Protein AF-A0A417QRE6-F1 (afdb_monomer)

pLDDT: mean 80.57, std 12.16, range [31.92, 96.25]

Sequence (1031 aa):
MLSIKPQMLMFPFQAESVAYVVCNHFGLDTSEYSFSYIASWSSGKNMKELRASMDTIRKTSADMIGQIEEKLKELQIERAEQEADVVEQTEEMSAMQYAEQTINRLEQERTIFSNDQRNLIVNFAYKLDDREAMEKLAENLAESILDGNREAVQKLIGEAEEQIESLPDSMIGLSELHEVGFYSESMLPLTRERAVELHHEGVTVYGLTGAVGGQEQSQRIMNLELDILQHDGLFGVTKFEWENYRRSQETIMTPEEKAKIKETLLLESDGKRYGIYQINSGQEERGYQFLSLETAKEMGFTVDGKDYQMVYSERLRDATTLDNLFERFNIERPNDFTGHSMSVSDVIIMNRGGRLAAYYVDSFGFTELPDFVAQRVEMLNDNPVKAYPEVYMGTLEKAMQERNVDAYLDSRKLNIDCKNAIEQAIAEGFNGMRLNPDVAVGVIEKYGEERVAFVLANTLKQLSYDGRFSDGNKRWADGIDIPENISRGMDLNRDYIVGSHPAVLNGFIDMARKEIRTRKLEEVLGVKNQHITETTRGYEAEGHTGTWYAMDMKTYHGERFFQMRNEEYGQDVADIIVSENGTLVAEDIWHGFDEGAREAISEYLEENGATVYDLIDLPDQATVILADGTVMKIMEQQPISTDTWEPTLTGQNLRGEEQKFSFFEIHKVRENNGIDLKMPENHYIDQYYVIEDLAAKGGMKIERYKDLGAALGAYYSLPNHKMKALGIENTAPLRGSLDFIQCKNGIDTLIYDCQEVEGWLNPQIYNTFKEIGNSLAVHDTEIAYQIGDQYFTIQTVEDGYDYTFYDKDYLELDGGVYDDPTISITEAMENILEDEGLSIEDASVMDYEEMYAEIEYAEEERLEKIQFERTCPKAFFDGYDREAALKSYEGITVQFKMSGMYLTVQPTEEGYKYLVYDQELHEISGDACGNPEDSIQKAMYASLKNEGLEDVECVKVDDREFRDKVISHSKEVLASGDVRFTSELGRCETALNGMDRAEIEYEVLFHARAVLEEMGLENEVTLIGARVHGS

Mean predicted aligned error: 22.88 Å

Radius of gyration: 53.35 Å; Cα contacts (8 Å, |Δi|>4): 1513; chains: 1; bounding box: 130×123×132 Å

Foldseek 3Di:
DDDPDPVVLLVVLLVLLLVCLLCVVVPHDPCVPNVVSNVVNPPPDDPVSVVVSVVSSVVSSVVVNVVVVVVVVVVVVVVVVVVVVVVVVQVPDQLLRLLVVLCCVLQVPHNQDDPVLSVLLSLLCFAEVDSVVSSVLSVQLSVCSVVVPPVSNVVSSVVSVVVCVLALDNVHHVSVVVVLPHDDPFKGWDDLVSQLVCVVVVAWKWFWHGDDPHDDTDIDTDNDNVSSVPHPGIMIGTPVSSVLVVVVVPDPDDPVVVQLSLLCCQQPPLFWKKWKKDFDPVPPVPPCPQHFPVRCVVVVHDLELVRIGTQDMDGDDPPDDPVNVLCCQAPVNDPSRPDDRDGQQMKMWTNDRNDIWIWGDGPPHTDTDPCNSVRSVVVCVVPDPDPAQDADQDACVVCVVVVNNVSNVVNLVLLQVLLVLLLVLLVVQDPPPAGDQCSLVVSCVHHNLLSNLLLQLLLCVVVVVDPLADPVLPVSSVVDDRDQHADPNDGSSVSSHRPDDSNSSNNSSVNSVVVVLVVVVCVVVVDDADQADQADWQQDAPPDDAIWHFDDWDDDPNWIKTFIAHPPCGLVAATWIATRRGHTQGGRHNPPCDLVVQVSVLVVCVVSPFAPVSDQKQAAQKWFQFPVRWIWGHHHIGGADLLDQDQRDWTATPVRDIDTGHPLRTQWIQDPVRHIHGHDPDDFFQWKWKWLAPPDPDDIDIDIGRDLVVQVVVQLPRFLLGQMFMWGAGDPDDGDIDTQWTRDLSDTDGDPVLSVDPPSRHNVVVVSSVVVVVCSLPDWGWWKKDQPQKIKIWIADPQAIWIFIAGNQLHTDDIDGDRDSPDDPVVSVQVVQVVVVHHCVRIGIDGRVVSVVSNVVSVVVVVLVVLLCQQQPPVQCPPPDQVVQQLFQQWWKKAFPPQRKMKTWTAYPAGIKIWIAGNLLATDDIDDFDGNPDDSSVRVCRVCVVVVNSNTRIDTDDRVVSVVVSLVSLVVCVVVPPQDAWSNFQRAGNVNVGGTRRVVFVVVVVVVCVVCVVVVCNVPDDRSHGYDNDD

Nearest PDB structures (foldseek):
  2f5k-assembly1_A  TM=5.126E-01  e=1.656E+00  Homo sapiens
  4pll-assembly1_A  TM=6.451E-01  e=7.081E+00  Arabidopsis thaliana
  5in1-assembly1_B  TM=5.388E-01  e=4.431E+00  Oryza sativa
  1h30-assembly1_A  TM=5.398E-01  e=5.870E+00  Homo sapiens
  2it9-assembly1_A  TM=3.596E-01  e=8.541E+00  Prochlorococcus marinus str. NATL2A

Structure (mmCIF, N/CA/C/O backbone):
data_AF-A0A417QRE6-F1
#
_entry.id   AF-A0A417QRE6-F1
#
loop_
_atom_site.group_PDB
_atom_site.id
_atom_site.type_symbol
_atom_site.label_atom_id
_atom_site.label_alt_id
_atom_site.label_comp_id
_atom_site.label_asym_id
_atom_site.label_entity_id
_atom_site.label_seq_id
_atom_site.pdbx_PDB_ins_code
_atom_site.Cartn_x
_atom_site.Cartn_y
_atom_site.Cartn_z
_atom_site.occupancy
_atom_site.B_iso_or_equiv
_atom_site.auth_seq_id
_atom_site.auth_comp_id
_atom_site.auth_asym_id
_atom_site.auth_atom_id
_atom_site.pdbx_PDB_model_num
ATOM 1 N N . MET A 1 1 ? -11.800 72.293 -56.021 1.00 41.66 1 MET A N 1
ATOM 2 C CA . MET A 1 1 ? -11.567 71.427 -57.203 1.00 41.66 1 MET A CA 1
ATOM 3 C C . MET A 1 1 ? -10.148 70.891 -57.058 1.00 41.66 1 MET A C 1
ATOM 5 O O . MET A 1 1 ? -9.270 71.723 -56.939 1.00 41.66 1 MET A O 1
ATOM 9 N N . LEU A 1 2 ? -9.832 69.602 -56.941 1.00 31.92 2 LEU A N 1
ATOM 10 C CA . LEU A 1 2 ? -10.530 68.373 -57.318 1.00 31.92 2 LEU A CA 1
ATOM 11 C C . LEU A 1 2 ? -10.837 67.462 -56.117 1.00 31.92 2 LEU A C 1
ATOM 13 O O . LEU A 1 2 ? -10.067 67.361 -55.171 1.00 31.92 2 LEU A O 1
ATOM 17 N N . SER A 1 3 ? -11.973 66.776 -56.223 1.00 42.84 3 SER A N 1
ATOM 18 C CA . SER A 1 3 ? -12.368 65.619 -55.424 1.00 42.84 3 SER A CA 1
ATOM 19 C C . SER A 1 3 ? -11.472 64.429 -55.792 1.00 42.84 3 SER A C 1
ATOM 21 O O . SER A 1 3 ? -11.514 63.965 -56.932 1.00 42.84 3 SER A O 1
ATOM 23 N N . ILE A 1 4 ? -10.646 63.957 -54.855 1.00 37.59 4 ILE A N 1
ATOM 24 C CA . ILE A 1 4 ? -9.964 62.662 -54.974 1.00 37.59 4 ILE A CA 1
ATOM 25 C C . ILE A 1 4 ? -10.933 61.615 -54.417 1.00 37.59 4 ILE A C 1
ATOM 27 O O . ILE A 1 4 ? -11.371 61.690 -53.272 1.00 37.59 4 ILE A O 1
ATOM 31 N N . LYS A 1 5 ? -11.360 60.711 -55.298 1.00 44.84 5 LYS A N 1
ATOM 32 C CA . LYS A 1 5 ? -12.480 59.783 -55.109 1.00 44.84 5 LYS A CA 1
ATOM 33 C C . LYS A 1 5 ? -12.243 58.777 -53.962 1.00 44.84 5 LYS A C 1
ATOM 35 O O . LYS A 1 5 ? -11.127 58.278 -53.833 1.00 44.84 5 LYS A O 1
ATOM 40 N N . PRO A 1 6 ? -13.303 58.332 -53.255 1.00 51.72 6 PRO A N 1
ATOM 41 C CA . PRO A 1 6 ? -13.242 57.271 -52.234 1.00 51.72 6 PRO A CA 1
ATOM 42 C C . PRO A 1 6 ? -12.795 55.885 -52.749 1.00 51.72 6 PRO A C 1
ATOM 44 O O . PRO A 1 6 ? -12.578 54.986 -51.946 1.00 51.72 6 PRO A O 1
ATOM 47 N N . GLN A 1 7 ? -12.614 55.710 -54.063 1.00 48.81 7 GLN A N 1
ATOM 48 C CA . GLN A 1 7 ? -12.084 54.484 -54.679 1.00 48.81 7 GLN A CA 1
ATOM 49 C C . GLN A 1 7 ? -10.554 54.341 -54.576 1.00 48.81 7 GLN A C 1
ATOM 51 O O . GLN A 1 7 ? -10.054 53.227 -54.672 1.00 48.81 7 GLN A O 1
ATOM 56 N N . MET A 1 8 ? -9.797 55.426 -54.361 1.00 50.81 8 MET A N 1
ATOM 57 C CA . MET A 1 8 ? -8.324 55.377 -54.420 1.00 50.81 8 MET A CA 1
ATOM 58 C C . MET A 1 8 ? -7.666 54.804 -53.149 1.00 50.81 8 MET A C 1
ATOM 60 O O . MET A 1 8 ? -6.533 54.346 -53.209 1.00 50.81 8 MET A O 1
ATOM 64 N N . LEU A 1 9 ? -8.388 54.777 -52.021 1.00 56.31 9 LEU A N 1
ATOM 65 C CA . LEU A 1 9 ? -7.929 54.209 -50.742 1.00 56.31 9 LEU A CA 1
ATOM 66 C C . LEU A 1 9 ? -8.350 52.741 -50.537 1.00 56.31 9 LEU A C 1
ATOM 68 O O . LEU A 1 9 ? -7.964 52.137 -49.548 1.00 56.31 9 LEU A O 1
ATOM 72 N N . MET A 1 10 ? -9.160 52.161 -51.430 1.00 62.12 10 MET A N 1
ATOM 73 C CA . MET A 1 10 ? -9.645 50.776 -51.306 1.00 62.12 10 MET A CA 1
ATOM 74 C C . MET A 1 10 ? -8.603 49.744 -51.762 1.00 62.12 10 MET A C 1
ATOM 76 O O . MET A 1 10 ? -8.458 48.705 -51.131 1.00 62.12 10 MET A O 1
ATOM 80 N N . PHE A 1 11 ? -7.855 50.047 -52.828 1.00 66.44 11 PHE A N 1
ATOM 81 C CA . PHE A 1 11 ? -6.837 49.142 -53.372 1.00 66.44 11 PHE A CA 1
ATOM 82 C C . PHE A 1 11 ? -5.645 48.903 -52.429 1.00 66.44 11 PHE A C 1
ATOM 84 O O . PHE A 1 11 ? -5.272 47.743 -52.277 1.00 66.44 11 PHE A O 1
ATOM 91 N N . PRO A 1 12 ? -5.079 49.926 -51.750 1.00 69.12 12 PRO A N 1
ATOM 92 C CA . PRO A 1 12 ? -4.001 49.708 -50.784 1.00 69.12 12 PRO A CA 1
ATOM 93 C C . PRO A 1 12 ? -4.454 48.849 -49.601 1.00 69.12 12 PRO A C 1
ATOM 95 O O . PRO A 1 12 ? -3.762 47.918 -49.229 1.00 69.12 12 PRO A O 1
ATOM 98 N N . PHE A 1 13 ? -5.657 49.095 -49.071 1.00 76.25 13 PHE A N 1
ATOM 99 C CA . PHE A 1 13 ? -6.234 48.295 -47.986 1.00 76.25 13 PHE A CA 1
ATOM 100 C C . PHE A 1 13 ? -6.388 46.815 -48.366 1.00 76.25 13 PHE A C 1
ATOM 102 O O . PHE A 1 13 ? -6.039 45.934 -47.583 1.00 76.25 13 PHE A O 1
ATOM 109 N N . GLN A 1 14 ? -6.909 46.538 -49.566 1.00 78.38 14 GLN A N 1
ATOM 110 C CA . GLN A 1 14 ? -7.061 45.167 -50.052 1.00 78.38 14 GLN A CA 1
ATOM 111 C C . GLN A 1 14 ? -5.706 44.488 -50.244 1.00 78.38 14 GLN A C 1
ATOM 113 O O . GLN A 1 14 ? -5.560 43.345 -49.836 1.00 78.38 14 GLN A O 1
ATOM 118 N N . ALA A 1 15 ? -4.724 45.189 -50.815 1.00 79.62 15 ALA A N 1
ATOM 119 C CA . ALA A 1 15 ? -3.379 44.654 -51.006 1.00 79.62 15 ALA A CA 1
ATOM 120 C C . ALA A 1 15 ? -2.692 44.339 -49.667 1.00 79.62 15 ALA A C 1
ATOM 122 O O . ALA A 1 15 ? -2.170 43.243 -49.501 1.00 79.62 15 ALA A O 1
ATOM 123 N N . GLU A 1 16 ? -2.773 45.253 -48.699 1.00 81.12 16 GLU A N 1
ATOM 124 C CA . GLU A 1 16 ? -2.181 45.085 -47.367 1.00 81.12 16 GLU A CA 1
ATOM 125 C C . GLU A 1 16 ? -2.832 43.931 -46.594 1.00 81.12 16 GLU A C 1
ATOM 127 O O . GLU A 1 16 ? -2.155 43.113 -45.980 1.00 81.12 16 GLU A O 1
ATOM 132 N N . SER A 1 17 ? -4.162 43.818 -46.679 1.00 80.94 17 SER A N 1
ATOM 133 C CA . SER A 1 17 ? -4.903 42.723 -46.043 1.00 80.94 17 SER A CA 1
ATOM 134 C C . SER A 1 17 ? -4.615 41.377 -46.711 1.00 80.94 17 SER A C 1
ATOM 136 O O . SER A 1 17 ? -4.548 40.363 -46.026 1.00 80.94 17 SER A O 1
ATOM 138 N N . VAL A 1 18 ? -4.439 41.354 -48.039 1.00 85.00 18 VAL A N 1
ATOM 139 C CA . VAL A 1 18 ? -4.038 40.142 -48.768 1.00 85.00 18 VAL A CA 1
ATOM 140 C C . VAL A 1 18 ? -2.632 39.718 -48.358 1.00 85.00 18 VAL A C 1
ATOM 142 O O . VAL A 1 18 ? -2.440 38.543 -48.060 1.00 85.00 18 VAL A O 1
ATOM 145 N N . ALA A 1 19 ? -1.685 40.658 -48.292 1.00 83.88 19 ALA A N 1
ATOM 146 C CA . ALA A 1 19 ? -0.311 40.395 -47.875 1.00 83.88 19 ALA A CA 1
ATOM 147 C C . ALA A 1 19 ? -0.249 39.834 -46.450 1.00 83.88 19 ALA A C 1
ATOM 149 O O . ALA A 1 19 ? 0.390 38.810 -46.242 1.00 83.88 19 ALA A O 1
ATOM 150 N N . TYR A 1 20 ? -0.985 40.429 -45.504 1.00 83.38 20 TYR A N 1
ATOM 151 C CA . TYR A 1 20 ? -1.084 39.909 -44.139 1.00 83.38 20 TYR A CA 1
ATOM 152 C C . TYR A 1 20 ? -1.593 38.460 -44.110 1.00 83.38 20 TYR A C 1
ATOM 154 O O . TYR A 1 20 ? -0.978 37.608 -43.480 1.00 83.38 20 TYR A O 1
ATOM 162 N N . VAL A 1 21 ? -2.683 38.156 -44.826 1.00 83.75 21 VAL A N 1
ATOM 163 C CA . VAL A 1 21 ? -3.265 36.801 -44.847 1.00 83.75 21 VAL A CA 1
ATOM 164 C C . VAL A 1 21 ? -2.309 35.781 -45.472 1.00 83.75 21 VAL A C 1
ATOM 166 O O . VAL A 1 21 ? -2.165 34.690 -44.932 1.00 83.75 21 VAL A O 1
ATOM 169 N N . VAL A 1 22 ? -1.645 36.128 -46.580 1.00 86.19 22 VAL A N 1
ATOM 170 C CA . VAL A 1 22 ? -0.684 35.236 -47.252 1.00 86.19 22 VAL A CA 1
ATOM 171 C C . VAL A 1 22 ? 0.550 35.014 -46.369 1.00 86.19 22 VAL A C 1
ATOM 173 O O . VAL A 1 22 ? 0.945 33.875 -46.160 1.00 86.19 22 VAL A O 1
ATOM 176 N N . CYS A 1 23 ? 1.130 36.072 -45.795 1.00 83.62 23 CYS A N 1
ATOM 177 C CA . CYS A 1 23 ? 2.293 35.966 -44.909 1.00 83.62 23 CYS A CA 1
ATOM 178 C C . CYS A 1 23 ? 1.979 35.170 -43.637 1.00 83.62 23 CYS A C 1
ATOM 180 O O . CYS A 1 23 ? 2.743 34.279 -43.277 1.00 83.62 23 CYS A O 1
ATOM 182 N N . ASN A 1 24 ? 0.836 35.433 -43.000 1.00 82.62 24 ASN A N 1
ATOM 183 C CA . ASN A 1 24 ? 0.413 34.719 -41.799 1.00 82.62 24 ASN A CA 1
ATOM 184 C C . ASN A 1 24 ? 0.154 33.227 -42.071 1.00 82.62 24 ASN A C 1
ATOM 186 O O . ASN A 1 24 ? 0.454 32.400 -41.218 1.00 82.62 24 ASN A O 1
ATOM 190 N N . HIS A 1 25 ? -0.356 32.870 -43.259 1.00 84.75 25 HIS A N 1
ATOM 191 C CA . HIS A 1 25 ? -0.522 31.468 -43.676 1.00 84.75 25 HIS A CA 1
ATOM 192 C C . HIS A 1 25 ? 0.811 30.709 -43.724 1.00 84.75 25 HIS A C 1
ATOM 194 O O . HIS A 1 25 ? 0.869 29.549 -43.336 1.00 84.75 25 HIS A O 1
ATOM 200 N N . PHE A 1 26 ? 1.893 31.382 -44.122 1.00 84.31 26 PHE A N 1
ATOM 201 C CA . PHE A 1 26 ? 3.250 30.822 -44.137 1.00 84.31 26 PHE A CA 1
ATOM 202 C C . PHE A 1 26 ? 4.069 31.151 -42.870 1.00 84.31 26 PHE A C 1
ATOM 204 O O . PHE A 1 26 ? 5.291 31.024 -42.883 1.00 84.31 26 PHE A O 1
ATOM 211 N N . GLY A 1 27 ? 3.423 31.583 -41.778 1.00 81.75 27 GLY A N 1
ATOM 212 C CA . GLY A 1 27 ? 4.071 31.807 -40.477 1.00 81.75 27 GLY A CA 1
ATOM 213 C C . GLY A 1 27 ? 4.920 33.082 -40.356 1.00 81.75 27 GLY A C 1
ATOM 214 O O . GLY A 1 27 ? 5.718 33.198 -39.430 1.00 81.75 27 GLY A O 1
ATOM 215 N N . LEU A 1 28 ? 4.770 34.048 -41.267 1.00 81.88 28 LEU A N 1
ATOM 216 C CA . LEU A 1 28 ? 5.478 35.332 -41.233 1.00 81.88 28 LEU A CA 1
ATOM 217 C C . LEU A 1 28 ? 4.608 36.413 -40.569 1.00 81.88 28 LEU A C 1
ATOM 219 O O . LEU A 1 28 ? 3.623 36.877 -41.155 1.00 81.88 28 LEU A O 1
ATOM 223 N N . ASP A 1 29 ? 4.982 36.851 -39.363 1.00 75.81 29 ASP A N 1
ATOM 224 C CA . ASP A 1 29 ? 4.240 37.886 -38.633 1.00 75.81 29 ASP A CA 1
ATOM 225 C C . ASP A 1 29 ? 4.468 39.287 -39.234 1.00 75.81 29 ASP A C 1
ATOM 227 O O . ASP A 1 29 ? 5.582 39.807 -39.286 1.00 75.81 29 ASP A O 1
ATOM 231 N N . THR A 1 30 ? 3.380 39.908 -39.692 1.00 79.00 30 THR A N 1
ATOM 232 C CA . THR A 1 30 ? 3.346 41.276 -40.245 1.00 79.00 30 THR A CA 1
ATOM 233 C C . THR A 1 30 ? 2.330 42.174 -39.521 1.00 79.00 30 THR A C 1
ATOM 235 O O . THR A 1 30 ? 2.003 43.274 -39.981 1.00 79.00 30 THR A O 1
ATOM 238 N N . SER A 1 31 ? 1.830 41.721 -38.365 1.00 73.44 31 SER A N 1
ATOM 239 C CA . SER A 1 31 ? 0.720 42.326 -37.619 1.00 73.44 31 SER A CA 1
ATOM 240 C C . SER A 1 31 ? 0.964 43.783 -37.203 1.00 73.44 31 SER A C 1
ATOM 242 O O . SER A 1 31 ? 0.063 44.614 -37.362 1.00 73.44 31 SER A O 1
ATOM 244 N N . GLU A 1 32 ? 2.181 44.128 -36.758 1.00 69.31 32 GLU A N 1
ATOM 245 C CA . GLU A 1 32 ? 2.555 45.499 -36.361 1.00 69.31 32 GLU A CA 1
ATOM 246 C C . GLU A 1 32 ? 2.324 46.529 -37.478 1.00 69.31 32 GLU A C 1
ATOM 248 O O . GLU A 1 32 ? 1.917 47.666 -37.218 1.00 69.31 32 GLU A O 1
ATOM 253 N N . TYR A 1 33 ? 2.549 46.138 -38.734 1.00 65.75 33 TYR A N 1
ATOM 254 C CA . TYR A 1 33 ? 2.437 47.037 -39.878 1.00 65.75 33 TYR A CA 1
ATOM 255 C C . TYR A 1 33 ? 1.006 47.083 -40.434 1.00 65.75 33 TYR A C 1
ATOM 257 O O . TYR A 1 33 ? 0.455 48.165 -40.659 1.00 65.75 33 TYR A O 1
ATOM 265 N N . SER A 1 34 ? 0.358 45.926 -40.600 1.00 70.38 34 SER A N 1
ATOM 266 C CA . SER A 1 34 ? -0.922 45.835 -41.313 1.00 70.38 34 SER A CA 1
ATOM 267 C C . SER A 1 34 ? -2.137 46.263 -40.472 1.00 70.38 34 SER A C 1
ATOM 269 O O . SER A 1 34 ? -3.080 46.855 -41.008 1.00 70.38 34 SER A O 1
ATOM 271 N N . PHE A 1 35 ? -2.144 46.038 -39.151 1.00 74.06 35 PHE A N 1
ATOM 272 C CA . PHE A 1 35 ? -3.333 46.280 -38.315 1.00 74.06 35 PHE A CA 1
ATOM 273 C C . PHE A 1 35 ? -3.681 47.758 -38.128 1.00 74.06 35 PHE A C 1
ATOM 275 O O . PHE A 1 35 ? -4.860 48.123 -38.174 1.00 74.06 35 PHE A O 1
ATOM 282 N N . SER A 1 36 ? -2.679 48.627 -37.981 1.00 67.19 36 SER A N 1
ATOM 283 C CA . SER A 1 36 ? -2.900 50.074 -37.845 1.00 67.19 36 SER A CA 1
ATOM 284 C C . SER A 1 36 ? -3.585 50.670 -39.087 1.00 67.19 36 SER A C 1
ATOM 286 O O . SER A 1 36 ? -4.486 51.511 -38.980 1.00 67.19 36 SER A O 1
ATOM 288 N N . TYR A 1 37 ? -3.228 50.168 -40.272 1.00 65.06 37 TYR A N 1
ATOM 289 C CA . TYR A 1 37 ? -3.791 50.589 -41.552 1.00 65.06 37 TYR A CA 1
ATOM 290 C C . TYR A 1 37 ? -5.211 50.040 -41.773 1.00 65.06 37 TYR A C 1
ATOM 292 O O . TYR A 1 37 ? -6.115 50.778 -42.185 1.00 65.06 37 TYR A O 1
ATOM 300 N N . ILE A 1 38 ? -5.438 48.767 -41.428 1.00 67.25 38 ILE A N 1
ATOM 301 C CA . ILE A 1 38 ? -6.749 48.097 -41.496 1.00 67.25 38 ILE A CA 1
ATOM 302 C C . ILE A 1 38 ? -7.768 48.782 -40.567 1.00 67.25 38 ILE A C 1
ATOM 304 O O . ILE A 1 38 ? -8.896 49.083 -40.982 1.00 67.25 38 ILE A O 1
ATOM 308 N N . ALA A 1 39 ? -7.365 49.101 -39.334 1.00 65.38 39 ALA A N 1
ATOM 309 C CA . ALA A 1 39 ? -8.208 49.784 -38.354 1.00 65.38 39 ALA A CA 1
ATOM 310 C C . ALA A 1 39 ? -8.598 51.199 -38.817 1.00 65.38 39 ALA A C 1
ATOM 312 O O . ALA A 1 39 ? -9.765 51.583 -38.726 1.00 65.38 39 ALA A O 1
ATOM 313 N N . SER A 1 40 ? -7.651 51.950 -39.392 1.00 64.31 40 SER A N 1
ATOM 314 C CA . SER A 1 40 ? -7.896 53.307 -39.896 1.00 64.31 40 SER A CA 1
ATOM 315 C C . SER A 1 40 ? -8.924 53.337 -41.039 1.00 64.31 40 SER A C 1
ATOM 317 O O . SER A 1 40 ? -9.840 54.166 -41.033 1.00 64.31 40 SER A O 1
ATOM 319 N N . TRP A 1 41 ? -8.829 52.401 -41.992 1.00 71.00 41 TRP A N 1
ATOM 320 C CA . TRP A 1 41 ? -9.702 52.362 -43.172 1.00 71.00 41 TRP A CA 1
ATOM 321 C C . TRP A 1 41 ? -11.138 51.904 -42.876 1.00 71.00 41 TRP A C 1
ATOM 323 O O . TRP A 1 41 ? -12.084 52.372 -43.515 1.00 71.00 41 TRP A O 1
ATOM 333 N N . SER A 1 42 ? -11.314 50.997 -41.910 1.00 63.75 42 SER A N 1
ATOM 334 C CA . SER A 1 42 ? -12.624 50.425 -41.561 1.00 63.75 42 SER A CA 1
ATOM 335 C C . SER A 1 42 ? -13.563 51.411 -40.846 1.00 63.75 42 SER A C 1
ATOM 337 O O . SER A 1 42 ? -14.785 51.228 -40.865 1.00 63.75 42 SER A O 1
ATOM 339 N N . SER A 1 43 ? -13.026 52.494 -40.270 1.00 59.03 43 SER A N 1
ATOM 340 C CA . SER A 1 43 ? -13.818 53.483 -39.535 1.00 59.03 43 SER A CA 1
ATOM 341 C C . SER A 1 43 ? -14.744 54.294 -40.464 1.00 59.03 43 SER A C 1
ATOM 343 O O . SER A 1 43 ? -14.319 54.987 -41.388 1.00 59.03 43 SER A O 1
ATOM 345 N N . GLY A 1 44 ? -16.060 54.191 -40.238 1.00 62.84 44 GLY A N 1
ATOM 346 C CA . GLY A 1 44 ? -17.078 54.982 -40.948 1.00 62.84 44 GLY A CA 1
ATOM 347 C C . GLY A 1 44 ? -17.560 54.437 -42.305 1.00 62.84 44 GLY A C 1
ATOM 348 O O . GLY A 1 44 ? -18.234 55.166 -43.037 1.00 62.84 44 GLY A O 1
ATOM 349 N N . LYS A 1 45 ? -17.253 53.180 -42.664 1.00 68.19 45 LYS A N 1
ATOM 350 C CA . LYS A 1 45 ? -17.709 52.531 -43.915 1.00 68.19 45 LYS A CA 1
ATOM 351 C C . LYS A 1 45 ? -19.009 51.739 -43.739 1.00 68.19 45 LYS A C 1
ATOM 353 O O . LYS A 1 45 ? -19.302 51.229 -42.664 1.00 68.19 45 LYS A O 1
ATOM 358 N N . ASN A 1 46 ? -19.805 51.619 -44.810 1.00 68.44 46 ASN A N 1
ATOM 359 C CA . ASN A 1 46 ? -21.035 50.818 -44.780 1.00 68.44 46 ASN A CA 1
ATOM 360 C C . ASN A 1 46 ? -20.742 49.315 -44.975 1.00 68.44 46 ASN A C 1
ATOM 362 O O . ASN A 1 46 ? -19.778 48.926 -45.636 1.00 68.44 46 ASN A O 1
ATOM 366 N N . MET A 1 47 ? -21.625 48.460 -44.451 1.00 61.53 47 MET A N 1
ATOM 367 C CA . MET A 1 47 ? -21.461 46.997 -44.458 1.00 61.53 47 MET A CA 1
ATOM 368 C C . MET A 1 47 ? -21.381 46.355 -45.850 1.00 61.53 47 MET A C 1
ATOM 370 O O . MET A 1 47 ? -20.860 45.250 -45.992 1.00 61.53 47 MET A O 1
ATOM 374 N N . LYS A 1 48 ? -21.908 47.008 -46.890 1.00 70.38 48 LYS A N 1
ATOM 375 C CA . LYS A 1 48 ? -21.929 46.448 -48.247 1.00 70.38 48 LYS A CA 1
ATOM 376 C C . LYS A 1 48 ? -20.569 46.605 -48.935 1.00 70.38 48 LYS A C 1
ATOM 378 O O . LYS A 1 48 ? -20.136 45.691 -49.629 1.00 70.38 48 LYS A O 1
ATOM 383 N N . GLU A 1 49 ? -19.889 47.727 -48.697 1.00 66.00 49 GLU A N 1
ATOM 384 C CA . GLU A 1 49 ? -18.528 47.988 -49.189 1.00 66.00 49 GLU A CA 1
ATOM 385 C C . GLU A 1 49 ? -17.486 47.112 -48.482 1.00 66.00 49 GLU A C 1
ATOM 387 O O . GLU A 1 49 ? -16.607 46.557 -49.140 1.00 66.00 49 GLU A O 1
ATOM 392 N N . LEU A 1 50 ? -17.630 46.910 -47.167 1.00 69.69 50 LEU A N 1
ATOM 393 C CA . LEU A 1 50 ? -16.767 46.014 -46.388 1.00 69.69 50 LEU A CA 1
ATOM 394 C C . LEU A 1 50 ? -16.854 44.565 -46.883 1.00 69.69 50 LEU A C 1
ATOM 396 O O . LEU A 1 50 ? -15.823 43.954 -47.149 1.00 69.69 50 LEU A O 1
ATOM 400 N N . ARG A 1 51 ? -18.068 44.040 -47.104 1.00 69.69 51 ARG A N 1
ATOM 401 C CA . ARG A 1 51 ? -18.258 42.668 -47.609 1.00 69.69 51 ARG A CA 1
ATOM 402 C C . ARG A 1 51 ? -17.642 42.443 -48.988 1.00 69.69 51 ARG A C 1
ATOM 404 O O . ARG A 1 51 ? -16.970 41.440 -49.186 1.00 69.69 51 ARG A O 1
ATOM 411 N N . ALA A 1 52 ? -17.820 43.383 -49.918 1.00 75.81 52 ALA A N 1
ATOM 412 C CA . ALA A 1 52 ? -17.221 43.276 -51.251 1.00 75.81 52 ALA A CA 1
ATOM 413 C C . ALA A 1 52 ? -15.682 43.299 -51.199 1.00 75.81 52 ALA A C 1
ATOM 415 O O . ALA A 1 52 ? -15.016 42.597 -51.963 1.00 75.81 52 ALA A O 1
ATOM 416 N N . SER A 1 53 ? -15.118 44.084 -50.278 1.00 77.38 53 SER A N 1
ATOM 417 C CA . SER A 1 53 ? -13.675 44.139 -50.057 1.00 77.38 53 SER A CA 1
ATOM 418 C C . SER A 1 53 ? -13.138 42.848 -49.431 1.00 77.38 53 SER A C 1
ATOM 420 O O . SER A 1 53 ? -12.163 42.298 -49.932 1.00 77.38 53 SER A O 1
ATOM 422 N N . MET A 1 54 ? -13.822 42.308 -48.418 1.00 77.31 54 MET A N 1
ATOM 423 C CA . MET A 1 54 ? -13.473 41.028 -47.787 1.00 77.31 54 MET A CA 1
ATOM 424 C C . MET A 1 54 ? -13.553 39.851 -48.764 1.00 77.31 54 MET A C 1
ATOM 426 O O . MET A 1 54 ? -12.671 38.999 -48.760 1.00 77.31 54 MET A O 1
ATOM 430 N N . ASP A 1 55 ? -14.566 39.816 -49.635 1.00 78.25 55 ASP A N 1
ATOM 431 C CA . ASP A 1 55 ? -14.670 38.783 -50.672 1.00 78.25 55 ASP A CA 1
ATOM 432 C C . ASP A 1 55 ? -13.516 38.851 -51.678 1.00 78.25 55 ASP A C 1
ATOM 434 O O . ASP A 1 55 ? -13.053 37.814 -52.154 1.00 78.25 55 ASP A O 1
ATOM 438 N N . THR A 1 56 ? -13.049 40.063 -51.993 1.00 83.81 56 THR A N 1
ATOM 439 C CA . THR A 1 56 ? -11.894 40.273 -52.874 1.00 83.81 56 THR A CA 1
ATOM 440 C C . THR A 1 56 ? -10.606 39.828 -52.186 1.00 83.81 56 THR A C 1
ATOM 442 O O . THR A 1 56 ? -9.848 39.071 -52.780 1.00 83.81 56 THR A O 1
ATOM 445 N N . ILE A 1 57 ? -10.393 40.219 -50.924 1.00 85.31 57 ILE A N 1
ATOM 446 C CA . ILE A 1 57 ? -9.226 39.811 -50.126 1.00 85.31 57 ILE A CA 1
ATOM 447 C C . ILE A 1 57 ? -9.165 38.287 -50.020 1.00 85.31 57 ILE A C 1
ATOM 449 O O . ILE A 1 57 ? -8.165 37.692 -50.397 1.00 85.31 57 ILE A O 1
ATOM 453 N N . ARG A 1 58 ? -10.266 37.639 -49.622 1.00 84.00 58 ARG A N 1
ATOM 454 C CA . ARG A 1 58 ? -10.330 36.179 -49.486 1.00 84.00 58 ARG A CA 1
ATOM 455 C C . ARG A 1 58 ? -9.975 35.455 -50.785 1.00 84.00 58 ARG A C 1
ATOM 457 O O . ARG A 1 58 ? -9.209 34.501 -50.751 1.00 84.00 58 ARG A O 1
ATOM 464 N N . LYS A 1 59 ? -10.538 35.884 -51.923 1.00 85.75 59 LYS A N 1
ATOM 465 C CA . LYS A 1 59 ? -10.282 35.234 -53.220 1.00 85.75 59 LYS A CA 1
ATOM 466 C C . LYS A 1 59 ? -8.838 35.412 -53.676 1.00 85.75 59 LYS A C 1
ATOM 468 O O . LYS A 1 59 ? -8.235 34.444 -54.114 1.00 85.75 59 LYS A O 1
ATOM 473 N N . THR A 1 60 ? -8.300 36.623 -53.563 1.00 87.75 60 THR A N 1
ATOM 474 C CA . THR A 1 60 ? -6.934 36.915 -54.008 1.00 87.75 60 THR A CA 1
ATOM 475 C C . THR A 1 60 ? -5.892 36.258 -53.102 1.00 87.75 60 THR A C 1
ATOM 477 O O . THR A 1 60 ? -4.921 35.713 -53.612 1.00 87.75 60 THR A O 1
ATOM 480 N N . SER A 1 61 ? -6.102 36.245 -51.779 1.00 87.94 61 SER A N 1
ATOM 481 C CA . SER A 1 61 ? -5.221 35.530 -50.846 1.00 87.94 61 SER A CA 1
ATOM 482 C C . SER A 1 61 ? -5.222 34.027 -51.099 1.00 87.94 61 SER A C 1
ATOM 484 O O . SER A 1 61 ? -4.153 33.436 -51.142 1.00 87.94 61 SER A O 1
ATOM 486 N N . ALA A 1 62 ? -6.393 33.417 -51.318 1.00 83.31 62 ALA A N 1
ATOM 487 C CA . ALA A 1 62 ? -6.488 31.985 -51.604 1.00 83.31 62 ALA A CA 1
ATOM 488 C C . ALA A 1 62 ? -5.780 31.598 -52.915 1.00 83.31 62 ALA A C 1
ATOM 490 O O . ALA A 1 62 ? -5.112 30.572 -52.966 1.00 83.31 62 ALA A O 1
ATOM 491 N N . ASP A 1 63 ? -5.892 32.431 -53.954 1.00 90.12 63 ASP A N 1
ATOM 492 C CA . ASP A 1 63 ? -5.209 32.211 -55.235 1.00 90.12 63 ASP A CA 1
ATOM 493 C C . ASP A 1 63 ? -3.679 32.336 -55.099 1.00 90.12 63 ASP A C 1
ATOM 495 O O . ASP A 1 63 ? -2.938 31.491 -55.593 1.00 90.12 63 ASP A O 1
ATOM 499 N N . MET A 1 64 ? -3.191 33.342 -54.360 1.00 88.75 64 MET A N 1
ATOM 500 C CA . MET A 1 64 ? -1.755 33.506 -54.095 1.00 88.75 64 MET A CA 1
ATOM 501 C C . MET A 1 64 ? -1.181 32.385 -53.227 1.00 88.75 64 MET A C 1
ATOM 503 O O . MET A 1 64 ? -0.101 31.889 -53.533 1.00 88.75 64 MET A O 1
ATOM 507 N N . ILE A 1 65 ? -1.893 31.979 -52.171 1.00 90.12 65 ILE A N 1
ATOM 508 C CA . ILE A 1 65 ? -1.494 30.850 -51.322 1.00 90.12 65 ILE A CA 1
ATOM 509 C C . ILE A 1 65 ? -1.383 29.586 -52.173 1.00 90.12 65 ILE A C 1
ATOM 511 O O . ILE A 1 65 ? -0.325 28.968 -52.173 1.00 90.12 65 ILE A O 1
ATOM 515 N N . GLY A 1 66 ? -2.406 29.272 -52.976 1.00 82.94 66 GLY A N 1
ATOM 516 C CA . GLY A 1 66 ? -2.392 28.087 -53.834 1.00 82.94 66 GLY A CA 1
ATOM 517 C C . GLY A 1 66 ? -1.226 28.071 -54.829 1.00 82.94 66 GLY A C 1
ATOM 518 O O . GLY A 1 66 ? -0.553 27.054 -54.963 1.00 82.94 66 GLY A O 1
ATOM 519 N N . GLN A 1 67 ? -0.925 29.204 -55.474 1.00 89.00 67 GLN A N 1
ATOM 520 C CA . GLN A 1 67 ? 0.210 29.309 -56.405 1.00 89.00 67 GLN A CA 1
ATOM 521 C C . GLN A 1 67 ? 1.572 29.157 -55.707 1.00 89.00 67 GLN A C 1
ATOM 523 O O . GLN A 1 67 ? 2.501 28.587 -56.279 1.00 89.00 67 GLN A O 1
ATOM 528 N N . ILE A 1 68 ? 1.712 29.675 -54.482 1.00 87.94 68 ILE A N 1
ATOM 529 C CA . ILE A 1 68 ? 2.950 29.555 -53.699 1.00 87.94 68 ILE A CA 1
ATOM 530 C C . ILE A 1 68 ? 3.124 28.119 -53.189 1.00 87.94 68 ILE A C 1
ATOM 532 O O . ILE A 1 68 ? 4.223 27.578 -53.290 1.00 87.94 68 ILE A O 1
ATOM 536 N N . GLU A 1 69 ? 2.057 27.488 -52.696 1.00 82.62 69 GLU A N 1
ATOM 537 C CA . GLU A 1 69 ? 2.059 26.090 -52.249 1.00 82.62 69 GLU A CA 1
ATOM 538 C C . GLU A 1 69 ? 2.419 25.129 -53.385 1.00 82.62 69 GLU A C 1
ATOM 540 O O . GLU A 1 69 ? 3.260 24.252 -53.199 1.00 82.62 69 GLU A O 1
ATOM 545 N N . GLU A 1 70 ? 1.848 25.322 -54.578 1.00 84.94 70 GLU A N 1
ATOM 546 C CA . GLU A 1 70 ? 2.174 24.523 -55.765 1.00 84.94 70 GLU A CA 1
ATOM 547 C C . GLU A 1 70 ? 3.664 24.637 -56.112 1.00 84.94 70 GLU A C 1
ATOM 549 O O . GLU A 1 70 ? 4.332 23.629 -56.351 1.00 84.94 70 GLU A O 1
ATOM 554 N N . LYS A 1 71 ? 4.225 25.851 -56.038 1.00 83.88 71 LYS A N 1
ATOM 555 C CA . LYS A 1 71 ? 5.632 26.078 -56.372 1.00 83.88 71 LYS A CA 1
ATOM 556 C C . LYS A 1 71 ? 6.610 25.574 -55.309 1.00 83.88 71 LYS A C 1
ATOM 558 O O . LYS A 1 71 ? 7.698 25.119 -55.655 1.00 83.88 71 LYS A O 1
ATOM 563 N N . LEU A 1 72 ? 6.221 25.612 -54.035 1.00 75.19 72 LEU A N 1
ATOM 564 C CA . LEU A 1 72 ? 6.945 24.966 -52.934 1.00 75.19 72 LEU A CA 1
ATOM 565 C C . LEU A 1 72 ? 7.004 23.449 -53.124 1.00 75.19 72 LEU A C 1
ATOM 567 O O . LEU A 1 72 ? 8.062 22.855 -52.928 1.00 75.19 72 LEU A O 1
ATOM 571 N N . LYS A 1 73 ? 5.898 22.843 -53.562 1.00 74.50 73 LYS A N 1
ATOM 572 C CA . LYS A 1 73 ? 5.810 21.404 -53.825 1.00 74.50 73 LYS A CA 1
ATOM 573 C C . LYS A 1 73 ? 6.744 20.968 -54.953 1.00 74.50 73 LYS A C 1
ATOM 575 O O . LYS A 1 73 ? 7.442 19.972 -54.812 1.00 74.50 73 LYS A O 1
ATOM 580 N N . GLU A 1 74 ? 6.808 21.739 -56.038 1.00 76.94 74 GLU A N 1
ATOM 581 C CA . GLU A 1 74 ? 7.748 21.479 -57.138 1.00 76.94 74 GLU A CA 1
ATOM 582 C C . GLU A 1 74 ? 9.217 21.560 -56.683 1.00 76.94 74 GLU A C 1
ATOM 584 O O . GLU A 1 74 ? 10.005 20.678 -57.009 1.00 76.94 74 GLU A O 1
ATOM 589 N N . LEU A 1 75 ? 9.580 22.562 -55.872 1.00 73.25 75 LEU A N 1
ATOM 590 C CA . LEU A 1 75 ? 10.947 22.707 -55.347 1.00 73.25 75 LEU A CA 1
ATOM 591 C C . LEU A 1 75 ? 11.334 21.600 -54.354 1.00 73.25 75 LEU A C 1
ATOM 593 O O . LEU A 1 75 ? 12.503 21.227 -54.272 1.00 73.25 75 LEU A O 1
ATOM 597 N N . GLN A 1 76 ? 10.371 21.077 -53.592 1.00 67.62 76 GLN A N 1
ATOM 598 C CA . GLN A 1 76 ? 10.590 19.935 -52.702 1.00 67.62 76 GLN A CA 1
ATOM 599 C C . GLN A 1 76 ? 10.851 18.644 -53.489 1.00 67.62 76 GLN A C 1
ATOM 6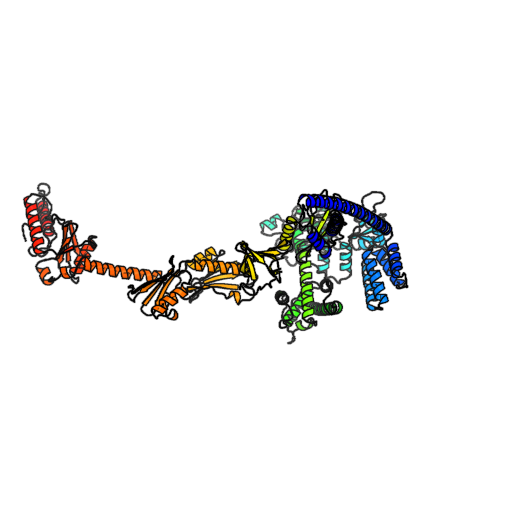01 O O . GLN A 1 76 ? 11.719 17.871 -53.095 1.00 67.62 76 GLN A O 1
ATOM 606 N N . ILE A 1 77 ? 10.157 18.443 -54.615 1.00 72.00 77 ILE A N 1
ATOM 607 C CA . ILE A 1 77 ? 10.376 17.293 -55.505 1.00 72.00 77 ILE A CA 1
ATOM 608 C C . ILE A 1 77 ? 11.758 17.379 -56.169 1.00 72.00 77 ILE A C 1
ATOM 610 O O . ILE A 1 77 ? 12.513 16.417 -56.099 1.00 72.00 77 ILE A O 1
ATOM 614 N N . GLU A 1 78 ? 12.142 18.538 -56.720 1.00 66.44 78 GLU A N 1
ATOM 615 C CA . GLU A 1 78 ? 13.470 18.717 -57.341 1.00 66.44 78 GLU A CA 1
ATOM 616 C C . GLU A 1 78 ? 14.627 18.484 -56.352 1.00 66.44 78 GLU A C 1
ATOM 618 O O . GLU A 1 78 ? 15.680 17.972 -56.733 1.00 66.44 78 GLU A O 1
ATOM 623 N N . ARG A 1 79 ? 14.447 18.845 -55.074 1.00 56.75 79 ARG A N 1
ATOM 624 C CA . ARG A 1 79 ? 15.445 18.597 -54.024 1.00 56.75 79 ARG A CA 1
ATOM 625 C C . ARG A 1 79 ? 15.531 17.116 -53.648 1.00 56.75 79 ARG A C 1
ATOM 627 O O . ARG A 1 79 ? 16.636 16.603 -53.505 1.00 56.75 79 ARG A O 1
ATOM 634 N N . ALA A 1 80 ? 14.389 16.442 -53.533 1.00 48.38 80 ALA A N 1
ATOM 635 C CA . ALA A 1 80 ? 14.333 15.012 -53.242 1.00 48.38 80 ALA A CA 1
ATOM 636 C C . ALA A 1 80 ? 14.938 14.166 -54.378 1.00 48.38 80 ALA A C 1
ATOM 638 O O . ALA A 1 80 ? 15.634 13.194 -54.106 1.00 48.38 80 ALA A O 1
ATOM 639 N N . GLU A 1 81 ? 14.743 14.561 -55.642 1.00 47.59 81 GLU A N 1
ATOM 640 C CA . GLU A 1 81 ? 15.367 13.903 -56.801 1.00 47.59 81 GLU A CA 1
ATOM 641 C C . GLU A 1 81 ? 16.898 14.079 -56.814 1.00 47.59 81 GLU A C 1
ATOM 643 O O . GLU A 1 81 ? 17.623 13.137 -57.123 1.00 47.59 81 GLU A O 1
ATOM 648 N N . GLN A 1 82 ? 17.411 15.252 -56.420 1.00 47.09 82 GLN A N 1
ATOM 649 C CA . GLN A 1 82 ? 18.859 15.491 -56.308 1.00 47.09 82 GLN A CA 1
ATOM 650 C C . GLN A 1 82 ? 19.507 14.752 -55.132 1.00 47.09 82 GLN A C 1
ATOM 652 O O . GLN A 1 82 ? 20.660 14.340 -55.238 1.00 47.09 82 GLN A O 1
ATOM 657 N N . GLU A 1 83 ? 18.796 14.597 -54.015 1.00 47.75 83 GLU A N 1
ATOM 658 C CA . GLU A 1 83 ? 19.268 13.826 -52.860 1.00 47.75 83 GLU A CA 1
ATOM 659 C C . GLU A 1 83 ? 19.228 12.310 -53.154 1.00 47.75 83 GLU A C 1
ATOM 661 O O . GLU A 1 83 ? 20.156 11.603 -52.768 1.00 47.75 83 GLU A O 1
ATOM 666 N N . ALA A 1 84 ? 18.252 11.819 -53.930 1.00 44.03 84 ALA A N 1
ATOM 667 C CA . ALA A 1 84 ? 18.168 10.414 -54.350 1.00 44.03 84 ALA A CA 1
ATOM 668 C C . ALA A 1 84 ? 19.310 9.980 -55.298 1.00 44.03 84 ALA A C 1
ATOM 670 O O . ALA A 1 84 ? 19.898 8.920 -55.089 1.00 44.03 84 ALA A O 1
ATOM 671 N N . ASP A 1 85 ? 19.694 10.815 -56.273 1.00 40.97 85 ASP A N 1
ATOM 672 C CA . ASP A 1 85 ? 20.798 10.532 -57.219 1.00 40.97 85 ASP A CA 1
ATOM 673 C C . ASP A 1 85 ? 22.179 10.406 -56.526 1.00 40.97 85 ASP A C 1
ATOM 675 O O . ASP A 1 85 ? 23.090 9.747 -57.035 1.00 40.97 85 ASP A O 1
ATOM 679 N N . VAL A 1 86 ? 22.367 11.047 -55.363 1.00 47.47 86 VAL A N 1
ATOM 680 C CA . VAL A 1 86 ? 23.611 10.971 -54.567 1.00 47.47 86 VAL A CA 1
ATOM 681 C C . VAL A 1 86 ? 23.650 9.699 -53.711 1.00 47.47 86 VAL A C 1
ATOM 683 O O . VAL A 1 86 ? 24.723 9.115 -53.533 1.00 47.47 86 VAL A O 1
ATOM 686 N N . VAL A 1 87 ? 22.490 9.249 -53.226 1.00 46.94 87 VAL A N 1
ATOM 687 C CA . VAL A 1 87 ? 22.335 8.019 -52.432 1.00 46.94 87 VAL A CA 1
ATOM 688 C C . VAL A 1 87 ? 22.530 6.773 -53.309 1.00 46.94 87 VAL A C 1
ATOM 690 O O . VAL A 1 87 ? 23.298 5.884 -52.948 1.00 46.94 87 VAL A O 1
ATOM 693 N N . GLU A 1 88 ? 21.977 6.755 -54.526 1.00 43.16 88 GLU A N 1
ATOM 694 C CA . GLU A 1 88 ? 22.148 5.634 -55.471 1.00 43.16 88 GLU A CA 1
ATOM 695 C C . GLU A 1 88 ? 23.627 5.417 -55.874 1.00 43.16 88 GLU A C 1
ATOM 697 O O . GLU A 1 88 ? 24.088 4.285 -56.007 1.00 43.16 88 GLU A O 1
ATOM 702 N N . GLN A 1 89 ? 24.424 6.490 -55.991 1.00 42.41 89 GLN A N 1
ATOM 703 C CA . GLN A 1 89 ? 25.865 6.394 -56.286 1.00 42.41 89 GLN A CA 1
ATOM 704 C C . GLN A 1 89 ? 26.720 5.933 -55.094 1.00 42.41 89 GLN A C 1
ATOM 706 O O . GLN A 1 89 ? 27.851 5.485 -55.295 1.00 42.41 89 GLN A O 1
ATOM 711 N N . THR A 1 90 ? 26.222 6.058 -53.861 1.00 45.41 90 THR A N 1
ATOM 712 C CA . THR A 1 90 ? 26.948 5.650 -52.646 1.00 45.41 90 THR A CA 1
ATOM 713 C C . THR A 1 90 ? 26.662 4.203 -52.235 1.00 45.41 90 THR A C 1
ATOM 715 O O . THR A 1 90 ? 27.493 3.584 -51.565 1.00 45.41 90 THR A O 1
ATOM 718 N N . GLU A 1 91 ? 25.552 3.613 -52.680 1.00 48.19 91 GLU A N 1
ATOM 719 C CA . GLU A 1 91 ? 25.200 2.218 -52.385 1.00 48.19 91 GLU A CA 1
ATOM 720 C C . GLU A 1 91 ? 25.987 1.192 -53.231 1.00 48.19 91 GLU A C 1
ATOM 722 O O . GLU A 1 91 ? 26.364 0.150 -52.699 1.00 48.19 91 GLU A O 1
ATOM 727 N N . GLU A 1 92 ? 26.362 1.501 -54.482 1.00 51.41 92 GLU A N 1
ATOM 728 C CA . GLU A 1 92 ? 27.080 0.566 -55.382 1.00 51.41 92 GLU A CA 1
ATOM 729 C C . GLU A 1 92 ? 28.598 0.401 -55.114 1.00 51.41 92 GLU A C 1
ATOM 731 O O . GLU A 1 92 ? 29.249 -0.446 -55.734 1.00 51.41 92 GLU A O 1
ATOM 736 N N . MET A 1 93 ? 29.203 1.192 -54.221 1.00 62.62 93 MET A N 1
ATOM 737 C CA . MET A 1 93 ? 30.652 1.137 -53.958 1.00 62.62 93 MET A CA 1
ATOM 738 C C . MET A 1 93 ? 31.027 0.035 -52.959 1.00 62.62 93 MET A C 1
ATOM 740 O O . MET A 1 93 ? 30.364 -0.145 -51.938 1.00 62.62 93 MET A O 1
ATOM 744 N N . SER A 1 94 ? 32.135 -0.678 -53.200 1.00 72.94 94 SER A N 1
ATOM 745 C CA . SER A 1 94 ? 32.638 -1.657 -52.221 1.00 72.94 94 SER A CA 1
ATOM 746 C C . SER A 1 94 ? 33.131 -0.964 -50.944 1.00 72.94 94 SER A C 1
ATOM 748 O O . SER A 1 94 ? 33.560 0.192 -50.989 1.00 72.94 94 SER A O 1
ATOM 750 N N . ALA A 1 95 ? 33.136 -1.662 -49.803 1.00 75.88 95 ALA A N 1
ATOM 751 C CA . ALA A 1 95 ? 33.582 -1.094 -48.523 1.00 75.88 95 ALA A CA 1
ATOM 752 C C . ALA A 1 95 ? 35.001 -0.501 -48.585 1.00 75.88 95 ALA A C 1
ATOM 754 O O . ALA A 1 95 ? 35.278 0.551 -48.010 1.00 75.88 95 ALA A O 1
ATOM 755 N N . MET A 1 96 ? 35.889 -1.121 -49.370 1.00 74.44 96 MET A N 1
ATOM 756 C CA . MET A 1 96 ? 37.235 -0.604 -49.628 1.00 74.44 96 MET A CA 1
ATOM 757 C C . MET A 1 96 ? 37.228 0.684 -50.464 1.00 74.44 96 MET A C 1
ATOM 759 O O . MET A 1 96 ? 37.972 1.613 -50.156 1.00 74.44 96 MET A O 1
ATOM 763 N N . GLN A 1 97 ? 36.394 0.762 -51.507 1.00 77.81 97 GLN A N 1
ATOM 764 C CA . GLN A 1 97 ? 36.267 1.965 -52.340 1.00 77.81 97 GLN A CA 1
ATOM 765 C C . GLN A 1 97 ? 35.682 3.133 -51.544 1.00 77.81 97 GLN A C 1
ATOM 767 O O . GLN A 1 97 ? 36.147 4.267 -51.672 1.00 77.81 97 GLN A O 1
ATOM 772 N N . TYR A 1 98 ? 34.713 2.837 -50.679 1.00 81.44 98 TYR A N 1
ATOM 773 C CA . TYR A 1 98 ? 34.123 3.799 -49.760 1.00 81.44 98 TYR A CA 1
ATOM 774 C C . TYR A 1 98 ? 35.171 4.345 -48.775 1.00 81.44 98 TYR A C 1
ATOM 776 O O . TYR A 1 98 ? 35.343 5.558 -48.660 1.00 81.44 98 TYR A O 1
ATOM 784 N N . ALA A 1 99 ? 35.967 3.466 -48.154 1.00 83.06 99 ALA A N 1
ATOM 785 C CA . ALA A 1 99 ? 37.063 3.864 -47.269 1.00 83.06 99 ALA A CA 1
ATOM 786 C C . ALA A 1 99 ? 38.126 4.722 -47.978 1.00 83.06 99 ALA A C 1
ATOM 788 O O . ALA A 1 99 ? 38.560 5.743 -47.440 1.00 83.06 99 ALA A O 1
ATOM 789 N N . GLU A 1 100 ? 38.520 4.368 -49.206 1.00 82.81 100 GLU A N 1
ATOM 790 C CA . GLU A 1 100 ? 39.447 5.182 -50.002 1.00 82.81 100 GLU A CA 1
ATOM 791 C C . GLU A 1 100 ? 38.876 6.571 -50.317 1.00 82.81 100 GLU A C 1
ATOM 793 O O . GLU A 1 100 ? 39.599 7.570 -50.247 1.00 82.81 100 GLU A O 1
ATOM 798 N N . GLN A 1 101 ? 37.586 6.673 -50.638 1.00 83.88 101 GLN A N 1
ATOM 799 C CA . GLN A 1 101 ? 36.934 7.957 -50.886 1.00 83.88 101 GLN A CA 1
ATOM 800 C C . GLN A 1 101 ? 36.873 8.819 -49.621 1.00 83.88 101 GLN A C 1
ATOM 802 O O . GLN A 1 101 ? 37.158 10.018 -49.696 1.00 83.88 101 GLN A O 1
ATOM 807 N N . THR A 1 102 ? 36.578 8.224 -48.466 1.00 85.44 102 THR A N 1
ATOM 808 C CA . THR A 1 102 ? 36.578 8.910 -47.167 1.00 85.44 102 THR A CA 1
ATOM 809 C C . THR A 1 102 ? 37.973 9.410 -46.799 1.00 85.44 102 THR A C 1
ATOM 811 O O . THR A 1 102 ? 38.133 10.585 -46.464 1.00 85.44 102 THR A O 1
ATOM 814 N N . ILE A 1 103 ? 39.012 8.587 -46.967 1.00 86.19 103 ILE A N 1
ATOM 815 C CA . ILE A 1 103 ? 40.410 9.008 -46.781 1.00 86.19 103 ILE A CA 1
ATOM 816 C C . ILE A 1 103 ? 40.738 10.191 -47.703 1.00 86.19 103 ILE A C 1
ATOM 818 O O . ILE A 1 103 ? 41.264 11.208 -47.249 1.00 86.19 103 ILE A O 1
ATOM 822 N N . ASN A 1 104 ? 40.376 10.102 -48.986 1.00 85.56 104 ASN A N 1
ATOM 823 C CA . ASN A 1 104 ? 40.618 11.170 -49.956 1.00 85.56 104 ASN A CA 1
ATOM 824 C C . ASN A 1 104 ? 39.856 12.461 -49.615 1.00 85.56 104 ASN A C 1
ATOM 826 O O . ASN A 1 104 ? 40.402 13.546 -49.815 1.00 85.56 104 ASN A O 1
ATOM 830 N N . ARG A 1 105 ? 38.624 12.364 -49.092 1.00 86.38 105 ARG A N 1
ATOM 831 C CA . ARG A 1 105 ? 37.817 13.499 -48.606 1.00 86.38 105 ARG A CA 1
ATOM 832 C C . ARG A 1 105 ? 38.505 14.207 -47.441 1.00 86.38 105 ARG A C 1
ATOM 834 O O . ARG A 1 105 ? 38.579 15.433 -47.436 1.00 86.38 105 ARG A O 1
ATOM 841 N N . LEU A 1 106 ? 39.028 13.447 -46.485 1.00 83.31 106 LEU A N 1
ATOM 842 C CA . LEU A 1 106 ? 39.702 13.994 -45.308 1.00 83.31 106 LEU A CA 1
ATOM 843 C C . LEU A 1 106 ? 41.085 14.581 -45.648 1.00 83.31 106 LEU A C 1
ATOM 845 O O . LEU A 1 106 ? 41.517 15.546 -45.019 1.00 83.31 106 LEU A O 1
ATOM 849 N N . GLU A 1 107 ? 41.758 14.074 -46.685 1.00 85.19 107 GLU A N 1
ATOM 850 C CA . GLU A 1 107 ? 43.091 14.530 -47.112 1.00 85.19 107 GLU A CA 1
ATOM 851 C C . GLU A 1 107 ? 43.101 15.596 -48.232 1.00 85.19 107 GLU A C 1
ATOM 853 O O . GLU A 1 107 ? 44.174 15.935 -48.741 1.00 85.19 107 GLU A O 1
ATOM 858 N N . GLN A 1 108 ? 41.947 16.164 -48.618 1.00 70.31 108 GLN A N 1
ATOM 859 C CA . GLN A 1 108 ? 41.803 17.026 -49.812 1.00 70.31 108 GLN A CA 1
ATOM 860 C C . GLN A 1 108 ? 42.820 18.182 -49.922 1.00 70.31 108 GLN A C 1
ATOM 862 O O . GLN A 1 108 ? 43.252 18.510 -51.028 1.00 70.31 108 GLN A O 1
ATOM 867 N N . GLU A 1 109 ? 43.227 18.797 -48.806 1.00 64.81 109 GLU A N 1
ATOM 868 C CA . GLU A 1 109 ? 44.172 19.930 -48.797 1.00 64.81 109 GLU A CA 1
ATOM 869 C C . GLU A 1 109 ? 45.552 19.593 -48.196 1.00 64.81 109 GLU A C 1
ATOM 871 O O . GLU A 1 109 ? 46.510 20.357 -48.358 1.00 64.81 109 GLU A O 1
ATOM 876 N N . ARG A 1 110 ? 45.681 18.453 -47.505 1.00 75.50 110 ARG A N 1
ATOM 877 C CA . ARG A 1 110 ? 46.911 18.006 -46.830 1.00 75.50 110 ARG A CA 1
ATOM 878 C C . ARG A 1 110 ? 46.882 16.498 -46.588 1.00 75.50 110 ARG A C 1
ATOM 880 O O . ARG A 1 110 ? 45.859 15.959 -46.197 1.00 75.50 110 ARG A O 1
ATOM 887 N N . THR A 1 111 ? 48.028 15.834 -46.728 1.00 82.44 111 THR A N 1
ATOM 888 C CA . THR A 1 111 ? 48.190 14.436 -46.296 1.00 82.44 111 THR A CA 1
ATOM 889 C C . THR A 1 111 ? 48.165 14.365 -44.770 1.00 82.44 111 THR A C 1
ATOM 891 O O . THR A 1 111 ? 48.997 15.016 -44.130 1.00 82.44 111 THR A O 1
ATOM 894 N N . ILE A 1 112 ? 47.236 13.592 -44.207 1.00 85.31 112 ILE A N 1
ATOM 895 C CA . ILE A 1 112 ? 47.014 13.464 -42.758 1.00 85.31 112 ILE A CA 1
ATOM 896 C C . ILE A 1 112 ? 47.479 12.086 -42.282 1.00 85.31 112 ILE A C 1
ATOM 898 O O . ILE A 1 112 ? 48.235 11.998 -41.317 1.00 85.31 112 ILE A O 1
ATOM 902 N N . PHE A 1 113 ? 47.092 11.021 -42.982 1.00 89.56 113 PHE A N 1
ATOM 903 C CA . PHE A 1 113 ? 47.323 9.647 -42.546 1.00 89.56 113 PHE A CA 1
ATOM 904 C C . PHE A 1 113 ? 48.664 9.095 -43.038 1.00 89.56 113 PHE A C 1
ATOM 906 O O . PHE A 1 113 ? 49.094 9.338 -44.172 1.00 89.56 113 PHE A O 1
ATOM 913 N N . SER A 1 114 ? 49.311 8.285 -42.202 1.00 87.19 114 SER A N 1
ATOM 914 C CA . SER A 1 114 ? 50.412 7.417 -42.621 1.00 87.19 114 SER A CA 1
ATOM 915 C C . SER A 1 114 ? 49.898 6.259 -43.485 1.00 87.19 114 SER A C 1
ATOM 917 O O . SER A 1 114 ? 48.710 5.939 -43.485 1.00 87.19 114 SER A O 1
ATOM 919 N N . ASN A 1 115 ? 50.798 5.583 -44.205 1.00 81.75 115 ASN A N 1
ATOM 920 C CA . ASN A 1 115 ? 50.420 4.390 -44.972 1.00 81.75 115 ASN A CA 1
ATOM 921 C C . ASN A 1 115 ? 49.829 3.291 -44.075 1.00 81.75 115 ASN A C 1
ATOM 923 O O . ASN A 1 115 ? 48.890 2.624 -44.490 1.00 81.75 115 ASN A O 1
ATOM 927 N N . ASP A 1 116 ? 50.338 3.140 -42.852 1.00 83.19 116 ASP A N 1
ATOM 928 C CA . ASP A 1 116 ? 49.841 2.138 -41.905 1.00 83.19 116 ASP A CA 1
ATOM 929 C C . ASP A 1 116 ? 48.427 2.491 -41.418 1.00 83.19 116 ASP A C 1
ATOM 931 O O . ASP A 1 116 ? 47.573 1.618 -41.340 1.00 83.19 116 ASP A O 1
ATOM 935 N N . GLN A 1 117 ? 48.133 3.778 -41.202 1.00 88.19 117 GLN A N 1
ATOM 936 C CA . GLN A 1 117 ? 46.797 4.254 -40.821 1.00 88.19 117 GLN A CA 1
ATOM 937 C C . GLN A 1 117 ? 45.786 4.138 -41.966 1.00 88.19 117 GLN A C 1
ATOM 939 O O . GLN A 1 117 ? 44.647 3.748 -41.738 1.00 88.19 117 GLN A O 1
ATOM 944 N N . ARG A 1 118 ? 46.198 4.418 -43.210 1.00 86.75 118 ARG A N 1
ATOM 945 C CA . ARG A 1 118 ? 45.347 4.182 -44.390 1.00 86.75 118 ARG A CA 1
ATOM 946 C C . ARG A 1 118 ? 45.028 2.702 -44.546 1.00 86.75 118 ARG A C 1
ATOM 948 O O . ARG A 1 118 ? 43.874 2.350 -44.758 1.00 86.75 118 ARG A O 1
ATOM 955 N N . ASN A 1 119 ? 46.041 1.848 -44.401 1.00 83.88 119 ASN A N 1
ATOM 956 C CA . ASN A 1 119 ? 45.858 0.402 -44.448 1.00 83.88 119 ASN A CA 1
ATOM 957 C C . ASN A 1 119 ? 44.941 -0.079 -43.322 1.00 83.88 119 ASN A C 1
ATOM 959 O O . ASN A 1 119 ? 44.101 -0.929 -43.579 1.00 83.88 119 ASN A O 1
ATOM 963 N N . LEU A 1 120 ? 45.063 0.475 -42.112 1.00 88.12 120 LEU A N 1
ATOM 964 C CA . LEU A 1 120 ? 44.174 0.161 -40.998 1.00 88.12 120 LEU A CA 1
ATOM 965 C C . LEU A 1 120 ? 42.724 0.533 -41.318 1.00 88.12 120 LEU A C 1
ATOM 967 O O . LEU A 1 120 ? 41.864 -0.323 -41.189 1.00 88.12 120 LEU A O 1
ATOM 971 N N . ILE A 1 121 ? 42.458 1.754 -41.794 1.00 85.94 121 ILE A N 1
ATOM 972 C CA . ILE A 1 121 ? 41.101 2.219 -42.136 1.00 85.94 121 ILE A CA 1
ATOM 973 C C . ILE A 1 121 ? 40.480 1.342 -43.236 1.00 85.94 121 ILE A C 1
ATOM 975 O O . ILE A 1 121 ? 39.339 0.904 -43.115 1.00 85.94 121 ILE A O 1
ATOM 979 N N . VAL A 1 122 ? 41.242 1.029 -44.288 1.00 84.75 122 VAL A N 1
ATOM 980 C CA . VAL A 1 122 ? 40.770 0.175 -45.392 1.00 84.75 122 VAL A CA 1
ATOM 981 C C . VAL A 1 122 ? 40.571 -1.274 -44.937 1.00 84.75 122 VAL A C 1
ATOM 983 O O . VAL A 1 122 ? 39.593 -1.912 -45.322 1.00 84.75 122 VAL A O 1
ATOM 986 N N . ASN A 1 123 ? 41.472 -1.808 -44.110 1.00 84.25 123 ASN A N 1
ATOM 987 C CA . ASN A 1 123 ? 41.352 -3.163 -43.574 1.00 84.25 123 ASN A CA 1
ATOM 988 C C . ASN A 1 123 ? 40.188 -3.268 -42.580 1.00 84.25 123 ASN A C 1
ATOM 990 O O . ASN A 1 123 ? 39.474 -4.259 -42.596 1.00 84.25 123 ASN A O 1
ATOM 994 N N . PHE A 1 124 ? 39.952 -2.240 -41.767 1.00 86.75 124 PHE A N 1
ATOM 995 C CA . PHE A 1 124 ? 38.804 -2.143 -40.868 1.00 86.75 124 PHE A CA 1
ATOM 996 C C . PHE A 1 124 ? 37.492 -2.168 -41.662 1.00 86.75 124 PHE A C 1
ATOM 998 O O . PHE A 1 124 ? 36.617 -2.977 -41.364 1.00 86.75 124 PHE A O 1
ATOM 1005 N N . ALA A 1 125 ? 37.416 -1.388 -42.749 1.00 84.69 125 ALA A N 1
ATOM 1006 C CA . ALA A 1 125 ? 36.284 -1.404 -43.677 1.00 84.69 125 ALA A CA 1
ATOM 1007 C C . ALA A 1 125 ? 36.034 -2.801 -44.262 1.00 84.69 125 ALA A C 1
ATOM 1009 O O . ALA A 1 125 ? 34.912 -3.281 -44.272 1.00 84.69 125 ALA A O 1
ATOM 1010 N N . TYR A 1 126 ? 37.094 -3.471 -44.718 1.00 84.00 126 TYR A N 1
ATOM 1011 C CA . TYR A 1 126 ? 37.014 -4.800 -45.327 1.00 84.00 126 TYR A CA 1
ATOM 1012 C C . TYR A 1 126 ? 36.664 -5.917 -44.332 1.00 84.00 126 TYR A C 1
ATOM 1014 O O . TYR A 1 126 ? 36.003 -6.902 -44.664 1.00 84.00 126 TYR A O 1
ATOM 1022 N N . LYS A 1 127 ? 37.165 -5.813 -43.100 1.00 85.00 127 LYS A N 1
ATOM 1023 C CA . LYS A 1 127 ? 36.993 -6.852 -42.084 1.00 85.00 127 LYS A CA 1
ATOM 1024 C C . LYS A 1 127 ? 35.641 -6.772 -41.405 1.00 85.00 127 LYS A C 1
ATOM 1026 O O . LYS A 1 127 ? 35.063 -7.825 -41.143 1.00 85.00 127 LYS A O 1
ATOM 1031 N N . LEU A 1 128 ? 35.150 -5.564 -41.153 1.00 85.12 128 LEU A N 1
ATOM 1032 C CA . LEU A 1 128 ? 33.925 -5.349 -40.389 1.00 85.12 128 LEU A CA 1
ATOM 1033 C C . LEU A 1 128 ? 32.714 -4.994 -41.259 1.00 85.12 128 LEU A C 1
ATOM 1035 O O . LEU A 1 128 ? 31.595 -5.150 -40.794 1.00 85.12 128 LEU A O 1
ATOM 1039 N N . ASP A 1 129 ? 32.931 -4.563 -42.506 1.00 83.19 129 ASP A N 1
ATOM 1040 C CA . ASP A 1 129 ? 31.894 -4.105 -43.448 1.00 83.19 129 ASP A CA 1
ATOM 1041 C C . ASP A 1 129 ? 30.932 -3.043 -42.884 1.00 83.19 129 ASP A C 1
ATOM 1043 O O . ASP A 1 129 ? 29.822 -2.861 -43.375 1.00 83.19 129 ASP A O 1
ATOM 1047 N N . ASP A 1 130 ? 31.379 -2.307 -41.863 1.00 83.75 130 ASP A N 1
ATOM 1048 C CA . ASP A 1 130 ? 30.624 -1.250 -41.198 1.00 83.75 130 ASP A CA 1
ATOM 1049 C C . ASP A 1 130 ? 31.122 0.119 -41.677 1.00 83.75 130 ASP A C 1
ATOM 1051 O O . ASP A 1 130 ? 32.219 0.581 -41.334 1.00 83.75 130 ASP A O 1
ATOM 1055 N N . ARG A 1 131 ? 30.307 0.766 -42.517 1.00 82.44 131 ARG A N 1
ATOM 1056 C CA . ARG A 1 131 ? 30.638 2.061 -43.121 1.00 82.44 131 ARG A CA 1
ATOM 1057 C C . ARG A 1 131 ? 30.650 3.187 -42.087 1.00 82.44 131 ARG A C 1
ATOM 1059 O O . ARG A 1 131 ? 31.524 4.047 -42.169 1.00 82.44 131 ARG A O 1
ATOM 1066 N N . GLU A 1 132 ? 29.739 3.173 -41.115 1.00 82.81 132 GLU A N 1
ATOM 1067 C CA . GLU A 1 132 ? 29.621 4.237 -40.113 1.00 82.81 132 GLU A CA 1
ATOM 1068 C C . GLU A 1 132 ? 30.771 4.167 -39.101 1.00 82.81 132 GLU A C 1
ATOM 1070 O O . GLU A 1 132 ? 31.421 5.180 -38.817 1.00 82.81 132 GLU A O 1
ATOM 1075 N N . ALA A 1 133 ? 31.082 2.970 -38.597 1.00 84.31 133 ALA A N 1
ATOM 1076 C CA . ALA A 1 133 ? 32.204 2.771 -37.684 1.00 84.31 133 ALA A CA 1
ATOM 1077 C C . ALA A 1 133 ? 33.546 3.114 -38.351 1.00 84.31 133 ALA A C 1
ATOM 1079 O O . ALA A 1 133 ? 34.409 3.740 -37.727 1.00 84.31 133 ALA A O 1
ATOM 1080 N N . MET A 1 134 ? 33.715 2.768 -39.632 1.00 91.00 134 MET A N 1
ATOM 1081 C CA . MET A 1 134 ? 34.907 3.123 -40.405 1.00 91.00 134 MET A CA 1
ATOM 1082 C C . MET A 1 134 ? 35.055 4.639 -40.578 1.00 91.00 134 MET A C 1
ATOM 1084 O O . MET A 1 134 ? 36.157 5.164 -40.396 1.00 91.00 134 MET A O 1
ATOM 1088 N N . GLU A 1 135 ? 33.974 5.360 -40.890 1.00 86.81 135 GLU A N 1
ATOM 1089 C CA . GLU A 1 135 ? 34.018 6.821 -41.012 1.00 86.81 135 GLU A CA 1
ATOM 1090 C C . GLU A 1 135 ? 34.370 7.494 -39.693 1.00 86.81 135 GLU A C 1
ATOM 1092 O O . GLU A 1 135 ? 35.271 8.333 -39.670 1.00 86.81 135 GLU A O 1
ATOM 1097 N N . LYS A 1 136 ? 33.742 7.073 -38.589 1.00 88.75 136 LYS A N 1
ATOM 1098 C CA . LYS A 1 136 ? 34.079 7.567 -37.248 1.00 88.75 136 LYS A CA 1
ATOM 1099 C C . LYS A 1 136 ? 35.546 7.307 -36.913 1.00 88.75 136 LYS A C 1
ATOM 1101 O O . LYS A 1 136 ? 36.227 8.207 -36.424 1.00 88.75 136 LYS A O 1
ATOM 1106 N N . LEU A 1 137 ? 36.064 6.112 -37.212 1.00 89.94 137 LEU A N 1
ATOM 1107 C CA . LEU A 1 137 ? 37.480 5.787 -37.028 1.00 89.94 137 LEU A CA 1
ATOM 1108 C C . LEU A 1 137 ? 38.377 6.730 -37.845 1.00 89.94 137 LEU A C 1
ATOM 1110 O O . LEU A 1 137 ? 39.338 7.281 -37.305 1.00 89.94 137 LEU A O 1
ATOM 1114 N N . ALA A 1 138 ? 38.065 6.941 -39.125 1.00 89.50 138 ALA A N 1
ATOM 1115 C CA . ALA A 1 138 ? 38.839 7.803 -40.014 1.00 89.50 138 ALA A CA 1
ATOM 1116 C C . ALA A 1 138 ? 38.805 9.279 -39.576 1.00 89.50 138 ALA A C 1
ATOM 1118 O O . ALA A 1 138 ? 39.848 9.937 -39.570 1.00 89.50 138 ALA A O 1
ATOM 1119 N N . GLU A 1 139 ? 37.645 9.797 -39.172 1.00 90.81 139 GLU A N 1
ATOM 1120 C CA . GLU A 1 139 ? 37.469 11.180 -38.717 1.00 90.81 139 GLU A CA 1
ATOM 1121 C C . GLU A 1 139 ? 38.166 11.431 -37.376 1.00 90.81 139 GLU A C 1
ATOM 1123 O O . GLU A 1 139 ? 38.973 12.359 -37.276 1.00 90.81 139 GLU A O 1
ATOM 1128 N N . ASN A 1 140 ? 37.976 10.547 -36.392 1.00 89.88 140 ASN A N 1
ATOM 1129 C CA . ASN A 1 140 ? 38.623 10.652 -35.082 1.00 89.88 140 ASN A CA 1
ATOM 1130 C C . ASN A 1 140 ? 40.149 10.510 -35.183 1.00 89.88 140 ASN A C 1
ATOM 1132 O O . ASN A 1 140 ? 40.894 11.219 -34.495 1.00 89.88 140 ASN A O 1
ATOM 1136 N N . LEU A 1 141 ? 40.643 9.622 -36.060 1.00 88.44 141 LEU A N 1
ATOM 1137 C CA . LEU A 1 141 ? 42.074 9.520 -36.359 1.00 88.44 141 LEU A CA 1
ATOM 1138 C C . LEU A 1 141 ? 42.586 10.801 -37.017 1.00 88.44 141 LEU A C 1
ATOM 1140 O O . LEU A 1 141 ? 43.646 11.290 -36.624 1.00 88.44 141 LEU A O 1
ATOM 1144 N N . ALA A 1 142 ? 41.860 11.358 -37.991 1.00 88.69 142 ALA A N 1
ATOM 1145 C CA . ALA A 1 142 ? 42.261 12.593 -38.654 1.00 88.69 142 ALA A CA 1
ATOM 1146 C C . ALA A 1 142 ? 42.361 13.748 -37.654 1.00 88.69 142 ALA A C 1
ATOM 1148 O O . ALA A 1 142 ? 43.397 14.409 -37.595 1.00 88.69 142 ALA A O 1
ATOM 1149 N N . GLU A 1 143 ? 41.331 13.961 -36.838 1.00 88.94 143 GLU A N 1
ATOM 1150 C CA . GLU A 1 143 ? 41.300 15.004 -35.811 1.00 88.94 143 GLU A CA 1
ATOM 1151 C C . GLU A 1 143 ? 42.450 14.834 -34.807 1.00 88.94 143 GLU A C 1
ATOM 1153 O O . GLU A 1 143 ? 43.264 15.743 -34.627 1.00 88.94 143 GLU A O 1
ATOM 1158 N N . SER A 1 144 ? 42.622 13.628 -34.260 1.00 88.00 144 SER A N 1
ATOM 1159 C CA . SER A 1 144 ? 43.669 13.337 -33.270 1.00 88.00 144 SER A CA 1
ATOM 1160 C C . SER A 1 144 ? 45.089 13.542 -33.817 1.00 88.00 144 SER A C 1
ATOM 1162 O O . SER A 1 144 ? 45.985 13.999 -33.097 1.00 88.00 144 SER A O 1
ATOM 1164 N N . ILE A 1 145 ? 45.317 13.227 -35.099 1.00 87.69 145 ILE A N 1
ATOM 1165 C CA . ILE A 1 145 ? 46.598 13.474 -35.778 1.00 87.69 145 ILE A CA 1
ATOM 1166 C C . ILE A 1 145 ? 46.840 14.978 -35.944 1.00 87.69 145 ILE A C 1
ATOM 1168 O O . ILE A 1 145 ? 47.965 15.446 -35.739 1.00 87.69 145 ILE A O 1
ATOM 1172 N N . LEU A 1 146 ? 45.805 15.736 -36.311 1.00 86.00 146 LEU A N 1
ATOM 1173 C CA . LEU A 1 146 ? 45.889 17.179 -36.534 1.00 86.00 146 LEU A CA 1
ATOM 1174 C C . LEU A 1 146 ? 46.133 17.963 -35.245 1.00 86.00 146 LEU A C 1
ATOM 1176 O O . LEU A 1 146 ? 46.916 18.917 -35.258 1.00 86.00 146 LEU A O 1
ATOM 1180 N N . ASP A 1 147 ? 45.552 17.504 -34.143 1.00 85.38 147 ASP A N 1
ATOM 1181 C CA . ASP A 1 147 ? 45.748 18.068 -32.808 1.00 85.38 147 ASP A CA 1
ATOM 1182 C C . ASP A 1 147 ? 47.084 17.652 -32.170 1.00 85.38 147 ASP A C 1
ATOM 1184 O O . ASP A 1 147 ? 47.484 18.166 -31.122 1.00 85.38 147 ASP A O 1
ATOM 1188 N N . GLY A 1 148 ? 47.828 16.744 -32.812 1.00 81.56 148 GLY A N 1
ATOM 1189 C CA . GLY A 1 148 ? 49.123 16.259 -32.337 1.00 81.56 148 GLY A CA 1
ATOM 1190 C C . GLY A 1 148 ? 49.028 15.333 -31.120 1.00 81.56 148 GLY A C 1
ATOM 1191 O O . GLY A 1 148 ? 50.039 15.110 -30.442 1.00 81.56 148 GLY A O 1
ATOM 1192 N N . ASN A 1 149 ? 47.845 14.777 -30.845 1.00 85.06 149 ASN A N 1
ATOM 1193 C CA . ASN A 1 149 ? 47.588 13.911 -29.702 1.00 85.06 149 ASN A CA 1
ATOM 1194 C C . ASN A 1 149 ? 48.015 12.464 -29.996 1.00 85.06 149 ASN A C 1
ATOM 1196 O O . ASN A 1 149 ? 47.224 11.609 -30.389 1.00 85.06 149 ASN A O 1
ATOM 1200 N N . ARG A 1 150 ? 49.305 12.181 -29.791 1.00 83.19 150 ARG A N 1
ATOM 1201 C CA . ARG A 1 150 ? 49.888 10.850 -30.039 1.00 83.19 150 ARG A CA 1
ATOM 1202 C C . ARG A 1 150 ? 49.258 9.726 -29.218 1.00 83.19 150 ARG A C 1
ATOM 1204 O O . ARG A 1 150 ? 49.259 8.593 -29.683 1.00 83.19 150 ARG A O 1
ATOM 1211 N N . GLU A 1 151 ? 48.767 10.022 -28.020 1.00 82.12 151 GLU A N 1
ATOM 1212 C CA . GLU A 1 151 ? 48.165 9.022 -27.136 1.00 82.12 151 GLU A CA 1
ATOM 1213 C C . GLU A 1 151 ? 46.769 8.628 -27.628 1.00 82.12 151 GLU A C 1
ATOM 1215 O O . GLU A 1 151 ? 46.489 7.439 -27.754 1.00 82.12 151 GLU A O 1
ATOM 1220 N N . ALA A 1 152 ? 45.953 9.606 -28.042 1.00 82.25 152 ALA A N 1
ATOM 1221 C CA . ALA A 1 152 ? 44.661 9.348 -28.681 1.00 82.25 152 ALA A CA 1
ATOM 1222 C C . ALA A 1 152 ? 44.810 8.577 -30.000 1.00 82.25 152 ALA A C 1
ATOM 1224 O O . ALA A 1 152 ? 44.090 7.612 -30.229 1.00 82.25 152 ALA A O 1
ATOM 1225 N N . VAL A 1 153 ? 45.800 8.928 -30.832 1.00 87.19 153 VAL A N 1
ATOM 1226 C CA . VAL A 1 153 ? 46.085 8.177 -32.067 1.00 87.19 153 VAL A CA 1
ATOM 1227 C C . VAL A 1 153 ? 46.454 6.722 -31.764 1.00 87.19 153 VAL A C 1
ATOM 1229 O O . VAL A 1 153 ? 45.971 5.824 -32.443 1.00 87.19 153 VAL A O 1
ATOM 1232 N N . GLN A 1 154 ? 47.286 6.469 -30.749 1.00 85.31 154 GLN A N 1
ATOM 1233 C CA . GLN A 1 154 ? 47.674 5.103 -30.386 1.00 85.31 154 GLN A CA 1
ATOM 1234 C C . GLN A 1 154 ? 46.495 4.300 -29.819 1.00 85.31 154 GLN A C 1
ATOM 1236 O O . GLN A 1 154 ? 46.393 3.109 -30.099 1.00 85.31 154 GLN A O 1
ATOM 1241 N N . LYS A 1 155 ? 45.611 4.953 -29.056 1.00 87.56 155 LYS A N 1
ATOM 1242 C CA . LYS A 1 155 ? 44.386 4.357 -28.515 1.00 87.56 155 LYS A CA 1
ATOM 1243 C C . LYS A 1 155 ? 43.426 3.945 -29.635 1.00 87.56 155 LYS A C 1
ATOM 1245 O O . LYS A 1 155 ? 43.066 2.780 -29.698 1.00 87.56 155 LYS A O 1
ATOM 1250 N N . LEU A 1 156 ? 43.121 4.856 -30.564 1.00 87.56 156 LEU A N 1
ATOM 1251 C CA . LEU A 1 156 ? 42.234 4.588 -31.706 1.00 87.56 156 LEU A CA 1
ATOM 1252 C C . LEU A 1 156 ? 42.776 3.481 -32.620 1.00 87.56 156 LEU A C 1
ATOM 1254 O O . LEU A 1 156 ? 42.012 2.662 -33.119 1.00 87.56 156 LEU A O 1
ATOM 1258 N N . ILE A 1 157 ? 44.099 3.438 -32.830 1.00 89.31 157 ILE A N 1
ATOM 1259 C CA . ILE A 1 157 ? 44.739 2.342 -33.570 1.00 89.31 157 ILE A CA 1
ATOM 1260 C C . ILE A 1 157 ? 44.562 1.018 -32.821 1.00 89.31 157 ILE A C 1
ATOM 1262 O O . ILE A 1 157 ? 44.142 0.044 -33.432 1.00 89.31 157 ILE A O 1
ATOM 1266 N N . GLY A 1 158 ? 44.835 0.994 -31.512 1.00 82.25 158 GLY A N 1
ATOM 1267 C CA . GLY A 1 158 ? 44.697 -0.213 -30.696 1.00 82.25 158 GLY A CA 1
ATOM 1268 C C . GLY A 1 158 ? 43.263 -0.744 -30.642 1.00 82.25 158 GLY A C 1
ATOM 1269 O O . GLY A 1 158 ? 43.061 -1.939 -30.803 1.00 82.25 158 GLY A O 1
ATOM 1270 N N . GLU A 1 159 ? 42.271 0.134 -30.492 1.00 85.50 159 GLU A N 1
ATOM 1271 C CA . GLU A 1 159 ? 40.846 -0.234 -30.483 1.00 85.50 159 GLU A CA 1
ATOM 1272 C C . GLU A 1 159 ? 40.392 -0.802 -31.834 1.00 85.50 159 GLU A C 1
ATOM 1274 O O . GLU A 1 159 ? 39.650 -1.783 -31.887 1.00 85.50 159 GLU A O 1
ATOM 1279 N N . ALA A 1 160 ? 40.854 -0.213 -32.940 1.00 83.50 160 ALA A N 1
ATOM 1280 C CA . ALA A 1 160 ? 40.555 -0.718 -34.275 1.00 83.50 160 ALA A CA 1
ATOM 1281 C C . ALA A 1 160 ? 41.242 -2.066 -34.554 1.00 83.50 160 ALA A C 1
ATOM 1283 O O . ALA A 1 160 ? 40.635 -2.957 -35.148 1.00 83.50 160 ALA A O 1
ATOM 1284 N N . GLU A 1 161 ? 42.495 -2.232 -34.119 1.00 84.62 161 GLU A N 1
ATOM 1285 C CA . GLU A 1 161 ? 43.230 -3.498 -34.217 1.00 84.62 161 GLU A CA 1
ATOM 1286 C C . GLU A 1 161 ? 42.570 -4.594 -33.370 1.00 84.62 161 GLU A C 1
ATOM 1288 O O . GLU A 1 161 ? 42.372 -5.695 -33.876 1.00 84.62 161 GLU A O 1
ATOM 1293 N N . GLU A 1 162 ? 42.134 -4.291 -32.145 1.00 84.50 162 GLU A N 1
ATOM 1294 C CA . GLU A 1 162 ? 41.429 -5.230 -31.262 1.00 84.50 162 GLU A CA 1
ATOM 1295 C C . GLU A 1 162 ? 40.114 -5.719 -31.882 1.00 84.50 162 GLU A C 1
ATOM 1297 O O . GLU A 1 162 ? 39.836 -6.919 -31.882 1.00 84.50 162 GLU A O 1
ATOM 1302 N N . GLN A 1 163 ? 39.333 -4.824 -32.492 1.00 80.88 163 GLN A N 1
ATOM 1303 C CA . GLN A 1 163 ? 38.104 -5.202 -33.195 1.00 80.88 163 GLN A CA 1
ATOM 1304 C C . GLN A 1 163 ? 38.378 -6.102 -34.407 1.00 80.88 163 GLN A C 1
ATOM 1306 O O . GLN A 1 163 ? 37.648 -7.069 -34.629 1.00 80.88 163 GLN A O 1
ATOM 1311 N N . ILE A 1 164 ? 39.450 -5.849 -35.162 1.00 81.88 164 ILE A N 1
ATOM 1312 C CA . ILE A 1 164 ? 39.856 -6.709 -36.285 1.00 81.88 164 ILE A CA 1
ATOM 1313 C C . ILE A 1 164 ? 40.345 -8.075 -35.776 1.00 81.88 164 ILE A C 1
ATOM 1315 O O . ILE A 1 164 ? 39.966 -9.113 -36.322 1.00 81.88 164 ILE A O 1
ATOM 1319 N N . GLU A 1 165 ? 41.160 -8.093 -34.720 1.00 81.44 165 GLU A N 1
ATOM 1320 C CA . GLU A 1 165 ? 41.656 -9.312 -34.067 1.00 81.44 165 GLU A CA 1
ATOM 1321 C C . GLU A 1 165 ? 40.535 -10.095 -33.361 1.00 81.44 165 GLU A C 1
ATOM 1323 O O . GLU A 1 165 ? 40.664 -11.297 -33.107 1.00 81.44 165 GLU A O 1
ATOM 1328 N N . SER A 1 166 ? 39.392 -9.448 -33.109 1.00 81.31 166 SER A N 1
ATOM 1329 C CA . SER A 1 166 ? 38.209 -10.071 -32.527 1.00 81.31 166 SER A CA 1
ATOM 1330 C C . SER A 1 166 ? 37.474 -11.032 -33.485 1.00 81.31 166 SER A C 1
ATOM 1332 O O . SER A 1 166 ? 36.624 -11.811 -33.034 1.00 81.31 166 SER A O 1
ATOM 1334 N N . LEU A 1 167 ? 37.824 -11.079 -34.770 1.00 83.69 167 LEU A N 1
ATOM 1335 C CA . LEU A 1 167 ? 37.238 -12.021 -35.727 1.00 83.69 167 LEU A CA 1
ATOM 1336 C C . LEU A 1 167 ? 37.815 -13.447 -35.585 1.00 83.69 167 LEU A C 1
ATOM 1338 O O . LEU A 1 167 ? 38.963 -13.625 -35.176 1.00 83.69 167 LEU A O 1
ATOM 1342 N N . PRO A 1 168 ? 37.039 -14.494 -35.927 1.00 83.88 168 PRO A N 1
ATOM 1343 C CA . PRO A 1 168 ? 37.464 -15.888 -35.787 1.00 83.88 168 PRO A CA 1
ATOM 1344 C C . PRO A 1 168 ? 38.563 -16.320 -36.749 1.00 83.88 168 PRO A C 1
ATOM 1346 O O . PRO A 1 168 ? 39.243 -17.324 -36.499 1.00 83.88 168 PRO A O 1
ATOM 1349 N N . ASP A 1 169 ? 38.732 -15.572 -37.834 1.00 85.81 169 ASP A N 1
ATOM 1350 C CA . ASP A 1 169 ? 39.678 -15.852 -38.893 1.00 85.81 169 ASP A CA 1
ATOM 1351 C C . ASP A 1 169 ? 40.255 -14.546 -39.451 1.00 85.81 169 ASP A C 1
ATOM 1353 O O . ASP A 1 169 ? 39.548 -13.709 -40.009 1.00 85.81 169 ASP A O 1
ATOM 1357 N N . SER A 1 170 ? 41.568 -14.375 -39.319 1.00 81.12 170 SER A N 1
ATOM 1358 C CA . SER A 1 170 ? 42.273 -13.177 -39.776 1.00 81.12 170 SER A CA 1
ATOM 1359 C C . SER A 1 170 ? 42.403 -13.089 -41.299 1.00 81.12 170 SER A C 1
ATOM 1361 O O . SER A 1 170 ? 42.719 -12.019 -41.826 1.00 81.12 170 SER A O 1
ATOM 1363 N N . MET A 1 171 ? 42.138 -14.171 -42.036 1.00 80.50 171 MET A N 1
ATOM 1364 C CA . MET A 1 171 ? 42.294 -14.230 -43.491 1.00 80.50 171 MET A CA 1
ATOM 1365 C C . MET A 1 171 ? 41.044 -13.789 -44.256 1.00 80.50 171 MET A C 1
ATOM 1367 O O . MET A 1 171 ? 41.162 -13.475 -45.435 1.00 80.50 171 MET A O 1
ATOM 1371 N N . ILE A 1 172 ? 39.890 -13.686 -43.591 1.00 82.69 172 ILE A N 1
ATOM 1372 C CA . ILE A 1 172 ? 38.596 -13.364 -44.212 1.00 82.69 172 ILE A CA 1
ATOM 1373 C C . ILE A 1 172 ? 37.842 -12.267 -43.435 1.00 82.69 172 ILE A C 1
ATOM 1375 O O . ILE A 1 172 ? 38.156 -12.033 -42.269 1.00 82.69 172 ILE A O 1
ATOM 1379 N N . GLY A 1 173 ? 36.963 -11.506 -44.086 1.00 83.50 173 GLY A N 1
ATOM 1380 C CA . GLY A 1 173 ? 36.211 -10.382 -43.506 1.00 83.50 173 GLY A CA 1
ATOM 1381 C C . GLY A 1 173 ? 34.711 -10.431 -43.802 1.00 83.50 173 GLY A C 1
ATOM 1382 O O . GLY A 1 173 ? 34.267 -11.197 -44.658 1.00 83.50 173 GLY A O 1
ATOM 1383 N N . LEU A 1 174 ? 33.921 -9.614 -43.098 1.00 85.75 174 LEU A N 1
ATOM 1384 C CA . LEU A 1 174 ? 32.466 -9.533 -43.286 1.00 85.75 174 LEU A CA 1
ATOM 1385 C C . LEU A 1 174 ? 32.076 -9.051 -44.692 1.00 85.75 174 LEU A C 1
ATOM 1387 O O . LEU A 1 174 ? 31.073 -9.527 -45.219 1.00 85.75 174 LEU A O 1
ATOM 1391 N N . SER A 1 175 ? 32.907 -8.240 -45.360 1.00 82.06 175 SER A N 1
ATOM 1392 C CA . SER A 1 175 ? 32.636 -7.823 -46.743 1.00 82.06 175 SER A CA 1
ATOM 1393 C C . SER A 1 175 ? 32.532 -9.020 -47.693 1.00 82.06 175 SER A C 1
ATOM 1395 O O . SER A 1 175 ? 31.666 -9.050 -48.559 1.00 82.06 175 SER A O 1
ATOM 1397 N N . GLU A 1 176 ? 33.347 -10.062 -47.503 1.00 82.31 176 GLU A N 1
ATOM 1398 C CA . GLU A 1 176 ? 33.308 -11.277 -48.335 1.00 82.31 176 GLU A CA 1
ATOM 1399 C C . GLU A 1 176 ? 32.050 -12.116 -48.082 1.00 82.31 176 GLU A C 1
ATOM 1401 O O . GLU A 1 176 ? 31.538 -12.777 -48.988 1.00 82.31 176 GLU A O 1
ATOM 1406 N N . LEU A 1 177 ? 31.534 -12.078 -46.851 1.00 82.12 177 LEU A N 1
ATOM 1407 C CA . LEU A 1 177 ? 30.261 -12.696 -46.492 1.00 82.12 177 LEU A CA 1
ATOM 1408 C C . LEU A 1 177 ? 29.091 -11.971 -47.177 1.00 82.12 177 LEU A C 1
ATOM 1410 O O . LEU A 1 177 ? 28.201 -12.610 -47.742 1.00 82.12 177 LEU A O 1
ATOM 1414 N N . HIS A 1 178 ? 29.133 -10.641 -47.186 1.00 80.94 178 HIS A N 1
ATOM 1415 C CA . HIS A 1 178 ? 28.114 -9.793 -47.796 1.00 80.94 178 HIS A CA 1
ATOM 1416 C C . HIS A 1 178 ? 28.166 -9.847 -49.334 1.00 80.94 178 HIS A C 1
ATOM 1418 O O . HIS A 1 178 ? 27.122 -9.880 -49.983 1.00 80.94 178 HIS A O 1
ATOM 1424 N N . GLU A 1 179 ? 29.352 -9.979 -49.938 1.00 74.00 179 GLU A N 1
ATOM 1425 C CA . GLU A 1 179 ? 29.533 -10.139 -51.391 1.00 74.00 179 GLU A CA 1
ATOM 1426 C C . GLU A 1 179 ? 28.902 -11.425 -51.947 1.00 74.00 179 GLU A C 1
ATOM 1428 O O . GLU A 1 179 ? 28.406 -11.440 -53.076 1.00 74.00 179 GLU A O 1
ATOM 1433 N N . VAL A 1 180 ? 28.869 -12.511 -51.165 1.00 72.31 180 VAL A N 1
ATOM 1434 C CA . VAL A 1 180 ? 28.129 -13.732 -51.543 1.00 72.31 180 VAL A CA 1
ATOM 1435 C C . VAL A 1 180 ? 26.638 -13.662 -51.194 1.00 72.31 180 VAL A C 1
ATOM 1437 O O . VAL A 1 180 ? 25.905 -14.638 -51.385 1.00 72.31 180 VAL A O 1
ATOM 1440 N N . GLY A 1 181 ? 26.182 -12.510 -50.700 1.00 67.00 181 GLY A N 1
ATOM 1441 C CA . GLY A 1 181 ? 24.794 -12.219 -50.387 1.00 67.00 181 GLY A CA 1
ATOM 1442 C C . GLY A 1 181 ? 24.314 -12.850 -49.087 1.00 67.00 181 GLY A C 1
ATOM 1443 O O . GLY A 1 181 ? 23.164 -13.272 -49.052 1.00 67.00 181 GLY A O 1
ATOM 1444 N N . PHE A 1 182 ? 25.159 -12.960 -48.055 1.00 69.94 182 PHE A N 1
ATOM 1445 C CA . PHE A 1 182 ? 24.752 -13.290 -46.681 1.00 69.94 182 PHE A CA 1
ATOM 1446 C C . PHE A 1 182 ? 24.922 -12.069 -45.781 1.00 69.94 182 PHE A C 1
ATOM 1448 O O . PHE A 1 182 ? 26.039 -11.606 -45.647 1.00 69.94 182 PHE A O 1
ATOM 1455 N N . TYR A 1 183 ? 23.861 -11.612 -45.110 1.00 68.50 183 TYR A N 1
ATOM 1456 C CA . TYR A 1 183 ? 23.866 -10.391 -44.277 1.00 68.50 183 TYR A CA 1
ATOM 1457 C C . TYR A 1 183 ? 23.502 -10.664 -42.806 1.00 68.50 183 TYR A C 1
ATOM 1459 O O . TYR A 1 183 ? 22.926 -9.830 -42.118 1.00 68.50 183 TYR A O 1
ATOM 1467 N N . SER A 1 184 ? 23.767 -11.879 -42.321 1.00 69.00 184 SER A N 1
ATOM 1468 C CA . SER A 1 184 ? 23.409 -12.271 -40.954 1.00 69.00 184 SER A CA 1
ATOM 1469 C C . SER A 1 184 ? 24.386 -11.674 -39.945 1.00 69.00 184 SER A C 1
ATOM 1471 O O . SER A 1 184 ? 25.516 -12.148 -39.842 1.00 69.00 184 SER A O 1
ATOM 1473 N N . GLU A 1 185 ? 23.929 -10.724 -39.125 1.00 65.06 185 GLU A N 1
ATOM 1474 C CA . GLU A 1 185 ? 24.751 -10.077 -38.088 1.00 65.06 185 GLU A CA 1
ATOM 1475 C C . GLU A 1 185 ? 25.308 -11.050 -37.039 1.00 65.06 185 GLU A C 1
ATOM 1477 O O . GLU A 1 185 ? 26.300 -10.756 -36.374 1.00 65.06 185 GLU A O 1
ATOM 1482 N N . SER A 1 186 ? 24.686 -12.217 -36.875 1.00 72.38 186 SER A N 1
ATOM 1483 C CA . SER A 1 186 ? 25.104 -13.266 -35.941 1.00 72.38 186 SER A CA 1
ATOM 1484 C C . SER A 1 186 ? 26.130 -14.247 -36.520 1.00 72.38 186 SER A C 1
ATOM 1486 O O . SER A 1 186 ? 26.574 -15.134 -35.791 1.00 72.38 186 SER A O 1
ATOM 1488 N N . MET A 1 187 ? 26.512 -14.120 -37.797 1.00 81.62 187 MET A N 1
ATOM 1489 C CA . MET A 1 187 ? 27.399 -15.056 -38.496 1.00 81.62 187 MET A CA 1
ATOM 1490 C C . MET A 1 187 ? 28.750 -14.406 -38.801 1.00 81.62 187 MET A C 1
ATOM 1492 O O . MET A 1 187 ? 28.813 -13.336 -39.396 1.00 81.62 187 MET A O 1
ATOM 1496 N N . LEU A 1 188 ? 29.841 -15.074 -38.432 1.00 86.44 188 LEU A N 1
ATOM 1497 C CA . LEU A 1 188 ? 31.206 -14.621 -38.694 1.00 86.44 188 LEU A CA 1
ATOM 1498 C C . LEU A 1 188 ? 31.873 -15.528 -39.737 1.00 86.44 188 LEU A C 1
ATOM 1500 O O . LEU A 1 188 ? 31.781 -16.753 -39.607 1.00 86.44 188 LEU A O 1
ATOM 1504 N N . PRO A 1 189 ? 32.544 -14.969 -40.759 1.00 89.00 189 PRO A N 1
ATOM 1505 C CA . PRO A 1 189 ? 33.091 -15.739 -41.869 1.00 89.00 189 PRO A CA 1
ATOM 1506 C C . PRO A 1 189 ? 34.358 -16.508 -41.480 1.00 89.00 189 PRO A C 1
ATOM 1508 O O . PRO A 1 189 ? 35.154 -16.064 -40.654 1.00 89.00 189 PRO A O 1
ATOM 1511 N N . LEU A 1 190 ? 34.553 -17.665 -42.111 1.00 90.44 190 LEU A N 1
ATOM 1512 C CA . LEU A 1 190 ? 35.693 -18.557 -41.926 1.00 90.44 190 LEU A CA 1
ATOM 1513 C C . LEU A 1 190 ? 36.243 -19.028 -43.274 1.00 90.44 190 LEU A C 1
ATOM 1515 O O . LEU A 1 190 ? 35.494 -19.409 -44.182 1.00 90.44 190 LEU A O 1
ATOM 1519 N N . THR A 1 191 ? 37.567 -19.106 -43.368 1.00 87.94 191 THR A N 1
ATOM 1520 C CA . THR A 1 191 ? 38.239 -19.913 -44.385 1.00 87.94 191 THR A CA 1
ATOM 1521 C C . THR A 1 191 ? 38.031 -21.397 -44.105 1.00 87.94 191 THR A C 1
ATOM 1523 O O . THR A 1 191 ? 37.713 -21.825 -42.990 1.00 87.94 191 THR A O 1
ATOM 1526 N N . ARG A 1 192 ? 38.229 -22.223 -45.132 1.00 88.81 192 ARG A N 1
ATOM 1527 C CA . ARG A 1 192 ? 38.107 -23.679 -45.012 1.00 88.81 192 ARG A CA 1
ATOM 1528 C C . ARG A 1 192 ? 39.079 -24.243 -43.977 1.00 88.81 192 ARG A C 1
ATOM 1530 O O . ARG A 1 192 ? 38.712 -25.130 -43.212 1.00 88.81 192 ARG A O 1
ATOM 1537 N N . GLU A 1 193 ? 40.311 -23.751 -43.965 1.00 85.62 193 GLU A N 1
ATOM 1538 C CA . GLU A 1 193 ? 41.354 -24.186 -43.042 1.00 85.62 193 GLU A CA 1
ATOM 1539 C C . GLU A 1 193 ? 40.932 -23.918 -41.594 1.00 85.62 193 GLU A C 1
ATOM 1541 O O . GLU A 1 193 ? 40.949 -24.833 -40.769 1.00 85.62 193 GLU A O 1
ATOM 1546 N N . ARG A 1 194 ? 40.441 -22.707 -41.310 1.00 88.44 194 ARG A N 1
ATOM 1547 C CA . ARG A 1 194 ? 39.974 -22.336 -39.972 1.00 88.44 194 ARG A CA 1
ATOM 1548 C C . ARG A 1 194 ? 38.708 -23.082 -39.550 1.00 88.44 194 ARG A C 1
ATOM 1550 O O . ARG A 1 194 ? 38.570 -23.459 -38.388 1.00 88.44 194 ARG A O 1
ATOM 1557 N N . ALA A 1 195 ? 37.808 -23.348 -40.492 1.00 85.88 195 ALA A N 1
ATOM 1558 C CA . ALA A 1 195 ? 36.629 -24.181 -40.286 1.00 85.88 195 ALA A CA 1
ATOM 1559 C C . ALA A 1 195 ? 36.986 -25.611 -39.838 1.00 85.88 195 ALA A C 1
ATOM 1561 O O . ALA A 1 195 ? 36.338 -26.149 -38.940 1.00 85.88 195 ALA A O 1
ATOM 1562 N N . VAL A 1 196 ? 38.024 -26.228 -40.414 1.00 81.75 196 VAL A N 1
ATOM 1563 C CA . VAL A 1 196 ? 38.486 -27.561 -39.984 1.00 81.75 196 VAL A CA 1
ATOM 1564 C C . VAL A 1 196 ? 39.052 -27.522 -38.563 1.00 81.75 196 VAL A C 1
ATOM 1566 O O . VAL A 1 196 ? 38.715 -28.382 -37.752 1.00 81.75 196 VAL A O 1
ATOM 1569 N N . GLU A 1 197 ? 39.859 -26.510 -38.237 1.00 79.94 197 GLU A N 1
ATOM 1570 C CA . GLU A 1 197 ? 40.428 -26.344 -36.893 1.00 79.94 197 GLU A CA 1
ATOM 1571 C C . GLU A 1 197 ? 39.340 -26.210 -35.821 1.00 79.94 197 GLU A C 1
ATOM 1573 O O . GLU A 1 197 ? 39.331 -26.950 -34.838 1.00 79.94 197 GLU A O 1
ATOM 1578 N N . LEU A 1 198 ? 38.382 -25.303 -36.031 1.00 80.00 198 LEU A N 1
ATOM 1579 C CA . LEU A 1 198 ? 37.283 -25.075 -35.090 1.00 80.00 198 LEU A CA 1
ATOM 1580 C C . LEU A 1 198 ? 36.374 -26.306 -34.959 1.00 80.00 198 LEU A C 1
ATOM 1582 O O . LEU A 1 198 ? 35.892 -26.607 -33.864 1.00 80.00 198 LEU A O 1
ATOM 1586 N N . HIS A 1 199 ? 36.187 -27.066 -36.042 1.00 78.94 199 HIS A N 1
ATOM 1587 C CA . HIS A 1 199 ? 35.448 -28.329 -36.007 1.00 78.94 199 HIS A CA 1
ATOM 1588 C C . HIS A 1 199 ? 36.131 -29.384 -35.125 1.00 78.94 199 HIS A C 1
ATOM 1590 O O . HIS A 1 199 ? 35.446 -30.036 -34.331 1.00 78.94 199 HIS A O 1
ATOM 1596 N N . HIS A 1 200 ? 37.461 -29.522 -35.200 1.00 74.06 200 HIS A N 1
ATOM 1597 C CA . HIS A 1 200 ? 38.232 -30.436 -34.340 1.00 74.06 200 HIS A CA 1
ATOM 1598 C C . HIS A 1 200 ? 38.173 -30.052 -32.861 1.00 74.06 200 HIS A C 1
ATOM 1600 O O . HIS A 1 200 ? 38.135 -30.934 -32.005 1.00 74.06 200 HIS A O 1
ATOM 1606 N N . GLU A 1 201 ? 38.085 -28.757 -32.571 1.00 71.31 201 GLU A N 1
ATOM 1607 C CA . GLU A 1 201 ? 37.919 -28.214 -31.218 1.00 71.31 201 GLU A CA 1
ATOM 1608 C C . GLU A 1 201 ? 36.458 -28.271 -30.716 1.00 71.31 201 GLU A C 1
ATOM 1610 O O . GLU A 1 201 ? 36.136 -27.829 -29.613 1.00 71.31 201 GLU A O 1
ATOM 1615 N N . GLY A 1 202 ? 35.543 -28.851 -31.503 1.00 62.16 202 GLY A N 1
ATOM 1616 C CA . GLY A 1 202 ? 34.150 -29.084 -31.113 1.00 62.16 202 GLY A CA 1
ATOM 1617 C C . GLY A 1 202 ? 33.210 -27.890 -31.308 1.00 62.16 202 GLY A C 1
ATOM 1618 O O . GLY A 1 202 ? 32.023 -27.992 -30.964 1.00 62.16 202 GLY A O 1
ATOM 1619 N N . VAL A 1 203 ? 33.684 -26.800 -31.917 1.00 76.75 203 VAL A N 1
ATOM 1620 C CA . VAL A 1 203 ? 32.889 -25.618 -32.289 1.00 76.75 203 VAL A CA 1
ATOM 1621 C C . VAL A 1 203 ? 32.029 -25.941 -33.511 1.00 76.75 203 VAL A C 1
ATOM 1623 O O . VAL A 1 203 ? 32.450 -26.674 -34.416 1.00 76.75 203 VAL A O 1
ATOM 1626 N N . THR A 1 204 ? 30.769 -25.506 -33.520 1.00 76.75 204 THR A N 1
ATOM 1627 C CA . THR A 1 204 ? 29.882 -25.763 -34.663 1.00 76.75 204 THR A CA 1
ATOM 1628 C C . THR A 1 204 ? 30.279 -24.858 -35.814 1.00 76.75 204 THR A C 1
ATOM 1630 O O . THR A 1 204 ? 30.495 -23.665 -35.644 1.00 76.75 204 THR A O 1
ATOM 1633 N N . VAL A 1 205 ? 30.392 -25.453 -36.996 1.00 83.88 205 VAL A N 1
ATOM 1634 C CA . VAL A 1 205 ? 30.766 -24.748 -38.217 1.00 83.88 205 VAL A CA 1
ATOM 1635 C C . VAL A 1 205 ? 29.646 -24.922 -39.225 1.00 83.88 205 VAL A C 1
ATOM 1637 O O . VAL A 1 205 ? 29.119 -26.026 -39.396 1.00 83.88 205 VAL A O 1
ATOM 1640 N N . TYR A 1 206 ? 29.295 -23.837 -39.898 1.00 83.62 206 TYR A N 1
ATOM 1641 C CA . TYR A 1 206 ? 28.258 -23.783 -40.915 1.00 83.62 206 TYR A CA 1
ATOM 1642 C C . TYR A 1 206 ? 28.915 -23.632 -42.281 1.00 83.62 206 TYR A C 1
ATOM 1644 O O . TYR A 1 206 ? 29.823 -22.827 -42.451 1.00 83.62 206 TYR A O 1
ATOM 1652 N N . GLY A 1 207 ? 28.461 -24.395 -43.270 1.00 85.06 207 GLY A N 1
ATOM 1653 C CA . GLY A 1 207 ? 28.682 -24.040 -44.665 1.00 85.06 207 GLY A CA 1
ATOM 1654 C C . GLY A 1 207 ? 27.603 -23.089 -45.127 1.00 85.06 207 GLY A C 1
ATOM 1655 O O . GLY A 1 207 ? 26.414 -23.330 -44.906 1.00 85.06 207 GLY A O 1
ATOM 1656 N N . LEU A 1 208 ? 28.045 -22.035 -45.787 1.00 84.25 208 LEU A N 1
ATOM 1657 C CA . LEU A 1 208 ? 27.242 -20.944 -46.294 1.00 84.25 208 LEU A CA 1
ATOM 1658 C C . LEU A 1 208 ? 27.193 -21.059 -47.818 1.00 84.25 208 LEU A C 1
ATOM 1660 O O . LEU A 1 208 ? 28.228 -21.184 -48.482 1.00 84.25 208 LEU A O 1
ATOM 1664 N N . THR A 1 209 ? 25.980 -21.068 -48.368 1.00 75.88 209 THR A N 1
ATOM 1665 C CA . THR A 1 209 ? 25.739 -21.109 -49.819 1.00 75.88 209 THR A CA 1
ATOM 1666 C C . THR A 1 209 ? 24.970 -19.861 -50.232 1.00 75.88 209 THR A C 1
ATOM 1668 O O . THR A 1 209 ? 23.822 -19.687 -49.823 1.00 75.88 209 THR A O 1
ATOM 1671 N N . GLY A 1 210 ? 25.646 -18.960 -50.951 1.00 60.75 210 GLY A N 1
ATOM 1672 C CA . GLY A 1 210 ? 25.137 -17.628 -51.284 1.00 60.75 210 GLY A CA 1
ATOM 1673 C C . GLY A 1 210 ? 23.985 -17.639 -52.289 1.00 60.75 210 GLY A C 1
ATOM 1674 O O . GLY A 1 210 ? 23.787 -18.615 -53.021 1.00 60.75 210 GLY A O 1
ATOM 1675 N N . ALA A 1 211 ? 23.242 -16.535 -52.360 1.00 56.22 211 ALA A N 1
ATOM 1676 C CA . ALA A 1 211 ? 22.093 -16.376 -53.249 1.00 56.22 211 ALA A CA 1
ATOM 1677 C C . ALA A 1 211 ? 22.530 -16.081 -54.698 1.00 56.22 211 ALA A C 1
ATOM 1679 O O . ALA A 1 211 ? 22.451 -14.955 -55.183 1.00 56.22 211 ALA A O 1
ATOM 1680 N N . VAL A 1 212 ? 22.985 -17.096 -55.437 1.00 47.34 212 VAL A N 1
ATOM 1681 C CA . VAL A 1 212 ? 23.272 -16.941 -56.874 1.00 47.34 212 VAL A CA 1
ATOM 1682 C C . VAL A 1 212 ? 22.003 -17.217 -57.685 1.00 47.34 212 VAL A C 1
ATOM 1684 O O . VAL A 1 212 ? 21.594 -18.362 -57.857 1.00 47.34 212 VAL A O 1
ATOM 1687 N N . GLY A 1 213 ? 21.389 -16.163 -58.232 1.00 47.81 213 GLY A N 1
ATOM 1688 C CA . GLY A 1 213 ? 20.328 -16.287 -59.242 1.00 47.81 213 GLY A CA 1
ATOM 1689 C C . GLY A 1 213 ? 18.922 -16.597 -58.711 1.00 47.81 213 GLY A C 1
ATOM 1690 O O . GLY A 1 213 ? 18.172 -17.305 -59.383 1.00 47.81 213 GLY A O 1
ATOM 1691 N N . GLY A 1 214 ? 18.552 -16.064 -57.541 1.00 46.03 214 GLY A N 1
ATOM 1692 C CA . GLY A 1 214 ? 17.182 -16.149 -57.012 1.00 46.03 214 GLY A CA 1
ATOM 1693 C C . GLY A 1 214 ? 16.860 -17.420 -56.215 1.00 46.03 214 GLY A C 1
ATOM 1694 O O . GLY A 1 214 ? 15.692 -17.790 -56.121 1.00 46.03 214 GLY A O 1
ATOM 1695 N N . GLN A 1 215 ? 17.869 -18.100 -55.661 1.00 46.22 215 GLN A N 1
ATOM 1696 C CA . GLN A 1 215 ? 17.677 -19.120 -54.621 1.00 46.22 215 GLN A CA 1
ATOM 1697 C C . GLN A 1 215 ? 17.858 -18.512 -53.224 1.00 46.22 215 GLN A C 1
ATOM 1699 O O . GLN A 1 215 ? 18.678 -17.613 -53.049 1.00 46.22 215 GLN A O 1
ATOM 1704 N N . GLU A 1 216 ? 17.094 -19.017 -52.252 1.00 48.94 216 GLU A N 1
ATOM 1705 C CA . GLU A 1 216 ? 17.186 -18.629 -50.840 1.00 48.94 216 GLU A CA 1
ATOM 1706 C C . GLU A 1 216 ? 18.582 -18.921 -50.266 1.00 48.94 216 GLU A C 1
ATOM 1708 O O . GLU A 1 216 ? 19.199 -19.949 -50.571 1.00 48.94 216 GLU A O 1
ATOM 1713 N N . GLN A 1 217 ? 19.062 -18.015 -49.412 1.00 63.84 217 GLN A N 1
ATOM 1714 C CA . GLN A 1 217 ? 20.256 -18.218 -48.594 1.00 63.84 217 GLN A CA 1
ATOM 1715 C C . GLN A 1 217 ? 20.105 -19.515 -47.789 1.00 63.84 217 GLN A C 1
ATOM 1717 O O . GLN A 1 217 ? 19.080 -19.739 -47.145 1.00 63.84 217 GLN A O 1
ATOM 1722 N N . SER A 1 218 ? 21.119 -20.382 -47.807 1.00 60.03 218 SER A N 1
ATOM 1723 C CA . SER A 1 218 ? 21.080 -21.619 -47.021 1.00 60.03 218 SER A CA 1
ATOM 1724 C C . SER A 1 218 ? 22.359 -21.839 -46.228 1.00 60.03 218 SER A C 1
ATOM 1726 O O . SER A 1 218 ? 23.472 -21.827 -46.761 1.00 60.03 218 SER A O 1
ATOM 1728 N N . GLN A 1 219 ? 22.168 -22.073 -44.933 1.00 73.62 219 GLN A N 1
ATOM 1729 C CA . GLN A 1 219 ? 23.206 -22.480 -43.999 1.00 73.62 219 GLN A CA 1
ATOM 1730 C C . GLN A 1 219 ? 23.046 -23.962 -43.659 1.00 73.62 219 GLN A C 1
ATOM 1732 O O . GLN A 1 219 ? 21.936 -24.454 -43.438 1.00 73.62 219 GLN A O 1
ATOM 1737 N N . ARG A 1 220 ? 24.159 -24.693 -43.617 1.00 75.69 220 ARG A N 1
ATOM 1738 C CA . ARG A 1 220 ? 24.173 -26.117 -43.270 1.00 75.69 220 ARG A CA 1
ATOM 1739 C C . ARG A 1 220 ? 25.254 -26.405 -42.244 1.00 75.69 220 ARG A C 1
ATOM 1741 O O . ARG A 1 220 ? 26.423 -26.145 -42.497 1.00 75.69 220 ARG A O 1
ATOM 1748 N N . ILE A 1 221 ? 24.874 -27.032 -41.134 1.00 72.81 221 ILE A N 1
ATOM 1749 C CA . ILE A 1 221 ? 25.830 -27.508 -40.130 1.00 72.81 221 ILE A CA 1
ATOM 1750 C C . ILE A 1 221 ? 26.751 -28.568 -40.749 1.00 72.81 221 ILE A C 1
ATOM 1752 O O . ILE A 1 221 ? 26.286 -29.564 -41.316 1.00 72.81 221 ILE A O 1
ATOM 1756 N N . MET A 1 222 ? 28.056 -28.361 -40.598 1.00 75.88 222 MET A N 1
ATOM 1757 C CA . MET A 1 222 ? 29.105 -29.277 -41.027 1.00 75.88 222 MET A CA 1
ATOM 1758 C C . MET A 1 222 ? 29.396 -30.282 -39.914 1.00 75.88 222 MET A C 1
ATOM 1760 O O . MET A 1 222 ? 30.045 -29.981 -38.909 1.00 75.88 222 MET A O 1
ATOM 1764 N N . ASN A 1 223 ? 28.858 -31.493 -40.068 1.00 60.88 223 ASN A N 1
ATOM 1765 C CA . ASN A 1 223 ? 28.908 -32.515 -39.024 1.00 60.88 223 ASN A CA 1
ATOM 1766 C C . ASN A 1 223 ? 30.228 -33.289 -39.042 1.00 60.88 223 ASN A C 1
ATOM 1768 O O . ASN A 1 223 ? 30.737 -33.656 -37.982 1.00 60.88 223 ASN A O 1
ATOM 1772 N N . LEU A 1 224 ? 30.795 -33.518 -40.224 1.00 68.50 224 LEU A N 1
ATOM 1773 C CA . LEU A 1 224 ? 32.062 -34.214 -40.425 1.00 68.50 224 LEU A CA 1
ATOM 1774 C C . LEU A 1 224 ? 33.096 -33.274 -41.047 1.00 68.50 224 LEU A C 1
ATOM 1776 O O . LEU A 1 224 ? 32.757 -32.446 -41.886 1.00 68.50 224 LEU A O 1
ATOM 1780 N N . GLU A 1 225 ? 34.375 -33.489 -40.741 1.00 76.38 225 GLU A N 1
ATOM 1781 C CA . GLU A 1 225 ? 35.479 -32.834 -41.463 1.00 76.38 225 GLU A CA 1
ATOM 1782 C C . GLU A 1 225 ? 35.363 -33.070 -42.980 1.00 76.38 225 GLU A C 1
ATOM 1784 O O . GLU A 1 225 ? 35.606 -32.179 -43.787 1.00 76.38 225 GLU A O 1
ATOM 1789 N N . LEU A 1 226 ? 34.890 -34.257 -43.379 1.00 74.75 226 LEU A N 1
ATOM 1790 C CA . LEU A 1 226 ? 34.633 -34.586 -44.779 1.00 74.75 226 LEU A CA 1
ATOM 1791 C C . LEU A 1 226 ? 33.557 -33.688 -45.420 1.00 74.75 226 LEU A C 1
ATOM 1793 O O . LEU A 1 226 ? 33.646 -33.429 -46.617 1.00 74.75 226 LEU A O 1
ATOM 1797 N N . ASP A 1 227 ? 32.575 -33.212 -44.645 1.00 76.75 227 ASP A N 1
ATOM 1798 C CA . ASP A 1 227 ? 31.539 -32.287 -45.121 1.00 76.75 227 ASP A CA 1
ATOM 1799 C C . ASP A 1 227 ? 32.149 -30.903 -45.404 1.00 76.75 227 ASP A C 1
ATOM 1801 O O . ASP A 1 227 ? 31.838 -30.290 -46.423 1.00 76.75 227 ASP A O 1
ATOM 1805 N N . ILE A 1 228 ? 33.088 -30.457 -44.557 1.00 81.44 228 ILE A N 1
ATOM 1806 C CA . ILE A 1 228 ? 33.838 -29.199 -44.730 1.00 81.44 228 ILE A CA 1
ATOM 1807 C C . ILE A 1 228 ? 34.723 -29.272 -45.980 1.00 81.44 228 ILE A C 1
ATOM 1809 O O . ILE A 1 228 ? 34.764 -28.345 -46.785 1.00 81.44 228 ILE A O 1
ATOM 1813 N N . LEU A 1 229 ? 35.402 -30.400 -46.194 1.00 81.62 229 LEU A N 1
ATOM 1814 C CA . LEU A 1 229 ? 36.279 -30.590 -47.354 1.00 81.62 229 LEU A CA 1
ATOM 1815 C C . LEU A 1 229 ? 35.519 -30.695 -48.689 1.00 81.62 229 LEU A C 1
ATOM 1817 O O . LEU A 1 229 ? 36.121 -30.472 -49.739 1.00 81.62 229 LEU A O 1
ATOM 1821 N N . GLN A 1 230 ? 34.233 -31.058 -48.661 1.00 81.19 230 GLN A N 1
ATOM 1822 C CA . GLN A 1 230 ? 33.388 -31.239 -49.851 1.00 81.19 230 GLN A CA 1
ATOM 1823 C C . GLN A 1 230 ? 32.487 -30.038 -50.168 1.00 81.19 230 GLN A C 1
ATOM 1825 O O . GLN A 1 230 ? 31.845 -30.038 -51.218 1.00 81.19 230 GLN A O 1
ATOM 1830 N N . HIS A 1 231 ? 32.412 -29.038 -49.286 1.00 82.06 231 HIS A N 1
ATOM 1831 C CA . HIS A 1 231 ? 31.595 -27.842 -49.495 1.00 82.06 231 HIS A CA 1
ATOM 1832 C C . HIS A 1 231 ? 32.325 -26.801 -50.360 1.00 82.06 231 HIS A C 1
ATOM 1834 O O . HIS A 1 231 ? 33.463 -26.411 -50.073 1.00 82.06 231 HIS A O 1
ATOM 1840 N N . ASP A 1 232 ? 31.643 -26.344 -51.414 1.00 71.12 232 ASP A N 1
ATOM 1841 C CA . ASP A 1 232 ? 32.135 -25.386 -52.420 1.00 71.12 232 ASP A CA 1
ATOM 1842 C C . ASP A 1 232 ? 31.610 -23.953 -52.166 1.00 71.12 232 ASP A C 1
ATOM 1844 O O . ASP A 1 232 ? 31.252 -23.224 -53.089 1.00 71.12 232 ASP A O 1
ATOM 1848 N N . GLY A 1 233 ? 31.563 -23.539 -50.897 1.00 76.69 233 GLY A N 1
ATOM 1849 C CA . GLY A 1 233 ? 31.129 -22.204 -50.472 1.00 76.69 233 GLY A CA 1
ATOM 1850 C C . GLY A 1 233 ? 31.917 -21.679 -49.273 1.00 76.69 233 GLY A C 1
ATOM 1851 O O . GLY A 1 233 ? 32.885 -22.301 -48.832 1.00 76.69 233 GLY A O 1
ATOM 1852 N N . LEU A 1 234 ? 31.496 -20.525 -48.756 1.00 86.38 234 LEU A N 1
ATOM 1853 C CA . LEU A 1 234 ? 32.063 -19.936 -47.544 1.00 86.38 234 LEU A CA 1
ATOM 1854 C C . LEU A 1 234 ? 31.681 -20.751 -46.310 1.00 86.38 234 LEU A C 1
ATOM 1856 O O . LEU A 1 234 ? 30.699 -21.496 -46.325 1.00 86.38 234 LEU A O 1
ATOM 1860 N N . PHE A 1 235 ? 32.453 -20.608 -45.240 1.00 89.75 235 PHE A N 1
ATOM 1861 C CA . PHE A 1 235 ? 32.112 -21.170 -43.940 1.00 89.75 235 PHE A CA 1
ATOM 1862 C C . PHE A 1 235 ? 31.824 -20.044 -42.961 1.00 89.75 235 PHE A C 1
ATOM 1864 O O . PHE A 1 235 ? 32.277 -18.917 -43.151 1.00 89.75 235 PHE A O 1
ATOM 1871 N N . GLY A 1 236 ? 31.075 -20.354 -41.914 1.00 87.62 236 GLY A N 1
ATOM 1872 C CA . GLY A 1 236 ? 30.831 -19.425 -40.831 1.00 87.62 236 GLY A CA 1
ATOM 1873 C C . GLY A 1 236 ? 30.721 -20.116 -39.486 1.00 87.62 236 GLY A C 1
ATOM 1874 O O . GLY A 1 236 ? 30.492 -21.325 -39.393 1.00 87.62 236 GLY A O 1
ATOM 1875 N N . VAL A 1 237 ? 30.898 -19.322 -38.445 1.00 83.75 237 VAL A N 1
ATOM 1876 C CA . VAL A 1 237 ? 30.616 -19.667 -37.053 1.00 83.75 237 VAL A CA 1
ATOM 1877 C C . VAL A 1 237 ? 29.717 -18.581 -36.488 1.00 83.75 237 VAL A C 1
ATOM 1879 O O . VAL A 1 237 ? 29.846 -17.412 -36.853 1.00 83.75 237 VAL A O 1
ATOM 1882 N N . THR A 1 238 ? 28.788 -18.946 -35.613 1.00 79.00 238 THR A N 1
ATOM 1883 C CA . THR A 1 238 ? 27.946 -17.933 -34.973 1.00 79.00 238 THR A CA 1
ATOM 1884 C C . THR A 1 238 ? 28.766 -17.099 -33.982 1.00 79.00 238 THR A C 1
ATOM 1886 O O . THR A 1 238 ? 29.691 -17.622 -33.354 1.00 79.00 238 THR A O 1
ATOM 1889 N N . LYS A 1 239 ? 28.424 -15.816 -33.799 1.00 75.56 239 LYS A N 1
ATOM 1890 C CA . LYS A 1 239 ? 29.034 -14.940 -32.778 1.00 75.56 239 LYS A CA 1
ATOM 1891 C C . LYS A 1 239 ? 29.010 -15.606 -31.398 1.00 75.56 239 LYS A C 1
ATOM 1893 O O . LYS A 1 239 ? 30.044 -15.695 -30.748 1.00 75.56 239 LYS A O 1
ATOM 1898 N N . PHE A 1 240 ? 27.873 -16.198 -31.027 1.00 65.62 240 PHE A N 1
ATOM 1899 C CA . PHE A 1 240 ? 27.699 -16.941 -29.776 1.00 65.62 240 PHE A CA 1
ATOM 1900 C C . PHE A 1 240 ? 28.698 -18.098 -29.609 1.00 65.62 240 PHE A C 1
ATOM 1902 O O . PHE A 1 240 ? 29.329 -18.251 -28.563 1.00 65.62 240 PHE A O 1
ATOM 1909 N N . GLU A 1 241 ? 28.872 -18.936 -30.633 1.00 71.56 241 GLU A N 1
ATOM 1910 C CA . GLU A 1 241 ? 29.805 -20.066 -30.559 1.00 71.56 241 GLU A CA 1
ATOM 1911 C C . GLU A 1 241 ? 31.263 -19.615 -30.566 1.00 71.56 241 GLU A C 1
ATOM 1913 O O . GLU A 1 241 ? 32.095 -20.221 -29.886 1.00 71.56 241 GLU A O 1
ATOM 1918 N N . TRP A 1 242 ? 31.566 -18.541 -31.295 1.00 83.00 242 TRP A N 1
ATOM 1919 C CA . TRP A 1 242 ? 32.894 -17.948 -31.330 1.00 83.00 242 TRP A CA 1
ATOM 1920 C C . TRP A 1 242 ? 33.285 -17.322 -29.989 1.00 83.00 242 TRP A C 1
ATOM 1922 O O . TRP A 1 242 ? 34.368 -17.604 -29.478 1.00 83.00 242 TRP A O 1
ATOM 1932 N N . GLU A 1 243 ? 32.397 -16.541 -29.378 1.00 72.06 243 GLU A N 1
ATOM 1933 C CA . GLU A 1 243 ? 32.619 -15.924 -28.069 1.00 72.06 243 GLU A CA 1
ATOM 1934 C C . GLU A 1 243 ? 32.794 -16.975 -26.973 1.00 72.06 243 GLU A C 1
ATOM 1936 O O . GLU A 1 243 ? 33.726 -16.886 -26.174 1.00 72.06 243 GLU A O 1
ATOM 1941 N N . ASN A 1 244 ? 31.965 -18.022 -26.967 1.00 60.75 244 ASN A N 1
ATOM 1942 C CA . ASN A 1 244 ? 32.095 -19.121 -26.011 1.00 60.75 244 ASN A CA 1
ATOM 1943 C C . ASN A 1 244 ? 33.412 -19.892 -26.184 1.00 60.75 244 ASN A C 1
ATOM 1945 O O . ASN A 1 244 ? 34.060 -20.256 -25.197 1.00 60.75 244 ASN A O 1
ATOM 1949 N N . TYR A 1 245 ? 33.847 -20.113 -27.427 1.00 72.31 245 TYR A N 1
ATOM 1950 C CA . TYR A 1 245 ? 35.142 -20.727 -27.702 1.00 72.31 245 TYR A CA 1
ATOM 1951 C C . TYR A 1 245 ? 36.308 -19.826 -27.268 1.00 72.31 245 TYR A C 1
ATOM 1953 O O . TYR A 1 245 ? 37.220 -20.306 -26.589 1.00 72.31 245 TYR A O 1
ATOM 1961 N N . ARG A 1 246 ? 36.259 -18.521 -27.569 1.00 69.44 246 ARG A N 1
ATOM 1962 C CA . ARG A 1 246 ? 37.250 -17.528 -27.122 1.00 69.44 246 ARG A CA 1
ATOM 1963 C C . ARG A 1 246 ? 37.363 -17.494 -25.594 1.00 69.44 246 ARG A C 1
ATOM 1965 O O . ARG A 1 246 ? 38.464 -17.656 -25.069 1.00 69.44 246 ARG A O 1
ATOM 1972 N N . ARG A 1 247 ? 36.234 -17.430 -24.876 1.00 61.00 247 ARG A N 1
ATOM 1973 C CA . ARG A 1 247 ? 36.190 -17.487 -23.399 1.00 61.00 247 ARG A CA 1
ATOM 1974 C C . ARG A 1 247 ? 36.863 -18.745 -22.841 1.00 61.00 247 ARG A C 1
ATOM 1976 O O . ARG A 1 247 ? 37.551 -18.680 -21.822 1.00 61.00 247 ARG A O 1
ATOM 1983 N N . SER A 1 248 ? 36.709 -19.883 -23.525 1.00 57.25 248 SER A N 1
ATOM 1984 C CA . SER A 1 248 ? 37.320 -21.156 -23.119 1.00 57.25 248 SER A CA 1
ATOM 1985 C C . SER A 1 248 ? 38.846 -21.213 -23.305 1.00 57.25 248 SER A C 1
ATOM 1987 O O . SER A 1 248 ? 39.510 -22.004 -22.631 1.00 57.25 248 SER A O 1
ATOM 1989 N N . GLN A 1 249 ? 39.399 -20.380 -24.195 1.00 54.41 249 GLN A N 1
ATOM 1990 C CA . GLN A 1 249 ? 40.835 -20.274 -24.485 1.00 54.41 249 GLN A CA 1
ATOM 1991 C C . GLN A 1 249 ? 41.544 -19.261 -23.568 1.00 54.41 249 GLN A C 1
ATOM 1993 O O . GLN A 1 249 ? 42.709 -19.457 -23.226 1.00 54.41 249 GLN A O 1
ATOM 1998 N N . GLU A 1 250 ? 40.851 -18.201 -23.142 1.00 46.16 250 GLU A N 1
ATOM 1999 C CA . GLU A 1 250 ? 41.440 -17.076 -22.395 1.00 46.16 250 GLU A CA 1
ATOM 2000 C C . GLU A 1 250 ? 41.552 -17.309 -20.873 1.00 46.16 250 GLU A C 1
ATOM 2002 O O . GLU A 1 250 ? 42.313 -16.615 -20.197 1.00 46.16 250 GLU A O 1
ATOM 2007 N N . THR A 1 251 ? 40.875 -18.325 -20.319 1.00 37.00 251 THR A N 1
ATOM 2008 C CA . THR A 1 251 ? 40.764 -18.528 -18.860 1.00 37.00 251 THR A CA 1
ATOM 2009 C C . THR A 1 251 ? 41.390 -19.853 -18.390 1.00 37.00 251 THR A C 1
ATOM 2011 O O . THR A 1 251 ? 41.121 -20.920 -18.947 1.00 37.00 251 THR A O 1
ATOM 2014 N N . ILE A 1 252 ? 42.177 -19.842 -17.301 1.00 43.69 252 ILE A N 1
ATOM 2015 C CA . ILE A 1 252 ? 42.522 -21.067 -16.546 1.00 43.69 252 ILE A CA 1
ATOM 2016 C C . ILE A 1 252 ? 41.262 -21.498 -15.784 1.00 43.69 252 ILE A C 1
ATOM 2018 O O . ILE A 1 252 ? 41.092 -21.179 -14.614 1.00 43.69 252 ILE A O 1
ATOM 2022 N N . MET A 1 253 ? 40.349 -22.175 -16.477 1.00 45.91 253 MET A N 1
ATOM 2023 C CA . MET A 1 253 ? 39.063 -22.576 -15.904 1.00 45.91 253 MET A CA 1
ATOM 2024 C C . MET A 1 253 ? 39.191 -23.823 -15.031 1.00 45.91 253 MET A C 1
ATOM 2026 O O . MET A 1 253 ? 39.884 -24.790 -15.386 1.00 45.91 253 MET A O 1
ATOM 2030 N N . THR A 1 254 ? 38.444 -23.839 -13.935 1.00 52.84 254 THR A N 1
ATOM 2031 C CA . THR A 1 254 ? 38.204 -25.035 -13.131 1.00 52.84 254 THR A CA 1
ATOM 2032 C C . THR A 1 254 ? 37.393 -26.074 -13.931 1.00 52.84 254 THR A C 1
ATOM 2034 O O . THR A 1 254 ? 36.668 -25.734 -14.873 1.00 52.84 254 THR A O 1
ATOM 2037 N N . PRO A 1 255 ? 37.496 -27.375 -13.601 1.00 54.53 255 PRO A N 1
ATOM 2038 C CA . PRO A 1 255 ? 36.680 -28.416 -14.235 1.00 54.53 255 PRO A CA 1
ATOM 2039 C C . PRO A 1 255 ? 35.165 -28.172 -14.128 1.00 54.53 255 PRO A C 1
ATOM 2041 O O . PRO A 1 255 ? 34.424 -28.574 -15.022 1.00 54.53 255 PRO A O 1
ATOM 2044 N N . GLU A 1 256 ? 34.723 -27.497 -13.066 1.00 55.69 256 GLU A N 1
ATOM 2045 C CA . GLU A 1 256 ? 33.322 -27.161 -12.789 1.00 55.69 256 GLU A CA 1
ATOM 2046 C C . GLU A 1 256 ? 32.793 -26.091 -13.754 1.00 55.69 256 GLU A C 1
ATOM 2048 O O . GLU A 1 256 ? 31.723 -26.259 -14.336 1.00 55.69 256 GLU A O 1
ATOM 2053 N N . GLU A 1 257 ? 33.572 -25.044 -14.034 1.00 54.53 257 GLU A N 1
ATOM 2054 C CA . GLU A 1 257 ? 33.189 -24.009 -15.006 1.00 54.53 257 GLU A CA 1
ATOM 2055 C C . GLU A 1 257 ? 33.167 -24.556 -16.441 1.00 54.53 257 GLU A C 1
ATOM 2057 O O . GLU A 1 257 ? 32.273 -24.237 -17.226 1.00 54.53 257 GLU A O 1
ATOM 2062 N N . LYS A 1 258 ? 34.097 -25.461 -16.781 1.00 56.00 258 LYS A N 1
ATOM 2063 C CA . LYS A 1 258 ? 34.070 -26.179 -18.069 1.00 56.00 258 LYS A CA 1
ATOM 2064 C C . LYS A 1 258 ? 32.837 -27.073 -18.211 1.00 56.00 258 LYS A C 1
ATOM 2066 O O . LYS A 1 258 ? 32.349 -27.254 -19.327 1.00 56.00 258 LYS A O 1
ATOM 2071 N N . ALA A 1 259 ? 32.350 -27.653 -17.114 1.00 61.44 259 ALA A N 1
ATOM 2072 C CA . ALA A 1 259 ? 31.126 -28.448 -17.110 1.00 61.44 259 ALA A CA 1
ATOM 2073 C C . ALA A 1 259 ? 29.885 -27.563 -17.296 1.00 61.44 259 ALA A C 1
ATOM 2075 O O . ALA A 1 259 ? 29.047 -27.898 -18.131 1.00 61.44 259 ALA A O 1
ATOM 2076 N N . LYS A 1 260 ? 29.823 -26.404 -16.625 1.00 68.06 260 LYS A N 1
ATOM 2077 C CA . LYS A 1 260 ? 28.742 -25.418 -16.795 1.00 68.06 260 LYS A CA 1
ATOM 2078 C C . LYS A 1 260 ? 28.624 -24.931 -18.240 1.00 68.06 260 LYS A C 1
ATOM 2080 O O . LYS A 1 260 ? 27.551 -25.036 -18.813 1.00 68.06 260 LYS A O 1
ATOM 2085 N N . ILE A 1 261 ? 29.730 -24.531 -18.881 1.00 60.69 261 ILE A N 1
ATOM 2086 C CA . ILE A 1 261 ? 29.713 -24.102 -20.297 1.00 60.69 261 ILE A CA 1
ATOM 2087 C C . ILE A 1 261 ? 29.184 -25.209 -21.217 1.00 60.69 261 ILE A C 1
ATOM 2089 O O . ILE A 1 261 ? 28.407 -24.955 -22.136 1.00 60.69 261 ILE A O 1
ATOM 2093 N N . LYS A 1 262 ? 29.591 -26.462 -20.983 1.00 66.56 262 LYS A N 1
ATOM 2094 C CA . LYS A 1 262 ? 29.101 -27.603 -21.770 1.00 66.56 262 LYS A CA 1
ATOM 2095 C C . LYS A 1 262 ? 27.607 -27.862 -21.565 1.00 66.56 262 LYS A C 1
ATOM 2097 O O . LYS A 1 262 ? 26.973 -28.388 -22.481 1.00 66.56 262 LYS A O 1
ATOM 2102 N N . GLU A 1 263 ? 27.079 -27.531 -20.392 1.00 78.12 263 GLU A N 1
ATOM 2103 C CA . GLU A 1 263 ? 25.664 -27.661 -20.061 1.00 78.12 263 GLU A CA 1
ATOM 2104 C C . GLU A 1 263 ? 24.845 -26.538 -20.705 1.00 78.12 263 GLU A C 1
ATOM 2106 O O . GLU A 1 263 ? 23.872 -26.823 -21.397 1.00 78.12 263 GLU A O 1
ATOM 2111 N N . THR A 1 264 ? 25.313 -25.291 -20.618 1.00 72.44 264 THR A N 1
ATOM 2112 C CA . THR A 1 264 ? 24.744 -24.139 -21.336 1.00 72.44 264 THR A CA 1
ATOM 2113 C C . THR A 1 264 ? 24.690 -24.403 -22.844 1.00 72.44 264 THR A C 1
ATOM 2115 O O . THR A 1 264 ? 23.644 -24.272 -23.470 1.00 72.44 264 THR A O 1
ATOM 2118 N N . LEU A 1 265 ? 25.772 -24.923 -23.438 1.00 67.31 265 LEU A N 1
ATOM 2119 C CA . LEU A 1 265 ? 25.796 -25.311 -24.855 1.00 67.31 265 LEU A CA 1
ATOM 2120 C C . LEU A 1 265 ? 24.815 -26.439 -25.210 1.00 67.31 265 LEU A C 1
ATOM 2122 O O . LEU A 1 265 ? 24.469 -26.586 -26.377 1.00 67.31 265 LEU A O 1
ATOM 2126 N N . LEU A 1 266 ? 24.421 -27.292 -24.266 1.00 77.94 266 LEU A N 1
ATOM 2127 C CA . LEU A 1 266 ? 23.414 -28.326 -24.508 1.00 77.94 266 LEU A CA 1
ATOM 2128 C C . LEU A 1 266 ? 21.999 -27.741 -24.467 1.00 77.94 266 LEU A C 1
ATOM 2130 O O . LEU A 1 266 ? 21.161 -28.163 -25.265 1.00 77.94 266 LEU A O 1
ATOM 2134 N N . LEU A 1 267 ? 21.746 -26.820 -23.538 1.00 77.62 267 LEU A N 1
ATOM 2135 C CA . LEU A 1 267 ? 20.413 -26.305 -23.231 1.00 77.62 267 LEU A CA 1
ATOM 2136 C C . LEU A 1 267 ? 20.030 -25.076 -24.067 1.00 77.62 267 LEU A C 1
ATOM 2138 O O . LEU A 1 267 ? 18.861 -24.924 -24.380 1.00 77.62 267 LEU A O 1
ATOM 2142 N N . GLU A 1 268 ? 20.984 -24.249 -24.493 1.00 65.56 268 GLU A N 1
ATOM 2143 C CA . GLU A 1 268 ? 20.690 -22.973 -25.174 1.00 65.56 268 GLU A CA 1
ATOM 2144 C C . GLU A 1 268 ? 21.100 -22.946 -26.653 1.00 65.56 268 GLU A C 1
ATOM 2146 O O . GLU A 1 268 ? 20.641 -22.102 -27.413 1.00 65.56 268 GLU A O 1
ATOM 2151 N N . SER A 1 269 ? 21.961 -23.867 -27.097 1.00 57.09 269 SER A N 1
ATOM 2152 C CA . SER A 1 269 ? 22.407 -23.910 -28.497 1.00 57.09 269 SER A CA 1
ATOM 2153 C C . SER A 1 269 ? 21.339 -24.490 -29.430 1.00 57.09 269 SER A C 1
ATOM 2155 O O . SER A 1 269 ? 20.698 -25.491 -29.114 1.00 57.09 269 SER A O 1
ATOM 2157 N N . ASP A 1 270 ? 21.278 -23.988 -30.665 1.00 51.59 270 ASP A N 1
ATOM 2158 C CA . ASP A 1 270 ? 20.534 -24.615 -31.772 1.00 51.59 270 ASP A CA 1
ATOM 2159 C C . ASP A 1 270 ? 21.203 -25.899 -32.315 1.00 51.59 270 ASP A C 1
ATOM 2161 O O . ASP A 1 270 ? 20.705 -26.562 -33.233 1.00 51.59 270 ASP A O 1
ATOM 2165 N N . GLY A 1 271 ? 22.353 -26.292 -31.761 1.00 56.16 271 GLY A N 1
ATOM 2166 C CA . GLY A 1 271 ? 23.085 -27.492 -32.145 1.00 56.16 271 GLY A CA 1
ATOM 2167 C C . GLY A 1 271 ? 22.417 -28.788 -31.668 1.00 56.16 271 GLY A C 1
ATOM 2168 O O . GLY A 1 271 ? 22.030 -28.934 -30.511 1.00 56.16 271 GLY A O 1
ATOM 2169 N N . LYS A 1 272 ? 22.361 -29.809 -32.538 1.00 74.31 272 LYS A N 1
ATOM 2170 C CA . LYS A 1 272 ? 21.902 -31.157 -32.152 1.00 74.31 272 LYS A CA 1
ATOM 2171 C C . LYS A 1 272 ? 22.890 -31.785 -31.162 1.00 74.31 272 LYS A C 1
ATOM 2173 O O . LYS A 1 272 ? 23.989 -32.184 -31.556 1.00 74.31 272 LYS A O 1
ATOM 2178 N N . ARG A 1 273 ? 22.515 -31.905 -29.890 1.00 82.25 273 ARG A N 1
ATOM 2179 C CA . ARG A 1 273 ? 23.372 -32.382 -28.786 1.00 82.25 273 ARG A CA 1
ATOM 2180 C C . ARG A 1 273 ? 22.605 -33.297 -27.831 1.00 82.25 273 ARG A C 1
ATOM 2182 O O . ARG A 1 273 ? 21.378 -33.336 -27.844 1.00 82.25 273 ARG A O 1
ATOM 2189 N N . TYR A 1 274 ? 23.324 -34.067 -27.023 1.00 88.44 274 TYR A N 1
ATOM 2190 C CA . TYR A 1 274 ? 22.750 -34.800 -25.896 1.00 88.44 274 TYR A CA 1
ATOM 2191 C C . TYR A 1 274 ? 23.649 -34.690 -24.669 1.00 88.44 274 TYR A C 1
ATOM 2193 O O . TYR A 1 274 ? 24.869 -34.600 -24.808 1.00 88.44 274 TYR A O 1
ATOM 2201 N N . GLY A 1 275 ? 23.039 -34.729 -23.487 1.00 89.31 275 GLY A N 1
ATOM 2202 C CA . GLY A 1 275 ? 23.722 -34.764 -22.199 1.00 89.31 275 GLY A CA 1
ATOM 2203 C C . GLY A 1 275 ? 23.272 -35.946 -21.354 1.00 89.31 275 GLY A C 1
ATOM 2204 O O . GLY A 1 275 ? 22.115 -36.361 -21.424 1.00 89.31 275 GLY A O 1
ATOM 2205 N N . ILE A 1 276 ? 24.195 -36.486 -20.560 1.00 91.25 276 ILE A N 1
ATOM 2206 C CA . ILE A 1 276 ? 23.937 -37.561 -19.596 1.00 91.25 276 ILE A CA 1
ATOM 2207 C C . ILE A 1 276 ? 24.110 -37.002 -18.193 1.00 91.25 276 ILE A C 1
ATOM 2209 O O . ILE A 1 276 ? 25.139 -36.400 -17.879 1.00 91.25 276 ILE A O 1
ATOM 2213 N N . TYR A 1 277 ? 23.110 -37.256 -17.360 1.00 91.88 277 TYR A N 1
ATOM 2214 C CA . TYR A 1 277 ? 22.985 -36.764 -16.003 1.00 91.88 277 TYR A CA 1
ATOM 2215 C C . TYR A 1 277 ? 22.925 -37.933 -15.027 1.00 91.88 277 TYR A C 1
ATOM 2217 O O . TYR A 1 277 ? 22.139 -38.865 -15.208 1.00 91.88 277 TYR A O 1
ATOM 2225 N N . GLN A 1 278 ? 23.748 -37.869 -13.984 1.00 90.56 278 GLN A N 1
ATOM 2226 C CA . GLN A 1 278 ? 23.812 -38.876 -12.922 1.00 90.56 278 GLN A CA 1
ATOM 2227 C C . GLN A 1 278 ? 23.710 -38.199 -11.557 1.00 90.56 278 GLN A C 1
ATOM 2229 O O . GLN A 1 278 ? 24.106 -37.042 -11.409 1.00 90.56 278 GLN A O 1
ATOM 2234 N N . ILE A 1 279 ? 23.164 -38.908 -10.570 1.00 86.62 279 ILE A N 1
ATOM 2235 C CA . ILE A 1 279 ? 22.963 -38.378 -9.215 1.00 86.62 279 ILE A CA 1
ATOM 2236 C C . ILE A 1 279 ? 24.323 -38.063 -8.568 1.00 86.62 279 ILE A C 1
ATOM 2238 O O . ILE A 1 279 ? 25.282 -38.829 -8.694 1.00 86.62 279 ILE A O 1
ATOM 2242 N N . ASN A 1 280 ? 24.410 -36.932 -7.868 1.00 76.44 280 ASN A N 1
ATOM 2243 C CA . ASN A 1 280 ? 25.629 -36.469 -7.201 1.00 76.44 280 ASN A CA 1
ATOM 2244 C C . ASN A 1 280 ? 26.159 -37.487 -6.170 1.00 76.44 280 ASN A C 1
ATOM 2246 O O . ASN A 1 280 ? 25.495 -37.786 -5.178 1.00 76.44 280 ASN A O 1
ATOM 2250 N N . SER A 1 281 ? 27.407 -37.948 -6.329 1.00 58.19 281 SER A N 1
ATOM 2251 C CA . SER A 1 281 ? 28.035 -38.960 -5.453 1.00 58.19 281 SER A CA 1
ATOM 2252 C C . SER A 1 281 ? 28.277 -38.493 -4.008 1.00 58.19 281 SER A C 1
ATOM 2254 O O . SER A 1 281 ? 28.502 -39.303 -3.119 1.00 58.19 281 SER A O 1
ATOM 2256 N N . GLY A 1 282 ? 28.234 -37.182 -3.744 1.00 55.88 282 GLY A N 1
ATOM 2257 C CA . GLY A 1 282 ? 28.290 -36.621 -2.385 1.00 55.88 282 GLY A CA 1
ATOM 2258 C C . GLY A 1 282 ? 26.956 -36.671 -1.628 1.00 55.88 282 GLY A C 1
ATOM 2259 O O . GLY A 1 282 ? 26.919 -36.339 -0.446 1.00 55.88 282 GLY A O 1
ATOM 2260 N N . GLN A 1 283 ? 25.868 -37.069 -2.299 1.00 50.19 283 GLN A N 1
ATOM 2261 C CA . GLN A 1 283 ? 24.502 -37.138 -1.768 1.00 50.19 283 GLN A CA 1
ATOM 2262 C C . GLN A 1 283 ? 23.916 -38.560 -1.835 1.00 50.19 283 GLN A C 1
ATOM 2264 O O . GLN A 1 283 ? 22.699 -38.736 -1.909 1.00 50.19 283 GLN A O 1
ATOM 2269 N N . GLU A 1 284 ? 24.774 -39.584 -1.747 1.00 48.44 284 GLU A N 1
ATOM 2270 C CA . GLU A 1 284 ? 24.398 -41.010 -1.693 1.00 48.44 284 GLU A CA 1
ATOM 2271 C C . GLU A 1 284 ? 23.405 -41.357 -0.551 1.00 48.44 284 GLU A C 1
ATOM 2273 O O . GLU A 1 284 ? 22.818 -42.436 -0.544 1.00 48.44 284 GLU A O 1
ATOM 2278 N N . GLU A 1 285 ? 23.135 -40.437 0.384 1.00 50.56 285 GLU A N 1
ATOM 2279 C CA . GLU A 1 285 ? 22.138 -40.586 1.457 1.00 50.56 285 GLU A CA 1
ATOM 2280 C C . GLU A 1 285 ? 20.669 -40.346 1.030 1.00 50.56 285 GLU A C 1
ATOM 2282 O O . GLU A 1 285 ? 19.768 -40.568 1.839 1.00 50.56 285 GLU A O 1
ATOM 2287 N N . ARG A 1 286 ? 20.376 -39.924 -0.215 1.00 58.34 286 ARG A N 1
ATOM 2288 C CA . ARG A 1 2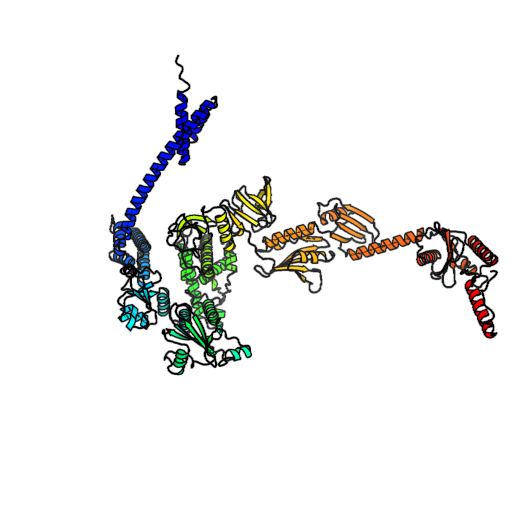86 ? 18.999 -39.561 -0.642 1.00 58.34 286 ARG A CA 1
ATOM 2289 C C . ARG A 1 286 ? 18.062 -40.729 -0.974 1.00 58.34 286 ARG A C 1
ATOM 2291 O O . ARG A 1 286 ? 16.854 -40.532 -1.008 1.00 58.34 286 ARG A O 1
ATOM 2298 N N . GLY A 1 287 ? 18.576 -41.944 -1.166 1.00 61.53 287 GLY A N 1
ATOM 2299 C CA . GLY A 1 287 ? 17.768 -43.172 -1.089 1.00 61.53 287 GLY A CA 1
ATOM 2300 C C . GLY A 1 287 ? 16.933 -43.590 -2.313 1.00 61.53 287 GLY A C 1
ATOM 2301 O O . GLY A 1 287 ? 16.306 -44.644 -2.224 1.00 61.53 287 GLY A O 1
ATOM 2302 N N . TYR A 1 288 ? 16.941 -42.860 -3.443 1.00 75.25 288 TYR A N 1
ATOM 2303 C CA . TYR A 1 288 ? 16.208 -43.259 -4.668 1.00 75.25 288 TYR A CA 1
ATOM 2304 C C . TYR A 1 288 ? 17.076 -43.610 -5.891 1.00 75.25 288 TYR A C 1
ATOM 2306 O O . TYR A 1 288 ? 16.561 -43.839 -6.987 1.00 75.25 288 TYR A O 1
ATOM 2314 N N . GLN A 1 289 ? 18.391 -43.724 -5.704 1.00 80.75 289 GLN A N 1
ATOM 2315 C CA . GLN A 1 289 ? 19.290 -44.243 -6.734 1.00 80.75 289 GLN A CA 1
ATOM 2316 C C . GLN A 1 289 ? 18.880 -45.673 -7.124 1.00 80.75 289 GLN A C 1
ATOM 2318 O O . GLN A 1 289 ? 18.599 -46.507 -6.261 1.00 80.75 289 GLN A O 1
ATOM 2323 N N . PHE A 1 290 ? 18.858 -45.961 -8.425 1.00 83.31 290 PHE A N 1
ATOM 2324 C CA . PHE A 1 290 ? 18.431 -47.242 -9.004 1.00 83.31 290 PHE A CA 1
ATOM 2325 C C . PHE A 1 290 ? 16.951 -47.616 -8.801 1.00 83.31 290 PHE A C 1
ATOM 2327 O O . PHE A 1 290 ? 16.572 -48.752 -9.098 1.00 83.31 290 PHE A O 1
ATOM 2334 N N . LEU A 1 291 ? 16.101 -46.698 -8.328 1.00 84.94 291 LEU A N 1
ATOM 2335 C CA . LEU A 1 291 ? 14.651 -46.915 -8.276 1.00 84.94 291 LEU A CA 1
ATOM 2336 C C . LEU A 1 291 ? 13.995 -46.549 -9.609 1.00 84.94 291 LEU A C 1
ATOM 2338 O O . LEU A 1 291 ? 14.423 -45.615 -10.273 1.00 84.94 291 LEU A O 1
ATOM 2342 N N . SER A 1 292 ? 12.934 -47.262 -10.000 1.00 87.81 292 SER A N 1
ATOM 2343 C CA . SER A 1 292 ? 12.068 -46.785 -11.087 1.00 87.81 292 SER A CA 1
ATOM 2344 C C . SER A 1 292 ? 11.380 -45.481 -10.691 1.00 87.81 292 SER A C 1
ATOM 2346 O O . SER A 1 292 ? 11.200 -45.210 -9.498 1.00 87.81 292 SER A O 1
ATOM 2348 N N . LEU A 1 293 ? 10.917 -44.706 -11.676 1.00 86.75 293 LEU A N 1
ATOM 2349 C CA . LEU A 1 293 ? 10.223 -43.447 -11.403 1.00 86.75 293 LEU A CA 1
ATOM 2350 C C . LEU A 1 293 ? 8.955 -43.671 -10.558 1.00 86.75 293 LEU A C 1
ATOM 2352 O O . LEU A 1 293 ? 8.642 -42.874 -9.675 1.00 86.75 293 LEU A O 1
ATOM 2356 N N . GLU A 1 294 ? 8.241 -44.772 -10.805 1.00 85.69 294 GLU A N 1
ATOM 2357 C CA . GLU A 1 294 ? 7.057 -45.179 -10.036 1.00 85.69 294 GLU A CA 1
ATOM 2358 C C . GLU A 1 294 ? 7.414 -45.511 -8.580 1.00 85.69 294 GLU A C 1
ATOM 2360 O O . GLU A 1 294 ? 6.813 -44.961 -7.660 1.00 85.69 294 GLU A O 1
ATOM 2365 N N . THR A 1 295 ? 8.457 -46.319 -8.361 1.00 85.56 295 THR A N 1
ATOM 2366 C CA . THR A 1 295 ? 8.892 -46.705 -7.008 1.00 85.56 295 THR A CA 1
ATOM 2367 C C . THR A 1 295 ? 9.402 -45.499 -6.217 1.00 85.56 295 THR A C 1
ATOM 2369 O O . THR A 1 295 ? 9.119 -45.374 -5.027 1.00 85.56 295 THR A O 1
ATOM 2372 N N . ALA A 1 296 ? 10.128 -44.583 -6.869 1.00 85.00 296 ALA A N 1
ATOM 2373 C CA . ALA A 1 296 ? 10.591 -43.347 -6.243 1.00 85.00 296 ALA A CA 1
ATOM 2374 C C . ALA A 1 296 ? 9.405 -42.505 -5.740 1.00 85.00 296 ALA A C 1
ATOM 2376 O O . ALA A 1 296 ? 9.403 -42.088 -4.581 1.00 85.00 296 ALA A O 1
ATOM 2377 N N . LYS A 1 297 ? 8.352 -42.348 -6.557 1.00 85.38 297 LYS A N 1
ATOM 2378 C CA . LYS A 1 297 ? 7.121 -41.637 -6.169 1.00 85.38 297 LYS A CA 1
ATOM 2379 C C . LYS A 1 297 ? 6.373 -42.326 -5.028 1.00 85.38 297 LYS A C 1
ATOM 2381 O O . LYS A 1 297 ? 5.932 -41.648 -4.103 1.00 85.38 297 LYS A O 1
ATOM 2386 N N . GLU A 1 298 ? 6.250 -43.653 -5.054 1.00 85.75 298 GLU A N 1
ATOM 2387 C CA . GLU A 1 298 ? 5.596 -44.424 -3.981 1.00 85.75 298 GLU A CA 1
ATOM 2388 C C . GLU A 1 298 ? 6.308 -44.284 -2.631 1.00 85.75 298 GLU A C 1
ATOM 2390 O O . GLU A 1 298 ? 5.666 -44.279 -1.580 1.00 85.75 298 GLU A O 1
ATOM 2395 N N . MET A 1 299 ? 7.632 -44.135 -2.655 1.00 81.69 299 MET A N 1
ATOM 2396 C CA . MET A 1 299 ? 8.449 -43.897 -1.465 1.00 81.69 299 MET A CA 1
ATOM 2397 C C . MET A 1 299 ? 8.504 -42.417 -1.047 1.00 81.69 299 MET A C 1
ATOM 2399 O O . MET A 1 299 ? 9.163 -42.092 -0.061 1.00 81.69 299 MET A O 1
ATOM 2403 N N . GLY A 1 300 ? 7.788 -41.530 -1.748 1.00 80.88 300 GLY A N 1
ATOM 2404 C CA . GLY A 1 300 ? 7.700 -40.102 -1.437 1.00 80.88 300 GLY A CA 1
ATOM 2405 C C . GLY A 1 300 ? 8.854 -39.255 -1.978 1.00 80.88 300 GLY A C 1
ATOM 2406 O O . GLY A 1 300 ? 9.025 -38.124 -1.528 1.00 80.88 300 GLY A O 1
ATOM 2407 N N . PHE A 1 301 ? 9.643 -39.771 -2.923 1.00 82.75 301 PHE A N 1
ATOM 2408 C CA . PHE A 1 301 ? 10.719 -39.028 -3.576 1.00 82.75 301 PHE A CA 1
ATOM 2409 C C . PHE A 1 301 ? 10.241 -38.351 -4.865 1.00 82.75 301 PHE A C 1
ATOM 2411 O O . PHE A 1 301 ? 9.445 -38.896 -5.632 1.00 82.75 301 PHE A O 1
ATOM 2418 N N . THR A 1 302 ? 10.784 -37.165 -5.127 1.00 83.12 302 THR A N 1
ATOM 2419 C CA . THR A 1 302 ? 10.598 -36.403 -6.366 1.00 83.12 302 THR A CA 1
ATOM 2420 C C . THR A 1 302 ? 11.933 -36.294 -7.092 1.00 83.12 302 THR A C 1
ATOM 2422 O O . THR A 1 302 ? 12.919 -35.877 -6.490 1.00 83.12 302 THR A O 1
ATOM 2425 N N . VAL A 1 303 ? 11.963 -36.669 -8.373 1.00 85.44 303 VAL A N 1
ATOM 2426 C CA . VAL A 1 303 ? 13.157 -36.544 -9.223 1.00 85.44 303 VAL A CA 1
ATOM 2427 C C . VAL A 1 303 ? 13.311 -35.078 -9.620 1.00 85.44 303 VAL A C 1
ATOM 2429 O O . VAL A 1 303 ? 12.472 -34.555 -10.348 1.00 85.44 303 VAL A O 1
ATOM 2432 N N . ASP A 1 304 ? 14.358 -34.432 -9.116 1.00 84.69 304 ASP A N 1
ATOM 2433 C CA . ASP A 1 304 ? 14.611 -32.995 -9.261 1.00 84.69 304 ASP A CA 1
ATOM 2434 C C . ASP A 1 304 ? 15.980 -32.770 -9.917 1.00 84.69 304 ASP A C 1
ATOM 2436 O O . ASP A 1 304 ? 16.955 -33.445 -9.575 1.00 84.69 304 ASP A O 1
ATOM 2440 N N . GLY A 1 305 ? 16.064 -31.827 -10.855 1.00 83.00 305 GLY A N 1
ATOM 2441 C CA . GLY A 1 305 ? 17.281 -31.463 -11.576 1.00 83.00 305 GLY A CA 1
ATOM 2442 C C . GLY A 1 305 ? 18.467 -31.132 -10.669 1.00 83.00 305 GLY A C 1
ATOM 2443 O O . GLY A 1 305 ? 19.605 -31.414 -11.055 1.00 83.00 305 GLY A O 1
ATOM 2444 N N . LYS A 1 306 ? 18.242 -30.621 -9.451 1.00 83.12 306 LYS A N 1
ATOM 2445 C CA . LYS A 1 306 ? 19.316 -30.284 -8.493 1.00 83.12 306 LYS A CA 1
ATOM 2446 C C . LYS A 1 306 ? 20.064 -31.481 -7.919 1.00 83.12 306 LYS A C 1
ATOM 2448 O O . LYS A 1 306 ? 21.167 -31.339 -7.389 1.00 83.12 306 LYS A O 1
ATOM 2453 N N . ASP A 1 307 ? 19.478 -32.663 -8.038 1.00 85.12 307 ASP A N 1
ATOM 2454 C CA . ASP A 1 307 ? 20.020 -33.910 -7.504 1.00 85.12 307 ASP A CA 1
ATOM 2455 C C . ASP A 1 307 ? 21.076 -34.509 -8.446 1.00 85.12 307 ASP A C 1
ATOM 2457 O O . ASP A 1 307 ? 21.842 -35.397 -8.061 1.00 85.12 307 ASP A O 1
ATOM 2461 N N . TYR A 1 308 ? 21.136 -33.990 -9.674 1.00 87.50 308 TYR A N 1
ATOM 2462 C CA . TYR A 1 308 ? 21.916 -34.516 -10.780 1.00 87.50 308 TYR A CA 1
ATOM 2463 C C . TYR A 1 308 ? 23.071 -33.588 -11.173 1.00 87.50 308 TYR A C 1
ATOM 2465 O O . TYR A 1 308 ? 22.986 -32.363 -11.084 1.00 87.50 308 TYR A O 1
ATOM 2473 N N . GLN A 1 309 ? 24.143 -34.185 -11.689 1.00 86.81 309 GLN A N 1
ATOM 2474 C CA . GLN A 1 309 ? 25.234 -33.503 -12.387 1.00 86.81 309 GLN A CA 1
ATOM 2475 C C . GLN A 1 309 ? 25.359 -34.030 -13.813 1.00 86.81 309 GLN A C 1
ATOM 2477 O O . GLN A 1 309 ? 25.193 -35.229 -14.063 1.00 86.81 309 GLN A O 1
ATOM 2482 N N . MET A 1 310 ? 25.700 -33.143 -14.746 1.00 87.94 310 MET A N 1
ATOM 2483 C CA . MET A 1 310 ? 26.029 -33.542 -16.107 1.00 87.94 310 MET A CA 1
ATOM 2484 C C . MET A 1 310 ? 27.411 -34.209 -16.129 1.00 87.94 310 MET A C 1
ATOM 2486 O O . MET A 1 310 ? 28.432 -33.576 -15.866 1.00 87.94 310 MET A O 1
ATOM 2490 N N . VAL A 1 311 ? 27.448 -35.495 -16.473 1.00 86.06 311 VAL A N 1
ATOM 2491 C CA . VAL A 1 311 ? 28.687 -36.290 -16.550 1.00 86.06 311 VAL A CA 1
ATOM 2492 C C . VAL A 1 311 ? 29.234 -36.395 -17.973 1.00 86.06 311 VAL A C 1
ATOM 2494 O O . VAL A 1 311 ? 30.391 -36.764 -18.170 1.00 86.06 311 VAL A O 1
ATOM 2497 N N . TYR A 1 312 ? 28.414 -36.088 -18.981 1.00 85.25 312 TYR A N 1
ATOM 2498 C CA . TYR A 1 312 ? 28.815 -36.150 -20.383 1.00 85.25 312 TYR A CA 1
ATOM 2499 C C . TYR A 1 312 ? 27.924 -35.291 -21.274 1.00 85.25 312 TYR A C 1
ATOM 2501 O O . TYR A 1 312 ? 26.725 -35.200 -21.026 1.00 85.25 312 TYR A O 1
ATOM 2509 N N . SER A 1 313 ? 28.496 -34.720 -22.335 1.00 84.06 313 SER A N 1
ATOM 2510 C CA . SER A 1 313 ? 27.762 -34.009 -23.385 1.00 84.06 313 SER A CA 1
ATOM 2511 C C . SER A 1 313 ? 28.498 -34.135 -24.719 1.00 84.06 313 SER A C 1
ATOM 2513 O O . SER A 1 313 ? 29.722 -33.994 -24.764 1.00 84.06 313 SER A O 1
ATOM 2515 N N . GLU A 1 314 ? 27.770 -34.419 -25.800 1.00 79.44 314 GLU A N 1
ATOM 2516 C CA . GLU A 1 314 ? 28.322 -34.585 -27.153 1.00 79.44 314 GLU A CA 1
ATOM 2517 C C . GLU A 1 314 ? 27.259 -34.266 -28.226 1.00 79.44 314 GLU A C 1
ATOM 2519 O O . GLU A 1 314 ? 26.062 -34.161 -27.945 1.00 79.44 314 GLU A O 1
ATOM 2524 N N . ARG A 1 315 ? 27.680 -34.117 -29.489 1.00 72.75 315 ARG A N 1
ATOM 2525 C CA . ARG A 1 315 ? 26.772 -33.918 -30.629 1.00 72.75 315 ARG A CA 1
ATOM 2526 C C . ARG A 1 315 ? 25.908 -35.152 -30.897 1.00 72.75 315 ARG A C 1
ATOM 2528 O O . ARG A 1 315 ? 26.376 -36.293 -30.886 1.00 72.75 315 ARG A O 1
ATOM 2535 N N . LEU A 1 316 ? 24.640 -34.908 -31.205 1.00 75.44 316 LEU A N 1
ATOM 2536 C CA . LEU A 1 316 ? 23.657 -35.925 -31.546 1.00 75.44 316 LEU A CA 1
ATOM 2537 C C . LEU A 1 316 ? 23.655 -36.176 -33.062 1.00 75.44 316 LEU A C 1
ATOM 2539 O O . LEU A 1 316 ? 23.524 -35.246 -33.853 1.00 75.44 316 LEU A O 1
ATOM 2543 N N . ARG A 1 317 ? 23.758 -37.445 -33.480 1.00 74.62 317 ARG A N 1
ATOM 2544 C CA . ARG A 1 317 ? 23.644 -37.840 -34.896 1.00 74.62 317 ARG A CA 1
ATOM 2545 C C . ARG A 1 317 ? 22.171 -38.017 -35.276 1.00 74.62 317 ARG A C 1
ATOM 2547 O O . ARG A 1 317 ? 21.369 -38.463 -34.459 1.00 74.62 317 ARG A O 1
ATOM 2554 N N . ASP A 1 318 ? 21.826 -37.755 -36.535 1.00 56.91 318 ASP A N 1
ATOM 2555 C CA . ASP A 1 318 ? 20.430 -37.737 -37.014 1.00 56.91 318 ASP A CA 1
ATOM 2556 C C . ASP A 1 318 ? 19.659 -39.061 -36.831 1.00 56.91 318 ASP A C 1
ATOM 2558 O O . ASP A 1 318 ? 18.433 -39.053 -36.758 1.00 56.91 318 ASP A O 1
ATOM 2562 N N . ALA A 1 319 ? 20.361 -40.194 -36.710 1.00 67.00 319 ALA A N 1
ATOM 2563 C CA . ALA A 1 319 ? 19.779 -41.522 -36.482 1.00 67.00 319 ALA A CA 1
ATOM 2564 C C . ALA A 1 319 ? 19.870 -42.012 -35.018 1.00 67.00 319 ALA A C 1
ATOM 2566 O O . ALA A 1 319 ? 19.551 -43.168 -34.733 1.00 67.00 319 ALA A O 1
ATOM 2567 N N . THR A 1 320 ? 20.338 -41.182 -34.081 1.00 76.69 320 THR A N 1
ATOM 2568 C CA . THR A 1 320 ? 20.548 -41.594 -32.686 1.00 76.69 320 THR A CA 1
ATOM 2569 C C . THR A 1 320 ? 19.231 -41.622 -31.901 1.00 76.69 320 THR A C 1
ATOM 2571 O O . THR A 1 320 ? 18.565 -40.594 -31.738 1.00 76.69 320 THR A O 1
ATOM 2574 N N . THR A 1 321 ? 18.869 -42.804 -31.393 1.00 85.31 321 THR A N 1
ATOM 2575 C CA . THR A 1 321 ? 17.758 -43.045 -30.455 1.00 85.31 321 THR A CA 1
ATOM 2576 C C . THR A 1 321 ? 18.263 -43.149 -29.012 1.00 85.31 321 THR A C 1
ATOM 2578 O O . THR A 1 321 ? 19.464 -43.310 -28.785 1.00 85.31 321 THR A O 1
ATOM 2581 N N . LEU A 1 322 ? 17.349 -43.089 -28.038 1.00 87.00 322 LEU A N 1
ATOM 2582 C CA . LEU A 1 322 ? 17.669 -43.319 -26.623 1.00 87.00 322 LEU A CA 1
ATOM 2583 C C . LEU A 1 322 ? 18.259 -44.721 -26.399 1.00 87.00 322 LEU A C 1
ATOM 2585 O O . LEU A 1 322 ? 19.254 -44.852 -25.694 1.00 87.00 322 LEU A O 1
ATOM 2589 N N . ASP A 1 323 ? 17.734 -45.744 -27.083 1.00 83.81 323 ASP A N 1
ATOM 2590 C CA . ASP A 1 323 ? 18.283 -47.106 -27.037 1.00 83.81 323 ASP A CA 1
ATOM 2591 C C . ASP A 1 323 ? 19.727 -47.177 -27.555 1.00 83.81 323 ASP A C 1
ATOM 2593 O O . ASP A 1 323 ? 20.567 -47.830 -26.941 1.00 83.81 323 ASP A O 1
ATOM 2597 N N . ASN A 1 324 ? 20.053 -46.449 -28.634 1.00 85.25 324 ASN A N 1
ATOM 2598 C CA . ASN A 1 324 ? 21.420 -46.398 -29.164 1.00 85.25 324 ASN A CA 1
ATOM 2599 C C . ASN A 1 324 ? 22.386 -45.729 -28.173 1.00 85.25 324 ASN A C 1
ATOM 2601 O O . ASN A 1 324 ? 23.543 -46.137 -28.068 1.00 85.25 324 ASN A O 1
ATOM 2605 N N . LEU A 1 325 ? 21.932 -44.697 -27.449 1.00 87.38 325 LEU A N 1
ATOM 2606 C CA . LEU A 1 325 ? 22.724 -44.077 -26.384 1.00 87.38 325 LEU A CA 1
ATOM 2607 C C . LEU A 1 325 ? 22.911 -45.058 -25.222 1.00 87.38 325 LEU A C 1
ATOM 2609 O O . LEU A 1 325 ? 24.038 -45.276 -24.784 1.00 87.38 325 LEU A O 1
ATOM 2613 N N . PHE A 1 326 ? 21.844 -45.720 -24.779 1.00 86.06 326 PHE A N 1
ATOM 2614 C CA . PHE A 1 326 ? 21.923 -46.706 -23.705 1.00 86.06 326 PHE A CA 1
ATOM 2615 C C . PHE A 1 326 ? 22.858 -47.873 -24.044 1.00 86.06 326 PHE A C 1
ATOM 2617 O O . PHE A 1 326 ? 23.658 -48.283 -23.202 1.00 86.06 326 PHE A O 1
ATOM 2624 N N . GLU A 1 327 ? 22.825 -48.374 -25.281 1.00 84.62 327 GLU A N 1
ATOM 2625 C CA . GLU A 1 327 ? 23.752 -49.399 -25.763 1.00 84.62 327 GLU A CA 1
ATOM 2626 C C . GLU A 1 327 ? 25.197 -48.880 -25.789 1.00 84.62 327 GLU A C 1
ATOM 2628 O O . GLU A 1 327 ? 26.091 -49.514 -25.222 1.00 84.62 327 GLU A O 1
ATOM 2633 N N . ARG A 1 328 ? 25.433 -47.691 -26.362 1.00 83.69 328 ARG A N 1
ATOM 2634 C CA . ARG A 1 328 ? 26.770 -47.082 -26.457 1.00 83.69 328 ARG A CA 1
ATOM 2635 C C . ARG A 1 328 ? 27.407 -46.889 -25.082 1.00 83.69 328 ARG A C 1
ATOM 2637 O O . ARG A 1 328 ? 28.535 -47.318 -24.871 1.00 83.69 328 ARG A O 1
ATOM 2644 N N . PHE A 1 329 ? 26.698 -46.309 -24.119 1.00 86.00 329 PHE A N 1
ATOM 2645 C CA . PHE A 1 329 ? 27.262 -46.038 -22.789 1.00 86.00 329 PHE A CA 1
ATOM 2646 C C . PHE A 1 329 ? 27.358 -47.278 -21.887 1.00 86.00 329 PHE A C 1
ATOM 2648 O O . PHE A 1 329 ? 27.989 -47.226 -20.828 1.00 86.00 329 PHE A O 1
ATOM 2655 N N . ASN A 1 330 ? 26.825 -48.423 -22.321 1.00 84.44 330 ASN A N 1
ATOM 2656 C CA . ASN A 1 330 ? 26.995 -49.699 -21.632 1.00 84.44 330 ASN A CA 1
ATOM 2657 C C . ASN A 1 330 ? 28.018 -50.632 -22.300 1.00 84.44 330 ASN A C 1
ATOM 2659 O O . ASN A 1 330 ? 28.742 -51.318 -21.573 1.00 84.44 330 ASN A O 1
ATOM 2663 N N . ILE A 1 331 ? 28.130 -50.619 -23.633 1.00 78.69 331 ILE A N 1
ATOM 2664 C CA . ILE A 1 331 ? 28.960 -51.541 -24.429 1.00 78.69 331 ILE A CA 1
ATOM 2665 C C . ILE A 1 331 ? 30.168 -50.834 -25.066 1.00 78.69 331 ILE A C 1
ATOM 2667 O O . ILE A 1 331 ? 31.289 -51.328 -24.959 1.00 78.69 331 ILE A O 1
ATOM 2671 N N . GLU A 1 332 ? 29.963 -49.670 -25.687 1.00 76.38 332 GLU A N 1
ATOM 2672 C CA . GLU A 1 332 ? 30.957 -48.928 -26.485 1.00 76.38 332 GLU A CA 1
ATOM 2673 C C . GLU A 1 332 ? 31.289 -47.557 -25.863 1.00 76.38 332 GLU A C 1
ATOM 2675 O O . GLU A 1 332 ? 31.138 -46.501 -26.487 1.00 76.38 332 GLU A O 1
ATOM 2680 N N . ARG A 1 333 ? 31.709 -47.565 -24.591 1.00 76.12 333 ARG A N 1
ATOM 2681 C CA . ARG A 1 333 ? 31.910 -46.331 -23.814 1.00 76.12 333 ARG A CA 1
ATOM 2682 C C . ARG A 1 333 ? 32.976 -45.413 -24.429 1.00 76.12 333 ARG A C 1
ATOM 2684 O O . ARG A 1 333 ? 34.084 -45.886 -24.692 1.00 76.12 333 ARG A O 1
ATOM 2691 N N . PRO A 1 334 ? 32.686 -44.107 -24.593 1.00 76.69 334 PRO A N 1
ATOM 2692 C CA . PRO A 1 334 ? 33.685 -43.114 -24.984 1.00 76.69 334 PRO A CA 1
ATOM 2693 C C . PRO A 1 334 ? 34.836 -43.009 -23.971 1.00 76.69 334 PRO A C 1
ATOM 2695 O O . PRO A 1 334 ? 34.629 -43.164 -22.770 1.00 76.69 334 PRO A O 1
ATOM 2698 N N . ASN A 1 335 ? 36.051 -42.719 -24.448 1.00 71.31 335 ASN A N 1
ATOM 2699 C CA . ASN A 1 335 ? 37.249 -42.624 -23.596 1.00 71.31 335 ASN A CA 1
ATOM 2700 C C . ASN A 1 335 ? 37.228 -41.420 -22.639 1.00 71.31 335 ASN A C 1
ATOM 2702 O O . ASN A 1 335 ? 37.943 -41.418 -21.640 1.00 71.31 335 ASN A O 1
ATOM 2706 N N . ASP A 1 336 ? 36.452 -40.393 -22.970 1.00 71.44 336 ASP A N 1
ATOM 2707 C CA . ASP A 1 336 ? 36.278 -39.145 -22.228 1.00 71.44 336 ASP A CA 1
ATOM 2708 C C . ASP A 1 336 ? 35.036 -39.159 -21.317 1.00 71.44 336 ASP A C 1
ATOM 2710 O O . ASP A 1 336 ? 34.743 -38.165 -20.655 1.00 71.44 336 ASP A O 1
ATOM 2714 N N . PHE A 1 337 ? 34.315 -40.284 -21.253 1.00 78.38 337 PHE A N 1
ATOM 2715 C CA . PHE A 1 337 ? 33.177 -40.469 -20.358 1.00 78.38 337 PHE A CA 1
ATOM 2716 C C . PHE A 1 337 ? 33.644 -40.718 -18.918 1.00 78.38 337 PHE A C 1
ATOM 2718 O O . PHE A 1 337 ? 34.336 -41.698 -18.639 1.00 78.38 337 PHE A O 1
ATOM 2725 N N . THR A 1 338 ? 33.246 -39.841 -17.994 1.00 73.25 338 THR A N 1
ATOM 2726 C CA . THR A 1 338 ? 33.684 -39.861 -16.586 1.00 73.25 338 THR A CA 1
ATOM 2727 C C . THR A 1 338 ? 32.645 -40.434 -15.615 1.00 73.25 338 THR A C 1
ATOM 2729 O O . THR A 1 338 ? 32.966 -40.638 -14.445 1.00 73.25 338 THR A O 1
ATOM 2732 N N . GLY A 1 339 ? 31.424 -40.717 -16.084 1.00 79.25 339 GLY A N 1
ATOM 2733 C CA . GLY A 1 339 ? 30.325 -41.275 -15.289 1.00 79.25 339 GLY A CA 1
ATOM 2734 C C . GLY A 1 339 ? 30.337 -42.806 -15.154 1.00 79.25 339 GLY A C 1
ATOM 2735 O O . GLY A 1 339 ? 31.167 -43.512 -15.738 1.00 79.25 339 GLY A O 1
ATOM 2736 N N . HIS A 1 340 ? 29.385 -43.353 -14.390 1.00 84.50 340 HIS A N 1
ATOM 2737 C CA . HIS A 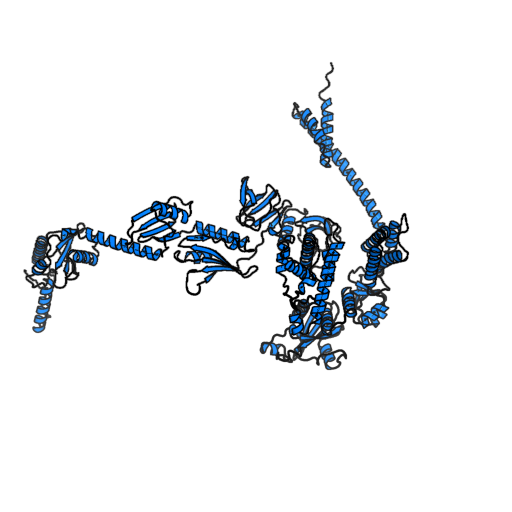1 340 ? 29.157 -44.802 -14.329 1.00 84.50 340 HIS A CA 1
ATOM 2738 C C . HIS A 1 340 ? 28.348 -45.306 -15.531 1.00 84.50 340 HIS A C 1
ATOM 2740 O O . HIS A 1 340 ? 27.803 -44.527 -16.307 1.00 84.50 340 HIS A O 1
ATOM 2746 N N . SER A 1 341 ? 28.267 -46.632 -15.695 1.00 86.31 341 SER A N 1
ATOM 2747 C CA . SER A 1 341 ? 27.431 -47.250 -16.738 1.00 86.31 341 SER A CA 1
ATOM 2748 C C . SER A 1 341 ? 25.995 -46.739 -16.641 1.00 86.31 341 SER A C 1
ATOM 2750 O O . SER A 1 341 ? 25.471 -46.667 -15.530 1.00 86.31 341 SER A O 1
ATOM 2752 N N . MET A 1 342 ? 25.377 -46.432 -17.780 1.00 87.81 342 MET A N 1
ATOM 2753 C CA . MET A 1 342 ? 24.016 -45.903 -17.812 1.00 87.81 342 MET A CA 1
ATOM 2754 C C . MET A 1 342 ? 23.030 -46.906 -17.194 1.00 87.81 342 MET A C 1
ATOM 2756 O O . MET A 1 342 ? 22.967 -48.062 -17.625 1.00 87.81 342 MET A O 1
ATOM 2760 N N . SER A 1 343 ? 22.288 -46.479 -16.174 1.00 87.81 343 SER A N 1
ATOM 2761 C CA . SER A 1 343 ? 21.475 -47.342 -15.311 1.00 87.81 343 SER A CA 1
ATOM 2762 C C . SER A 1 343 ? 20.153 -46.693 -14.900 1.00 87.81 343 SER A C 1
ATOM 2764 O O . SER A 1 343 ? 19.944 -45.506 -15.136 1.00 87.81 343 SER A O 1
ATOM 2766 N N . VAL A 1 344 ? 19.260 -47.480 -14.285 1.00 88.50 344 VAL A N 1
ATOM 2767 C CA . VAL A 1 344 ? 18.003 -46.964 -13.721 1.00 88.50 344 VAL A CA 1
ATOM 2768 C C . VAL A 1 344 ? 18.325 -45.794 -12.796 1.00 88.50 344 VAL A C 1
ATOM 2770 O O . VAL A 1 344 ? 19.257 -45.905 -12.001 1.00 88.50 344 VAL A O 1
ATOM 2773 N N . SER A 1 345 ? 17.550 -44.716 -12.890 1.00 88.75 345 SER A N 1
ATOM 2774 C CA . SER A 1 345 ? 17.745 -43.417 -12.231 1.00 88.75 345 SER A CA 1
ATOM 2775 C C . SER A 1 345 ? 18.616 -42.381 -12.929 1.00 88.75 345 SER A C 1
ATOM 2777 O O . SER A 1 345 ? 18.581 -41.233 -12.496 1.00 88.75 345 SER A O 1
ATOM 2779 N N . ASP A 1 346 ? 19.298 -42.713 -14.025 1.00 92.81 346 ASP A N 1
ATOM 2780 C CA . ASP A 1 346 ? 20.015 -41.718 -14.836 1.00 92.81 346 ASP A CA 1
ATOM 2781 C C . ASP A 1 346 ? 19.045 -40.893 -15.701 1.00 92.81 346 ASP A C 1
ATOM 2783 O O . ASP A 1 346 ? 17.945 -41.350 -16.024 1.00 92.81 346 ASP A O 1
ATOM 2787 N N . VAL A 1 347 ? 19.450 -39.687 -16.109 1.00 93.31 347 VAL A N 1
ATOM 2788 C CA . VAL A 1 347 ? 18.646 -38.813 -16.983 1.00 93.31 347 VAL A CA 1
ATOM 2789 C C . VAL A 1 347 ? 19.416 -38.458 -18.255 1.00 93.31 347 VAL A C 1
ATOM 2791 O O . VAL A 1 347 ? 20.617 -38.195 -18.230 1.00 93.31 347 VAL A O 1
ATOM 2794 N N . ILE A 1 348 ? 18.725 -38.457 -19.394 1.00 93.06 348 ILE A N 1
ATOM 2795 C CA . ILE A 1 348 ? 19.270 -38.088 -20.704 1.00 93.06 348 ILE A CA 1
ATOM 2796 C C . ILE A 1 348 ? 18.521 -36.859 -21.204 1.00 93.06 348 ILE A C 1
ATOM 2798 O O . ILE A 1 348 ? 17.311 -36.927 -21.407 1.00 93.06 348 ILE A O 1
ATOM 2802 N N . ILE A 1 349 ? 19.229 -35.762 -21.461 1.00 92.25 349 ILE A N 1
ATOM 2803 C CA . ILE A 1 349 ? 18.662 -34.603 -22.159 1.00 92.25 349 ILE A CA 1
ATOM 2804 C C . ILE A 1 349 ? 19.057 -34.681 -23.630 1.00 92.25 349 ILE A C 1
ATOM 2806 O O . ILE A 1 349 ? 20.225 -34.888 -23.957 1.00 92.25 349 ILE A O 1
ATOM 2810 N N . MET A 1 350 ? 18.090 -34.511 -24.527 1.00 86.06 350 MET A N 1
ATOM 2811 C CA . MET A 1 350 ? 18.309 -34.443 -25.970 1.00 86.06 350 MET A CA 1
ATOM 2812 C C . MET A 1 350 ? 17.902 -33.073 -26.499 1.00 86.06 350 MET A C 1
ATOM 2814 O O . MET A 1 350 ? 16.754 -32.674 -26.334 1.00 86.06 350 MET A O 1
ATOM 2818 N N . ASN A 1 351 ? 18.814 -32.413 -27.206 1.00 81.12 351 ASN A N 1
ATOM 2819 C CA . ASN A 1 351 ? 18.551 -31.219 -27.995 1.00 81.12 351 ASN A CA 1
ATOM 2820 C C . ASN A 1 351 ? 18.548 -31.594 -29.485 1.00 81.12 351 ASN A C 1
ATOM 2822 O O . ASN A 1 351 ? 19.552 -32.066 -30.030 1.00 81.12 351 ASN A O 1
ATOM 2826 N N . ARG A 1 352 ? 17.407 -31.418 -30.157 1.00 79.38 352 ARG A N 1
ATOM 2827 C CA . ARG A 1 352 ? 17.243 -31.674 -31.598 1.00 79.38 352 ARG A CA 1
ATOM 2828 C C . ARG A 1 352 ? 16.933 -30.391 -32.371 1.00 79.38 352 ARG A C 1
ATOM 2830 O O . ARG A 1 352 ? 15.914 -30.327 -33.053 1.00 79.38 352 ARG A O 1
ATOM 2837 N N . GLY A 1 353 ? 17.829 -29.409 -32.294 1.00 58.38 353 GLY A N 1
ATOM 2838 C CA . GLY A 1 353 ? 17.672 -28.129 -32.989 1.00 58.38 353 GLY A CA 1
ATOM 2839 C C . GLY A 1 353 ? 16.684 -27.221 -32.265 1.00 58.38 353 GLY A C 1
ATOM 2840 O O . GLY A 1 353 ? 15.627 -26.920 -32.812 1.00 58.38 353 GLY A O 1
ATOM 2841 N N . GLY A 1 354 ? 16.971 -26.925 -30.994 1.00 57.50 354 GLY A N 1
ATOM 2842 C CA . GLY A 1 354 ? 16.144 -26.092 -30.110 1.00 57.50 354 GLY A CA 1
ATOM 2843 C C . GLY A 1 354 ? 15.001 -26.839 -29.409 1.00 57.50 354 GLY A C 1
ATOM 2844 O O . GLY A 1 354 ? 14.400 -26.332 -28.469 1.00 57.50 354 GLY A O 1
ATOM 2845 N N . ARG A 1 355 ? 14.695 -28.080 -29.816 1.00 75.69 355 ARG A N 1
ATOM 2846 C CA . ARG A 1 355 ? 13.715 -28.938 -29.124 1.00 75.69 355 ARG A CA 1
ATOM 2847 C C . ARG A 1 355 ? 14.400 -29.788 -28.063 1.00 75.69 355 ARG A C 1
ATOM 2849 O O . ARG A 1 355 ? 15.033 -30.793 -28.408 1.00 75.69 355 ARG A O 1
ATOM 2856 N N . LEU A 1 356 ? 14.249 -29.383 -26.805 1.00 83.88 356 LEU A N 1
ATOM 2857 C CA . LEU A 1 356 ? 14.776 -30.071 -25.628 1.00 83.88 356 LEU A CA 1
ATOM 2858 C C . LEU A 1 356 ? 13.760 -31.067 -25.068 1.00 83.88 356 LEU A C 1
ATOM 2860 O O . LEU A 1 356 ? 12.582 -30.751 -24.936 1.00 83.88 356 LEU A O 1
ATOM 2864 N N . ALA A 1 357 ? 14.228 -32.260 -24.712 1.00 87.56 357 ALA A N 1
ATOM 2865 C CA . ALA A 1 357 ? 13.452 -33.235 -23.951 1.00 87.56 357 ALA A CA 1
ATOM 2866 C C . ALA A 1 357 ? 14.368 -34.011 -22.999 1.00 87.56 357 ALA A C 1
ATOM 2868 O O . ALA A 1 357 ? 15.458 -34.435 -23.400 1.00 87.56 357 ALA A O 1
ATOM 2869 N N . ALA A 1 358 ? 13.922 -34.203 -21.757 1.00 92.75 358 ALA A N 1
ATOM 2870 C CA . ALA A 1 358 ? 14.628 -34.967 -20.732 1.00 92.75 358 ALA A CA 1
ATOM 2871 C C . ALA A 1 358 ? 13.952 -36.324 -20.500 1.00 92.75 358 ALA A C 1
ATOM 2873 O O . ALA A 1 358 ? 12.730 -36.410 -20.394 1.00 92.75 358 ALA A O 1
ATOM 2874 N N . TYR A 1 359 ? 14.747 -37.385 -20.388 1.00 92.88 359 TYR A N 1
ATOM 2875 C CA . TYR A 1 359 ? 14.274 -38.761 -20.266 1.00 92.88 359 TYR A CA 1
ATOM 2876 C C . TYR A 1 359 ? 14.944 -39.469 -19.091 1.00 92.88 359 TYR A C 1
ATOM 2878 O O . TYR A 1 359 ? 16.163 -39.631 -19.073 1.00 92.88 359 TYR A O 1
ATOM 2886 N N . TYR A 1 360 ? 14.141 -39.930 -18.140 1.00 92.62 360 TYR A N 1
ATOM 2887 C CA . TYR A 1 360 ? 14.547 -40.802 -17.045 1.00 92.62 360 TYR A CA 1
ATOM 2888 C C . TYR A 1 360 ? 14.736 -42.236 -17.541 1.00 92.62 360 TYR A C 1
ATOM 2890 O O . TYR A 1 360 ? 13.852 -42.791 -18.201 1.00 92.62 360 TYR A O 1
ATOM 2898 N N . VAL A 1 361 ? 15.863 -42.853 -17.199 1.00 91.12 361 VAL A N 1
ATOM 2899 C CA . VAL A 1 361 ? 16.125 -44.270 -17.460 1.00 91.12 361 VAL A CA 1
ATOM 2900 C C . VAL A 1 361 ? 15.355 -45.099 -16.434 1.00 91.12 361 VAL A C 1
ATOM 2902 O O . VAL A 1 361 ? 15.689 -45.108 -15.247 1.00 91.12 361 VAL A O 1
ATOM 2905 N N . ASP A 1 362 ? 14.315 -45.797 -16.888 1.00 89.25 362 ASP A N 1
ATOM 2906 C CA . ASP A 1 362 ? 13.457 -46.614 -16.032 1.00 89.25 362 ASP A CA 1
ATOM 2907 C C . ASP A 1 362 ? 13.859 -48.102 -16.093 1.00 89.25 362 ASP A C 1
ATOM 2909 O O . ASP A 1 362 ? 14.647 -48.548 -16.927 1.00 89.25 362 ASP A O 1
ATOM 2913 N N . SER A 1 363 ? 13.286 -48.900 -15.196 1.00 83.44 363 SER A N 1
ATOM 2914 C CA . SER A 1 363 ? 13.339 -50.364 -15.175 1.00 83.44 363 SER A CA 1
ATOM 2915 C C . SER A 1 363 ? 12.940 -51.010 -16.509 1.00 83.44 363 SER A C 1
ATOM 2917 O O . SER A 1 363 ? 13.420 -52.100 -16.835 1.00 83.44 363 SER A O 1
ATOM 2919 N N . PHE A 1 364 ? 12.097 -50.335 -17.294 1.00 80.00 364 PHE A N 1
ATOM 2920 C CA . PHE A 1 364 ? 11.780 -50.700 -18.666 1.00 80.00 364 PHE A CA 1
ATOM 2921 C C . PHE A 1 364 ? 11.619 -49.449 -19.540 1.00 80.00 364 PHE A C 1
ATOM 2923 O O . PHE A 1 364 ? 10.617 -48.743 -19.449 1.00 80.00 364 PHE A O 1
ATOM 2930 N N . GLY A 1 365 ? 12.585 -49.213 -20.428 1.00 86.25 365 GLY A N 1
ATOM 2931 C CA . GLY A 1 365 ? 12.558 -48.089 -21.364 1.00 86.25 365 GLY A CA 1
ATOM 2932 C C . GLY A 1 365 ? 12.887 -46.747 -20.707 1.00 86.25 365 GLY A C 1
ATOM 2933 O O . GLY A 1 365 ? 13.673 -46.676 -19.764 1.00 86.25 365 GLY A O 1
ATOM 2934 N N . PHE A 1 366 ? 12.300 -45.679 -21.246 1.00 92.56 366 PHE A N 1
ATOM 2935 C CA . PHE A 1 366 ? 12.568 -44.306 -20.833 1.00 92.56 366 PHE A CA 1
ATOM 2936 C C . PHE A 1 366 ? 11.258 -43.568 -20.577 1.00 92.56 366 PHE A C 1
ATOM 2938 O O . PHE A 1 366 ? 10.314 -43.701 -21.360 1.00 92.56 366 PHE A O 1
ATOM 2945 N N . THR A 1 367 ? 11.228 -42.761 -19.523 1.00 90.81 367 THR A N 1
ATOM 2946 C CA . THR A 1 367 ? 10.063 -41.952 -19.147 1.00 90.81 367 THR A CA 1
ATOM 2947 C C . THR A 1 367 ? 10.427 -40.475 -19.219 1.00 90.81 367 THR A C 1
ATOM 2949 O O . THR A 1 367 ? 11.451 -40.068 -18.682 1.00 90.81 367 THR A O 1
ATOM 2952 N N . GLU A 1 368 ? 9.619 -39.660 -19.891 1.00 91.31 368 GLU A N 1
ATOM 2953 C CA . GLU A 1 368 ? 9.887 -38.225 -20.043 1.00 91.31 368 GLU A CA 1
ATOM 2954 C C . GLU A 1 368 ? 9.730 -37.466 -18.713 1.00 91.31 368 GLU A C 1
ATOM 2956 O O . GLU A 1 368 ? 8.817 -37.743 -17.930 1.00 91.31 368 GLU A O 1
ATOM 2961 N N . LEU A 1 369 ? 10.625 -36.506 -18.468 1.00 90.56 369 LEU A N 1
ATOM 2962 C CA . LEU A 1 369 ? 10.591 -35.590 -17.329 1.00 90.56 369 LEU A CA 1
ATOM 2963 C C . LEU A 1 369 ? 10.360 -34.154 -17.837 1.00 90.56 369 LEU A C 1
ATOM 2965 O O . LEU A 1 369 ? 11.330 -33.486 -18.201 1.00 90.56 369 LEU A O 1
ATOM 2969 N N . PRO A 1 370 ? 9.107 -33.665 -17.875 1.00 84.88 370 PRO A N 1
ATOM 2970 C CA . PRO A 1 370 ? 8.780 -32.383 -18.507 1.00 84.88 370 PRO A CA 1
ATOM 2971 C C . PRO A 1 370 ? 9.436 -31.182 -17.812 1.00 84.88 370 PRO A C 1
ATOM 2973 O O . PRO A 1 370 ? 9.927 -30.279 -18.482 1.00 84.88 370 PRO A O 1
ATOM 2976 N N . ASP A 1 371 ? 9.525 -31.206 -16.481 1.00 87.06 371 ASP A N 1
ATOM 2977 C CA . ASP A 1 371 ? 10.017 -30.066 -15.695 1.00 87.06 371 ASP A CA 1
ATOM 2978 C C . ASP A 1 371 ? 11.546 -30.063 -15.525 1.00 87.06 371 ASP A C 1
ATOM 2980 O O . ASP A 1 371 ? 12.131 -29.075 -15.090 1.00 87.06 371 ASP A O 1
ATOM 2984 N N . PHE A 1 372 ? 12.225 -31.162 -15.872 1.00 89.81 372 PHE A N 1
ATOM 2985 C CA . PHE A 1 372 ? 13.647 -31.348 -15.567 1.00 89.81 372 PHE A CA 1
ATOM 2986 C C . PHE A 1 372 ? 14.544 -30.381 -16.343 1.00 89.81 372 PHE A C 1
ATOM 2988 O O . PHE A 1 372 ? 15.528 -29.887 -15.804 1.00 89.81 372 PHE A O 1
ATOM 2995 N N . VAL A 1 373 ? 14.206 -30.079 -17.602 1.00 84.75 373 VAL A N 1
ATOM 2996 C CA . VAL A 1 373 ? 14.954 -29.095 -18.403 1.00 84.75 373 VAL A CA 1
ATOM 2997 C C . VAL A 1 373 ? 14.814 -27.698 -17.801 1.00 84.75 373 VAL A C 1
ATOM 2999 O O . VAL A 1 373 ? 15.826 -27.033 -17.613 1.00 84.75 373 VAL A O 1
ATOM 3002 N N . ALA A 1 374 ? 13.593 -27.292 -17.439 1.00 83.25 374 ALA A N 1
ATOM 3003 C CA . ALA A 1 374 ? 13.338 -25.997 -16.811 1.00 83.25 374 ALA A CA 1
ATOM 3004 C C . ALA A 1 374 ? 14.104 -25.854 -15.487 1.00 83.25 374 ALA A C 1
ATOM 3006 O O . ALA A 1 374 ? 14.793 -24.860 -15.295 1.00 83.25 374 ALA A O 1
ATOM 3007 N N . GLN A 1 375 ? 14.099 -26.894 -14.645 1.00 84.50 375 GLN A N 1
ATOM 3008 C CA . GLN A 1 375 ? 14.873 -26.927 -13.398 1.00 84.50 375 GLN A CA 1
ATOM 3009 C C . GLN A 1 375 ? 16.384 -26.771 -13.639 1.00 84.50 375 GLN A C 1
ATOM 3011 O O . GLN A 1 375 ? 17.059 -26.072 -12.891 1.00 84.50 375 GLN A O 1
ATOM 3016 N N . ARG A 1 376 ? 16.947 -27.404 -14.680 1.00 84.00 376 ARG A N 1
ATOM 3017 C CA . ARG A 1 376 ? 18.380 -27.264 -15.008 1.00 84.00 376 ARG A CA 1
ATOM 3018 C C . ARG A 1 376 ? 18.728 -25.885 -15.567 1.00 84.00 376 ARG A C 1
ATOM 3020 O O . ARG A 1 376 ? 19.801 -25.382 -15.251 1.00 84.00 376 ARG A O 1
ATOM 3027 N N . VAL A 1 377 ? 17.841 -25.287 -16.362 1.00 77.75 377 VAL A N 1
ATOM 3028 C CA . VAL A 1 377 ? 17.998 -23.915 -16.872 1.00 77.75 377 VAL A CA 1
ATOM 3029 C C . VAL A 1 377 ? 17.936 -22.908 -15.723 1.00 77.75 377 VAL A C 1
ATOM 3031 O O . VAL A 1 377 ? 18.834 -22.085 -15.600 1.00 77.75 377 VAL A O 1
ATOM 3034 N N . GLU A 1 378 ? 16.959 -23.031 -14.824 1.00 75.75 378 GLU A N 1
ATOM 3035 C CA . GLU A 1 378 ? 16.837 -22.198 -13.619 1.00 75.75 378 GLU A CA 1
ATOM 3036 C C . GLU A 1 378 ? 18.104 -22.280 -12.753 1.00 75.75 378 GLU A C 1
ATOM 3038 O O . GLU A 1 378 ? 18.676 -21.261 -12.391 1.00 75.75 378 GLU A O 1
ATOM 3043 N N . MET A 1 379 ? 18.651 -23.481 -12.539 1.00 70.50 379 MET A N 1
ATOM 3044 C CA . MET A 1 379 ? 19.907 -23.660 -11.798 1.00 70.50 379 MET A CA 1
ATOM 3045 C C . MET A 1 379 ? 21.150 -23.056 -12.468 1.00 70.50 379 MET A C 1
ATOM 3047 O O . MET A 1 379 ? 22.123 -22.742 -11.776 1.00 70.50 379 MET A O 1
ATOM 3051 N N . LEU A 1 380 ? 21.171 -22.963 -13.800 1.00 64.94 380 LEU A N 1
ATOM 3052 C CA . LEU A 1 380 ? 22.243 -22.280 -14.528 1.00 64.94 380 LEU A CA 1
ATOM 3053 C C . LEU A 1 380 ? 22.066 -20.759 -14.464 1.00 64.94 380 LEU A C 1
ATOM 3055 O O . LEU A 1 380 ? 23.064 -20.055 -14.301 1.00 64.94 380 LEU A O 1
ATOM 3059 N N . ASN A 1 381 ? 20.822 -20.279 -14.518 1.00 58.59 381 ASN A N 1
ATOM 3060 C CA . ASN A 1 381 ? 20.462 -18.863 -14.418 1.00 58.59 381 ASN A CA 1
ATOM 3061 C C . ASN A 1 381 ? 20.651 -18.300 -13.003 1.00 58.59 381 ASN A C 1
ATOM 3063 O O . ASN A 1 381 ? 21.050 -17.151 -12.861 1.00 58.59 381 ASN A O 1
ATOM 3067 N N . ASP A 1 382 ? 20.459 -19.114 -11.963 1.00 50.81 382 ASP A N 1
ATOM 3068 C CA . ASP A 1 382 ? 20.735 -18.755 -10.565 1.00 50.81 382 ASP A CA 1
ATOM 3069 C C . ASP A 1 382 ? 22.240 -18.645 -10.263 1.00 50.81 382 ASP A C 1
ATOM 3071 O O . ASP A 1 382 ? 22.643 -18.161 -9.203 1.00 50.81 382 ASP A O 1
ATOM 3075 N N . ASN A 1 383 ? 23.102 -19.147 -11.155 1.00 44.09 383 ASN A N 1
ATOM 3076 C CA . ASN A 1 383 ? 24.543 -19.221 -10.926 1.00 44.09 383 ASN A CA 1
ATOM 3077 C C . ASN A 1 383 ? 25.356 -19.005 -12.225 1.00 44.09 383 ASN A C 1
ATOM 3079 O O . ASN A 1 383 ? 26.184 -19.872 -12.579 1.00 44.09 383 ASN A O 1
ATOM 3083 N N . PRO A 1 384 ? 25.120 -17.883 -12.944 1.00 39.34 384 PRO A N 1
ATOM 3084 C CA . PRO A 1 384 ? 25.700 -17.630 -14.252 1.00 39.34 384 PRO A CA 1
ATOM 3085 C C . PRO A 1 384 ? 27.209 -17.433 -14.114 1.00 39.34 384 PRO A C 1
ATOM 3087 O O . PRO A 1 384 ? 27.702 -16.884 -13.127 1.00 39.34 384 PRO A O 1
ATOM 3090 N N . VAL A 1 385 ? 27.976 -17.867 -15.117 1.00 41.12 385 VAL A N 1
ATOM 3091 C CA . VAL A 1 385 ? 29.381 -17.456 -15.237 1.00 41.12 385 VAL A CA 1
ATOM 3092 C C . VAL A 1 385 ? 29.370 -15.963 -15.570 1.00 41.12 385 VAL A C 1
ATOM 3094 O O . VAL A 1 385 ? 29.259 -15.584 -16.736 1.00 41.12 385 VAL A O 1
ATOM 3097 N N . LYS A 1 386 ? 29.402 -15.113 -14.539 1.00 39.34 386 LYS A N 1
ATOM 3098 C CA . LYS A 1 386 ? 29.407 -13.655 -14.684 1.00 39.34 386 LYS A CA 1
ATOM 3099 C C . LYS A 1 386 ? 30.608 -13.236 -15.538 1.00 39.34 386 LYS A C 1
ATOM 3101 O O . LYS A 1 386 ? 31.732 -13.675 -15.303 1.00 39.34 386 LYS A O 1
ATOM 3106 N N . ALA A 1 387 ? 30.368 -12.380 -16.534 1.00 41.34 387 ALA A N 1
ATOM 3107 C CA . ALA A 1 387 ? 31.392 -11.872 -17.459 1.00 41.34 387 ALA A CA 1
ATOM 3108 C C . ALA A 1 387 ? 32.449 -10.978 -16.778 1.00 41.34 387 ALA A C 1
ATOM 3110 O O . ALA A 1 387 ? 33.430 -10.574 -17.396 1.00 41.34 387 ALA A O 1
ATOM 3111 N N . TYR A 1 388 ? 32.244 -10.675 -15.499 1.00 49.19 388 TYR A N 1
ATOM 3112 C CA . TYR A 1 388 ? 33.073 -9.820 -14.673 1.00 49.19 388 TYR A CA 1
ATOM 3113 C C . TYR A 1 388 ? 33.377 -10.528 -13.343 1.00 49.19 388 TYR A C 1
ATOM 3115 O O . TYR A 1 388 ? 32.545 -11.281 -12.834 1.00 49.19 388 TYR A O 1
ATOM 3123 N N . PRO A 1 389 ? 34.561 -10.300 -12.747 1.00 53.97 389 PRO A N 1
ATOM 3124 C CA . PRO A 1 389 ? 34.933 -10.948 -11.494 1.00 53.97 389 PRO A CA 1
ATOM 3125 C C . PRO A 1 389 ? 33.967 -10.603 -10.349 1.00 53.97 389 PRO A C 1
ATOM 3127 O O . PRO A 1 389 ? 33.657 -9.427 -10.142 1.00 53.97 389 PRO A O 1
ATOM 3130 N N . GLU A 1 390 ? 33.573 -11.587 -9.538 1.00 67.06 390 GLU A N 1
ATOM 3131 C CA . GLU A 1 390 ? 32.621 -11.399 -8.431 1.00 67.06 390 GLU A CA 1
ATOM 3132 C C . GLU A 1 390 ? 33.176 -10.579 -7.259 1.00 67.06 390 GLU A C 1
ATOM 3134 O O . GLU A 1 390 ? 34.368 -10.628 -6.920 1.00 67.06 390 GLU A O 1
ATOM 3139 N N . VAL A 1 391 ? 32.294 -9.820 -6.607 1.00 79.56 391 VAL A N 1
ATOM 3140 C CA . VAL A 1 391 ? 32.619 -9.093 -5.377 1.00 79.56 391 VAL A CA 1
ATOM 3141 C C . VAL A 1 391 ? 32.578 -10.052 -4.192 1.00 79.56 391 VAL A C 1
ATOM 3143 O O . VAL A 1 391 ? 31.546 -10.625 -3.858 1.00 79.56 391 VAL A O 1
ATOM 3146 N N . TYR A 1 392 ? 33.703 -10.192 -3.497 1.00 79.75 392 TYR A N 1
ATOM 3147 C CA . TYR A 1 392 ? 33.749 -10.930 -2.241 1.00 79.75 392 TYR A CA 1
ATOM 3148 C C . TYR A 1 392 ? 33.080 -10.122 -1.117 1.00 79.75 392 TYR A C 1
ATOM 3150 O O . TYR A 1 392 ? 33.671 -9.180 -0.587 1.00 79.75 392 TYR A O 1
ATOM 3158 N N . MET A 1 393 ? 31.871 -10.524 -0.719 1.00 75.81 393 MET A N 1
ATOM 3159 C CA . MET A 1 393 ? 31.042 -9.831 0.285 1.00 75.81 393 MET A CA 1
ATOM 3160 C C . MET A 1 393 ? 31.442 -10.105 1.749 1.00 75.81 393 MET A C 1
ATOM 3162 O O . MET A 1 393 ? 30.773 -9.658 2.671 1.00 75.81 393 MET A O 1
ATOM 3166 N N . GLY A 1 394 ? 32.499 -10.882 2.010 1.00 76.12 394 GLY A N 1
ATOM 3167 C CA . GLY A 1 394 ? 32.961 -11.200 3.367 1.00 76.12 394 GLY A CA 1
ATOM 3168 C C . GLY A 1 394 ? 34.115 -10.321 3.868 1.00 76.12 394 GLY A C 1
ATOM 3169 O O . GLY A 1 394 ? 34.834 -9.685 3.099 1.00 76.12 394 GLY A O 1
ATOM 3170 N N . THR A 1 395 ? 34.359 -10.338 5.181 1.00 80.25 395 THR A N 1
ATOM 3171 C CA . THR A 1 395 ? 35.538 -9.690 5.781 1.00 80.25 395 THR A CA 1
ATOM 3172 C C . THR A 1 395 ? 36.807 -10.522 5.574 1.00 80.25 395 THR A C 1
ATOM 3174 O O . THR A 1 395 ? 36.746 -11.732 5.328 1.00 80.25 395 THR A O 1
ATOM 3177 N N . LEU A 1 396 ? 37.982 -9.901 5.743 1.00 75.69 396 LEU A N 1
ATOM 3178 C CA . LEU A 1 396 ? 39.256 -10.632 5.723 1.00 75.69 396 LEU A CA 1
ATOM 3179 C C . LEU A 1 396 ? 39.290 -11.736 6.798 1.00 75.69 396 LEU A C 1
ATOM 3181 O O . LEU A 1 396 ? 39.839 -12.810 6.566 1.00 75.69 396 LEU A O 1
ATOM 3185 N N . GLU A 1 397 ? 38.682 -11.499 7.964 1.00 75.00 397 GLU A N 1
ATOM 3186 C CA . GLU A 1 397 ? 38.595 -12.497 9.038 1.00 75.00 397 GLU A CA 1
ATOM 3187 C C . GLU A 1 397 ? 37.757 -13.713 8.629 1.00 75.00 397 GLU A C 1
ATOM 3189 O O . GLU A 1 397 ? 38.167 -14.848 8.883 1.00 75.00 397 GLU A O 1
ATOM 3194 N N . LYS A 1 398 ? 36.633 -13.488 7.938 1.00 78.81 398 LYS A N 1
ATOM 3195 C CA . LYS A 1 398 ? 35.792 -14.556 7.384 1.00 78.81 398 LYS A CA 1
ATOM 3196 C C . LYS A 1 398 ? 36.553 -15.369 6.330 1.00 78.81 398 LYS A C 1
ATOM 3198 O O . LYS A 1 398 ? 36.619 -16.592 6.432 1.00 78.81 398 LYS A O 1
ATOM 3203 N N . ALA A 1 399 ? 37.248 -14.699 5.410 1.00 78.88 399 ALA A N 1
ATOM 3204 C CA . ALA A 1 399 ? 38.086 -15.351 4.400 1.00 78.88 399 ALA A CA 1
ATOM 3205 C C . ALA A 1 399 ? 39.219 -16.199 5.016 1.00 78.88 399 ALA A C 1
ATOM 3207 O O . ALA A 1 399 ? 39.543 -17.283 4.525 1.00 78.88 399 ALA A O 1
ATOM 3208 N N . MET A 1 400 ? 39.803 -15.750 6.134 1.00 69.19 400 MET A N 1
ATOM 3209 C CA . MET A 1 400 ? 40.809 -16.515 6.882 1.00 69.19 400 MET A CA 1
ATOM 3210 C C . MET A 1 400 ? 40.229 -17.764 7.561 1.00 69.19 400 MET A C 1
ATOM 3212 O O . MET A 1 400 ? 40.914 -18.787 7.622 1.00 69.19 400 MET A O 1
ATOM 3216 N N . GLN A 1 401 ? 38.989 -17.704 8.058 1.00 74.31 401 GLN A N 1
ATOM 3217 C CA . GLN A 1 401 ? 38.291 -18.857 8.643 1.00 74.31 401 GLN A CA 1
ATOM 3218 C C . GLN A 1 401 ? 37.921 -19.895 7.576 1.00 74.31 401 GLN A C 1
ATOM 3220 O O . GLN A 1 401 ? 38.116 -21.093 7.784 1.00 74.31 401 GLN A O 1
ATOM 3225 N N . GLU A 1 402 ? 37.465 -19.428 6.416 1.00 74.06 402 GLU A N 1
ATOM 3226 C CA . GLU A 1 402 ? 37.029 -20.249 5.279 1.00 74.06 402 GLU A CA 1
ATOM 3227 C C . GLU A 1 402 ? 38.200 -20.754 4.415 1.00 74.06 402 GLU A C 1
ATOM 3229 O O . GLU A 1 402 ? 37.996 -21.515 3.474 1.00 74.06 402 GLU A O 1
ATOM 3234 N N . ARG A 1 403 ? 39.445 -20.373 4.750 1.00 71.19 403 ARG A N 1
ATOM 3235 C CA . ARG A 1 403 ? 40.667 -20.639 3.962 1.00 71.19 403 ARG A CA 1
ATOM 3236 C C . ARG A 1 403 ? 40.592 -20.119 2.521 1.00 71.19 403 ARG A C 1
ATOM 3238 O O . ARG A 1 403 ? 41.302 -20.625 1.658 1.00 71.19 403 ARG A O 1
ATOM 3245 N N . ASN A 1 404 ? 39.796 -19.080 2.288 1.00 72.69 404 ASN A N 1
ATOM 3246 C CA . ASN A 1 404 ? 39.581 -18.453 0.987 1.00 72.69 404 ASN A CA 1
ATOM 3247 C C . ASN A 1 404 ? 40.188 -17.037 0.931 1.00 72.69 404 ASN A C 1
ATOM 3249 O O . ASN A 1 404 ? 39.570 -16.072 0.489 1.00 72.69 404 ASN A O 1
ATOM 3253 N N . VAL A 1 405 ? 41.403 -16.891 1.469 1.00 68.38 405 VAL A N 1
ATOM 3254 C CA . VAL A 1 405 ? 42.082 -15.588 1.589 1.00 68.38 405 VAL A CA 1
ATOM 3255 C C . VAL A 1 405 ? 42.432 -15.009 0.218 1.00 68.38 405 VAL A C 1
ATOM 3257 O O . VAL A 1 405 ? 42.353 -13.796 0.040 1.00 68.38 405 VAL A O 1
ATOM 3260 N N . ASP A 1 406 ? 42.780 -15.864 -0.743 1.00 64.56 406 ASP A N 1
ATOM 3261 C CA . ASP A 1 406 ? 43.187 -15.438 -2.082 1.00 64.56 406 ASP A CA 1
ATOM 3262 C C . ASP A 1 406 ? 42.021 -14.768 -2.833 1.00 64.56 406 ASP A C 1
ATOM 3264 O O . ASP A 1 406 ? 42.194 -13.659 -3.332 1.00 64.56 406 ASP A O 1
ATOM 3268 N N . ALA A 1 407 ? 40.801 -15.321 -2.769 1.00 69.56 407 ALA A N 1
ATOM 3269 C CA . ALA A 1 407 ? 39.620 -14.696 -3.378 1.00 69.56 407 ALA A CA 1
ATOM 3270 C C . ALA A 1 407 ? 39.279 -13.326 -2.765 1.00 69.56 407 ALA A C 1
ATOM 3272 O O . ALA A 1 407 ? 38.902 -12.394 -3.478 1.00 69.56 407 ALA A O 1
ATOM 3273 N N . TYR A 1 408 ? 39.454 -13.165 -1.447 1.00 77.50 408 TYR A N 1
ATOM 3274 C CA . TYR A 1 408 ? 39.290 -11.860 -0.802 1.00 77.50 408 TYR A CA 1
ATOM 3275 C C . TYR A 1 408 ? 40.340 -10.849 -1.289 1.00 77.50 408 TYR A C 1
ATOM 3277 O O . TYR A 1 408 ? 40.009 -9.693 -1.559 1.00 77.50 408 TYR A O 1
ATOM 3285 N N . LEU A 1 409 ? 41.608 -11.261 -1.398 1.00 72.25 409 LEU A N 1
ATOM 3286 C CA . LEU A 1 409 ? 42.690 -10.385 -1.854 1.00 72.25 409 LEU A CA 1
ATOM 3287 C C . LEU A 1 409 ? 42.510 -9.975 -3.320 1.00 72.25 409 LEU A C 1
ATOM 3289 O O . LEU A 1 409 ? 42.700 -8.797 -3.636 1.00 72.25 409 LEU A O 1
ATOM 3293 N N . ASP A 1 410 ? 42.089 -10.905 -4.176 1.00 76.44 410 ASP A N 1
ATOM 3294 C CA . ASP A 1 410 ? 41.811 -10.654 -5.590 1.00 76.44 410 ASP A CA 1
ATOM 3295 C C . ASP A 1 410 ? 40.607 -9.721 -5.766 1.00 76.44 410 ASP A C 1
ATOM 3297 O O . ASP A 1 410 ? 40.705 -8.708 -6.463 1.00 76.44 410 ASP A O 1
ATOM 3301 N N . SER A 1 411 ? 39.506 -9.959 -5.044 1.00 83.50 411 SER A N 1
ATOM 3302 C CA . SER A 1 411 ? 38.352 -9.052 -5.063 1.00 83.50 411 SER A CA 1
ATOM 3303 C C . SER A 1 411 ? 38.691 -7.667 -4.502 1.00 83.50 411 SER A C 1
ATOM 3305 O O . SER A 1 411 ? 38.258 -6.654 -5.051 1.00 83.50 411 SER A O 1
ATOM 3307 N N . ARG A 1 412 ? 39.493 -7.575 -3.433 1.00 81.88 412 ARG A N 1
ATOM 3308 C CA . ARG A 1 412 ? 39.924 -6.281 -2.876 1.00 81.88 412 ARG A CA 1
ATOM 3309 C C . ARG A 1 412 ? 40.795 -5.506 -3.861 1.00 81.88 412 ARG A C 1
ATOM 3311 O O . ARG A 1 412 ? 40.648 -4.289 -3.959 1.00 81.88 412 ARG A O 1
ATOM 3318 N N . LYS A 1 413 ? 41.677 -6.185 -4.599 1.00 84.88 413 LYS A N 1
ATOM 3319 C CA . LYS A 1 413 ? 42.460 -5.568 -5.676 1.00 84.88 413 LYS A CA 1
ATOM 3320 C C . LYS A 1 413 ? 41.537 -5.000 -6.758 1.00 84.88 413 LYS A C 1
ATOM 3322 O O . LYS A 1 413 ? 41.673 -3.835 -7.112 1.00 84.88 413 LYS A O 1
ATOM 3327 N N . LEU A 1 414 ? 40.546 -5.772 -7.191 1.00 85.19 414 LEU A N 1
ATOM 3328 C CA . LEU A 1 414 ? 39.577 -5.339 -8.196 1.00 85.19 414 LEU A CA 1
ATOM 3329 C C . LEU A 1 414 ? 38.665 -4.197 -7.719 1.00 85.19 414 LEU A C 1
ATOM 3331 O O . LEU A 1 414 ? 38.299 -3.347 -8.521 1.00 85.19 414 LEU A O 1
ATOM 3335 N N . ASN A 1 415 ? 38.338 -4.113 -6.426 1.00 88.88 415 ASN A N 1
ATOM 3336 C CA . ASN A 1 415 ? 37.631 -2.953 -5.861 1.00 88.88 415 ASN A CA 1
ATOM 3337 C C . ASN A 1 415 ? 38.473 -1.672 -5.951 1.00 88.88 415 ASN A C 1
ATOM 3339 O O . ASN A 1 415 ? 37.946 -0.601 -6.246 1.00 88.88 415 ASN A O 1
ATOM 3343 N N . ILE A 1 416 ? 39.786 -1.780 -5.724 1.00 87.25 416 ILE A N 1
ATOM 3344 C CA . ILE A 1 416 ? 40.724 -0.661 -5.885 1.00 87.25 416 ILE A CA 1
ATOM 3345 C C . ILE A 1 416 ? 40.842 -0.279 -7.366 1.00 87.25 416 ILE A C 1
ATOM 3347 O O . ILE A 1 416 ? 40.802 0.905 -7.693 1.00 87.25 416 ILE A O 1
ATOM 3351 N N . ASP A 1 417 ? 40.932 -1.259 -8.264 1.00 87.00 417 ASP A N 1
ATOM 3352 C CA . ASP A 1 417 ? 41.004 -1.018 -9.708 1.00 87.00 417 ASP A CA 1
ATOM 3353 C C . ASP A 1 417 ? 39.705 -0.380 -10.242 1.00 87.00 417 ASP A C 1
ATOM 3355 O O . ASP A 1 417 ? 39.761 0.580 -11.013 1.00 87.00 417 ASP A O 1
ATOM 3359 N N . CYS A 1 418 ? 38.541 -0.824 -9.755 1.00 89.62 418 CYS A N 1
ATOM 3360 C CA . CYS A 1 418 ? 37.233 -0.231 -10.043 1.00 89.62 418 CYS A CA 1
ATOM 3361 C C . CYS A 1 418 ? 37.140 1.216 -9.540 1.00 89.62 418 CYS A C 1
ATOM 3363 O O . CYS A 1 418 ? 36.720 2.099 -10.282 1.00 89.62 418 CYS A O 1
ATOM 3365 N N . LYS A 1 419 ? 37.578 1.491 -8.303 1.00 93.31 419 LYS A N 1
ATOM 3366 C CA . LYS A 1 419 ? 37.669 2.859 -7.772 1.00 93.31 419 LYS A CA 1
ATOM 3367 C C . LYS A 1 419 ? 38.523 3.746 -8.684 1.00 93.31 419 LYS A C 1
ATOM 3369 O O . LYS A 1 419 ? 38.086 4.834 -9.051 1.00 93.31 419 LYS A O 1
ATOM 3374 N N . ASN A 1 420 ? 39.723 3.294 -9.048 1.00 91.88 420 ASN A N 1
ATOM 3375 C CA . ASN A 1 420 ? 40.631 4.067 -9.897 1.00 91.88 420 ASN A CA 1
ATOM 3376 C C . ASN A 1 420 ? 40.015 4.332 -11.280 1.00 91.88 420 ASN A C 1
ATOM 3378 O O . ASN A 1 420 ? 40.167 5.425 -11.817 1.00 91.88 420 ASN A O 1
ATOM 3382 N N . ALA A 1 421 ? 39.278 3.363 -11.830 1.00 90.12 421 ALA A N 1
ATOM 3383 C CA . ALA A 1 421 ? 38.559 3.530 -13.087 1.00 90.12 421 ALA A CA 1
ATOM 3384 C C . ALA A 1 421 ? 37.427 4.564 -12.986 1.00 90.12 421 ALA A C 1
ATOM 3386 O O . ALA A 1 421 ? 37.274 5.369 -13.897 1.00 90.12 421 ALA A O 1
ATOM 3387 N N . ILE A 1 422 ? 36.685 4.604 -11.873 1.00 92.75 422 ILE A N 1
ATOM 3388 C CA . ILE A 1 422 ? 35.674 5.645 -11.615 1.00 92.75 422 ILE A CA 1
ATOM 3389 C C . ILE A 1 422 ? 36.333 7.029 -11.543 1.00 92.75 422 ILE A C 1
ATOM 3391 O O . ILE A 1 422 ? 35.856 7.980 -12.160 1.00 92.75 422 ILE A O 1
ATOM 3395 N N . GLU A 1 423 ? 37.440 7.159 -10.807 1.00 92.88 423 GLU A N 1
ATOM 3396 C CA . GLU A 1 423 ? 38.179 8.425 -10.704 1.00 92.88 423 GLU A CA 1
ATOM 3397 C C . GLU A 1 423 ? 38.687 8.897 -12.069 1.00 92.88 423 GLU A C 1
ATOM 3399 O O . GLU A 1 423 ? 38.563 10.079 -12.395 1.00 92.88 423 GLU A O 1
ATOM 3404 N N . GLN A 1 424 ? 39.218 7.974 -12.872 1.00 90.56 424 GLN A N 1
ATOM 3405 C CA . GLN A 1 424 ? 39.696 8.248 -14.221 1.00 90.56 424 GLN A CA 1
ATOM 3406 C C . GLN A 1 424 ? 38.549 8.653 -15.155 1.00 90.56 424 GLN A C 1
ATOM 3408 O O . GLN A 1 424 ? 38.655 9.676 -15.827 1.00 90.56 424 GLN A O 1
ATOM 3413 N N . ALA A 1 425 ? 37.432 7.923 -15.137 1.00 89.19 425 ALA A N 1
ATOM 3414 C CA . ALA A 1 425 ? 36.252 8.225 -15.943 1.00 89.19 425 ALA A CA 1
ATOM 3415 C C . ALA A 1 425 ? 35.691 9.619 -15.619 1.00 89.19 425 ALA A C 1
ATOM 3417 O O . ALA A 1 425 ? 35.388 10.399 -16.520 1.00 89.19 425 ALA A O 1
ATOM 3418 N N . ILE A 1 426 ? 35.634 9.984 -14.334 1.00 89.25 426 ILE A N 1
ATOM 3419 C CA . ILE A 1 426 ? 35.229 11.330 -13.916 1.00 89.25 426 ILE A CA 1
ATOM 3420 C C . ILE A 1 426 ? 36.245 12.383 -14.377 1.00 89.25 426 ILE A C 1
ATOM 3422 O O . ILE A 1 426 ? 35.843 13.451 -14.832 1.00 89.25 426 ILE A O 1
ATOM 3426 N N . ALA A 1 427 ? 37.547 12.119 -14.258 1.00 86.50 427 ALA A N 1
ATOM 3427 C CA . ALA A 1 427 ? 38.581 13.077 -14.644 1.00 86.50 427 ALA A CA 1
ATOM 3428 C C . ALA A 1 427 ? 38.610 13.345 -16.160 1.00 86.50 427 ALA A C 1
ATOM 3430 O O . ALA A 1 427 ? 38.800 14.489 -16.567 1.00 86.50 427 ALA A O 1
ATOM 3431 N N . GLU A 1 428 ? 38.411 12.312 -16.978 1.00 84.81 428 GLU A N 1
ATOM 3432 C CA . GLU A 1 428 ? 38.407 12.393 -18.445 1.00 84.81 428 GLU A CA 1
ATOM 3433 C C . GLU A 1 428 ? 37.069 12.912 -18.996 1.00 84.81 428 GLU A C 1
ATOM 3435 O O . GLU A 1 428 ? 37.048 13.665 -19.969 1.00 84.81 428 GLU A O 1
ATOM 3440 N N . GLY A 1 429 ? 35.953 12.552 -18.356 1.00 81.56 429 GLY A N 1
ATOM 3441 C CA . GLY A 1 429 ? 34.597 12.899 -18.785 1.00 81.56 429 GLY A CA 1
ATOM 3442 C C . GLY A 1 429 ? 34.061 14.233 -18.256 1.00 81.56 429 GLY A C 1
ATOM 3443 O O . GLY A 1 429 ? 32.930 14.594 -18.580 1.00 81.56 429 GLY A O 1
ATOM 3444 N N . PHE A 1 430 ? 34.815 14.965 -17.427 1.00 81.94 430 PHE A N 1
ATOM 3445 C CA . PHE A 1 430 ? 34.368 16.228 -16.831 1.00 81.94 430 PHE A CA 1
ATOM 3446 C C . PHE A 1 430 ? 34.924 17.448 -17.576 1.00 81.94 430 PHE A C 1
ATOM 3448 O O . PHE A 1 430 ? 36.098 17.796 -17.468 1.00 81.94 430 PHE A O 1
ATOM 3455 N N . ASN A 1 431 ? 34.049 18.177 -18.272 1.00 73.25 431 ASN A N 1
ATOM 3456 C CA . ASN A 1 431 ? 34.424 19.343 -19.086 1.00 73.25 431 ASN A CA 1
ATOM 3457 C C . ASN A 1 431 ? 34.527 20.671 -18.298 1.00 73.25 431 ASN A C 1
ATOM 3459 O O . ASN A 1 431 ? 34.615 21.748 -18.889 1.00 73.25 431 ASN A O 1
ATOM 3463 N N . GLY A 1 432 ? 34.482 20.617 -16.963 1.00 69.44 432 GLY A N 1
ATOM 3464 C CA . GLY A 1 432 ? 34.507 21.788 -16.080 1.00 69.44 432 GLY A CA 1
ATOM 3465 C C . GLY A 1 432 ? 33.129 22.346 -15.707 1.00 69.44 432 GLY A C 1
ATOM 3466 O O . GLY A 1 432 ? 33.040 23.097 -14.736 1.00 69.44 432 GLY A O 1
ATOM 3467 N N . MET A 1 433 ? 32.058 21.964 -16.417 1.00 65.62 433 MET A N 1
ATOM 3468 C CA . MET A 1 433 ? 30.675 22.330 -16.074 1.00 65.62 433 MET A CA 1
ATOM 3469 C C . MET A 1 433 ? 29.747 21.125 -15.882 1.00 65.62 433 MET A C 1
ATOM 3471 O O . MET A 1 433 ? 28.868 21.189 -15.024 1.00 65.62 433 MET A O 1
ATOM 3475 N N . ARG A 1 434 ? 29.913 20.041 -16.650 1.00 68.62 434 ARG A N 1
ATOM 3476 C CA . ARG A 1 434 ? 29.111 18.808 -16.559 1.00 68.62 434 ARG A CA 1
ATOM 3477 C C . ARG A 1 434 ? 29.965 17.572 -16.867 1.00 68.62 434 ARG A C 1
ATOM 3479 O O . ARG A 1 434 ? 31.013 17.682 -17.503 1.00 68.62 434 ARG A O 1
ATOM 3486 N N . LEU A 1 435 ? 29.513 16.414 -16.391 1.00 78.38 435 LEU A N 1
ATOM 3487 C CA . LEU A 1 435 ? 29.997 15.115 -16.860 1.00 78.38 435 LEU A CA 1
ATOM 3488 C C . LEU A 1 435 ? 29.340 14.796 -18.208 1.00 78.38 435 LEU A C 1
ATOM 3490 O O . LEU A 1 435 ? 28.166 15.121 -18.400 1.00 78.38 435 LEU A O 1
ATOM 3494 N N . ASN A 1 436 ? 30.086 14.180 -19.122 1.00 73.44 436 ASN A N 1
ATOM 3495 C CA . ASN A 1 436 ? 29.510 13.639 -20.350 1.00 73.44 436 ASN A CA 1
ATOM 3496 C C . ASN A 1 436 ? 28.445 12.572 -20.011 1.00 73.44 436 ASN A C 1
ATOM 3498 O O . ASN A 1 436 ? 28.612 11.846 -19.023 1.00 73.44 436 ASN A O 1
ATOM 3502 N N . PRO A 1 437 ? 27.366 12.463 -20.808 1.00 54.81 437 PRO A N 1
ATOM 3503 C CA . PRO A 1 437 ? 26.506 11.286 -20.757 1.00 54.81 437 PRO A CA 1
ATOM 3504 C C . PRO A 1 437 ? 27.354 10.038 -21.063 1.00 54.81 437 PRO A C 1
ATOM 3506 O O . PRO A 1 437 ? 28.378 10.134 -21.736 1.00 54.81 437 PRO A O 1
ATOM 3509 N N . ASP A 1 438 ? 26.980 8.896 -20.492 1.00 66.94 438 ASP A N 1
ATOM 3510 C CA . ASP A 1 438 ? 27.603 7.576 -20.718 1.00 66.94 438 ASP A CA 1
ATOM 3511 C C . ASP A 1 438 ? 28.949 7.308 -20.015 1.00 66.94 438 ASP A C 1
ATOM 3513 O O . ASP A 1 438 ? 29.490 6.207 -20.089 1.00 66.94 438 ASP A O 1
ATOM 3517 N N . VAL A 1 439 ? 29.470 8.250 -19.219 1.00 76.38 439 VAL A N 1
ATOM 3518 C CA . VAL A 1 439 ? 30.745 8.069 -18.480 1.00 76.38 439 VAL A CA 1
ATOM 3519 C C . VAL A 1 439 ? 30.707 6.876 -17.508 1.00 76.38 439 VAL A C 1
ATOM 3521 O O . VAL A 1 439 ? 31.742 6.275 -17.220 1.00 76.38 439 VAL A O 1
ATOM 3524 N N . ALA A 1 440 ? 29.524 6.509 -17.006 1.00 74.56 440 ALA A N 1
ATOM 3525 C CA . ALA A 1 440 ? 29.345 5.352 -16.128 1.00 74.56 440 ALA A CA 1
ATOM 3526 C C . ALA A 1 440 ? 29.304 4.004 -16.880 1.00 74.56 440 ALA A C 1
ATOM 3528 O O . ALA A 1 440 ? 29.698 2.991 -16.299 1.00 74.56 440 ALA A O 1
ATOM 3529 N N . VAL A 1 441 ? 28.896 3.994 -18.156 1.00 76.50 441 VAL A N 1
ATOM 3530 C CA . VAL A 1 441 ? 28.660 2.785 -18.973 1.00 76.50 441 VAL A CA 1
ATOM 3531 C C . VAL A 1 441 ? 29.934 1.950 -19.082 1.00 76.50 441 VAL A C 1
ATOM 3533 O O . VAL A 1 441 ? 29.962 0.800 -18.650 1.00 76.50 441 VAL A O 1
ATOM 3536 N N . GLY A 1 442 ? 31.041 2.561 -19.518 1.00 73.69 442 GLY A N 1
ATOM 3537 C CA . GLY A 1 442 ? 32.310 1.845 -19.699 1.00 73.69 442 GLY A CA 1
ATOM 3538 C C . GLY A 1 442 ? 32.927 1.307 -18.398 1.00 73.69 442 GLY A C 1
ATOM 3539 O O . GLY A 1 442 ? 33.686 0.338 -18.415 1.00 73.69 442 GLY A O 1
ATOM 3540 N N . VAL A 1 443 ? 32.600 1.900 -17.242 1.00 81.38 443 VAL A N 1
ATOM 3541 C CA . VAL A 1 443 ? 33.039 1.376 -15.936 1.00 81.38 443 VAL A CA 1
ATOM 3542 C C . VAL A 1 443 ? 32.190 0.167 -15.529 1.00 81.38 443 VAL A C 1
ATOM 3544 O O . VAL A 1 443 ? 32.738 -0.821 -15.034 1.00 81.38 443 VAL A O 1
ATOM 3547 N N . ILE A 1 444 ? 30.876 0.231 -15.760 1.00 79.06 444 ILE A N 1
ATOM 3548 C CA . ILE A 1 444 ? 29.921 -0.846 -15.467 1.00 79.06 444 ILE A CA 1
ATOM 3549 C C . ILE A 1 444 ? 30.185 -2.066 -16.355 1.00 79.06 444 ILE A C 1
ATOM 3551 O O . ILE A 1 444 ? 30.232 -3.180 -15.840 1.00 79.06 444 ILE A O 1
ATOM 3555 N N . GLU A 1 445 ? 30.465 -1.876 -17.643 1.00 72.19 445 GLU A N 1
ATOM 3556 C CA . GLU A 1 445 ? 30.808 -2.967 -18.569 1.00 72.19 445 GLU A CA 1
ATOM 3557 C C . GLU A 1 445 ? 32.074 -3.717 -18.161 1.00 72.19 445 GLU A C 1
ATOM 3559 O O . GLU A 1 445 ? 32.145 -4.941 -18.258 1.00 72.19 445 GLU A O 1
ATOM 3564 N N . LYS A 1 446 ? 33.076 -2.989 -17.661 1.00 77.25 446 LYS A N 1
ATOM 3565 C CA . LYS A 1 446 ? 34.381 -3.558 -17.319 1.00 77.25 446 LYS A CA 1
ATOM 3566 C C . LYS A 1 446 ? 34.406 -4.282 -15.972 1.00 77.25 446 LYS A C 1
ATOM 3568 O O . LYS A 1 446 ? 35.142 -5.256 -15.818 1.00 77.25 446 LYS A O 1
ATOM 3573 N N . TYR A 1 447 ? 33.678 -3.777 -14.976 1.00 78.31 447 TYR A N 1
ATOM 3574 C CA . TYR A 1 447 ? 33.764 -4.265 -13.592 1.00 78.31 447 TYR A CA 1
ATOM 3575 C C . TYR A 1 447 ? 32.485 -4.933 -13.079 1.00 78.31 447 TYR A C 1
ATOM 3577 O O . TYR A 1 447 ? 32.536 -5.570 -12.025 1.00 78.31 447 TYR A O 1
ATOM 3585 N N . GLY A 1 448 ? 31.380 -4.828 -13.819 1.00 73.31 448 GLY A N 1
ATOM 3586 C CA . GLY A 1 448 ? 30.072 -5.350 -13.443 1.00 73.31 448 GLY A CA 1
ATOM 3587 C C . GLY A 1 448 ? 29.285 -4.416 -12.527 1.00 73.31 448 GLY A C 1
ATOM 3588 O O . GLY A 1 448 ? 29.854 -3.675 -11.716 1.00 73.31 448 GLY A O 1
ATOM 3589 N N . GLU A 1 449 ? 27.956 -4.486 -12.622 1.00 81.06 449 GLU A N 1
ATOM 3590 C CA . GLU A 1 449 ? 27.043 -3.652 -11.832 1.00 81.06 449 GLU A CA 1
ATOM 3591 C C . GLU A 1 449 ? 27.235 -3.828 -10.320 1.00 81.06 449 GLU A C 1
ATOM 3593 O O . GLU A 1 449 ? 27.290 -2.843 -9.586 1.00 81.06 449 GLU A O 1
ATOM 3598 N N . GLU A 1 450 ? 27.436 -5.065 -9.859 1.00 80.56 450 GLU A N 1
ATOM 3599 C CA . GLU A 1 450 ? 27.597 -5.392 -8.441 1.00 80.56 450 GLU A CA 1
ATOM 3600 C C . GLU A 1 450 ? 28.836 -4.720 -7.838 1.00 80.56 450 GLU A C 1
ATOM 3602 O O . GLU A 1 450 ? 28.778 -4.177 -6.734 1.00 80.56 450 GLU A O 1
ATOM 3607 N N . ARG A 1 451 ? 29.961 -4.705 -8.567 1.00 89.50 451 ARG A N 1
ATOM 3608 C CA . ARG A 1 451 ? 31.220 -4.116 -8.083 1.00 89.50 451 ARG A CA 1
ATOM 3609 C C . ARG A 1 451 ? 31.180 -2.601 -8.092 1.00 89.50 451 ARG A C 1
ATOM 3611 O O . ARG A 1 451 ? 31.622 -1.982 -7.121 1.00 89.50 451 ARG A O 1
ATOM 3618 N N . VAL A 1 452 ? 30.638 -2.011 -9.154 1.00 87.94 452 VAL A N 1
ATOM 3619 C CA . VAL A 1 452 ? 30.470 -0.558 -9.239 1.00 87.94 452 VAL A CA 1
ATOM 3620 C C . VAL A 1 452 ? 29.526 -0.081 -8.135 1.00 87.94 452 VAL A C 1
ATOM 3622 O O . VAL A 1 452 ? 29.871 0.848 -7.400 1.00 87.94 452 VAL A O 1
ATOM 3625 N N . ALA A 1 453 ? 28.400 -0.770 -7.929 1.00 87.25 453 ALA A N 1
ATOM 3626 C CA . ALA A 1 453 ? 27.469 -0.481 -6.844 1.00 87.25 453 ALA A CA 1
ATOM 3627 C C . ALA A 1 453 ? 28.129 -0.623 -5.463 1.00 87.25 453 ALA A C 1
ATOM 3629 O O . ALA A 1 453 ? 28.022 0.284 -4.639 1.00 87.25 453 ALA A O 1
ATOM 3630 N N . PHE A 1 454 ? 28.886 -1.699 -5.228 1.00 91.12 454 PHE A N 1
ATOM 3631 C CA . PHE A 1 454 ? 29.589 -1.943 -3.965 1.00 91.12 454 PHE A CA 1
ATOM 3632 C C . PHE A 1 454 ? 30.609 -0.841 -3.627 1.00 91.12 454 PHE A C 1
ATOM 3634 O O . PHE A 1 454 ? 30.637 -0.333 -2.503 1.00 91.12 454 PHE A O 1
ATOM 3641 N N . VAL A 1 455 ? 31.439 -0.428 -4.592 1.00 93.06 455 VAL A N 1
ATOM 3642 C CA . VAL A 1 455 ? 32.469 0.611 -4.390 1.00 93.06 455 VAL A CA 1
ATOM 3643 C C . VAL A 1 455 ? 31.843 1.990 -4.148 1.00 93.06 455 VAL A C 1
ATOM 3645 O O . VAL A 1 455 ? 32.299 2.734 -3.267 1.00 93.06 455 VAL A O 1
ATOM 3648 N N . LEU A 1 456 ? 30.783 2.333 -4.887 1.00 93.00 456 LEU A N 1
ATOM 3649 C CA . LEU A 1 456 ? 30.060 3.596 -4.718 1.00 93.00 456 LEU A CA 1
ATOM 3650 C C . LEU A 1 456 ? 29.285 3.637 -3.393 1.00 93.00 456 LEU A C 1
ATOM 3652 O O . LEU A 1 456 ? 29.372 4.634 -2.673 1.00 93.00 456 LEU A O 1
ATOM 3656 N N . ALA A 1 457 ? 28.610 2.548 -3.017 1.00 89.75 457 ALA A N 1
ATOM 3657 C CA . ALA A 1 457 ? 27.898 2.440 -1.746 1.00 89.75 457 ALA A CA 1
ATOM 3658 C C . ALA A 1 457 ? 28.849 2.518 -0.546 1.00 89.75 457 ALA A C 1
ATOM 3660 O O . ALA A 1 457 ? 28.595 3.261 0.403 1.00 89.75 457 ALA A O 1
ATOM 3661 N N . ASN A 1 458 ? 29.997 1.836 -0.614 1.00 92.69 458 ASN A N 1
ATOM 3662 C CA . ASN A 1 458 ? 31.049 1.970 0.389 1.00 92.69 458 ASN A CA 1
ATOM 3663 C C . ASN A 1 458 ? 31.538 3.424 0.513 1.00 92.69 458 ASN A C 1
ATOM 3665 O O . ASN A 1 458 ? 31.697 3.937 1.620 1.00 92.69 458 ASN A O 1
ATOM 3669 N N . THR A 1 459 ? 31.737 4.111 -0.615 1.00 92.75 459 THR A N 1
ATOM 3670 C CA . THR A 1 459 ? 32.159 5.519 -0.622 1.00 92.75 459 THR A CA 1
ATOM 3671 C C . THR A 1 459 ? 31.125 6.419 0.059 1.00 92.75 459 THR A C 1
ATOM 3673 O O . THR A 1 459 ? 31.497 7.242 0.895 1.00 92.75 459 THR A O 1
ATOM 3676 N N . LEU A 1 460 ? 29.836 6.233 -0.236 1.00 88.94 460 LEU A N 1
ATOM 3677 C CA . LEU A 1 460 ? 28.747 6.992 0.382 1.00 88.94 460 LEU A CA 1
ATOM 3678 C C . LEU A 1 460 ? 28.608 6.714 1.882 1.00 88.94 460 LEU A C 1
ATOM 3680 O O . LEU A 1 460 ? 28.453 7.658 2.649 1.00 88.94 460 LEU A O 1
ATOM 3684 N N . LYS A 1 461 ? 28.742 5.460 2.328 1.00 88.44 461 LYS A N 1
ATOM 3685 C CA . LYS A 1 461 ? 28.693 5.106 3.759 1.00 88.44 461 LYS A CA 1
ATOM 3686 C C . LYS A 1 461 ? 29.843 5.734 4.549 1.00 88.44 461 LYS A C 1
ATOM 3688 O O . LYS A 1 461 ? 29.632 6.288 5.629 1.00 88.44 461 LYS A O 1
ATOM 3693 N N . GLN A 1 462 ? 31.047 5.724 3.978 1.00 86.12 462 GLN A N 1
ATOM 3694 C CA . GLN A 1 462 ? 32.248 6.323 4.575 1.00 86.12 462 GLN A CA 1
ATOM 3695 C C . GLN A 1 462 ? 32.225 7.864 4.556 1.00 86.12 462 GLN A C 1
ATOM 3697 O O . GLN A 1 462 ? 32.880 8.499 5.384 1.00 86.12 462 GLN A O 1
ATOM 3702 N N . LEU A 1 463 ? 31.471 8.467 3.630 1.00 87.31 463 LEU A N 1
ATOM 3703 C CA . LEU A 1 463 ? 31.289 9.917 3.475 1.00 87.31 463 LEU A CA 1
ATOM 3704 C C . LEU A 1 463 ? 29.861 10.380 3.811 1.00 87.31 463 LEU A C 1
ATOM 3706 O O . LEU A 1 463 ? 29.440 11.447 3.369 1.00 87.31 463 LEU A O 1
ATOM 3710 N N . SER A 1 464 ? 29.126 9.611 4.617 1.00 80.19 464 SER A N 1
ATOM 3711 C CA . SER A 1 464 ? 27.704 9.843 4.932 1.00 80.19 464 SER A CA 1
ATOM 3712 C C . SER A 1 464 ? 27.428 11.215 5.559 1.00 80.19 464 SER A C 1
ATOM 3714 O O . SER A 1 464 ? 26.352 11.786 5.383 1.00 80.19 464 SER A O 1
ATOM 3716 N N . TYR A 1 465 ? 28.436 11.790 6.221 1.00 78.31 465 TYR A N 1
ATOM 3717 C CA . TYR A 1 465 ? 28.407 13.130 6.806 1.00 78.31 465 TYR A CA 1
ATOM 3718 C C . TYR A 1 465 ? 28.465 14.280 5.779 1.00 78.31 465 TYR A C 1
ATOM 3720 O O . TYR A 1 465 ? 28.254 15.435 6.153 1.00 78.31 465 TYR A O 1
ATOM 3728 N N . ASP A 1 466 ? 28.804 14.024 4.511 1.00 77.00 466 ASP A N 1
ATOM 3729 C CA . ASP A 1 466 ? 28.947 15.067 3.491 1.00 77.00 466 ASP A CA 1
ATOM 3730 C C . ASP A 1 466 ? 27.582 15.414 2.870 1.00 77.00 466 ASP A C 1
ATOM 3732 O O . ASP A 1 466 ? 26.953 14.613 2.176 1.00 77.00 466 ASP A O 1
ATOM 3736 N N . GLY A 1 467 ? 27.111 16.637 3.125 1.00 74.94 467 GLY A N 1
ATOM 3737 C CA . GLY A 1 467 ? 25.807 17.133 2.666 1.00 74.94 467 GLY A CA 1
ATOM 3738 C C . GLY A 1 467 ? 25.704 17.423 1.164 1.00 74.94 467 GLY A C 1
ATOM 3739 O O . GLY A 1 467 ? 24.680 17.924 0.722 1.00 74.94 467 GLY A O 1
ATOM 3740 N N . ARG A 1 468 ? 26.756 17.169 0.372 1.00 83.12 468 ARG A N 1
ATOM 3741 C CA . ARG A 1 468 ? 26.745 17.365 -1.092 1.00 83.12 468 ARG A CA 1
ATOM 3742 C C . ARG A 1 468 ? 26.286 16.135 -1.879 1.00 83.12 468 ARG A C 1
ATOM 3744 O O . ARG A 1 468 ? 26.085 16.255 -3.084 1.00 83.12 468 ARG A O 1
ATOM 3751 N N . PHE A 1 469 ? 26.163 14.980 -1.229 1.00 81.06 469 PHE A N 1
ATOM 3752 C CA . PHE A 1 469 ? 25.523 13.801 -1.813 1.00 81.06 469 PHE A CA 1
ATOM 3753 C C . PHE A 1 469 ? 24.014 13.857 -1.570 1.00 81.06 469 PHE A C 1
ATOM 3755 O O . PHE A 1 469 ? 23.602 14.190 -0.458 1.00 81.06 469 PHE A O 1
ATOM 3762 N N . SER A 1 470 ? 23.215 13.519 -2.583 1.00 75.38 470 SER A N 1
ATOM 3763 C CA . SER A 1 470 ? 21.756 13.480 -2.488 1.00 75.38 470 SER A CA 1
ATOM 3764 C C . SER A 1 470 ? 21.295 12.396 -1.513 1.00 75.38 470 SER A C 1
ATOM 3766 O O . SER A 1 470 ? 21.898 11.321 -1.418 1.00 75.38 470 SER A O 1
ATOM 3768 N N . ASP A 1 471 ? 20.193 12.651 -0.811 1.00 67.62 471 ASP A N 1
ATOM 3769 C CA . ASP A 1 471 ? 19.641 11.687 0.145 1.00 67.62 471 ASP A CA 1
ATOM 3770 C C . ASP A 1 471 ? 19.133 10.423 -0.562 1.00 67.62 471 ASP A C 1
ATOM 3772 O O . ASP A 1 471 ? 19.287 9.316 -0.049 1.00 67.62 471 ASP A O 1
ATOM 3776 N N . GLY A 1 472 ? 18.671 10.548 -1.812 1.00 60.88 472 GLY A N 1
ATOM 3777 C CA . GLY A 1 472 ? 18.362 9.403 -2.671 1.00 60.88 472 GLY A CA 1
ATOM 3778 C C . GLY A 1 472 ? 19.570 8.493 -2.942 1.00 60.88 472 GLY A C 1
ATOM 3779 O O . GLY A 1 472 ? 19.424 7.271 -2.934 1.00 60.88 472 GLY A O 1
ATOM 3780 N N . ASN A 1 473 ? 20.771 9.053 -3.135 1.00 70.19 473 ASN A N 1
ATOM 3781 C CA . ASN A 1 473 ? 21.995 8.263 -3.305 1.00 70.19 473 ASN A CA 1
ATOM 3782 C C . ASN A 1 473 ? 22.430 7.598 -1.997 1.00 70.19 473 ASN A C 1
ATOM 3784 O O . ASN A 1 473 ? 22.834 6.435 -2.011 1.00 70.19 473 ASN A O 1
ATOM 3788 N N . LYS A 1 474 ? 22.306 8.297 -0.864 1.00 78.12 474 LYS A N 1
ATOM 3789 C CA . LYS A 1 474 ? 22.615 7.738 0.461 1.00 78.12 474 LYS A CA 1
ATOM 3790 C C . LYS A 1 474 ? 21.698 6.561 0.805 1.00 78.12 474 LYS A C 1
ATOM 3792 O O . LYS A 1 474 ? 22.201 5.488 1.120 1.00 78.12 474 LYS A O 1
ATOM 3797 N N . ARG A 1 475 ? 20.381 6.711 0.614 1.00 66.81 475 ARG A N 1
ATOM 3798 C CA . ARG A 1 475 ? 19.391 5.637 0.829 1.00 66.81 475 ARG A CA 1
ATOM 3799 C C . ARG A 1 475 ? 19.623 4.435 -0.086 1.00 66.81 475 ARG A C 1
ATOM 3801 O O . ARG A 1 475 ? 19.502 3.295 0.351 1.00 66.81 475 ARG A O 1
ATOM 3808 N N . TRP A 1 476 ? 20.001 4.675 -1.343 1.00 79.38 476 TRP A N 1
ATOM 3809 C CA . TRP A 1 476 ? 20.398 3.602 -2.258 1.00 79.38 476 TRP A CA 1
ATOM 3810 C C . TRP A 1 476 ? 21.632 2.836 -1.755 1.00 79.38 476 TRP A C 1
ATOM 3812 O O . TRP A 1 476 ? 21.640 1.607 -1.787 1.00 79.38 476 TRP A O 1
ATOM 3822 N N . ALA A 1 477 ? 22.645 3.538 -1.238 1.00 79.19 477 ALA A N 1
ATOM 3823 C CA . ALA A 1 477 ? 23.823 2.905 -0.649 1.00 79.19 477 ALA A CA 1
ATOM 3824 C C . ALA A 1 477 ? 23.503 2.121 0.632 1.00 79.19 477 ALA A C 1
ATOM 3826 O O . ALA A 1 477 ? 24.102 1.069 0.864 1.00 79.19 477 ALA A O 1
ATOM 3827 N N . ASP A 1 478 ? 22.564 2.596 1.455 1.00 78.00 478 ASP A N 1
ATOM 3828 C CA . ASP A 1 478 ? 22.136 1.906 2.677 1.00 78.00 478 ASP A CA 1
ATOM 3829 C C . ASP A 1 478 ? 21.527 0.531 2.391 1.00 78.00 478 ASP A C 1
ATOM 3831 O O . ASP A 1 478 ? 21.788 -0.408 3.146 1.00 78.00 478 ASP A O 1
ATOM 3835 N N . GLY A 1 479 ? 20.837 0.383 1.256 1.00 68.38 479 GLY A N 1
ATOM 3836 C CA . GLY A 1 479 ? 20.297 -0.892 0.774 1.00 68.38 479 GLY A CA 1
ATOM 3837 C C . GLY A 1 479 ? 21.340 -1.925 0.323 1.00 68.38 479 GLY A C 1
ATOM 3838 O O . GLY A 1 479 ? 20.976 -3.070 0.067 1.00 68.38 479 GLY A O 1
ATOM 3839 N N . ILE A 1 480 ? 22.625 -1.563 0.229 1.00 78.94 480 ILE A N 1
ATOM 3840 C CA . ILE A 1 480 ? 23.712 -2.470 -0.172 1.00 78.94 480 ILE A CA 1
ATOM 3841 C C . ILE A 1 480 ? 24.526 -2.861 1.065 1.00 78.94 480 ILE A C 1
ATOM 3843 O O . ILE A 1 480 ? 25.108 -2.000 1.727 1.00 78.94 480 ILE A O 1
ATOM 3847 N N . ASP A 1 481 ? 24.603 -4.155 1.384 1.00 80.00 481 ASP A N 1
ATOM 3848 C CA . ASP A 1 481 ? 25.359 -4.632 2.548 1.00 80.00 481 ASP A CA 1
ATOM 3849 C C . ASP A 1 481 ? 26.875 -4.450 2.347 1.00 80.00 481 ASP A C 1
ATOM 3851 O O . ASP A 1 481 ? 27.476 -5.033 1.446 1.00 80.00 481 ASP A O 1
ATOM 3855 N N . ILE A 1 482 ? 27.494 -3.623 3.196 1.00 84.81 482 ILE A N 1
ATOM 3856 C CA . ILE A 1 482 ? 28.941 -3.376 3.212 1.00 84.81 482 ILE A CA 1
ATOM 3857 C C . ILE A 1 482 ? 29.435 -3.735 4.618 1.00 84.81 482 ILE A C 1
ATOM 3859 O O . ILE A 1 482 ? 29.255 -2.937 5.543 1.00 84.81 482 ILE A O 1
ATOM 3863 N N . PRO A 1 483 ? 30.052 -4.911 4.819 1.00 80.31 483 PRO A N 1
ATOM 3864 C CA . PRO A 1 483 ? 30.457 -5.347 6.149 1.00 80.31 483 PRO A CA 1
ATOM 3865 C C . PRO A 1 483 ? 31.620 -4.507 6.681 1.00 80.31 483 PRO A C 1
ATOM 3867 O O . PRO A 1 483 ? 32.562 -4.184 5.952 1.00 80.31 483 PRO A O 1
ATOM 3870 N N . GLU A 1 484 ? 31.610 -4.217 7.983 1.00 74.19 484 GLU A N 1
ATOM 3871 C CA . GLU A 1 484 ? 32.744 -3.580 8.656 1.00 74.19 484 GLU A CA 1
ATOM 3872 C C . GLU A 1 484 ? 33.991 -4.475 8.578 1.00 74.19 484 GLU A C 1
ATOM 3874 O O . GLU A 1 484 ? 34.030 -5.582 9.120 1.00 74.19 484 GLU A O 1
ATOM 3879 N N . ASN A 1 485 ? 35.037 -3.999 7.896 1.00 79.06 485 ASN A N 1
ATOM 3880 C CA . ASN A 1 485 ? 36.223 -4.800 7.592 1.00 79.06 485 ASN A CA 1
ATOM 3881 C C . ASN A 1 485 ? 37.453 -4.301 8.353 1.00 79.06 485 ASN A C 1
ATOM 3883 O O . ASN A 1 485 ? 38.425 -3.800 7.779 1.00 79.06 485 ASN A O 1
ATOM 3887 N N . ILE A 1 486 ? 37.397 -4.431 9.677 1.00 77.06 486 ILE A N 1
ATOM 3888 C CA . ILE A 1 486 ? 38.462 -3.984 10.574 1.00 77.06 486 ILE A CA 1
ATOM 3889 C C . ILE A 1 486 ? 39.492 -5.101 10.734 1.00 77.06 486 ILE A C 1
ATOM 3891 O O . ILE A 1 486 ? 39.243 -6.107 11.390 1.00 77.06 486 ILE A O 1
ATOM 3895 N N . SER A 1 487 ? 40.696 -4.902 10.198 1.00 72.00 487 SER A N 1
ATOM 3896 C CA . SER A 1 487 ? 41.826 -5.809 10.409 1.00 72.00 487 SER A CA 1
ATOM 3897 C C . SER A 1 487 ? 42.951 -5.095 11.143 1.00 72.00 487 SER A C 1
ATOM 3899 O O . SER A 1 487 ? 43.475 -4.079 10.689 1.00 72.00 487 SER A O 1
ATOM 3901 N N . ARG A 1 488 ? 43.337 -5.625 12.312 1.00 68.62 488 ARG A N 1
ATOM 3902 C CA . ARG A 1 488 ? 44.398 -5.057 13.173 1.00 68.62 488 ARG A CA 1
ATOM 3903 C C . ARG A 1 488 ? 44.190 -3.565 13.496 1.00 68.62 488 ARG A C 1
ATOM 3905 O O . ARG A 1 488 ? 45.158 -2.816 13.598 1.00 68.62 488 ARG A O 1
ATOM 3912 N N . GLY A 1 489 ? 42.934 -3.144 13.660 1.00 69.88 489 GLY A N 1
ATOM 3913 C CA . GLY A 1 489 ? 42.567 -1.758 13.971 1.00 69.88 489 GLY A CA 1
ATOM 3914 C C . GLY A 1 489 ? 42.590 -0.796 12.778 1.00 69.88 489 GLY A C 1
ATOM 3915 O O . GLY A 1 489 ? 42.461 0.407 12.985 1.00 69.88 489 GLY A O 1
ATOM 3916 N N . MET A 1 490 ? 42.757 -1.298 11.551 1.00 69.56 490 MET A N 1
ATOM 3917 C CA . MET A 1 490 ? 42.593 -0.523 10.320 1.00 69.56 490 MET A CA 1
ATOM 3918 C C . MET A 1 490 ? 41.329 -0.971 9.592 1.00 69.56 490 MET A C 1
ATOM 3920 O O . MET A 1 490 ? 41.128 -2.167 9.392 1.00 69.56 490 MET A O 1
ATOM 3924 N N . ASP A 1 491 ? 40.503 -0.007 9.196 1.00 81.94 491 ASP A N 1
ATOM 3925 C CA . ASP A 1 491 ? 39.348 -0.246 8.335 1.00 81.94 491 ASP A CA 1
ATOM 3926 C C . ASP A 1 491 ? 39.811 -0.371 6.877 1.00 81.94 491 ASP A C 1
ATOM 3928 O O . ASP A 1 491 ? 40.233 0.610 6.258 1.00 81.94 491 ASP A O 1
ATOM 3932 N N . LEU A 1 492 ? 39.752 -1.594 6.350 1.00 79.81 492 LEU A N 1
ATOM 3933 C CA . LEU A 1 492 ? 40.171 -1.930 4.988 1.00 79.81 492 LEU A CA 1
ATOM 3934 C C . LEU A 1 492 ? 39.188 -1.422 3.926 1.00 79.81 492 LEU A C 1
ATOM 3936 O O . LEU A 1 492 ? 39.535 -1.380 2.745 1.00 79.81 492 LEU A O 1
ATOM 3940 N N . ASN A 1 493 ? 37.982 -1.009 4.321 1.00 86.12 493 ASN A N 1
ATOM 3941 C CA . ASN A 1 493 ? 36.999 -0.437 3.405 1.00 86.12 493 ASN A CA 1
ATOM 3942 C C . ASN A 1 493 ? 37.394 0.969 2.934 1.00 86.12 493 ASN A C 1
ATOM 3944 O O . ASN A 1 493 ? 36.943 1.438 1.889 1.00 86.12 493 ASN A O 1
ATOM 3948 N N . ARG A 1 494 ? 38.304 1.633 3.657 1.00 85.88 494 ARG A N 1
ATOM 3949 C CA . ARG A 1 494 ? 38.794 2.970 3.299 1.00 85.88 494 ARG A CA 1
ATOM 3950 C C . ARG A 1 494 ? 39.712 2.985 2.078 1.00 85.88 494 ARG A C 1
ATOM 3952 O O . ARG A 1 494 ? 39.910 4.045 1.488 1.00 85.88 494 ARG A O 1
ATOM 3959 N N . ASP A 1 495 ? 40.258 1.837 1.683 1.00 83.50 495 ASP A N 1
ATOM 3960 C CA . ASP A 1 495 ? 41.232 1.746 0.589 1.00 83.50 495 ASP A CA 1
ATOM 3961 C C . ASP A 1 495 ? 40.618 2.006 -0.793 1.00 83.50 495 ASP A C 1
ATOM 3963 O O . ASP A 1 495 ? 41.310 2.453 -1.710 1.00 83.50 495 ASP A O 1
ATOM 3967 N N . TYR A 1 496 ? 39.314 1.770 -0.934 1.00 88.88 496 TYR A N 1
ATOM 3968 C CA . TYR A 1 496 ? 38.575 1.924 -2.185 1.00 88.88 496 TYR A CA 1
ATOM 3969 C C . TYR A 1 496 ? 37.477 3.007 -2.097 1.00 88.88 496 TYR A C 1
ATOM 3971 O O . TYR A 1 496 ? 36.471 2.935 -2.793 1.00 88.88 496 TYR A O 1
ATOM 3979 N N . ILE A 1 497 ? 37.690 4.046 -1.272 1.00 91.50 497 ILE A N 1
ATOM 3980 C CA . ILE A 1 497 ? 36.899 5.294 -1.302 1.00 91.50 497 ILE A CA 1
ATOM 3981 C C . ILE A 1 497 ? 37.277 6.101 -2.549 1.00 91.50 497 ILE A C 1
ATOM 3983 O O . ILE A 1 497 ? 38.462 6.400 -2.743 1.00 91.50 497 ILE A O 1
ATOM 3987 N N . VAL A 1 498 ? 36.284 6.487 -3.355 1.00 92.62 498 VAL A N 1
ATOM 3988 C CA . VAL A 1 498 ? 36.476 7.324 -4.552 1.00 92.62 498 VAL A CA 1
ATOM 3989 C C . VAL A 1 498 ? 36.815 8.765 -4.150 1.00 92.62 498 VAL A C 1
ATOM 3991 O O . VAL A 1 498 ? 36.034 9.458 -3.501 1.00 92.62 498 VAL A O 1
ATOM 3994 N N . GLY A 1 499 ? 37.994 9.231 -4.547 1.00 85.88 499 GLY A N 1
ATOM 3995 C CA . GLY A 1 499 ? 38.590 10.524 -4.215 1.00 85.88 499 GLY A CA 1
ATOM 3996 C C . GLY A 1 499 ? 38.281 11.638 -5.217 1.00 85.88 499 GLY A C 1
ATOM 3997 O O . GLY A 1 499 ? 39.182 12.391 -5.581 1.00 85.88 499 GLY A O 1
ATOM 3998 N N . SER A 1 500 ? 37.026 11.758 -5.658 1.00 86.81 500 SER A N 1
ATOM 3999 C CA . SER A 1 500 ? 36.565 12.847 -6.535 1.00 86.81 500 SER A CA 1
ATOM 4000 C C . SER A 1 500 ? 35.804 13.935 -5.760 1.00 86.81 500 SER A C 1
ATOM 4002 O O . SER A 1 500 ? 35.478 13.774 -4.583 1.00 86.81 500 SER A O 1
ATOM 4004 N N . HIS A 1 501 ? 35.526 15.080 -6.395 1.00 85.75 501 HIS A N 1
ATOM 4005 C CA . HIS A 1 501 ? 34.739 16.144 -5.768 1.00 85.75 501 HIS A CA 1
ATOM 4006 C C . HIS A 1 501 ? 33.293 15.662 -5.516 1.00 85.75 501 HIS A C 1
ATOM 4008 O O . HIS A 1 501 ? 32.638 15.260 -6.479 1.00 85.75 501 HIS A O 1
ATOM 4014 N N . PRO A 1 502 ? 32.738 15.765 -4.288 1.00 85.06 502 PRO A N 1
ATOM 4015 C CA . PRO A 1 502 ? 31.454 15.143 -3.926 1.00 85.06 502 PRO A CA 1
ATOM 4016 C C . PRO A 1 502 ? 30.265 15.490 -4.823 1.00 85.06 502 PRO A C 1
ATOM 4018 O O . PRO A 1 502 ? 29.485 14.610 -5.148 1.00 85.06 502 PRO A O 1
ATOM 4021 N N . ALA A 1 503 ? 30.161 16.731 -5.308 1.00 79.81 503 ALA A N 1
ATOM 4022 C CA . ALA A 1 503 ? 29.081 17.117 -6.227 1.00 79.81 503 ALA A CA 1
ATOM 4023 C C . ALA A 1 503 ? 29.200 16.467 -7.623 1.00 79.81 503 ALA A C 1
ATOM 4025 O O . ALA A 1 503 ? 28.196 16.146 -8.248 1.00 79.81 503 ALA A O 1
ATOM 4026 N N . VAL A 1 504 ? 30.430 16.258 -8.108 1.00 85.00 504 VAL A N 1
ATOM 4027 C CA . VAL A 1 504 ? 30.688 15.605 -9.403 1.00 85.00 504 VAL A CA 1
ATOM 4028 C C . VAL A 1 504 ? 30.501 14.097 -9.255 1.00 85.00 504 VAL A C 1
ATOM 4030 O O . VAL A 1 504 ? 29.872 13.461 -10.093 1.00 85.00 504 VAL A O 1
ATOM 4033 N N . LEU A 1 505 ? 30.978 13.538 -8.139 1.00 88.69 505 LEU A N 1
ATOM 4034 C CA . LEU A 1 505 ? 30.765 12.139 -7.796 1.00 88.69 505 LEU A CA 1
ATOM 4035 C C . LEU A 1 505 ? 29.278 11.823 -7.594 1.00 88.69 505 LEU A C 1
ATOM 4037 O O . LEU A 1 505 ? 28.831 10.786 -8.059 1.00 88.69 505 LEU A O 1
ATOM 4041 N N . ASN A 1 506 ? 28.500 12.720 -6.982 1.00 81.75 506 ASN A N 1
ATOM 4042 C CA . ASN A 1 506 ? 27.052 12.562 -6.872 1.00 81.75 506 ASN A CA 1
ATOM 4043 C C . ASN A 1 506 ? 26.395 12.415 -8.252 1.00 81.75 506 ASN A C 1
ATOM 4045 O O . ASN A 1 506 ? 25.654 11.465 -8.467 1.00 81.75 506 ASN A O 1
ATOM 4049 N N . GLY A 1 507 ? 26.738 13.295 -9.200 1.00 78.56 507 GLY A N 1
ATOM 4050 C CA . GLY A 1 507 ? 26.242 13.189 -10.575 1.00 78.56 507 GLY A CA 1
ATOM 4051 C C . GLY A 1 507 ? 26.675 11.897 -11.278 1.00 78.56 507 GLY A C 1
ATOM 4052 O O . GLY A 1 507 ? 25.896 11.318 -12.027 1.00 78.56 507 GLY A O 1
ATOM 4053 N N . PHE A 1 508 ? 27.885 11.394 -11.008 1.00 88.62 508 PHE A N 1
ATOM 4054 C CA . PHE A 1 508 ? 28.320 10.084 -11.507 1.00 88.62 508 PHE A CA 1
ATOM 4055 C C . PHE A 1 508 ? 27.507 8.929 -10.904 1.00 88.62 508 PHE A C 1
ATOM 4057 O O . PHE A 1 508 ? 27.152 7.998 -11.621 1.00 88.62 508 PHE A O 1
ATOM 4064 N N . ILE A 1 509 ? 27.180 8.994 -9.610 1.00 83.56 509 ILE A N 1
ATOM 4065 C CA . ILE A 1 509 ? 26.352 7.985 -8.935 1.00 83.56 509 ILE A CA 1
ATOM 4066 C C . ILE A 1 509 ? 24.934 7.980 -9.516 1.00 83.56 509 ILE A C 1
ATOM 4068 O O . ILE A 1 509 ? 24.407 6.903 -9.778 1.00 83.56 509 ILE A O 1
ATOM 4072 N N . ASP A 1 510 ? 24.345 9.147 -9.789 1.00 72.62 510 ASP A N 1
ATOM 4073 C CA . ASP A 1 510 ? 23.027 9.244 -10.432 1.00 72.62 510 ASP A CA 1
ATOM 4074 C C . ASP A 1 510 ? 23.027 8.562 -11.815 1.00 72.62 510 ASP A C 1
ATOM 4076 O O . ASP A 1 510 ? 22.126 7.783 -12.129 1.00 72.62 510 ASP A O 1
ATOM 4080 N N . MET A 1 511 ? 24.079 8.778 -12.616 1.00 76.25 511 MET A N 1
ATOM 4081 C CA . MET A 1 511 ? 24.246 8.120 -13.920 1.00 76.25 511 MET A CA 1
ATOM 4082 C C . MET A 1 511 ? 24.449 6.606 -13.793 1.00 76.25 511 MET A C 1
ATOM 4084 O O . MET A 1 511 ? 23.807 5.846 -14.512 1.00 76.25 511 MET A O 1
ATOM 4088 N N . ALA A 1 512 ? 25.292 6.152 -12.861 1.00 74.62 512 ALA A N 1
ATOM 4089 C CA . ALA A 1 512 ? 25.525 4.727 -12.633 1.00 74.62 512 ALA A CA 1
ATOM 4090 C C . ALA A 1 512 ? 24.255 4.007 -12.150 1.00 74.62 512 ALA A C 1
ATOM 4092 O O . ALA A 1 512 ? 23.964 2.902 -12.595 1.00 74.62 512 ALA A O 1
ATOM 4093 N N . ARG A 1 513 ? 23.463 4.639 -11.275 1.00 78.81 513 ARG A N 1
ATOM 4094 C CA . ARG A 1 513 ? 22.173 4.104 -10.814 1.00 78.81 513 ARG A CA 1
ATOM 4095 C C . ARG A 1 513 ? 21.154 4.016 -11.945 1.00 78.81 513 ARG A C 1
ATOM 4097 O O . ARG A 1 513 ? 20.431 3.025 -12.006 1.00 78.81 513 ARG A O 1
ATOM 4104 N N . LYS A 1 514 ? 21.101 5.026 -12.821 1.00 63.28 514 LYS A N 1
ATOM 4105 C CA . LYS A 1 514 ? 20.238 5.012 -14.008 1.00 63.28 514 LYS A CA 1
ATOM 4106 C C . LYS A 1 514 ? 20.606 3.845 -14.926 1.00 63.28 514 LYS A C 1
ATOM 4108 O O . LYS A 1 514 ? 19.732 3.058 -15.249 1.00 63.28 514 LYS A O 1
ATOM 4113 N N . GLU A 1 515 ? 21.887 3.685 -15.243 1.00 67.56 515 GLU A N 1
ATOM 4114 C CA . GLU A 1 515 ? 22.383 2.609 -16.113 1.00 67.56 515 GLU A CA 1
ATOM 4115 C C . GLU A 1 515 ? 22.120 1.207 -15.537 1.00 67.56 515 GLU A C 1
ATOM 4117 O O . GLU A 1 515 ? 21.626 0.328 -16.235 1.00 67.56 515 GLU A O 1
ATOM 4122 N N . ILE A 1 516 ? 22.385 1.001 -14.241 1.00 65.75 516 ILE A N 1
ATOM 4123 C CA . ILE A 1 516 ? 22.094 -0.273 -13.559 1.00 65.75 516 ILE A CA 1
ATOM 4124 C C . ILE A 1 516 ? 20.585 -0.568 -13.578 1.00 65.75 516 ILE A C 1
ATOM 4126 O O . ILE A 1 516 ? 20.180 -1.715 -13.742 1.00 65.75 516 ILE A O 1
ATOM 4130 N N . ARG A 1 517 ? 19.733 0.455 -13.424 1.00 53.91 517 ARG A N 1
ATOM 4131 C CA . ARG A 1 517 ? 18.274 0.299 -13.525 1.00 53.91 517 ARG A CA 1
ATOM 4132 C C . ARG A 1 517 ? 17.855 -0.089 -14.944 1.00 53.91 517 ARG A C 1
ATOM 4134 O O . ARG A 1 517 ? 17.036 -0.992 -15.075 1.00 53.91 517 ARG A O 1
ATOM 4141 N N . THR A 1 518 ? 18.421 0.551 -15.967 1.00 50.91 518 THR A N 1
ATOM 4142 C CA . THR A 1 518 ? 18.156 0.235 -17.378 1.00 50.91 518 THR A CA 1
ATOM 4143 C C . THR A 1 518 ? 18.520 -1.215 -17.696 1.00 50.91 518 THR A C 1
ATOM 4145 O O . THR A 1 518 ? 17.666 -1.958 -18.163 1.00 50.91 518 THR A O 1
ATOM 4148 N N . ARG A 1 519 ? 19.725 -1.669 -17.323 1.00 56.84 519 ARG A N 1
ATOM 4149 C CA . ARG A 1 519 ? 20.173 -3.053 -17.570 1.00 56.84 519 ARG A CA 1
ATOM 4150 C C . ARG A 1 519 ? 19.353 -4.104 -16.824 1.00 56.84 519 ARG A C 1
ATOM 4152 O O . ARG A 1 519 ? 19.079 -5.171 -17.361 1.00 56.84 519 ARG A O 1
ATOM 4159 N N . LYS A 1 520 ? 18.902 -3.802 -15.602 1.00 49.94 520 LYS A N 1
ATOM 4160 C CA . LYS A 1 520 ? 17.974 -4.682 -14.871 1.00 49.94 520 LYS A CA 1
ATOM 4161 C C . LYS A 1 520 ? 16.602 -4.756 -15.527 1.00 49.94 520 LYS A C 1
ATOM 41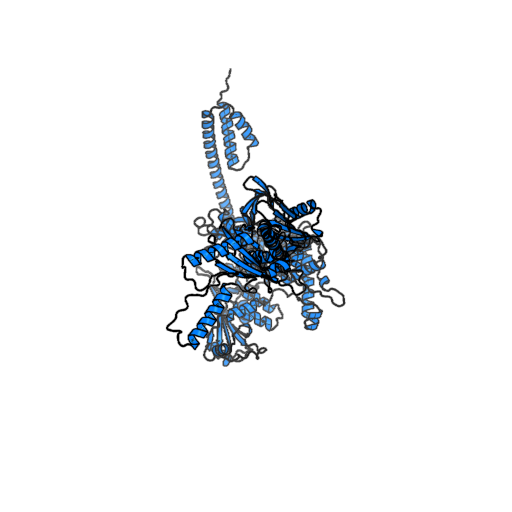63 O O . LYS A 1 520 ? 15.980 -5.810 -15.486 1.00 49.94 520 LYS A O 1
ATOM 4168 N N . LEU A 1 521 ? 16.137 -3.667 -16.140 1.00 39.91 521 LEU A N 1
ATOM 4169 C CA . LEU A 1 521 ? 14.932 -3.684 -16.969 1.00 39.91 521 LEU A CA 1
ATOM 4170 C C . LEU A 1 521 ? 15.130 -4.573 -18.207 1.00 39.91 521 LEU A C 1
ATOM 4172 O O . LEU A 1 521 ? 14.266 -5.389 -18.507 1.00 39.91 521 LEU A O 1
ATOM 4176 N N . GLU A 1 522 ? 16.279 -4.464 -18.880 1.00 42.09 522 GLU A N 1
ATOM 4177 C CA . GLU A 1 522 ? 16.642 -5.298 -20.037 1.00 42.09 522 GLU A CA 1
ATOM 4178 C C . GLU A 1 522 ? 16.690 -6.797 -19.679 1.00 42.09 522 GLU A C 1
ATOM 4180 O O . GLU A 1 522 ? 16.184 -7.632 -20.431 1.00 42.09 522 GLU A O 1
ATOM 4185 N N . GLU A 1 523 ? 17.232 -7.143 -18.506 1.00 41.97 523 GLU A N 1
ATOM 4186 C CA . GLU A 1 523 ? 17.326 -8.524 -18.006 1.00 41.97 523 GLU A CA 1
ATOM 4187 C C . GLU A 1 523 ? 15.957 -9.100 -17.595 1.00 41.97 523 GLU A C 1
ATOM 4189 O O . GLU A 1 523 ? 15.680 -10.275 -17.836 1.00 41.97 523 GLU A O 1
ATOM 4194 N N . VAL A 1 524 ? 15.071 -8.272 -17.028 1.00 35.78 524 VAL A N 1
ATOM 4195 C CA . VAL A 1 524 ? 13.708 -8.668 -16.622 1.00 35.78 524 VAL A CA 1
ATOM 4196 C C . VAL A 1 524 ? 12.759 -8.808 -17.818 1.00 35.78 524 VAL A C 1
ATOM 4198 O O . VAL A 1 524 ? 11.848 -9.636 -17.776 1.00 35.78 524 VAL A O 1
ATOM 4201 N N . LEU A 1 525 ? 12.960 -8.031 -18.887 1.00 32.97 525 LEU A N 1
ATOM 4202 C CA . LEU A 1 525 ? 12.053 -7.988 -20.039 1.00 32.97 525 LEU A CA 1
ATOM 4203 C C . LEU A 1 525 ? 12.427 -8.966 -21.169 1.00 32.97 525 LEU A C 1
ATOM 4205 O O . LEU A 1 525 ? 11.600 -9.214 -22.042 1.00 32.97 525 LEU A O 1
ATOM 4209 N N . GLY A 1 526 ? 13.632 -9.548 -21.180 1.00 37.34 526 GLY A N 1
ATOM 4210 C CA . GLY A 1 526 ? 14.029 -10.546 -22.187 1.00 37.34 526 GLY A CA 1
ATOM 4211 C C . GLY A 1 526 ? 13.965 -10.050 -23.643 1.00 37.34 526 GLY A C 1
ATOM 4212 O O . GLY A 1 526 ? 13.821 -10.856 -24.566 1.00 37.34 526 GLY A O 1
ATOM 4213 N N . VAL A 1 527 ? 14.039 -8.733 -23.863 1.00 37.06 527 VAL A N 1
ATOM 4214 C CA . VAL A 1 527 ? 13.836 -8.108 -25.177 1.00 37.06 527 VAL A CA 1
ATOM 4215 C C . VAL A 1 527 ? 15.114 -8.189 -26.013 1.00 37.06 527 VAL A C 1
ATOM 4217 O O . VAL A 1 527 ? 16.212 -7.870 -25.563 1.00 37.06 527 VAL A O 1
ATOM 4220 N N . LYS A 1 528 ? 14.962 -8.622 -27.270 1.00 37.44 528 LYS A N 1
ATOM 4221 C CA . LYS A 1 528 ? 15.992 -8.516 -28.309 1.00 37.44 528 LYS A CA 1
ATOM 4222 C C . LYS A 1 528 ? 16.320 -7.038 -28.537 1.00 37.44 528 LYS A C 1
ATOM 4224 O O . LYS A 1 528 ? 15.429 -6.275 -28.885 1.00 37.44 528 LYS A O 1
ATOM 4229 N N . ASN A 1 529 ? 17.593 -6.662 -28.423 1.00 35.59 529 ASN A N 1
ATOM 4230 C CA . ASN A 1 529 ? 18.083 -5.321 -28.755 1.00 35.59 529 ASN A CA 1
ATOM 4231 C C . ASN A 1 529 ? 17.644 -4.874 -30.161 1.00 35.59 529 ASN A C 1
ATOM 4233 O O . ASN A 1 529 ? 18.243 -5.285 -31.155 1.00 35.59 529 ASN A O 1
ATOM 4237 N N . GLN A 1 530 ? 16.660 -3.977 -30.236 1.00 54.09 530 GLN A N 1
ATOM 4238 C CA . GLN A 1 530 ? 16.467 -3.059 -31.359 1.00 54.09 530 GLN A CA 1
ATOM 4239 C C . GLN A 1 530 ? 16.160 -1.675 -30.784 1.00 54.09 530 GLN A C 1
ATOM 4241 O O . GLN A 1 530 ? 15.014 -1.328 -30.519 1.00 54.09 530 GLN A O 1
ATOM 4246 N N . HIS A 1 531 ? 17.215 -0.892 -30.553 1.00 68.62 531 HIS A N 1
ATOM 4247 C CA . HIS A 1 531 ? 17.083 0.494 -30.118 1.00 68.62 531 HIS A CA 1
ATOM 4248 C C . HIS A 1 531 ? 16.474 1.319 -31.262 1.00 68.62 531 HIS A C 1
ATOM 4250 O O . HIS A 1 531 ? 17.063 1.425 -32.340 1.00 68.62 531 HIS A O 1
ATOM 4256 N N . ILE A 1 532 ? 15.308 1.920 -31.027 1.00 77.94 532 ILE A N 1
ATOM 4257 C CA . ILE A 1 532 ? 14.594 2.728 -32.020 1.00 77.94 532 ILE A CA 1
ATOM 4258 C C . ILE A 1 532 ? 15.156 4.151 -32.021 1.00 77.94 532 ILE A C 1
ATOM 4260 O O . ILE A 1 532 ? 15.454 4.747 -30.984 1.00 77.94 532 ILE A O 1
ATOM 4264 N N . THR A 1 533 ? 15.330 4.694 -33.215 1.00 80.31 533 THR A N 1
ATOM 4265 C CA . THR A 1 533 ? 15.840 6.035 -33.506 1.00 80.31 533 THR A CA 1
ATOM 4266 C C . THR A 1 533 ? 14.975 6.693 -34.581 1.00 80.31 533 THR A C 1
ATOM 4268 O O . THR A 1 533 ? 14.227 6.025 -35.293 1.00 80.31 533 THR A O 1
ATOM 4271 N N . GLU A 1 534 ? 15.110 8.009 -34.768 1.00 78.69 534 GLU A N 1
ATOM 4272 C CA . GLU A 1 534 ? 14.362 8.759 -35.796 1.00 78.69 534 GLU A CA 1
ATOM 4273 C C . GLU A 1 534 ? 14.640 8.274 -37.233 1.00 78.69 534 GLU A C 1
ATOM 4275 O O . GLU A 1 534 ? 13.863 8.550 -38.143 1.00 78.69 534 GLU A O 1
ATOM 4280 N N . THR A 1 535 ? 15.740 7.545 -37.448 1.00 77.50 535 THR A N 1
ATOM 4281 C CA . THR A 1 535 ? 16.141 6.988 -38.748 1.00 77.50 535 THR A CA 1
ATOM 4282 C C . THR A 1 535 ? 15.837 5.498 -38.888 1.00 77.50 535 THR A C 1
ATOM 4284 O O . THR A 1 535 ? 16.180 4.907 -39.912 1.00 77.50 535 THR A O 1
ATOM 4287 N N . THR A 1 536 ? 15.200 4.880 -37.888 1.00 80.25 536 THR A N 1
ATOM 4288 C CA . THR A 1 536 ? 14.914 3.441 -37.891 1.00 80.25 536 THR A CA 1
ATOM 4289 C C . THR A 1 536 ? 13.982 3.065 -39.041 1.00 80.25 536 THR A C 1
ATOM 4291 O O . THR A 1 536 ? 12.945 3.697 -39.253 1.00 80.25 536 THR A O 1
ATOM 4294 N N . ARG A 1 537 ? 14.374 2.023 -39.775 1.00 78.06 537 ARG A N 1
ATOM 4295 C CA . ARG A 1 537 ? 13.677 1.390 -40.904 1.00 78.06 537 ARG A CA 1
ATOM 4296 C C . ARG A 1 537 ? 13.864 -0.119 -40.800 1.00 78.06 537 ARG A C 1
ATOM 4298 O O . ARG A 1 537 ? 14.819 -0.563 -40.167 1.00 78.06 537 ARG A O 1
ATOM 4305 N N . GLY A 1 538 ? 12.986 -0.903 -41.411 1.00 79.12 538 GLY A N 1
ATOM 4306 C CA . GLY A 1 538 ? 13.074 -2.361 -41.353 1.00 79.12 538 GLY A CA 1
ATOM 4307 C C . GLY A 1 538 ? 12.702 -2.970 -39.993 1.00 79.12 538 GLY A C 1
ATOM 4308 O O . GLY A 1 538 ? 12.985 -4.143 -39.776 1.00 79.12 538 GLY A O 1
ATOM 4309 N N . TYR A 1 539 ? 12.103 -2.206 -39.070 1.00 84.50 539 TYR A N 1
ATOM 4310 C CA . TYR A 1 539 ? 11.756 -2.697 -37.730 1.00 84.50 539 TYR A CA 1
ATOM 4311 C C . TYR A 1 539 ? 10.616 -3.718 -37.807 1.00 84.50 539 TYR A C 1
ATOM 4313 O O . TYR A 1 539 ? 9.594 -3.445 -38.435 1.00 84.50 539 TYR A O 1
ATOM 4321 N N . GLU A 1 540 ? 10.769 -4.875 -37.166 1.00 84.31 540 GLU A N 1
ATOM 4322 C CA . GLU A 1 540 ? 9.721 -5.896 -37.071 1.00 84.31 540 GLU A CA 1
ATOM 4323 C C . GLU A 1 540 ? 9.036 -5.791 -35.705 1.00 84.31 540 GLU A C 1
ATOM 4325 O O . GLU A 1 540 ? 9.581 -6.215 -34.688 1.00 84.31 540 GLU A O 1
ATOM 4330 N N . ALA A 1 541 ? 7.832 -5.217 -35.686 1.00 79.25 541 ALA A N 1
ATOM 4331 C CA . ALA A 1 541 ? 7.051 -5.061 -34.464 1.00 79.25 541 ALA A CA 1
ATOM 4332 C C . ALA A 1 541 ? 6.404 -6.390 -34.046 1.00 79.25 541 ALA A C 1
ATOM 4334 O O . ALA A 1 541 ? 5.767 -7.069 -34.858 1.00 79.25 541 ALA A O 1
ATOM 4335 N N . GLU A 1 542 ? 6.529 -6.752 -32.769 1.00 72.69 542 GLU A N 1
ATOM 4336 C CA . GLU A 1 542 ? 5.941 -7.980 -32.232 1.00 72.69 542 GLU A CA 1
ATOM 4337 C C . GLU A 1 542 ? 4.418 -8.011 -32.454 1.00 72.69 542 GLU A C 1
ATOM 4339 O O . GLU A 1 542 ? 3.716 -7.042 -32.189 1.00 72.69 542 GLU A O 1
ATOM 4344 N N . GLY A 1 543 ? 3.899 -9.123 -32.986 1.00 76.88 543 GLY A N 1
ATOM 4345 C CA . GLY A 1 543 ? 2.469 -9.282 -33.280 1.00 76.88 543 GLY A CA 1
ATOM 4346 C C . GLY A 1 543 ? 1.985 -8.654 -34.596 1.00 76.88 543 GLY A C 1
ATOM 4347 O O . GLY A 1 543 ? 0.872 -8.963 -35.026 1.00 76.88 543 GLY A O 1
ATOM 4348 N N . HIS A 1 544 ? 2.816 -7.872 -35.294 1.00 80.62 544 HIS A N 1
ATOM 4349 C CA . HIS A 1 544 ? 2.461 -7.226 -36.559 1.00 80.62 544 HIS A CA 1
ATOM 4350 C C . HIS A 1 544 ? 3.286 -7.764 -37.737 1.00 80.62 544 HIS A C 1
ATOM 4352 O O . HIS A 1 544 ? 4.477 -8.034 -37.633 1.00 80.62 544 HIS A O 1
ATOM 4358 N N . THR A 1 545 ? 2.648 -7.930 -38.898 1.00 74.75 545 THR A N 1
ATOM 4359 C CA . THR A 1 545 ? 3.313 -8.434 -40.109 1.00 74.75 545 THR A CA 1
ATOM 4360 C C . THR A 1 545 ? 3.923 -7.308 -40.939 1.00 74.75 545 THR A C 1
ATOM 4362 O O . THR A 1 545 ? 3.240 -6.325 -41.233 1.00 74.75 545 THR A O 1
ATOM 4365 N N . GLY A 1 546 ? 5.151 -7.514 -41.414 1.00 81.00 546 GLY A N 1
ATOM 4366 C CA . GLY A 1 546 ? 5.879 -6.563 -42.257 1.00 81.00 546 GLY A CA 1
ATOM 4367 C C . GLY A 1 546 ? 6.823 -5.667 -41.457 1.00 81.00 546 GLY A C 1
ATOM 4368 O O . GLY A 1 546 ? 6.902 -5.765 -40.234 1.00 81.00 546 GLY A O 1
ATOM 4369 N N . THR A 1 547 ? 7.549 -4.808 -42.167 1.00 87.31 547 THR A N 1
ATOM 4370 C CA . THR A 1 547 ? 8.547 -3.903 -41.593 1.00 87.31 547 THR A CA 1
ATOM 4371 C C . THR A 1 547 ? 7.996 -2.496 -41.392 1.00 87.31 547 THR A C 1
ATOM 4373 O O . THR A 1 547 ? 7.072 -2.058 -42.085 1.00 87.31 547 THR A O 1
ATOM 4376 N N . TRP A 1 548 ? 8.567 -1.782 -40.428 1.00 91.56 548 TRP A N 1
ATOM 4377 C CA . TRP A 1 548 ? 8.116 -0.469 -39.989 1.00 91.56 548 TRP A CA 1
ATOM 4378 C C . TRP A 1 548 ? 9.275 0.529 -39.942 1.00 91.56 548 TRP A C 1
ATOM 4380 O O . TRP A 1 548 ? 10.427 0.160 -39.702 1.00 91.56 548 TRP A O 1
ATOM 4390 N N . TYR A 1 549 ? 8.958 1.808 -40.129 1.00 89.44 549 TYR A N 1
ATOM 4391 C CA . TYR A 1 549 ? 9.919 2.902 -40.042 1.00 89.44 549 TYR A CA 1
ATOM 4392 C C . TYR A 1 549 ? 9.416 4.062 -39.186 1.00 89.44 549 TYR A C 1
ATOM 4394 O O . TYR A 1 549 ? 8.216 4.342 -39.147 1.00 89.44 549 TYR A O 1
ATOM 4402 N N . ALA A 1 550 ? 10.340 4.756 -38.524 1.00 90.56 550 ALA A N 1
ATOM 4403 C CA . ALA A 1 550 ? 10.032 5.907 -37.685 1.00 90.56 550 ALA A CA 1
ATOM 4404 C C . ALA A 1 550 ? 9.571 7.110 -38.532 1.00 90.56 550 ALA A C 1
ATOM 4406 O O . ALA A 1 550 ? 10.199 7.479 -39.527 1.00 90.56 550 ALA A O 1
ATOM 4407 N N . MET A 1 551 ? 8.453 7.718 -38.132 1.00 90.81 551 MET A N 1
ATOM 4408 C CA . MET A 1 551 ? 7.810 8.858 -38.800 1.00 90.81 551 MET A CA 1
ATOM 4409 C C . MET A 1 551 ? 7.842 10.140 -37.965 1.00 90.81 551 MET A C 1
ATOM 4411 O O . MET A 1 551 ? 8.011 11.223 -38.522 1.00 90.81 551 MET A O 1
ATOM 4415 N N . ASP A 1 552 ? 7.619 10.023 -36.658 1.00 90.31 552 ASP A N 1
ATOM 4416 C CA . ASP A 1 552 ? 7.586 11.136 -35.705 1.00 90.31 552 ASP A CA 1
ATOM 4417 C C . ASP A 1 552 ? 8.118 10.658 -34.349 1.00 90.31 552 ASP A C 1
ATOM 4419 O O . ASP A 1 552 ? 8.092 9.459 -34.054 1.00 90.31 552 ASP A O 1
ATOM 4423 N N . MET A 1 553 ? 8.591 11.588 -33.522 1.00 90.94 553 MET A N 1
ATOM 4424 C CA . MET A 1 553 ? 9.144 11.299 -32.201 1.00 90.94 553 MET A CA 1
ATOM 4425 C C . MET A 1 553 ? 8.673 12.327 -31.180 1.00 90.94 553 MET A C 1
ATOM 4427 O O . MET A 1 553 ? 8.685 13.537 -31.424 1.00 90.94 553 MET A O 1
ATOM 4431 N N . LYS A 1 554 ? 8.301 11.840 -29.996 1.00 89.25 554 LYS A N 1
ATOM 4432 C CA . LYS A 1 554 ? 8.063 12.682 -28.826 1.00 89.25 554 LYS A CA 1
ATOM 4433 C C . LYS A 1 554 ? 8.750 12.136 -27.595 1.00 89.25 554 LYS A C 1
ATOM 4435 O O . LYS A 1 554 ? 8.867 10.931 -27.407 1.00 89.25 554 LYS A O 1
ATOM 4440 N N . THR A 1 555 ? 9.160 13.053 -26.729 1.00 86.06 555 THR A N 1
ATOM 4441 C CA . THR A 1 555 ? 9.730 12.729 -25.424 1.00 86.06 555 THR A CA 1
ATOM 4442 C C . THR A 1 555 ? 8.699 12.974 -24.333 1.00 86.06 555 THR A C 1
ATOM 4444 O O . THR A 1 555 ? 8.168 14.082 -24.218 1.00 86.06 555 THR A O 1
ATOM 4447 N N . TYR A 1 556 ? 8.458 11.956 -23.516 1.00 82.75 556 TYR A N 1
ATOM 4448 C CA . TYR A 1 556 ? 7.578 12.002 -22.353 1.00 82.75 556 TYR A CA 1
ATOM 4449 C C . TYR A 1 556 ? 8.346 11.448 -21.150 1.00 82.75 556 TYR A C 1
ATOM 4451 O O . TYR A 1 556 ? 8.989 10.412 -21.259 1.00 82.75 556 TYR A O 1
ATOM 4459 N N . HIS A 1 557 ? 8.376 12.186 -20.035 1.00 77.19 557 HIS A N 1
ATOM 4460 C CA . HIS A 1 557 ? 9.149 11.833 -18.829 1.00 77.19 557 HIS A CA 1
ATOM 4461 C C . HIS A 1 557 ? 10.620 11.415 -19.054 1.00 77.19 557 HIS A C 1
ATOM 4463 O O . HIS A 1 557 ? 11.201 10.679 -18.265 1.00 77.19 557 HIS A O 1
ATOM 4469 N N . GLY A 1 558 ? 11.265 11.942 -20.101 1.00 72.19 558 GLY A N 1
ATOM 4470 C CA . GLY A 1 558 ? 12.672 11.663 -20.408 1.00 72.19 558 GLY A CA 1
ATOM 4471 C C . GLY A 1 558 ? 12.922 10.398 -21.236 1.00 72.19 558 GLY A C 1
ATOM 4472 O O . GLY A 1 558 ? 14.080 10.152 -21.564 1.00 72.19 558 GLY A O 1
ATOM 4473 N N . GLU A 1 559 ? 11.871 9.664 -21.610 1.00 81.75 559 GLU A N 1
ATOM 4474 C CA . GLU A 1 559 ? 11.899 8.545 -22.560 1.00 81.75 559 GLU A CA 1
ATOM 4475 C C . GLU A 1 559 ? 11.343 8.998 -23.918 1.00 81.75 559 GLU A C 1
ATOM 4477 O O . GLU A 1 559 ? 10.449 9.854 -23.994 1.00 81.75 559 GLU A O 1
ATOM 4482 N N . ARG A 1 560 ? 11.904 8.471 -25.011 1.00 87.88 560 ARG A N 1
ATOM 4483 C CA . ARG A 1 560 ? 11.452 8.777 -26.377 1.00 87.88 560 ARG A CA 1
ATOM 4484 C C . ARG A 1 560 ? 10.498 7.707 -26.890 1.00 87.88 560 ARG A C 1
ATOM 4486 O O . ARG A 1 560 ? 10.758 6.516 -26.773 1.00 87.88 560 ARG A O 1
ATOM 4493 N N . PHE A 1 561 ? 9.433 8.166 -27.531 1.00 92.44 561 PHE A N 1
ATOM 4494 C CA . PHE A 1 561 ? 8.419 7.345 -28.172 1.00 92.44 561 PHE A CA 1
ATOM 4495 C C . PHE A 1 561 ? 8.363 7.701 -29.650 1.00 92.44 561 PHE A C 1
ATOM 4497 O O . PHE A 1 561 ? 8.377 8.882 -30.013 1.00 92.44 561 PHE A O 1
ATOM 4504 N N . PHE A 1 562 ? 8.287 6.681 -30.494 1.00 93.12 562 PHE A N 1
ATOM 4505 C CA . PHE A 1 562 ? 8.356 6.799 -31.941 1.00 93.12 562 PHE A CA 1
ATOM 4506 C C . PHE A 1 562 ? 7.050 6.327 -32.562 1.00 93.12 562 PHE A C 1
ATOM 4508 O O . PHE A 1 562 ? 6.592 5.216 -32.301 1.00 93.12 562 PHE A O 1
ATOM 4515 N N . GLN A 1 563 ? 6.457 7.169 -33.403 1.00 93.88 563 GLN A N 1
ATOM 4516 C CA . GLN A 1 563 ? 5.370 6.760 -34.282 1.00 93.88 563 GLN A CA 1
ATOM 4517 C C . GLN A 1 563 ? 5.980 5.991 -35.453 1.00 93.88 563 GLN A C 1
ATOM 4519 O O . GLN A 1 563 ? 6.762 6.558 -36.219 1.00 93.88 563 GLN A O 1
ATOM 4524 N N . MET A 1 564 ? 5.613 4.724 -35.605 1.00 92.62 564 MET A N 1
ATOM 4525 C CA . MET A 1 564 ? 6.125 3.844 -36.646 1.00 92.62 564 MET A CA 1
ATOM 4526 C C . MET A 1 564 ? 5.058 3.609 -37.710 1.00 92.62 564 MET A C 1
ATOM 4528 O O . MET A 1 564 ? 3.905 3.313 -37.395 1.00 92.62 564 MET A O 1
ATOM 4532 N N . ARG A 1 565 ? 5.455 3.696 -38.979 1.00 92.06 565 ARG A N 1
ATOM 4533 C CA . ARG A 1 565 ? 4.593 3.435 -40.135 1.00 92.06 565 ARG A CA 1
ATOM 4534 C C . ARG A 1 565 ? 5.048 2.200 -40.886 1.00 92.06 565 ARG A C 1
ATOM 4536 O O . ARG A 1 565 ? 6.243 1.973 -41.039 1.00 92.06 565 ARG A O 1
ATOM 4543 N N . ASN A 1 566 ? 4.091 1.427 -41.384 1.00 92.00 566 ASN A N 1
ATOM 4544 C CA . ASN A 1 566 ? 4.384 0.237 -42.163 1.00 92.00 566 ASN A CA 1
ATOM 4545 C C . ASN A 1 566 ? 5.026 0.604 -43.515 1.00 92.00 566 ASN A C 1
ATOM 4547 O O . ASN A 1 566 ? 4.539 1.487 -44.223 1.00 92.00 566 ASN A O 1
ATOM 4551 N N . GLU A 1 567 ? 6.106 -0.078 -43.885 1.00 88.94 567 GLU A N 1
ATOM 4552 C CA . GLU A 1 567 ? 6.859 0.200 -45.113 1.00 88.94 567 GLU A CA 1
ATOM 4553 C C . GLU A 1 567 ? 6.149 -0.293 -46.380 1.00 88.94 567 GLU A C 1
ATOM 4555 O O . GLU A 1 567 ? 6.232 0.359 -47.421 1.00 88.94 567 GLU A O 1
ATOM 4560 N N . GLU A 1 568 ? 5.437 -1.421 -46.307 1.00 84.62 568 GLU A N 1
ATOM 4561 C CA . GLU A 1 568 ? 4.753 -2.020 -47.459 1.00 84.62 568 GLU A CA 1
ATOM 4562 C C . GLU A 1 568 ? 3.415 -1.324 -47.745 1.00 84.62 568 GLU A C 1
ATOM 4564 O O . GLU A 1 568 ? 3.093 -1.025 -48.898 1.00 84.62 568 GLU A O 1
ATOM 4569 N N . TYR A 1 569 ? 2.641 -1.045 -46.694 1.00 80.62 569 TYR A N 1
ATOM 4570 C CA . TYR A 1 569 ? 1.268 -0.546 -46.801 1.00 80.62 569 TYR A CA 1
ATOM 4571 C C . TYR A 1 569 ? 1.128 0.953 -46.493 1.00 80.62 569 TYR A C 1
ATOM 4573 O O . TYR A 1 569 ? 0.096 1.550 -46.800 1.00 80.62 569 TYR A O 1
ATOM 4581 N N . GLY A 1 570 ? 2.148 1.607 -45.928 1.00 84.56 570 GLY A N 1
ATOM 4582 C CA . GLY A 1 570 ? 2.143 3.051 -45.689 1.00 84.56 570 GLY A CA 1
ATOM 4583 C C . GLY A 1 570 ? 0.931 3.520 -44.876 1.00 84.56 570 GLY A C 1
ATOM 4584 O O . GLY A 1 570 ? 0.712 3.063 -43.764 1.00 84.56 570 GLY A O 1
ATOM 4585 N N . GLN A 1 571 ? 0.147 4.447 -45.437 1.00 83.19 571 GLN A N 1
ATOM 4586 C CA . GLN A 1 571 ? -1.057 5.013 -44.800 1.00 83.19 571 GLN A CA 1
ATOM 4587 C C . GLN A 1 571 ? -2.311 4.132 -44.935 1.00 83.19 571 GLN A C 1
ATOM 4589 O O . GLN A 1 571 ? -3.362 4.496 -44.408 1.00 83.19 571 GLN A O 1
ATOM 4594 N N . ASP A 1 572 ? -2.239 3.016 -45.670 1.00 83.31 572 ASP A N 1
ATOM 4595 C CA . ASP A 1 572 ? -3.377 2.104 -45.835 1.00 83.31 572 ASP A CA 1
ATOM 4596 C C . ASP A 1 572 ? -3.611 1.234 -44.583 1.00 83.31 572 ASP A C 1
ATOM 4598 O O . ASP A 1 572 ? -4.666 0.607 -44.452 1.00 83.31 572 ASP A O 1
ATOM 4602 N N . VAL A 1 573 ? -2.654 1.223 -43.649 1.00 86.88 573 VAL A N 1
ATOM 4603 C CA . VAL A 1 573 ? -2.749 0.604 -42.320 1.00 86.88 573 VAL A CA 1
ATOM 4604 C C . VAL A 1 573 ? -2.473 1.643 -41.235 1.00 86.88 573 VAL A C 1
ATOM 4606 O O . VAL A 1 573 ? -1.854 2.673 -41.499 1.00 86.88 573 VAL A O 1
ATOM 4609 N N . ALA A 1 574 ? -2.964 1.383 -40.024 1.00 87.75 574 ALA A N 1
ATOM 4610 C CA . ALA A 1 574 ? -2.722 2.257 -38.886 1.00 87.75 574 ALA A CA 1
ATOM 4611 C C . ALA A 1 574 ? -1.236 2.247 -38.491 1.00 87.75 574 ALA A C 1
ATOM 4613 O O . ALA A 1 574 ? -0.566 1.217 -38.601 1.00 87.75 574 ALA A O 1
ATOM 4614 N N . ASP A 1 575 ? -0.741 3.390 -38.020 1.00 92.50 575 ASP A N 1
ATOM 4615 C CA . ASP A 1 575 ? 0.587 3.487 -37.424 1.00 92.50 575 ASP A CA 1
ATOM 4616 C C . ASP A 1 575 ? 0.578 2.817 -36.030 1.00 92.50 575 ASP A C 1
ATOM 4618 O O . ASP A 1 575 ? -0.479 2.554 -35.446 1.00 92.50 575 ASP A O 1
ATOM 4622 N N . ILE A 1 576 ? 1.761 2.559 -35.480 1.00 93.06 576 ILE A N 1
ATOM 4623 C CA . ILE A 1 576 ? 1.958 2.064 -34.107 1.00 93.06 576 ILE A CA 1
ATOM 4624 C C . ILE A 1 576 ? 2.875 3.022 -33.339 1.00 93.06 576 ILE A C 1
ATOM 4626 O O . ILE A 1 576 ? 3.591 3.814 -33.953 1.00 93.06 576 ILE A O 1
ATOM 4630 N N . ILE A 1 577 ? 2.878 2.968 -32.009 1.00 93.50 577 ILE A N 1
ATOM 4631 C CA . ILE A 1 577 ? 3.847 3.691 -31.172 1.00 93.50 577 ILE A CA 1
ATOM 4632 C C . ILE A 1 577 ? 4.748 2.688 -30.470 1.00 93.50 577 ILE A C 1
ATOM 4634 O O . ILE A 1 577 ? 4.265 1.735 -29.862 1.00 93.50 577 ILE A O 1
ATOM 4638 N N . VAL A 1 578 ? 6.054 2.928 -30.542 1.00 90.56 578 VAL A N 1
ATOM 4639 C CA . VAL A 1 578 ? 7.096 2.072 -29.965 1.00 90.56 578 VAL A CA 1
ATOM 4640 C C . VAL A 1 578 ? 8.015 2.925 -29.088 1.00 90.56 578 VAL A C 1
ATOM 4642 O O . VAL A 1 578 ? 8.300 4.077 -29.428 1.00 90.56 578 VAL A O 1
ATOM 4645 N N . SER A 1 579 ? 8.459 2.399 -27.947 1.00 88.19 579 SER A N 1
ATOM 4646 C CA . SER A 1 579 ? 9.447 3.069 -27.092 1.00 88.19 579 SER A CA 1
ATOM 4647 C C . SER A 1 579 ? 10.849 3.037 -27.713 1.00 88.19 579 SER A C 1
ATOM 4649 O O . SER A 1 579 ? 11.120 2.281 -28.648 1.00 88.19 579 SER A O 1
ATOM 4651 N N . GLU A 1 580 ? 11.780 3.840 -27.196 1.00 82.75 580 GLU A N 1
ATOM 4652 C CA . GLU A 1 580 ? 13.170 3.838 -27.677 1.00 82.75 580 GLU A CA 1
ATOM 4653 C C . GLU A 1 580 ? 13.883 2.493 -27.506 1.00 82.75 580 GLU A C 1
ATOM 4655 O O . GLU A 1 580 ? 14.820 2.205 -28.249 1.00 82.75 580 GLU A O 1
ATOM 4660 N N . ASN A 1 581 ? 13.378 1.643 -26.609 1.00 78.31 581 ASN A N 1
ATOM 4661 C CA . ASN A 1 581 ? 13.887 0.297 -26.351 1.00 78.31 581 ASN A CA 1
ATOM 4662 C C . ASN A 1 581 ? 13.243 -0.780 -27.246 1.00 78.31 581 ASN A C 1
ATOM 4664 O O . ASN A 1 581 ? 13.549 -1.960 -27.097 1.00 78.31 581 ASN A O 1
ATOM 4668 N N . GLY A 1 582 ? 12.349 -0.396 -28.165 1.00 77.06 582 GLY A N 1
ATOM 4669 C CA . GLY A 1 582 ? 11.709 -1.329 -29.093 1.00 77.06 582 GLY A CA 1
ATOM 4670 C C . GLY A 1 582 ? 10.463 -2.026 -28.542 1.00 77.06 582 GLY A C 1
ATOM 4671 O O . GLY A 1 582 ? 10.013 -2.997 -29.147 1.00 77.06 582 GLY A O 1
ATOM 4672 N N . THR A 1 583 ? 9.886 -1.546 -27.435 1.00 85.06 583 THR A N 1
ATOM 4673 C CA . THR A 1 583 ? 8.635 -2.082 -26.874 1.00 85.06 583 THR A CA 1
ATOM 4674 C C . THR A 1 583 ? 7.430 -1.463 -27.575 1.00 85.06 583 THR A C 1
ATOM 4676 O O . THR A 1 583 ? 7.344 -0.240 -27.680 1.00 85.06 583 THR A O 1
ATOM 4679 N N . LEU A 1 584 ? 6.479 -2.280 -28.035 1.00 89.25 584 LEU A N 1
ATOM 4680 C CA . LEU A 1 584 ? 5.204 -1.797 -28.574 1.00 89.25 584 LEU A CA 1
ATOM 4681 C C . LEU A 1 584 ? 4.361 -1.175 -27.447 1.00 89.25 584 LEU A C 1
ATOM 4683 O O . LEU A 1 584 ? 4.055 -1.845 -26.467 1.00 89.25 584 LEU A O 1
ATOM 4687 N N . VAL A 1 585 ? 3.992 0.099 -27.594 1.00 89.56 585 VAL A N 1
ATOM 4688 C CA . VAL A 1 585 ? 3.261 0.887 -26.582 1.00 89.56 585 VAL A CA 1
ATOM 4689 C C . VAL A 1 585 ? 1.803 1.102 -26.976 1.00 89.56 585 VAL A C 1
ATOM 4691 O O . VAL A 1 585 ? 0.924 1.058 -26.124 1.00 89.56 585 VAL A O 1
ATOM 4694 N N . ALA A 1 586 ? 1.528 1.349 -28.260 1.00 90.38 586 ALA A N 1
ATOM 4695 C CA . ALA A 1 586 ? 0.165 1.552 -28.742 1.00 90.38 586 ALA A CA 1
ATOM 4696 C C . ALA A 1 586 ? -0.015 1.062 -30.182 1.00 90.38 586 ALA A C 1
ATOM 4698 O O . ALA A 1 586 ? 0.887 1.196 -31.012 1.00 90.38 586 ALA A O 1
ATOM 4699 N N . GLU A 1 587 ? -1.207 0.555 -30.483 1.00 91.62 587 GLU A N 1
ATOM 4700 C CA . GLU A 1 587 ? -1.637 0.107 -31.810 1.00 91.62 587 GLU A CA 1
ATOM 4701 C C . GLU A 1 587 ? -2.820 0.944 -32.333 1.00 91.62 587 GLU A C 1
ATOM 4703 O O . GLU A 1 587 ? -3.377 1.773 -31.615 1.00 91.62 587 GLU A O 1
ATOM 4708 N N . ASP A 1 588 ? -3.191 0.749 -33.603 1.00 88.19 588 ASP A N 1
ATOM 4709 C CA . ASP A 1 588 ? -4.320 1.429 -34.259 1.00 88.19 588 ASP A CA 1
ATOM 4710 C C . ASP A 1 588 ? -4.237 2.977 -34.285 1.00 88.19 588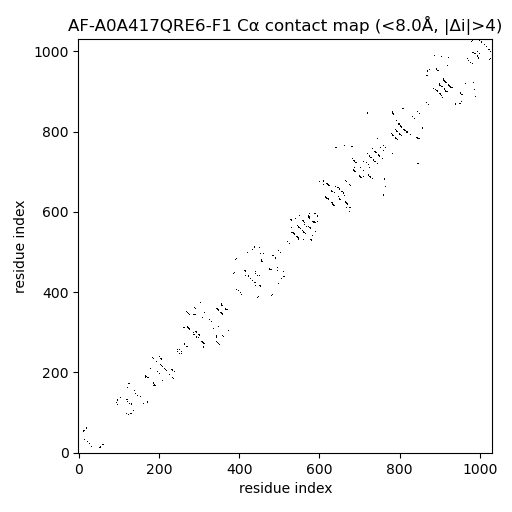 ASP A C 1
ATOM 4712 O O . ASP A 1 588 ? -5.247 3.689 -34.221 1.00 88.19 588 ASP A O 1
ATOM 4716 N N . ILE A 1 589 ? -3.031 3.528 -34.459 1.00 90.62 589 ILE A N 1
ATOM 4717 C CA . ILE A 1 589 ? -2.777 4.973 -34.428 1.00 90.62 589 ILE A CA 1
ATOM 4718 C C . ILE A 1 589 ? -3.008 5.622 -35.801 1.00 90.62 589 ILE A C 1
ATOM 4720 O O . ILE A 1 589 ? -2.225 5.472 -36.736 1.00 90.62 589 ILE A O 1
ATOM 4724 N N . TRP A 1 590 ? -4.068 6.426 -35.919 1.00 85.06 590 TRP A N 1
ATOM 4725 C CA . TRP A 1 590 ? -4.397 7.164 -37.155 1.00 85.06 590 TRP A CA 1
ATOM 4726 C C . TRP A 1 590 ? -4.042 8.654 -37.108 1.00 85.06 590 TRP A C 1
ATOM 4728 O O . TRP A 1 590 ? -3.965 9.318 -38.148 1.00 85.06 590 TRP A O 1
ATOM 4738 N N . HIS A 1 591 ? -3.862 9.210 -35.909 1.00 86.69 591 HIS A N 1
ATOM 4739 C CA . HIS A 1 591 ? -3.675 10.647 -35.689 1.00 86.69 591 HIS A CA 1
ATOM 4740 C C . HIS A 1 591 ? -2.416 10.969 -34.867 1.00 86.69 591 HIS A C 1
ATOM 4742 O O . HIS A 1 591 ? -2.353 12.002 -34.200 1.00 86.69 591 HIS A O 1
ATOM 4748 N N . GLY A 1 592 ? -1.391 10.115 -34.964 1.00 86.81 592 GLY A N 1
ATOM 4749 C CA . GLY A 1 592 ? -0.122 10.270 -34.251 1.00 86.81 592 GLY A CA 1
ATOM 4750 C C . GLY A 1 592 ? -0.316 10.286 -32.737 1.00 86.81 592 GLY A C 1
ATOM 4751 O O . GLY A 1 592 ? -1.105 9.520 -32.200 1.00 86.81 592 GLY A O 1
ATOM 4752 N N . PHE A 1 593 ? 0.376 11.188 -32.042 1.00 88.69 593 PHE A N 1
ATOM 4753 C CA . PHE A 1 593 ? 0.279 11.346 -30.584 1.00 88.69 593 PHE A CA 1
ATOM 4754 C C . PHE A 1 593 ? -0.992 12.102 -30.141 1.00 88.69 593 PHE A C 1
ATOM 4756 O O . PHE A 1 593 ? -0.910 13.193 -29.546 1.00 88.69 593 PHE A O 1
ATOM 4763 N N . ASP A 1 594 ? -2.159 11.560 -30.482 1.00 88.12 594 ASP A N 1
ATOM 4764 C CA . ASP A 1 594 ? -3.477 12.021 -30.042 1.00 88.12 594 ASP A CA 1
ATOM 4765 C C . ASP A 1 594 ? -3.779 11.619 -28.580 1.00 88.12 594 ASP A C 1
ATOM 4767 O O . ASP A 1 594 ? -2.869 11.293 -27.820 1.00 88.12 594 ASP A O 1
ATOM 4771 N N . GLU A 1 595 ? -5.030 11.764 -28.132 1.00 85.94 595 GLU A N 1
ATOM 4772 C CA . GLU A 1 595 ? -5.410 11.464 -26.741 1.00 85.94 595 GLU A CA 1
ATOM 4773 C C . GLU A 1 595 ? -5.285 9.968 -26.422 1.00 85.94 595 GLU A C 1
ATOM 4775 O O . GLU A 1 595 ? -4.687 9.634 -25.405 1.00 85.94 595 GLU A O 1
ATOM 4780 N N . GLY A 1 596 ? -5.727 9.082 -27.323 1.00 85.12 596 GLY A N 1
ATOM 4781 C CA . GLY A 1 596 ? -5.620 7.631 -27.127 1.00 85.12 596 GLY A CA 1
ATOM 4782 C C . GLY A 1 596 ? -4.167 7.154 -27.086 1.00 85.12 596 GLY A C 1
ATOM 4783 O O . GLY A 1 596 ? -3.794 6.370 -26.218 1.00 85.12 596 GLY A O 1
ATOM 4784 N N . ALA A 1 597 ? -3.310 7.707 -27.950 1.00 88.12 597 ALA A N 1
ATOM 4785 C CA . ALA A 1 597 ? -1.870 7.461 -27.899 1.00 88.12 597 ALA A CA 1
ATOM 4786 C C . ALA A 1 597 ? -1.238 7.885 -26.563 1.00 88.12 597 ALA A C 1
ATOM 4788 O O . ALA A 1 597 ? -0.386 7.184 -26.024 1.00 88.12 597 ALA A O 1
ATOM 4789 N N . ARG A 1 598 ? -1.630 9.045 -26.020 1.00 90.12 598 ARG A N 1
ATOM 4790 C CA . ARG A 1 598 ? -1.092 9.537 -24.740 1.00 90.12 598 ARG A CA 1
ATOM 4791 C C . ARG A 1 598 ? -1.603 8.747 -23.549 1.00 90.12 598 ARG A C 1
ATOM 4793 O O . ARG A 1 598 ? -0.848 8.596 -22.595 1.00 90.12 598 ARG A O 1
ATOM 4800 N N . GLU A 1 599 ? -2.837 8.255 -23.595 1.00 87.69 599 GLU A N 1
ATOM 4801 C CA . GLU A 1 599 ? -3.367 7.345 -22.577 1.00 87.69 599 GLU A CA 1
ATOM 4802 C C . GLU A 1 599 ? -2.535 6.058 -22.528 1.00 87.69 599 GLU A C 1
ATOM 4804 O O . GLU A 1 599 ? -2.011 5.735 -21.466 1.00 87.69 599 GLU A O 1
ATOM 4809 N N . ALA A 1 600 ? -2.282 5.423 -23.677 1.00 88.62 600 ALA A N 1
ATOM 4810 C CA . ALA A 1 600 ? -1.438 4.227 -23.759 1.00 88.62 600 ALA A CA 1
ATOM 4811 C C . ALA A 1 600 ? 0.013 4.482 -23.299 1.00 88.62 600 ALA A C 1
ATOM 4813 O O . ALA A 1 600 ? 0.585 3.688 -22.557 1.00 88.62 600 ALA A O 1
ATOM 4814 N N . ILE A 1 601 ? 0.604 5.626 -23.670 1.00 88.81 601 ILE A N 1
ATOM 4815 C CA . ILE A 1 601 ? 1.933 6.028 -23.175 1.00 88.81 601 ILE A CA 1
ATOM 4816 C C . ILE A 1 601 ? 1.917 6.260 -21.658 1.00 88.81 601 ILE A C 1
ATOM 4818 O O . ILE A 1 601 ? 2.877 5.907 -20.981 1.00 88.81 601 ILE A O 1
ATOM 4822 N N . SER A 1 602 ? 0.851 6.853 -21.113 1.00 87.88 602 SER A N 1
ATOM 4823 C CA . SER A 1 602 ? 0.725 7.080 -19.667 1.00 87.88 602 SER A CA 1
ATOM 4824 C C . SER A 1 602 ? 0.635 5.754 -18.909 1.00 87.88 602 SER A C 1
ATOM 4826 O O . SER A 1 602 ? 1.315 5.596 -17.900 1.00 87.88 602 SER A O 1
ATOM 4828 N N . GLU A 1 603 ? -0.140 4.792 -19.419 1.00 85.31 603 GLU A N 1
ATOM 4829 C CA . GLU A 1 603 ? -0.230 3.435 -18.860 1.00 85.31 603 GLU A CA 1
ATOM 4830 C C . GLU A 1 603 ? 1.120 2.711 -18.918 1.00 85.31 603 GLU A C 1
ATOM 4832 O O . GLU A 1 603 ? 1.577 2.190 -17.904 1.00 85.31 603 GLU A O 1
ATOM 4837 N N . TYR A 1 604 ? 1.817 2.765 -20.056 1.00 86.62 604 TYR A N 1
ATOM 4838 C CA . TYR A 1 604 ? 3.159 2.195 -20.186 1.00 86.62 604 TYR A CA 1
ATOM 4839 C C . TYR A 1 604 ? 4.156 2.818 -19.198 1.00 86.62 604 TYR A C 1
ATOM 4841 O O . TYR A 1 604 ? 4.928 2.106 -18.558 1.00 86.62 604 TYR A O 1
ATOM 4849 N N . LEU A 1 605 ? 4.162 4.145 -19.051 1.00 82.06 605 LEU A N 1
ATOM 4850 C CA . LEU A 1 605 ? 5.052 4.826 -18.108 1.00 82.06 605 LEU A CA 1
ATOM 4851 C C . LEU A 1 605 ? 4.741 4.419 -16.659 1.00 82.06 605 LEU A C 1
ATOM 4853 O O . LEU A 1 605 ? 5.667 4.184 -15.883 1.00 82.06 605 LEU A O 1
ATOM 4857 N N . GLU A 1 606 ? 3.461 4.284 -16.307 1.00 78.12 606 GLU A N 1
ATOM 4858 C CA . GLU A 1 606 ? 3.010 3.806 -14.996 1.00 78.12 606 GLU A CA 1
ATOM 4859 C C . GLU A 1 606 ? 3.469 2.364 -14.722 1.00 78.12 606 GLU A C 1
ATOM 4861 O O . GLU A 1 606 ? 4.054 2.102 -13.669 1.00 78.12 606 GLU A O 1
ATOM 4866 N N . GLU A 1 607 ? 3.293 1.445 -15.677 1.00 76.19 607 GLU A N 1
ATOM 4867 C CA . GLU A 1 607 ? 3.769 0.055 -15.577 1.00 76.19 607 GLU A CA 1
ATOM 4868 C C . GLU A 1 607 ? 5.296 -0.030 -15.412 1.00 76.19 607 GLU A C 1
ATOM 4870 O O . GLU A 1 607 ? 5.803 -0.893 -14.693 1.00 76.19 607 GLU A O 1
ATOM 4875 N N . ASN A 1 608 ? 6.034 0.913 -16.004 1.00 70.62 608 ASN A N 1
ATOM 4876 C CA . ASN A 1 608 ? 7.490 1.029 -15.878 1.00 70.62 608 ASN A CA 1
ATOM 4877 C C . ASN A 1 608 ? 7.949 1.851 -14.653 1.00 70.62 608 ASN A C 1
ATOM 4879 O O . ASN A 1 608 ? 9.145 2.125 -14.470 1.00 70.62 608 ASN A O 1
ATOM 4883 N N . GLY A 1 609 ? 7.018 2.203 -13.763 1.00 69.88 609 GLY A N 1
ATOM 4884 C CA . GLY A 1 609 ? 7.294 2.819 -12.469 1.00 69.88 609 GLY A CA 1
ATOM 4885 C C . GLY A 1 609 ? 7.534 4.327 -12.510 1.00 69.88 609 GLY A C 1
ATOM 4886 O O . GLY A 1 609 ? 8.157 4.842 -11.580 1.00 69.88 609 GLY A O 1
ATOM 4887 N N . ALA A 1 610 ? 7.080 5.025 -13.555 1.00 79.31 610 ALA A N 1
ATOM 4888 C CA . ALA A 1 610 ? 6.968 6.479 -13.547 1.00 79.31 610 ALA A CA 1
ATOM 4889 C C . ALA A 1 610 ? 5.742 6.893 -12.727 1.00 79.31 610 ALA A C 1
ATOM 4891 O O . ALA A 1 610 ? 4.631 6.398 -12.921 1.00 79.31 610 ALA A O 1
ATOM 4892 N N . THR A 1 611 ? 5.940 7.809 -11.791 1.00 85.62 611 THR A N 1
ATOM 4893 C CA . THR A 1 611 ? 4.912 8.191 -10.826 1.00 85.62 611 THR A CA 1
ATOM 4894 C C . THR A 1 611 ? 4.970 9.677 -10.510 1.00 85.62 611 THR A C 1
ATOM 4896 O O . THR A 1 611 ? 5.918 10.385 -10.846 1.00 85.62 611 THR A O 1
ATOM 4899 N N . VAL A 1 612 ? 3.972 10.161 -9.772 1.00 85.06 612 VAL A N 1
ATOM 4900 C CA . VAL A 1 612 ? 3.958 11.539 -9.255 1.00 85.06 612 VAL A CA 1
ATOM 4901 C C . VAL A 1 612 ? 5.183 11.854 -8.368 1.00 85.06 612 VAL A C 1
ATOM 4903 O O . VAL A 1 612 ? 5.558 13.019 -8.263 1.00 85.06 612 VAL A O 1
ATOM 4906 N N . TYR A 1 613 ? 5.859 10.851 -7.785 1.00 81.56 613 TYR A N 1
ATOM 4907 C CA . TYR A 1 613 ? 7.098 11.048 -7.013 1.00 81.56 613 TYR A CA 1
ATOM 4908 C C . TYR A 1 613 ? 8.309 11.458 -7.854 1.00 81.56 613 TYR A C 1
ATOM 4910 O O . TYR A 1 613 ? 9.275 11.983 -7.302 1.00 81.56 613 TYR A O 1
ATOM 4918 N N . ASP A 1 614 ? 8.274 11.235 -9.168 1.00 81.56 614 ASP A N 1
ATOM 4919 C CA . ASP A 1 614 ? 9.361 11.638 -10.063 1.00 81.56 614 ASP A CA 1
ATOM 4920 C C . ASP A 1 614 ? 9.320 13.145 -10.380 1.00 81.56 614 ASP A C 1
ATOM 4922 O O . ASP A 1 614 ? 10.262 13.696 -10.958 1.00 81.56 614 ASP A O 1
ATOM 4926 N N . LEU A 1 615 ? 8.246 13.838 -9.978 1.00 81.88 615 LEU A N 1
ATOM 4927 C CA . LEU A 1 615 ? 8.106 15.281 -10.122 1.00 81.88 615 LEU A CA 1
ATOM 4928 C C . LEU A 1 615 ? 8.845 16.020 -8.999 1.00 81.88 615 LEU A C 1
ATOM 4930 O O . LEU A 1 615 ? 8.566 15.841 -7.816 1.00 81.88 615 LEU A O 1
ATOM 4934 N N . ILE A 1 616 ? 9.753 16.920 -9.385 1.00 80.69 616 ILE A N 1
ATOM 4935 C CA . ILE A 1 616 ? 10.413 17.859 -8.459 1.00 80.69 616 ILE A CA 1
ATOM 4936 C C . ILE A 1 616 ? 9.512 19.077 -8.199 1.00 80.69 616 ILE A C 1
ATOM 4938 O O . ILE A 1 616 ? 9.408 19.563 -7.073 1.00 80.69 616 ILE A O 1
ATOM 4942 N N . ASP A 1 617 ? 8.825 19.544 -9.242 1.00 87.88 617 ASP A N 1
ATOM 4943 C CA . ASP A 1 617 ? 7.872 20.648 -9.190 1.00 87.88 617 ASP A CA 1
ATOM 4944 C C . ASP A 1 617 ? 6.583 20.247 -9.915 1.00 87.88 617 ASP A C 1
ATOM 4946 O O . ASP A 1 617 ? 6.625 19.536 -10.922 1.00 87.88 617 ASP A O 1
ATOM 4950 N N . LEU A 1 618 ? 5.439 20.761 -9.460 1.00 89.12 618 LEU A N 1
ATOM 4951 C CA . LEU A 1 618 ? 4.214 20.739 -10.254 1.00 89.12 618 LEU A CA 1
ATOM 4952 C C . LEU A 1 618 ? 4.300 21.819 -11.342 1.00 89.12 618 LEU A C 1
ATOM 4954 O O . LEU A 1 618 ? 4.453 22.994 -10.991 1.00 89.12 618 LEU A O 1
ATOM 4958 N N . PRO A 1 619 ? 4.187 21.468 -12.637 1.00 86.12 619 PRO A N 1
ATOM 4959 C CA . PRO A 1 619 ? 4.266 22.447 -13.713 1.00 86.12 619 PRO A CA 1
ATOM 4960 C C . PRO A 1 619 ? 3.064 23.401 -13.714 1.00 86.12 619 PRO A C 1
ATOM 4962 O O . PRO A 1 619 ? 1.960 23.060 -13.279 1.00 86.12 619 PRO A O 1
ATOM 4965 N N . ASP A 1 620 ? 3.265 24.616 -14.229 1.00 86.94 620 ASP A N 1
ATOM 4966 C CA . ASP A 1 620 ? 2.177 25.571 -14.428 1.00 86.94 620 ASP A CA 1
ATOM 4967 C C . ASP A 1 620 ? 1.154 25.015 -15.426 1.00 86.94 620 ASP A C 1
ATOM 4969 O O . ASP A 1 620 ? 1.516 24.295 -16.342 1.00 86.94 620 ASP A O 1
ATOM 4973 N N . GLN A 1 621 ? -0.132 25.331 -15.263 1.00 87.88 621 GLN A N 1
ATOM 4974 C CA . GLN A 1 621 ? -1.245 24.803 -16.073 1.00 87.88 621 GLN A CA 1
ATOM 4975 C C . GLN A 1 621 ? -1.530 23.295 -15.951 1.00 87.88 621 GLN A C 1
ATOM 4977 O O . GLN A 1 621 ? -2.526 22.843 -16.528 1.00 87.88 621 GLN A O 1
ATOM 4982 N N . ALA A 1 622 ? -0.765 22.548 -15.149 1.00 92.06 622 ALA A N 1
ATOM 4983 C CA . ALA A 1 622 ? -1.058 21.151 -14.849 1.00 92.06 622 ALA A CA 1
ATOM 4984 C C . ALA A 1 622 ? -2.448 20.983 -14.217 1.00 92.06 622 ALA A C 1
ATOM 4986 O O . ALA A 1 622 ? -2.942 21.854 -13.488 1.00 92.06 622 ALA A O 1
ATOM 4987 N N . THR A 1 623 ? -3.082 19.842 -14.487 1.00 93.62 623 THR A N 1
ATOM 4988 C CA . THR A 1 623 ? -4.343 19.458 -13.842 1.00 93.62 623 THR A CA 1
ATOM 4989 C C . THR A 1 623 ? -4.067 18.368 -12.821 1.00 93.62 623 THR A C 1
ATOM 4991 O O . THR A 1 623 ? -3.632 17.279 -13.172 1.00 93.62 623 THR A O 1
ATOM 4994 N N . VAL A 1 624 ? -4.325 18.657 -11.555 1.00 94.00 624 VAL A N 1
ATOM 4995 C CA . VAL A 1 624 ? -4.149 17.735 -10.435 1.00 94.00 624 VAL A CA 1
ATOM 4996 C C . VAL A 1 624 ? -5.513 17.192 -10.033 1.00 94.00 624 VAL A C 1
ATOM 4998 O O . VAL A 1 624 ? -6.468 17.948 -9.877 1.00 94.00 624 VAL A O 1
ATOM 5001 N N . ILE A 1 625 ? -5.612 15.882 -9.870 1.00 93.38 625 ILE A N 1
ATOM 5002 C CA . ILE A 1 625 ? -6.793 15.199 -9.350 1.00 93.38 625 ILE A CA 1
ATOM 5003 C C . ILE A 1 625 ? -6.424 14.687 -7.963 1.00 93.38 625 ILE A C 1
ATOM 5005 O O . ILE A 1 625 ? -5.448 13.947 -7.818 1.00 93.38 625 ILE A O 1
ATOM 5009 N N . LEU A 1 626 ? -7.177 15.104 -6.949 1.00 92.44 626 LEU A N 1
ATOM 5010 C CA . LEU A 1 626 ? -7.001 14.655 -5.570 1.00 92.44 626 LEU A CA 1
ATOM 5011 C C . LEU A 1 626 ? -7.709 13.312 -5.332 1.00 92.44 626 LEU A C 1
ATOM 5013 O O . LEU A 1 626 ? -8.587 12.916 -6.099 1.00 92.44 626 LEU A O 1
ATOM 5017 N N . ALA A 1 627 ? -7.343 12.616 -4.257 1.00 86.56 627 ALA A N 1
ATOM 5018 C CA . ALA A 1 627 ? -7.898 11.312 -3.878 1.00 86.56 627 ALA A CA 1
ATOM 5019 C C . ALA A 1 627 ? -9.414 11.333 -3.611 1.00 86.56 627 ALA A C 1
ATOM 5021 O O . ALA A 1 627 ? -10.089 10.331 -3.826 1.00 86.56 627 ALA A O 1
ATOM 5022 N N . ASP A 1 628 ? -9.970 12.480 -3.216 1.00 83.94 628 ASP A N 1
ATOM 5023 C CA . ASP A 1 628 ? -11.417 12.675 -3.057 1.00 83.94 628 ASP A CA 1
ATOM 5024 C C . ASP A 1 628 ? -12.151 12.981 -4.382 1.00 83.94 628 ASP A C 1
ATOM 5026 O O . ASP A 1 628 ? -13.364 13.204 -4.397 1.00 83.94 628 ASP A O 1
ATOM 5030 N N . GLY A 1 629 ? -11.425 12.992 -5.506 1.00 87.88 629 GLY A N 1
ATOM 5031 C CA . GLY A 1 629 ? -11.935 13.299 -6.841 1.00 87.88 629 GLY A CA 1
ATOM 5032 C C . GLY A 1 629 ? -11.954 14.791 -7.186 1.00 87.88 629 GLY A C 1
ATOM 5033 O O . GLY A 1 629 ? -12.383 15.155 -8.286 1.00 87.88 629 GLY A O 1
ATOM 5034 N N . THR A 1 630 ? -11.493 15.670 -6.294 1.00 91.06 630 THR A N 1
ATOM 5035 C CA . THR A 1 630 ? -11.413 17.109 -6.566 1.00 91.06 630 THR A CA 1
ATOM 5036 C C . THR A 1 630 ? -10.400 17.390 -7.671 1.00 91.06 630 THR A C 1
ATOM 5038 O O . THR A 1 630 ? -9.251 16.956 -7.615 1.00 91.06 630 THR A O 1
ATOM 5041 N N . VAL A 1 631 ? -10.820 18.157 -8.680 1.00 93.94 631 VAL A N 1
ATOM 5042 C CA . VAL A 1 631 ? -9.959 18.574 -9.793 1.00 93.94 631 VAL A CA 1
ATOM 5043 C C . VAL A 1 631 ? -9.453 19.990 -9.547 1.00 93.94 631 VAL A C 1
ATOM 5045 O O . VAL A 1 631 ? -10.242 20.930 -9.413 1.00 93.94 631 VAL A O 1
ATOM 5048 N N . MET A 1 632 ? -8.133 20.126 -9.535 1.00 93.12 632 MET A N 1
ATOM 5049 C CA . MET A 1 632 ? -7.386 21.340 -9.248 1.00 93.12 632 MET A CA 1
ATOM 5050 C C . MET A 1 632 ? -6.557 21.740 -10.464 1.00 93.12 632 MET A C 1
ATOM 5052 O O . MET A 1 632 ? -5.865 20.921 -11.064 1.00 93.12 632 MET A O 1
ATOM 5056 N N . LYS A 1 633 ? -6.592 23.020 -10.825 1.00 93.31 633 LYS A N 1
ATOM 5057 C CA . LYS A 1 633 ? -5.736 23.586 -11.864 1.00 93.31 633 LYS A CA 1
ATOM 5058 C C . LYS A 1 633 ? -4.593 24.375 -11.237 1.00 93.31 633 LYS A C 1
ATOM 5060 O O . LYS A 1 633 ? -4.830 25.280 -10.434 1.00 93.31 633 LYS A O 1
ATOM 5065 N N . ILE A 1 634 ? -3.366 24.048 -11.626 1.00 94.88 634 ILE A N 1
ATOM 5066 C CA . ILE A 1 634 ? -2.159 24.732 -11.163 1.00 94.88 634 ILE A CA 1
ATOM 5067 C C . ILE A 1 634 ? -1.961 26.004 -11.981 1.00 94.88 634 ILE A C 1
ATOM 5069 O O . ILE A 1 634 ? -1.958 25.979 -13.211 1.00 94.88 634 ILE A O 1
ATOM 5073 N N . MET A 1 635 ? -1.827 27.140 -11.302 1.00 91.00 635 MET A N 1
ATOM 5074 C CA . MET A 1 635 ? -1.701 28.440 -11.969 1.00 91.00 635 MET A CA 1
ATOM 5075 C C . MET A 1 635 ? -0.245 28.827 -12.218 1.00 91.00 635 MET A C 1
ATOM 5077 O O . MET A 1 635 ? 0.052 29.418 -13.253 1.00 91.00 635 MET A O 1
ATOM 5081 N N . GLU A 1 636 ? 0.644 28.459 -11.299 1.00 90.06 636 GLU A N 1
ATOM 5082 C CA . GLU A 1 636 ? 2.079 28.738 -11.335 1.00 90.06 636 GLU A CA 1
ATOM 5083 C C . GLU A 1 636 ? 2.848 27.495 -10.874 1.00 90.06 636 GLU A C 1
ATOM 5085 O O . GLU A 1 636 ? 2.332 26.723 -10.058 1.00 90.06 636 GLU A O 1
ATOM 5090 N N . GLN A 1 637 ? 4.064 27.311 -11.397 1.00 91.62 637 GLN A N 1
ATOM 5091 C CA . GLN A 1 637 ? 4.940 26.202 -11.018 1.00 91.62 637 GLN A CA 1
ATOM 5092 C C . GLN A 1 637 ? 5.237 26.253 -9.514 1.00 91.62 637 GLN A C 1
ATOM 5094 O O . GLN A 1 637 ? 5.602 27.307 -8.988 1.00 91.62 637 GLN A O 1
ATOM 5099 N N . GLN A 1 638 ? 5.083 25.122 -8.828 1.00 90.62 638 GLN A N 1
ATOM 5100 C CA . GLN A 1 638 ? 5.225 25.031 -7.373 1.00 90.62 638 GLN A CA 1
ATOM 5101 C C . GLN A 1 638 ? 6.122 23.852 -6.980 1.00 90.62 638 GLN A C 1
ATOM 5103 O O . GLN A 1 638 ? 5.911 22.754 -7.497 1.00 90.62 638 GLN A O 1
ATOM 5108 N N . PRO A 1 639 ? 7.083 24.048 -6.059 1.00 89.00 639 PRO A N 1
ATOM 5109 C CA . PRO A 1 639 ? 7.932 22.967 -5.580 1.00 89.00 639 PRO A CA 1
ATOM 5110 C C . PRO A 1 639 ? 7.129 21.969 -4.755 1.00 89.00 639 PRO A C 1
ATOM 5112 O O . PRO A 1 639 ? 6.298 22.351 -3.926 1.00 89.00 639 PRO A O 1
ATOM 5115 N N . ILE A 1 640 ? 7.401 20.688 -4.972 1.00 87.25 640 ILE A N 1
ATOM 5116 C CA . ILE A 1 640 ? 6.780 19.603 -4.220 1.00 87.25 640 ILE A CA 1
ATOM 5117 C C . ILE A 1 640 ? 7.553 19.386 -2.917 1.00 87.25 640 ILE A C 1
ATOM 5119 O O . ILE A 1 640 ? 8.783 19.362 -2.899 1.00 87.25 640 ILE A O 1
ATOM 5123 N N . SER A 1 641 ? 6.824 19.204 -1.815 1.00 82.81 641 SER A N 1
ATOM 5124 C CA . SER A 1 641 ? 7.394 18.776 -0.539 1.00 82.81 641 SER A CA 1
ATOM 5125 C C . SER A 1 641 ? 6.844 17.407 -0.158 1.00 82.81 641 SER A C 1
ATOM 5127 O O . SER A 1 641 ? 5.636 17.240 -0.004 1.00 82.81 641 SER A O 1
ATOM 5129 N N . THR A 1 642 ? 7.744 16.438 0.000 1.00 80.94 642 THR A N 1
ATOM 5130 C CA . THR A 1 642 ? 7.439 15.068 0.441 1.00 80.94 642 THR A CA 1
ATOM 5131 C C . THR A 1 642 ? 7.723 14.844 1.926 1.00 80.94 642 THR A C 1
ATOM 5133 O O . THR A 1 642 ? 7.498 13.752 2.436 1.00 80.94 642 THR A O 1
ATOM 5136 N N . ASP A 1 643 ? 8.221 15.862 2.627 1.00 79.81 643 ASP A N 1
ATOM 5137 C CA . ASP A 1 643 ? 8.709 15.736 4.007 1.00 79.81 643 ASP A CA 1
ATOM 5138 C C . ASP A 1 643 ? 7.674 16.205 5.039 1.00 79.81 643 ASP A C 1
ATOM 5140 O O . ASP A 1 643 ? 7.938 16.216 6.238 1.00 79.81 643 ASP A O 1
ATOM 5144 N N . THR A 1 644 ? 6.492 16.629 4.584 1.00 80.94 644 THR A N 1
ATOM 5145 C CA . THR A 1 644 ? 5.416 17.115 5.449 1.00 80.94 644 THR A CA 1
ATOM 5146 C C . THR A 1 644 ? 4.043 16.816 4.862 1.00 80.94 644 THR A C 1
ATOM 5148 O O . THR A 1 644 ? 3.843 16.844 3.649 1.00 80.94 644 THR A O 1
ATOM 5151 N N . TRP A 1 645 ? 3.072 16.562 5.736 1.00 85.25 645 TRP A N 1
ATOM 5152 C CA . TRP A 1 645 ? 1.659 16.481 5.365 1.00 85.25 645 TRP A CA 1
ATOM 5153 C C . TRP A 1 645 ? 0.983 17.844 5.254 1.00 85.25 645 TRP A C 1
ATOM 5155 O O . TRP A 1 645 ? -0.149 17.909 4.772 1.00 85.25 645 TRP A O 1
ATOM 5165 N N . GLU A 1 646 ? 1.651 18.926 5.660 1.00 85.00 646 GLU A N 1
ATOM 5166 C CA . GLU A 1 646 ? 1.087 20.268 5.574 1.00 85.00 646 GLU A CA 1
ATOM 5167 C C . GLU A 1 646 ? 0.700 20.633 4.129 1.00 85.00 646 GLU A C 1
ATOM 5169 O O . GLU A 1 646 ? 1.438 20.336 3.181 1.00 85.00 646 GLU A O 1
ATOM 5174 N N . PRO A 1 647 ? -0.446 21.309 3.936 1.00 88.81 647 PRO A N 1
ATOM 5175 C CA . PRO A 1 647 ? -0.904 21.713 2.617 1.00 88.81 647 PRO A CA 1
ATOM 5176 C C . PRO A 1 647 ? -0.057 22.884 2.096 1.00 88.81 647 PRO A C 1
ATOM 5178 O O . PRO A 1 647 ? -0.341 24.062 2.337 1.00 88.81 647 PRO A O 1
ATOM 5181 N N . THR A 1 648 ? 1.023 22.538 1.398 1.00 89.94 648 THR A N 1
ATOM 5182 C CA . THR A 1 648 ? 2.007 23.469 0.825 1.00 89.94 648 THR A CA 1
ATOM 5183 C C . THR A 1 648 ? 1.675 23.884 -0.607 1.00 89.94 648 THR A C 1
ATOM 5185 O O . THR A 1 648 ? 2.114 24.947 -1.048 1.00 89.94 648 THR A O 1
ATOM 5188 N N . LEU A 1 649 ? 0.868 23.090 -1.316 1.00 92.81 649 LEU A N 1
ATOM 5189 C CA . LEU A 1 649 ? 0.493 23.312 -2.710 1.00 92.81 649 LEU A CA 1
ATOM 5190 C C . LEU A 1 649 ? -0.831 24.068 -2.800 1.00 92.81 649 LEU A C 1
ATOM 5192 O O . LEU A 1 649 ? -1.703 23.930 -1.944 1.00 92.81 649 LEU A O 1
ATOM 5196 N N . THR A 1 650 ? -0.988 24.875 -3.848 1.00 93.50 650 THR A N 1
ATOM 5197 C CA . THR A 1 650 ? -2.177 25.701 -4.085 1.00 93.50 650 THR A CA 1
ATOM 5198 C C . THR A 1 650 ? -2.681 25.530 -5.518 1.00 93.50 650 THR A C 1
ATOM 5200 O O . THR A 1 650 ? -1.901 25.522 -6.472 1.00 93.50 650 THR A O 1
ATOM 5203 N N . GLY A 1 651 ? -3.997 25.417 -5.693 1.00 93.06 651 GLY A N 1
ATOM 5204 C CA . GLY A 1 651 ? -4.630 25.291 -7.007 1.00 93.06 651 GLY A CA 1
ATOM 5205 C C . GLY A 1 651 ? -6.031 25.893 -7.040 1.00 93.06 651 GLY A C 1
ATOM 5206 O O . GLY A 1 651 ? -6.588 26.252 -6.004 1.00 93.06 651 GLY A O 1
ATOM 5207 N N . GLN A 1 652 ? -6.597 26.021 -8.240 1.00 94.62 652 GLN A N 1
ATOM 5208 C CA . GLN A 1 652 ? -7.975 26.478 -8.433 1.00 94.62 652 GLN A CA 1
ATOM 5209 C C . GLN A 1 652 ? -8.895 25.306 -8.752 1.00 94.62 652 GLN A C 1
ATOM 5211 O O . GLN A 1 652 ? -8.641 24.556 -9.696 1.00 94.62 652 GLN A O 1
ATOM 5216 N N . ASN A 1 653 ? -9.988 25.176 -8.006 1.00 91.56 653 ASN A N 1
ATOM 5217 C CA . ASN A 1 653 ? -11.013 24.180 -8.301 1.00 91.56 653 ASN A CA 1
ATOM 5218 C C . ASN A 1 653 ? -11.827 24.565 -9.560 1.00 91.56 653 ASN A C 1
ATOM 5220 O O . ASN A 1 653 ? -11.679 25.650 -10.128 1.00 91.56 653 ASN A O 1
ATOM 5224 N N . LEU A 1 654 ? -12.762 23.709 -9.984 1.00 87.44 654 LEU A N 1
ATOM 5225 C CA . LEU A 1 654 ? -13.632 23.970 -11.149 1.00 87.44 654 LEU A CA 1
ATOM 5226 C C . LEU A 1 654 ? -14.511 25.235 -11.028 1.00 87.44 654 LEU A C 1
ATOM 5228 O O . LEU A 1 654 ? -15.061 25.698 -12.029 1.00 87.44 654 LEU A O 1
ATOM 5232 N N . ARG A 1 655 ? -14.667 25.797 -9.822 1.00 88.00 655 ARG A N 1
ATOM 5233 C CA . ARG A 1 655 ? -15.400 27.048 -9.558 1.00 88.00 655 ARG A CA 1
ATOM 5234 C C . ARG A 1 655 ? -14.494 28.284 -9.595 1.00 88.00 655 ARG A C 1
ATOM 5236 O O . ARG A 1 655 ? -15.004 29.398 -9.505 1.00 88.00 655 ARG A O 1
ATOM 5243 N N . GLY A 1 656 ? -13.184 28.097 -9.769 1.00 85.69 656 GLY A N 1
ATOM 5244 C CA . GLY A 1 656 ? -12.177 29.157 -9.733 1.00 85.69 656 GLY A CA 1
ATOM 5245 C C . GLY A 1 656 ? -11.810 29.608 -8.318 1.00 85.69 656 GLY A C 1
ATOM 5246 O O . GLY A 1 656 ? -11.221 30.675 -8.162 1.00 85.69 656 GLY A O 1
ATOM 5247 N N . GLU A 1 657 ? -12.179 28.838 -7.292 1.00 91.00 657 GLU A N 1
ATOM 5248 C CA . GLU A 1 657 ? -11.810 29.113 -5.903 1.00 91.00 657 GLU A CA 1
ATOM 5249 C C . GLU A 1 657 ? -10.425 28.528 -5.623 1.00 91.00 657 GLU A C 1
ATOM 5251 O O . GLU A 1 657 ? -10.124 27.401 -6.022 1.00 91.00 657 GLU A O 1
ATOM 5256 N N . GLU A 1 658 ? -9.584 29.308 -4.951 1.00 93.12 658 GLU A N 1
ATOM 5257 C CA . GLU A 1 658 ? -8.236 28.900 -4.573 1.00 93.12 658 GLU A CA 1
ATOM 5258 C C . GLU A 1 658 ? -8.280 28.040 -3.306 1.00 93.12 658 GLU A C 1
ATOM 5260 O O . GLU A 1 658 ? -8.862 28.440 -2.296 1.00 93.12 658 GLU A O 1
ATOM 5265 N N . GLN A 1 659 ? -7.661 26.863 -3.360 1.00 93.25 659 GLN A N 1
ATOM 5266 C CA . GLN A 1 659 ? -7.598 25.919 -2.249 1.00 93.25 659 GLN A CA 1
ATOM 5267 C C . GLN A 1 659 ? -6.180 25.365 -2.110 1.00 93.25 659 GLN A C 1
ATOM 5269 O O . GLN A 1 659 ? -5.482 25.129 -3.101 1.00 93.25 659 GLN A O 1
ATOM 5274 N N . LYS A 1 660 ? -5.764 25.167 -0.856 1.00 93.12 660 LYS A N 1
ATOM 5275 C CA . LYS A 1 660 ? -4.502 24.513 -0.518 1.00 93.12 660 LYS A CA 1
ATOM 5276 C C . LYS A 1 660 ? -4.703 23.018 -0.317 1.00 93.12 660 LYS A C 1
ATOM 5278 O O . LYS A 1 660 ? -5.748 22.617 0.189 1.00 93.12 660 LYS A O 1
ATOM 5283 N N . PHE A 1 661 ? -3.703 22.229 -0.679 1.00 92.31 661 PHE A N 1
ATOM 5284 C CA . PHE A 1 661 ? -3.716 20.775 -0.546 1.00 92.31 661 PHE A CA 1
ATOM 5285 C C . PHE A 1 661 ? -2.298 20.235 -0.326 1.00 92.31 661 PHE A C 1
ATOM 5287 O O . PHE A 1 661 ? -1.300 20.908 -0.609 1.00 92.31 661 PHE A O 1
ATOM 5294 N N . SER A 1 662 ? -2.213 19.031 0.229 1.00 91.56 662 SER A N 1
ATOM 5295 C CA . SER A 1 662 ? -0.958 18.314 0.446 1.00 91.56 662 SER A CA 1
ATOM 5296 C C . SER A 1 662 ? -0.534 17.531 -0.797 1.00 91.56 662 SER A C 1
ATOM 5298 O O . SER A 1 662 ? -1.371 17.079 -1.576 1.00 91.56 662 SER A O 1
ATOM 5300 N N . PHE A 1 663 ? 0.769 17.292 -0.958 1.00 90.44 663 PHE A N 1
ATOM 5301 C CA . PHE A 1 663 ? 1.274 16.378 -1.987 1.00 90.44 663 PHE A CA 1
ATOM 5302 C C . PHE A 1 663 ? 0.668 14.970 -1.849 1.00 90.44 663 PHE A C 1
ATOM 5304 O O . PHE A 1 663 ? 0.337 14.329 -2.841 1.00 90.44 663 PHE A O 1
ATOM 5311 N N . PHE A 1 664 ? 0.448 14.520 -0.612 1.00 88.38 664 PHE A N 1
ATOM 5312 C CA . PHE A 1 664 ? -0.106 13.200 -0.306 1.00 88.38 664 PHE A CA 1
ATOM 5313 C C . PHE A 1 664 ? -1.604 13.063 -0.613 1.00 88.38 664 PHE A C 1
ATOM 5315 O O . PHE A 1 664 ? -2.120 11.949 -0.615 1.00 88.38 664 PHE A O 1
ATOM 5322 N N . GLU A 1 665 ? -2.291 14.171 -0.911 1.00 90.00 665 GLU A N 1
ATOM 5323 C CA . GLU A 1 665 ? -3.685 14.169 -1.375 1.00 90.00 665 GLU A CA 1
ATOM 5324 C C . GLU A 1 665 ? -3.801 13.940 -2.882 1.00 90.00 665 GLU A C 1
ATOM 5326 O O . GLU A 1 665 ? -4.902 13.716 -3.383 1.00 90.00 665 GLU A O 1
ATOM 5331 N N . ILE A 1 666 ? -2.693 14.011 -3.621 1.00 91.25 666 ILE A N 1
ATOM 5332 C CA . ILE A 1 666 ? -2.692 13.853 -5.070 1.00 91.25 666 ILE A CA 1
ATOM 5333 C C . ILE A 1 666 ? -2.941 12.387 -5.419 1.00 91.25 666 ILE A C 1
ATOM 5335 O O . ILE A 1 666 ? -2.211 11.496 -4.998 1.00 91.25 666 ILE A O 1
ATOM 5339 N N . HIS A 1 667 ? -3.951 12.146 -6.247 1.00 89.69 667 HIS A N 1
ATOM 5340 C CA . HIS A 1 667 ? -4.187 10.851 -6.873 1.00 89.69 667 HIS A CA 1
ATOM 5341 C C . HIS A 1 667 ? -3.506 10.763 -8.241 1.00 89.69 667 HIS A C 1
ATOM 5343 O O . HIS A 1 667 ? -2.931 9.736 -8.594 1.00 89.69 667 HIS A O 1
ATOM 5349 N N . LYS A 1 668 ? -3.566 11.846 -9.022 1.00 92.31 668 LYS A N 1
ATOM 5350 C CA . LYS A 1 668 ? -3.070 11.879 -10.398 1.00 92.31 668 LYS A CA 1
ATOM 5351 C C . LYS A 1 668 ? -2.719 13.301 -10.825 1.00 92.31 668 LYS A C 1
ATOM 5353 O O . LYS A 1 668 ? -3.417 14.249 -10.465 1.00 92.31 668 LYS A O 1
ATOM 5358 N N . VAL A 1 669 ? -1.670 13.452 -11.624 1.00 92.50 669 VAL A N 1
ATOM 5359 C CA . VAL A 1 669 ? -1.248 14.719 -12.231 1.00 92.50 669 VAL A CA 1
ATOM 5360 C C . VAL A 1 669 ? -1.249 14.562 -13.743 1.00 92.50 669 VAL A C 1
ATOM 5362 O O . VAL A 1 669 ? -0.561 13.703 -14.279 1.00 92.50 669 VAL A O 1
ATOM 5365 N N . ARG A 1 670 ? -2.003 15.419 -14.427 1.00 91.25 670 ARG A N 1
ATOM 5366 C CA . ARG A 1 670 ? -1.949 15.585 -15.877 1.00 91.25 670 ARG A CA 1
ATOM 5367 C C . ARG A 1 670 ? -1.038 16.755 -16.217 1.00 91.25 670 ARG A C 1
ATOM 5369 O O . ARG A 1 670 ? -1.356 17.908 -15.902 1.00 91.25 670 ARG A O 1
ATOM 5376 N N . GLU A 1 671 ? 0.076 16.457 -16.867 1.00 86.62 671 GLU A N 1
ATOM 5377 C CA . GLU A 1 671 ? 1.045 17.442 -17.336 1.00 86.62 671 GLU A CA 1
ATOM 5378 C C . GLU A 1 671 ? 0.539 18.229 -18.561 1.00 86.62 671 GLU A C 1
ATOM 5380 O O . GLU A 1 671 ? -0.400 17.839 -19.260 1.00 86.62 671 GLU A O 1
ATOM 5385 N N . ASN A 1 672 ? 1.216 19.336 -18.883 1.00 83.31 672 ASN A N 1
ATOM 5386 C CA . ASN A 1 672 ? 0.902 20.185 -20.044 1.00 83.31 672 ASN A CA 1
ATOM 5387 C C . ASN A 1 672 ? 1.013 19.462 -21.392 1.00 83.31 672 ASN A C 1
ATOM 5389 O O . ASN A 1 672 ? 0.367 19.845 -22.369 1.00 83.31 672 ASN A O 1
ATOM 5393 N N . ASN A 1 673 ? 1.855 18.433 -21.455 1.00 81.00 673 ASN A N 1
ATOM 5394 C CA . ASN A 1 673 ? 2.055 17.594 -22.634 1.00 81.00 673 ASN A CA 1
ATOM 5395 C C . ASN A 1 673 ? 0.912 16.563 -22.824 1.00 81.00 673 ASN A C 1
ATOM 5397 O O . ASN A 1 673 ? 0.847 15.915 -23.873 1.00 81.00 673 ASN A O 1
ATOM 5401 N N . GLY A 1 674 ? -0.013 16.464 -21.858 1.00 82.31 674 GLY A N 1
ATOM 5402 C CA . GLY A 1 674 ? -1.158 15.558 -21.851 1.00 82.31 674 GLY A CA 1
ATOM 5403 C C . GLY A 1 674 ? -0.889 14.170 -21.269 1.00 82.31 674 GLY A C 1
ATOM 5404 O O . GLY A 1 674 ? -1.772 13.330 -21.396 1.00 82.31 674 GLY A O 1
ATOM 5405 N N . ILE A 1 675 ? 0.286 13.928 -20.679 1.00 88.38 675 ILE A N 1
ATOM 5406 C CA . ILE A 1 675 ? 0.600 12.687 -19.965 1.00 88.38 675 ILE A CA 1
ATOM 5407 C C . ILE A 1 675 ? 0.038 12.726 -18.556 1.00 88.38 675 ILE A C 1
ATOM 5409 O O . ILE A 1 675 ? 0.025 13.764 -17.891 1.00 88.38 675 ILE A O 1
ATOM 5413 N N . ASP A 1 676 ? -0.423 11.563 -18.128 1.00 88.94 676 ASP A N 1
ATOM 5414 C CA . ASP A 1 676 ? -0.990 11.325 -16.823 1.00 88.94 676 ASP A CA 1
ATOM 5415 C C . ASP A 1 676 ? -0.013 10.525 -15.960 1.00 88.94 676 ASP A C 1
ATOM 5417 O O . ASP A 1 676 ? 0.238 9.355 -16.222 1.00 88.94 676 ASP A O 1
ATOM 5421 N N . LEU A 1 677 ? 0.486 11.136 -14.889 1.00 88.62 677 LEU A N 1
ATOM 5422 C CA . LEU A 1 677 ? 1.204 10.432 -13.832 1.00 88.62 677 LEU A CA 1
ATOM 5423 C C . LEU A 1 677 ? 0.260 10.112 -12.684 1.00 88.62 677 LEU A C 1
ATOM 5425 O O . LEU A 1 677 ? -0.419 11.004 -12.166 1.00 88.62 677 LEU A O 1
ATOM 5429 N N . LYS A 1 678 ? 0.247 8.857 -12.238 1.00 88.81 678 LYS A N 1
ATOM 5430 C CA . LYS A 1 678 ? -0.524 8.448 -11.062 1.00 88.81 678 LYS A CA 1
ATOM 5431 C C . LYS A 1 678 ? 0.341 8.394 -9.809 1.00 88.81 678 LYS A C 1
ATOM 5433 O O . LYS A 1 678 ? 1.555 8.177 -9.854 1.00 88.81 678 LYS A O 1
ATOM 5438 N N . MET A 1 679 ? -0.299 8.647 -8.675 1.00 85.94 679 MET A N 1
ATOM 5439 C CA . MET A 1 679 ? 0.278 8.342 -7.375 1.00 85.94 679 MET A CA 1
ATOM 5440 C C . MET A 1 679 ? 0.337 6.813 -7.246 1.00 85.94 679 MET A C 1
ATOM 5442 O O . MET A 1 679 ? -0.675 6.162 -7.508 1.00 85.94 679 MET A O 1
ATOM 5446 N N . PRO A 1 680 ? 1.487 6.223 -6.881 1.00 76.19 680 PRO A N 1
ATOM 5447 C CA . PRO A 1 680 ? 1.621 4.777 -6.851 1.00 76.19 680 PRO A CA 1
ATOM 5448 C C . PRO A 1 680 ? 0.747 4.176 -5.752 1.00 76.19 680 PRO A C 1
ATOM 5450 O O . PRO A 1 680 ? 0.699 4.684 -4.626 1.00 76.19 680 PRO A O 1
ATOM 5453 N N . GLU A 1 681 ? 0.106 3.052 -6.065 1.00 68.88 681 GLU A N 1
ATOM 5454 C CA . GLU A 1 681 ? -0.604 2.222 -5.092 1.00 68.88 681 GLU A CA 1
ATOM 5455 C C . GLU A 1 681 ? 0.406 1.426 -4.255 1.00 68.88 681 GLU A C 1
ATOM 5457 O O . GLU A 1 681 ? 0.598 0.223 -4.413 1.00 68.88 681 GLU A O 1
ATOM 5462 N N . ASN A 1 682 ? 1.108 2.121 -3.362 1.00 66.38 682 ASN A N 1
ATOM 5463 C CA . ASN A 1 682 ? 2.052 1.480 -2.459 1.00 66.38 682 ASN A CA 1
ATOM 5464 C C . ASN A 1 682 ? 1.320 0.899 -1.245 1.00 66.38 682 ASN A C 1
ATOM 5466 O O . ASN A 1 682 ? 0.637 1.616 -0.511 1.00 66.38 682 ASN A O 1
ATOM 5470 N N . HIS A 1 683 ? 1.519 -0.396 -1.005 1.00 71.88 683 HIS A N 1
ATOM 5471 C CA . HIS A 1 683 ? 1.024 -1.079 0.185 1.00 71.88 683 HIS A CA 1
ATOM 5472 C C . HIS A 1 683 ? 2.044 -0.955 1.329 1.00 71.88 683 HIS A C 1
ATOM 5474 O O . HIS A 1 683 ? 3.040 -1.672 1.370 1.00 71.88 683 HIS A O 1
ATOM 5480 N N . TYR A 1 684 ? 1.808 -0.003 2.229 1.00 77.44 684 TYR A N 1
ATOM 5481 C CA . TYR A 1 684 ? 2.563 0.249 3.462 1.00 77.44 684 TYR A CA 1
ATOM 5482 C C . TYR A 1 684 ? 1.872 -0.278 4.723 1.00 77.44 684 TYR A C 1
ATOM 5484 O O . TYR A 1 684 ? 2.523 -0.413 5.752 1.00 77.44 684 TYR A O 1
ATOM 5492 N N . ILE A 1 685 ? 0.560 -0.504 4.696 1.00 86.12 685 ILE A N 1
ATOM 5493 C CA . ILE A 1 685 ? -0.200 -0.988 5.853 1.00 86.12 685 ILE A CA 1
ATOM 5494 C C . ILE A 1 685 ? -0.560 -2.453 5.621 1.00 86.12 685 ILE A C 1
ATOM 5496 O O . ILE A 1 685 ? -1.526 -2.731 4.915 1.00 86.12 685 ILE A O 1
ATOM 5500 N N . ASP A 1 686 ? 0.177 -3.372 6.248 1.00 88.00 686 ASP A N 1
ATOM 5501 C CA . ASP A 1 686 ? -0.128 -4.809 6.180 1.00 88.00 686 ASP A CA 1
ATOM 5502 C C . ASP A 1 686 ? -1.365 -5.164 7.017 1.00 88.00 686 ASP A C 1
ATOM 5504 O O . ASP A 1 686 ? -2.185 -6.006 6.636 1.00 88.00 686 ASP A O 1
ATOM 5508 N N . GLN A 1 687 ? -1.477 -4.557 8.203 1.00 92.44 687 GLN A N 1
ATOM 5509 C CA . GLN A 1 687 ? -2.592 -4.767 9.120 1.00 92.44 687 GLN A CA 1
ATOM 5510 C C . GLN A 1 687 ? -2.745 -3.620 10.120 1.00 92.44 687 GLN A C 1
ATOM 5512 O O . GLN A 1 687 ? -1.792 -2.934 10.483 1.00 92.44 687 GLN A O 1
ATOM 5517 N N . TYR A 1 688 ? -3.962 -3.473 10.617 1.00 94.69 688 TYR A N 1
ATOM 5518 C CA . TYR A 1 688 ? -4.319 -2.619 11.737 1.00 94.69 688 TYR A CA 1
ATOM 5519 C C . TYR A 1 688 ? -4.255 -3.428 13.025 1.00 94.69 688 TYR A C 1
ATOM 5521 O O . TYR A 1 688 ? -4.538 -4.631 13.027 1.00 94.69 688 TYR A O 1
ATOM 5529 N N . TYR A 1 689 ? -3.927 -2.784 14.134 1.00 94.69 689 TYR A N 1
ATOM 5530 C CA . TYR A 1 689 ? -4.057 -3.393 15.447 1.00 94.69 689 TYR A CA 1
ATOM 5531 C C . TYR A 1 689 ? -4.878 -2.525 16.386 1.00 94.69 689 TYR A C 1
ATOM 5533 O O . TYR A 1 689 ? -4.870 -1.299 16.296 1.00 94.69 689 TYR A O 1
ATOM 5541 N N . VAL A 1 690 ? -5.559 -3.191 17.312 1.00 96.25 690 VAL A N 1
ATOM 5542 C CA . VAL A 1 690 ? -6.305 -2.568 18.401 1.00 96.25 690 VAL A CA 1
ATOM 5543 C C . VAL A 1 690 ? -5.771 -3.112 19.720 1.00 96.25 690 VAL A C 1
ATOM 5545 O O . VAL A 1 690 ? -5.625 -4.327 19.897 1.00 96.25 690 VAL A O 1
ATOM 5548 N N . ILE A 1 691 ? -5.452 -2.204 20.635 1.00 94.44 691 ILE A N 1
ATOM 5549 C CA . ILE A 1 691 ? -4.981 -2.498 21.988 1.00 94.44 691 ILE A CA 1
ATOM 5550 C C . ILE A 1 691 ? -6.108 -2.183 22.965 1.00 94.44 691 ILE A C 1
ATOM 5552 O O . ILE A 1 691 ? -6.618 -1.065 22.973 1.00 94.44 691 ILE A O 1
ATOM 5556 N N . GLU A 1 692 ? -6.463 -3.160 23.807 1.00 91.75 692 GLU A N 1
ATOM 5557 C CA . GLU A 1 692 ? -7.541 -3.004 24.799 1.00 91.75 692 GLU A CA 1
ATOM 5558 C C . GLU A 1 692 ? -7.202 -1.942 25.860 1.00 91.75 692 GLU A C 1
ATOM 5560 O O . GLU A 1 692 ? -8.047 -1.129 26.221 1.00 91.75 692 GLU A O 1
ATOM 5565 N N . ASP A 1 693 ? -5.970 -1.968 26.375 1.00 90.94 693 ASP A N 1
ATOM 5566 C CA . ASP A 1 693 ? -5.489 -1.041 27.401 1.00 90.94 693 ASP A CA 1
ATOM 5567 C C . ASP A 1 693 ? -3.950 -0.994 27.423 1.00 90.94 693 ASP A C 1
ATOM 5569 O O . ASP A 1 693 ? -3.288 -1.973 27.789 1.00 90.94 693 ASP A O 1
ATOM 5573 N N . LEU A 1 694 ? -3.376 0.151 27.049 1.00 86.69 694 LEU A N 1
ATOM 5574 C CA . LEU A 1 694 ? -1.937 0.426 27.109 1.00 86.69 694 LEU A CA 1
ATOM 5575 C C . LEU A 1 694 ? -1.398 0.461 28.550 1.00 86.69 694 LEU A C 1
ATOM 5577 O O . LEU A 1 694 ? -0.203 0.238 28.761 1.00 86.69 694 LEU A O 1
ATOM 5581 N N . ALA A 1 695 ? -2.247 0.712 29.553 1.00 84.19 695 ALA A N 1
ATOM 5582 C CA . ALA A 1 695 ? -1.844 0.804 30.956 1.00 84.19 695 ALA A CA 1
ATOM 5583 C C . ALA A 1 695 ? -1.801 -0.561 31.681 1.00 84.19 695 ALA A C 1
ATOM 5585 O O . ALA A 1 695 ? -1.375 -0.642 32.844 1.00 84.19 695 ALA A O 1
ATOM 5586 N N . ALA A 1 696 ? -2.201 -1.650 31.015 1.00 83.50 696 ALA A N 1
ATOM 5587 C CA . ALA A 1 696 ? -2.299 -2.975 31.617 1.00 83.50 696 ALA A CA 1
ATOM 5588 C C . ALA A 1 696 ? -0.934 -3.518 32.101 1.00 83.50 696 ALA A C 1
ATOM 5590 O O . ALA A 1 696 ? 0.028 -3.664 31.348 1.00 83.50 696 ALA A O 1
ATOM 5591 N N . LYS A 1 697 ? -0.847 -3.905 33.385 1.00 67.44 697 LYS A N 1
ATOM 5592 C CA . LYS A 1 697 ? 0.394 -4.406 34.033 1.00 67.44 697 LYS A CA 1
ATOM 5593 C C . LYS A 1 697 ? 0.743 -5.879 33.732 1.00 67.44 697 LYS A C 1
ATOM 5595 O O . LYS A 1 697 ? 1.613 -6.456 34.384 1.00 67.44 697 LYS A O 1
ATOM 5600 N N . GLY A 1 698 ? 0.090 -6.492 32.748 1.00 58.91 698 GLY A N 1
ATOM 5601 C CA . GLY A 1 698 ? 0.356 -7.833 32.218 1.00 58.91 698 GLY A CA 1
ATOM 5602 C C . GLY A 1 698 ? 0.212 -7.796 30.697 1.00 58.91 698 GLY A C 1
ATOM 5603 O O . GLY A 1 698 ? -0.478 -6.917 30.203 1.00 58.91 698 GLY A O 1
ATOM 5604 N N . GLY A 1 699 ? 0.904 -8.689 29.974 1.00 66.31 699 GLY A N 1
ATOM 5605 C CA . GLY A 1 699 ? 1.084 -8.619 28.513 1.00 66.31 699 GLY A CA 1
ATOM 5606 C C . GLY A 1 699 ? -0.122 -8.064 27.745 1.00 66.31 699 GLY A C 1
ATOM 5607 O O . GLY A 1 699 ? -1.233 -8.569 27.900 1.00 66.31 699 GLY A O 1
ATOM 5608 N N . MET A 1 700 ? 0.126 -7.020 26.949 1.00 82.75 700 MET A N 1
ATOM 5609 C CA . MET A 1 700 ? -0.905 -6.283 26.218 1.00 82.75 700 MET A CA 1
ATOM 5610 C C . MET A 1 700 ? -1.717 -7.227 25.333 1.00 82.75 700 MET A C 1
ATOM 5612 O O . MET A 1 700 ? -1.156 -8.045 24.595 1.00 82.75 700 MET A O 1
ATOM 5616 N N . LYS A 1 701 ? -3.042 -7.101 25.392 1.00 88.19 701 LYS A N 1
ATOM 5617 C CA . LYS A 1 701 ? -3.930 -7.757 24.436 1.00 88.19 701 LYS A CA 1
ATOM 5618 C C . LYS A 1 701 ? -3.973 -6.912 23.172 1.00 88.19 701 LYS A C 1
ATOM 5620 O O . LYS A 1 701 ? -4.443 -5.779 23.209 1.00 88.19 701 LYS A O 1
ATOM 5625 N N . ILE A 1 702 ? -3.445 -7.478 22.094 1.00 92.12 702 ILE A N 1
ATOM 5626 C CA . ILE A 1 702 ? -3.361 -6.841 20.782 1.00 92.12 702 ILE A CA 1
ATOM 5627 C C . ILE A 1 702 ? -4.131 -7.716 19.800 1.00 92.12 702 ILE A C 1
ATOM 5629 O O . ILE A 1 702 ? -3.737 -8.859 19.547 1.00 92.12 702 ILE A O 1
ATOM 5633 N N . GLU A 1 703 ? -5.206 -7.175 19.245 1.00 94.56 703 GLU A N 1
ATOM 5634 C CA . GLU A 1 703 ? -5.977 -7.802 18.174 1.00 94.56 703 GLU A CA 1
ATOM 5635 C C . GLU A 1 703 ? -5.601 -7.180 16.831 1.00 94.56 703 GLU A C 1
ATOM 5637 O O . GLU A 1 703 ? -5.294 -5.995 16.766 1.00 94.56 703 GLU A O 1
ATOM 5642 N N . ARG A 1 704 ? -5.573 -7.987 15.766 1.00 95.12 704 ARG A N 1
ATOM 5643 C CA . ARG A 1 704 ? -5.106 -7.575 14.434 1.00 95.12 704 ARG A CA 1
ATOM 5644 C C . ARG A 1 704 ? -6.210 -7.726 13.400 1.00 95.12 704 ARG A C 1
ATOM 5646 O O . ARG A 1 704 ? -6.895 -8.748 13.370 1.00 95.12 704 ARG A O 1
ATOM 5653 N N . TYR A 1 705 ? -6.318 -6.737 12.527 1.00 95.62 705 TYR A N 1
ATOM 5654 C CA . TYR A 1 705 ? -7.384 -6.571 11.550 1.00 95.62 705 TYR A CA 1
ATOM 5655 C C . TYR A 1 705 ? -6.785 -6.218 10.188 1.00 95.62 705 TYR A C 1
ATOM 5657 O O . TYR A 1 705 ? -5.819 -5.471 10.104 1.00 95.62 705 TYR A O 1
ATOM 5665 N N . LYS A 1 706 ? -7.357 -6.740 9.101 1.00 91.44 706 LYS A N 1
ATOM 5666 C CA . LYS A 1 706 ? -6.926 -6.392 7.731 1.00 91.44 706 LYS A CA 1
ATOM 5667 C C . LYS A 1 706 ? -7.624 -5.158 7.165 1.00 91.44 706 LYS A C 1
ATOM 5669 O O . LYS A 1 706 ? -7.195 -4.627 6.153 1.00 91.44 706 LYS A O 1
ATOM 5674 N N . ASP A 1 707 ? -8.724 -4.764 7.790 1.00 92.44 707 ASP A N 1
ATOM 5675 C CA . ASP A 1 707 ? -9.637 -3.735 7.315 1.00 92.44 707 ASP A CA 1
ATOM 5676 C C . ASP A 1 707 ? -9.770 -2.650 8.386 1.00 92.44 707 ASP A C 1
ATOM 5678 O O . ASP A 1 707 ? -9.948 -2.970 9.567 1.00 92.44 707 ASP A O 1
ATOM 5682 N N . LEU A 1 708 ? -9.673 -1.385 7.969 1.00 92.88 708 LEU A N 1
ATOM 5683 C CA . LEU A 1 708 ? -9.757 -0.237 8.869 1.00 92.88 708 LEU A CA 1
ATOM 5684 C C . LEU A 1 708 ? -11.138 -0.142 9.524 1.00 92.88 708 LEU A C 1
ATOM 5686 O O . LEU A 1 708 ? -11.219 0.134 10.716 1.00 92.88 708 LEU A O 1
ATOM 5690 N N . GLY A 1 709 ? -12.217 -0.410 8.783 1.00 92.62 709 GLY A N 1
ATOM 5691 C CA . GLY A 1 709 ? -13.581 -0.356 9.311 1.00 92.62 709 GLY A CA 1
ATOM 5692 C C . GLY A 1 709 ? -13.809 -1.376 10.427 1.00 92.62 709 GLY A C 1
ATOM 5693 O O . GLY A 1 709 ? -14.377 -1.045 11.468 1.00 92.62 709 GLY A O 1
ATOM 5694 N N . ALA A 1 710 ? -13.305 -2.600 10.259 1.00 93.69 710 ALA A N 1
ATOM 5695 C CA . ALA A 1 710 ? -13.327 -3.622 11.304 1.00 93.69 710 ALA A CA 1
ATOM 5696 C C . ALA A 1 710 ? -12.491 -3.219 12.532 1.00 93.69 710 ALA A C 1
ATOM 5698 O O . ALA A 1 710 ? -12.935 -3.427 13.662 1.00 93.69 710 ALA A O 1
ATOM 5699 N N . ALA A 1 711 ? -11.312 -2.624 12.319 1.00 96.00 711 ALA A N 1
ATOM 5700 C CA . ALA A 1 711 ? -10.459 -2.136 13.401 1.00 96.00 711 ALA A CA 1
ATOM 5701 C C . ALA A 1 711 ? -11.115 -0.981 14.175 1.00 96.00 711 ALA A C 1
ATOM 5703 O O . ALA A 1 711 ? -11.128 -1.006 15.402 1.00 96.00 711 ALA A O 1
ATOM 5704 N N . LEU A 1 712 ? -11.707 -0.008 13.474 1.00 94.38 712 LEU A N 1
ATOM 5705 C CA . LEU A 1 712 ? -12.456 1.100 14.071 1.00 94.38 712 LEU A CA 1
ATOM 5706 C C . LEU A 1 712 ? -13.664 0.586 14.856 1.00 94.38 712 LEU A C 1
ATOM 5708 O O . LEU A 1 712 ? -13.844 0.969 16.005 1.00 94.38 712 LEU A O 1
ATOM 5712 N N . GLY A 1 713 ? -14.439 -0.345 14.293 1.00 93.06 713 GLY A N 1
ATOM 5713 C CA . GLY A 1 713 ? -15.558 -0.967 15.003 1.00 93.06 713 GLY A CA 1
ATOM 5714 C C . GLY A 1 713 ? -15.124 -1.657 16.301 1.00 93.06 713 GLY A C 1
ATOM 5715 O O . GLY A 1 713 ? -15.764 -1.488 17.337 1.00 93.06 713 GLY A O 1
ATOM 5716 N N . ALA A 1 714 ? -14.003 -2.385 16.273 1.00 93.94 714 ALA A N 1
ATOM 5717 C CA . ALA A 1 714 ? -13.430 -2.988 17.473 1.00 93.94 714 ALA A CA 1
ATOM 5718 C C . ALA A 1 714 ? -12.941 -1.927 18.474 1.00 93.94 714 ALA A C 1
ATOM 5720 O O . ALA A 1 714 ? -13.240 -2.028 19.661 1.00 93.94 714 ALA A O 1
ATOM 5721 N N . TYR A 1 715 ? -12.249 -0.886 18.010 1.00 94.81 715 TYR A N 1
ATOM 5722 C CA . TYR A 1 715 ? -11.757 0.211 18.844 1.00 94.81 715 TYR A CA 1
ATOM 5723 C C . TYR A 1 715 ? -12.883 0.992 19.535 1.00 94.81 715 TYR A C 1
ATOM 5725 O O . TYR A 1 715 ? -12.795 1.279 20.729 1.00 94.81 715 TYR A O 1
ATOM 5733 N N . TYR A 1 716 ? -13.966 1.295 18.825 1.00 91.50 716 TYR A N 1
ATOM 5734 C CA . TYR A 1 716 ? -15.121 1.999 19.381 1.00 91.50 716 TYR A CA 1
ATOM 5735 C C . TYR A 1 716 ? -15.933 1.140 20.353 1.00 91.50 716 TYR A C 1
ATOM 5737 O O . TYR A 1 716 ? -16.489 1.667 21.307 1.00 91.50 716 TYR A O 1
ATOM 5745 N N . SER A 1 717 ? -15.921 -0.189 20.195 1.00 91.19 717 SER A N 1
ATOM 5746 C CA . SER A 1 717 ? -16.549 -1.103 21.162 1.00 91.19 717 SER A CA 1
ATOM 5747 C C . SER A 1 717 ? -15.816 -1.198 22.507 1.00 91.19 717 SER A C 1
ATOM 5749 O O . SER A 1 717 ? -16.342 -1.767 23.463 1.00 91.19 717 SER A O 1
ATOM 5751 N N . LEU A 1 718 ? -14.584 -0.684 22.586 1.00 91.38 718 LEU A N 1
ATOM 5752 C CA . LEU A 1 718 ? -13.811 -0.657 23.820 1.00 91.38 718 LEU A CA 1
ATOM 5753 C C . LEU A 1 718 ? -14.178 0.568 24.664 1.00 91.38 718 LEU A C 1
ATOM 5755 O O . LEU A 1 718 ? -14.299 1.668 24.123 1.00 91.38 718 LEU A O 1
ATOM 5759 N N . PRO A 1 719 ? -14.257 0.421 25.995 1.00 88.75 719 PRO A N 1
ATOM 5760 C CA . PRO A 1 719 ? -14.684 1.509 26.857 1.00 88.75 719 PRO A CA 1
ATOM 5761 C C . PRO A 1 719 ? -13.619 2.612 26.953 1.00 88.75 719 PRO A C 1
ATOM 5763 O O . PRO A 1 719 ? -12.424 2.333 27.093 1.00 88.75 719 PRO A O 1
ATOM 5766 N N . ASN A 1 720 ? -14.059 3.873 26.929 1.00 88.81 720 ASN A N 1
ATOM 5767 C CA . ASN A 1 720 ? -13.181 5.052 26.893 1.00 88.81 720 ASN A CA 1
ATOM 5768 C C . ASN A 1 720 ? -12.393 5.283 28.195 1.00 88.81 720 ASN A C 1
ATOM 5770 O O . ASN A 1 720 ? -11.379 5.975 28.185 1.00 88.81 720 ASN A O 1
ATOM 5774 N N . HIS A 1 721 ? -12.782 4.656 29.309 1.00 88.56 721 HIS A N 1
ATOM 5775 C CA . HIS A 1 721 ? -12.016 4.727 30.559 1.00 88.56 721 HIS A CA 1
ATOM 5776 C C . HIS A 1 721 ? -10.685 3.955 30.515 1.00 88.56 721 HIS A C 1
ATOM 5778 O O . HIS A 1 721 ? -9.848 4.109 31.407 1.00 88.56 721 HIS A O 1
ATOM 5784 N N . LYS A 1 722 ? -10.473 3.112 29.495 1.00 89.69 722 LYS A N 1
ATOM 5785 C CA . LYS A 1 722 ? -9.203 2.414 29.249 1.00 89.69 722 LYS A CA 1
ATOM 5786 C C . LYS A 1 722 ? -8.321 3.212 28.299 1.00 89.69 722 LYS A C 1
ATOM 5788 O O . LYS A 1 722 ? -8.812 3.886 27.396 1.00 89.69 722 LYS A O 1
ATOM 5793 N N . MET A 1 723 ? -7.001 3.056 28.430 1.00 91.00 723 MET A N 1
ATOM 5794 C CA . MET A 1 723 ? -6.038 3.666 27.508 1.00 91.00 723 MET A CA 1
ATOM 5795 C C . MET A 1 723 ? -5.938 2.841 26.213 1.00 91.00 723 MET A C 1
ATOM 5797 O O . MET A 1 723 ? -4.897 2.255 25.909 1.00 91.00 723 MET A O 1
ATOM 5801 N N . LYS A 1 724 ? -7.052 2.720 25.485 1.00 93.56 724 LYS A N 1
ATOM 5802 C CA . LYS A 1 724 ? -7.145 1.961 24.231 1.00 93.56 724 LYS A CA 1
ATOM 5803 C C . LYS A 1 724 ? -6.374 2.650 23.107 1.00 93.56 724 LYS A C 1
ATOM 5805 O O . LYS A 1 724 ? -6.294 3.879 23.063 1.00 93.56 724 LYS A O 1
ATOM 5810 N N . ALA A 1 725 ? -5.841 1.869 22.172 1.00 95.00 725 ALA A N 1
ATOM 5811 C CA . ALA A 1 725 ? -5.125 2.404 21.014 1.00 95.00 725 ALA A CA 1
ATOM 5812 C C . ALA A 1 725 ? -5.488 1.670 19.725 1.00 95.00 725 ALA A C 1
ATOM 5814 O O . ALA A 1 725 ? -5.717 0.459 19.742 1.00 95.00 725 ALA A O 1
ATOM 5815 N N . LEU A 1 726 ? -5.509 2.406 18.616 1.00 95.56 726 LEU A N 1
ATOM 5816 C CA . LEU A 1 726 ? -5.589 1.867 17.263 1.00 95.56 726 LEU A CA 1
ATOM 5817 C C . LEU A 1 726 ? -4.355 2.326 16.499 1.00 95.56 726 LEU A C 1
ATOM 5819 O O . LEU A 1 726 ? -4.028 3.514 16.488 1.00 95.56 726 LEU A O 1
ATOM 5823 N N . GLY A 1 727 ? -3.685 1.389 15.845 1.00 93.06 727 GLY A N 1
ATOM 5824 C CA . GLY A 1 727 ? -2.490 1.665 15.064 1.00 93.06 727 GLY A CA 1
ATOM 5825 C C . GLY A 1 727 ? -2.351 0.754 13.859 1.00 93.06 727 GLY A C 1
ATOM 5826 O O . GLY A 1 727 ? -3.228 -0.060 13.556 1.00 93.06 727 GLY A O 1
ATOM 5827 N N . ILE A 1 728 ? -1.225 0.895 13.173 1.00 91.19 728 ILE A N 1
ATOM 5828 C CA . ILE A 1 728 ? -0.858 0.086 12.012 1.00 91.19 728 ILE A CA 1
ATOM 5829 C C . ILE A 1 728 ? 0.427 -0.681 12.278 1.00 91.19 728 ILE A C 1
ATOM 5831 O O . ILE A 1 728 ? 1.346 -0.179 12.921 1.00 91.19 728 ILE A O 1
ATOM 5835 N N . GLU A 1 729 ? 0.514 -1.892 11.750 1.00 89.69 729 GLU A N 1
ATOM 5836 C CA . GLU A 1 729 ? 1.724 -2.702 11.742 1.00 89.69 729 GLU A CA 1
ATOM 5837 C C . GLU A 1 729 ? 2.119 -2.968 10.288 1.00 89.69 729 GLU A C 1
ATOM 5839 O O . GLU A 1 729 ? 1.288 -3.358 9.467 1.00 89.69 729 GLU A O 1
ATOM 5844 N N . ASN A 1 730 ? 3.397 -2.754 9.987 1.00 84.19 730 ASN A N 1
ATOM 5845 C CA . ASN A 1 730 ? 3.986 -3.020 8.684 1.00 84.19 730 ASN A CA 1
ATOM 5846 C C . ASN A 1 730 ? 5.195 -3.953 8.815 1.00 84.19 730 ASN A C 1
ATOM 5848 O O . ASN A 1 730 ? 5.973 -3.864 9.774 1.00 84.19 730 ASN A O 1
ATOM 5852 N N . THR A 1 731 ? 5.384 -4.833 7.837 1.00 73.25 731 THR A N 1
ATOM 5853 C CA . THR A 1 731 ? 6.520 -5.751 7.736 1.00 73.25 731 THR A CA 1
ATOM 5854 C C . THR A 1 731 ? 7.487 -5.403 6.604 1.00 73.25 731 THR A C 1
ATOM 5856 O O . THR A 1 731 ? 8.669 -5.738 6.735 1.00 73.25 731 THR A O 1
ATOM 5859 N N . ALA A 1 732 ? 7.053 -4.678 5.563 1.00 62.38 732 ALA A N 1
ATOM 5860 C CA . ALA A 1 732 ? 7.896 -4.209 4.459 1.00 62.38 732 ALA A CA 1
ATOM 5861 C C . ALA A 1 732 ? 7.275 -2.990 3.734 1.00 62.38 732 ALA A C 1
ATOM 5863 O O . ALA A 1 732 ? 6.061 -2.891 3.642 1.00 62.38 732 ALA A O 1
ATOM 5864 N N . PRO A 1 733 ? 8.058 -2.040 3.185 1.00 59.06 733 PRO A N 1
ATOM 5865 C CA . PRO A 1 733 ? 9.518 -1.937 3.222 1.00 59.06 733 PRO A CA 1
ATOM 5866 C C . PRO A 1 733 ? 10.060 -1.372 4.548 1.00 59.06 733 PRO A C 1
ATOM 5868 O O . PRO A 1 733 ? 11.255 -1.480 4.812 1.00 59.06 733 PRO A O 1
ATOM 5871 N N . LEU A 1 734 ? 9.201 -0.797 5.399 1.00 66.25 734 LEU A N 1
ATOM 5872 C CA . LEU A 1 734 ? 9.562 -0.234 6.704 1.00 66.25 734 LEU A CA 1
ATOM 5873 C C . LEU A 1 734 ? 8.873 -1.020 7.813 1.00 66.25 734 LEU A C 1
ATOM 5875 O O . LEU A 1 734 ? 7.706 -0.799 8.121 1.00 66.25 734 LEU A O 1
ATOM 5879 N N . ARG A 1 735 ? 9.609 -1.952 8.418 1.00 78.00 735 ARG A N 1
ATOM 5880 C CA . ARG A 1 735 ? 9.080 -2.763 9.511 1.00 78.00 735 ARG A CA 1
ATOM 5881 C C . ARG A 1 735 ? 8.863 -1.914 10.763 1.00 78.00 735 ARG A C 1
ATOM 5883 O O . ARG A 1 735 ? 9.815 -1.331 11.279 1.00 78.00 735 ARG A O 1
ATOM 5890 N N . GLY A 1 736 ? 7.653 -1.933 11.309 1.00 82.88 736 GLY A N 1
ATOM 5891 C CA . GLY A 1 736 ? 7.342 -1.275 12.574 1.00 82.88 736 GLY A CA 1
ATOM 5892 C C . GLY A 1 736 ? 5.852 -1.242 12.881 1.00 82.88 736 GLY A C 1
ATOM 5893 O O . GLY A 1 736 ? 5.036 -1.761 12.124 1.00 82.88 736 GLY A O 1
ATOM 5894 N N . SER A 1 737 ? 5.516 -0.625 14.007 1.00 87.88 737 SER A N 1
ATOM 5895 C CA . SER A 1 737 ? 4.144 -0.396 14.447 1.00 87.88 737 SER A CA 1
ATOM 5896 C C . SER A 1 737 ? 4.023 1.015 15.006 1.00 87.88 737 SER A C 1
ATOM 5898 O O . SER A 1 737 ? 4.888 1.412 15.790 1.00 87.88 737 SER A O 1
ATOM 5900 N N . LEU A 1 738 ? 2.976 1.744 14.628 1.00 88.69 738 LEU A N 1
ATOM 5901 C CA . LEU A 1 738 ? 2.692 3.086 15.136 1.00 88.69 738 LEU A CA 1
ATOM 5902 C C . LEU A 1 738 ? 1.220 3.211 15.508 1.00 88.69 738 LEU A C 1
ATOM 5904 O O . LEU A 1 738 ? 0.349 2.754 14.765 1.00 88.69 738 LEU A O 1
ATOM 5908 N N . ASP A 1 739 ? 0.961 3.877 16.630 1.00 91.06 739 ASP A N 1
ATOM 5909 C CA . ASP A 1 739 ? -0.388 4.247 17.037 1.00 91.06 739 ASP A CA 1
ATOM 5910 C C . ASP A 1 739 ? -0.852 5.446 16.203 1.00 91.06 739 ASP A C 1
ATOM 5912 O O . ASP A 1 739 ? -0.111 6.410 16.019 1.00 91.06 739 ASP A O 1
ATOM 5916 N N . PHE A 1 740 ? -2.084 5.391 15.706 1.00 91.88 740 PHE A N 1
ATOM 5917 C CA . PHE A 1 740 ? -2.753 6.510 15.038 1.00 91.88 740 PHE A CA 1
ATOM 5918 C C . PHE A 1 740 ? -3.743 7.204 15.964 1.00 91.88 740 PHE A C 1
ATOM 5920 O O . PHE A 1 740 ? -3.914 8.416 15.871 1.00 91.88 740 PHE A O 1
ATOM 5927 N N . ILE A 1 741 ? -4.360 6.456 16.880 1.00 93.56 741 ILE A N 1
ATOM 5928 C CA . ILE A 1 741 ? -5.268 6.984 17.896 1.00 93.56 741 ILE A CA 1
ATOM 5929 C C . ILE A 1 741 ? -4.904 6.376 19.240 1.00 93.56 741 ILE A C 1
ATOM 5931 O O . ILE A 1 741 ? -4.713 5.162 19.349 1.00 93.56 741 ILE A O 1
ATOM 5935 N N . GLN A 1 742 ? -4.869 7.206 20.274 1.00 93.44 742 GLN A N 1
ATOM 5936 C CA . GLN A 1 742 ? -4.827 6.767 21.664 1.00 93.44 742 GLN A CA 1
ATOM 5937 C C . GLN A 1 742 ? -5.944 7.460 22.440 1.00 93.44 742 GLN A C 1
ATOM 5939 O O . GLN A 1 742 ? -6.046 8.686 22.403 1.00 93.44 742 GLN A O 1
ATOM 5944 N N . CYS A 1 743 ? -6.726 6.688 23.191 1.00 92.06 743 CYS A N 1
ATOM 5945 C CA . CYS A 1 743 ? -7.635 7.245 24.183 1.00 92.06 743 CYS A CA 1
ATOM 5946 C C . CYS A 1 743 ? -6.824 7.657 25.414 1.00 92.06 743 CYS A C 1
ATOM 5948 O O . CYS A 1 743 ? -6.188 6.819 26.064 1.00 92.06 743 CYS A O 1
ATOM 5950 N N . LYS A 1 744 ? -6.818 8.950 25.733 1.00 88.94 744 LYS A N 1
ATOM 5951 C CA . LYS A 1 744 ? -6.136 9.516 26.901 1.00 88.94 744 LYS A CA 1
ATOM 5952 C C . LYS A 1 744 ? -7.173 10.158 27.807 1.00 88.94 744 LYS A C 1
ATOM 5954 O O . LYS A 1 744 ? -7.788 11.148 27.440 1.00 88.94 744 LYS A O 1
ATOM 5959 N N . ASN A 1 745 ? -7.346 9.585 28.999 1.00 87.62 745 ASN A N 1
ATOM 5960 C CA . ASN A 1 745 ? -8.315 10.048 29.997 1.00 87.62 745 ASN A CA 1
ATOM 5961 C C . ASN A 1 745 ? -9.735 10.229 29.419 1.00 87.62 745 ASN A C 1
ATOM 5963 O O . ASN A 1 745 ? -10.356 11.260 29.646 1.00 87.62 745 ASN A O 1
ATOM 5967 N N . GLY A 1 746 ? -10.224 9.263 28.632 1.00 86.62 746 GLY A N 1
ATOM 5968 C CA . GLY A 1 746 ? -11.552 9.323 28.007 1.00 86.62 746 GLY A CA 1
ATOM 5969 C C . GLY A 1 746 ? -11.609 9.988 26.631 1.00 86.62 746 GLY A C 1
ATOM 5970 O O . GLY A 1 746 ? -12.633 9.874 25.968 1.00 86.62 746 GLY A O 1
ATOM 5971 N N . ILE A 1 747 ? -10.530 10.646 26.190 1.00 87.62 747 ILE A N 1
ATOM 5972 C CA . ILE A 1 747 ? -10.505 11.436 24.955 1.00 87.62 747 ILE A CA 1
ATOM 5973 C C . ILE A 1 747 ? -9.665 10.737 23.885 1.00 87.62 747 ILE A C 1
ATOM 5975 O O . ILE A 1 747 ? -8.449 10.570 24.038 1.00 87.62 747 ILE A O 1
ATOM 5979 N N . ASP A 1 748 ? -10.297 10.389 22.768 1.00 90.25 748 ASP A N 1
ATOM 5980 C CA . ASP A 1 748 ? -9.619 9.829 21.601 1.00 90.25 748 ASP A CA 1
ATOM 5981 C C . ASP A 1 748 ? -8.780 10.909 20.902 1.00 90.25 748 ASP A C 1
ATOM 5983 O O . ASP A 1 748 ? -9.289 11.895 20.371 1.00 90.25 748 ASP A O 1
ATOM 5987 N N . THR A 1 749 ? -7.458 10.734 20.921 1.00 88.44 749 THR A N 1
ATOM 5988 C CA . THR A 1 749 ? -6.497 11.710 20.397 1.00 88.44 749 THR A CA 1
ATOM 5989 C C . THR A 1 749 ? -5.712 11.118 19.232 1.00 88.44 749 THR A C 1
ATOM 5991 O O . THR A 1 749 ? -5.118 10.045 19.363 1.00 88.44 749 THR A O 1
ATOM 5994 N N . LEU A 1 750 ? -5.656 11.846 18.113 1.00 89.38 750 LEU A N 1
ATOM 5995 C CA . LEU A 1 750 ? -4.795 11.516 16.976 1.00 89.38 750 LEU A CA 1
ATOM 5996 C C . LEU A 1 750 ? -3.312 11.651 17.350 1.00 89.38 750 LEU A C 1
ATOM 5998 O O . LEU A 1 750 ? -2.885 12.670 17.898 1.00 89.38 750 LEU A O 1
ATOM 6002 N N . ILE A 1 751 ? -2.524 10.630 17.024 1.00 89.44 751 ILE A N 1
ATOM 6003 C CA . ILE A 1 751 ? -1.090 10.553 17.311 1.00 89.44 751 ILE A CA 1
ATOM 6004 C C . ILE A 1 751 ? -0.297 10.736 16.020 1.00 89.44 751 ILE A C 1
ATOM 6006 O O . ILE A 1 751 ? -0.409 9.949 15.087 1.00 89.44 751 ILE A O 1
ATOM 6010 N N . TYR A 1 752 ? 0.528 11.779 15.973 1.00 85.62 752 TYR A N 1
ATOM 6011 C CA . TYR A 1 752 ? 1.266 12.188 14.774 1.00 85.62 752 TYR A CA 1
ATOM 6012 C C . TYR A 1 752 ? 2.710 11.667 14.741 1.00 85.62 752 TYR A C 1
ATOM 6014 O O . TYR A 1 752 ? 3.526 12.180 13.982 1.00 85.62 752 TYR A O 1
ATOM 6022 N N . ASP A 1 753 ? 3.032 10.626 15.514 1.00 83.12 753 ASP A N 1
ATOM 6023 C CA . ASP A 1 753 ? 4.382 10.045 15.599 1.00 83.12 753 ASP A CA 1
ATOM 6024 C C . ASP A 1 753 ? 4.918 9.611 14.222 1.00 83.12 753 ASP A C 1
ATOM 6026 O O . ASP A 1 753 ? 6.117 9.670 13.962 1.00 83.12 753 ASP A O 1
ATOM 6030 N N . CYS A 1 754 ? 4.032 9.251 13.287 1.00 76.94 754 CYS A N 1
ATOM 6031 C CA . CYS A 1 754 ? 4.386 8.963 11.894 1.00 76.94 754 CYS A CA 1
ATOM 6032 C C . CYS A 1 754 ? 5.042 10.142 11.146 1.00 76.94 754 CYS A C 1
ATOM 6034 O O . CYS A 1 754 ? 5.712 9.906 10.142 1.00 76.94 754 CYS A O 1
ATOM 6036 N N . GLN A 1 755 ? 4.899 11.382 11.629 1.00 79.31 755 GLN A N 1
ATOM 6037 C CA . GLN A 1 755 ? 5.594 12.560 11.100 1.00 79.31 755 GLN A CA 1
ATOM 6038 C C . GLN A 1 755 ? 7.015 12.718 11.641 1.00 79.31 755 GLN A C 1
ATOM 6040 O O . GLN A 1 755 ? 7.846 13.364 11.007 1.00 79.31 755 GLN A O 1
ATOM 6045 N N . GLU A 1 756 ? 7.314 12.120 12.793 1.00 79.31 756 GLU A N 1
ATOM 6046 C CA . GLU A 1 756 ? 8.641 12.173 13.410 1.00 79.31 756 GLU A CA 1
ATOM 6047 C C . GLU A 1 756 ? 9.549 11.026 12.941 1.00 79.31 756 GLU A C 1
ATOM 6049 O O . GLU A 1 756 ? 10.773 11.102 13.083 1.00 79.31 756 GLU A O 1
ATOM 6054 N N . VAL A 1 757 ? 8.972 9.962 12.371 1.00 72.69 757 VAL A N 1
ATOM 6055 C CA . VAL A 1 757 ? 9.713 8.785 11.903 1.00 72.69 757 VAL A CA 1
ATOM 6056 C C . VAL A 1 757 ? 9.970 8.863 10.397 1.00 72.69 757 VAL A C 1
ATOM 6058 O O . VAL A 1 757 ? 9.059 8.781 9.572 1.00 72.69 757 VAL A O 1
ATOM 6061 N N . GLU A 1 758 ? 11.249 8.963 10.029 1.00 66.69 758 GLU A N 1
ATOM 6062 C CA . GLU A 1 758 ? 11.680 9.059 8.633 1.00 66.69 758 GLU A CA 1
ATOM 6063 C C . GLU A 1 758 ? 11.171 7.867 7.796 1.00 66.69 758 GLU A C 1
ATOM 6065 O O . GLU A 1 758 ? 11.354 6.700 8.149 1.00 66.69 758 GLU A O 1
ATOM 6070 N N . GLY A 1 759 ? 10.517 8.169 6.669 1.00 69.81 759 GLY A N 1
ATOM 6071 C CA . GLY A 1 759 ? 9.984 7.178 5.728 1.00 69.81 759 GLY A CA 1
ATOM 6072 C C . GLY A 1 759 ? 8.527 6.749 5.950 1.00 69.81 759 GLY A C 1
ATOM 6073 O O . GLY A 1 759 ? 7.988 6.046 5.098 1.00 69.81 759 GLY A O 1
ATOM 6074 N N . TRP A 1 760 ? 7.867 7.186 7.028 1.00 75.19 760 TRP A N 1
ATOM 6075 C CA . TRP A 1 760 ? 6.461 6.845 7.305 1.00 75.19 760 TRP A CA 1
ATOM 6076 C C . TRP A 1 760 ? 5.447 7.799 6.661 1.00 75.19 760 TRP A C 1
ATOM 6078 O O . TRP A 1 760 ? 4.263 7.481 6.584 1.00 75.19 760 TRP A O 1
ATOM 6088 N N . LEU A 1 761 ? 5.897 8.932 6.121 1.00 81.50 761 LEU A N 1
ATOM 6089 C CA . LEU A 1 761 ? 5.051 9.840 5.350 1.00 81.50 761 LEU A CA 1
ATOM 6090 C C . LEU A 1 761 ? 4.766 9.252 3.961 1.00 81.50 761 LEU A C 1
ATOM 6092 O O . LEU A 1 761 ? 5.610 9.291 3.066 1.00 81.50 761 LEU A O 1
ATOM 6096 N N . ASN A 1 762 ? 3.569 8.695 3.773 1.00 82.62 762 ASN A N 1
ATOM 6097 C CA . ASN A 1 762 ? 3.108 8.197 2.476 1.00 82.62 762 ASN A CA 1
ATOM 6098 C C . ASN A 1 762 ? 1.589 8.406 2.280 1.00 82.62 762 ASN A C 1
ATOM 6100 O O . ASN A 1 762 ? 0.880 8.628 3.265 1.00 82.62 762 ASN A O 1
ATOM 6104 N N . PRO A 1 763 ? 1.077 8.330 1.034 1.00 83.06 763 PRO A N 1
ATOM 6105 C CA . PRO A 1 763 ? -0.317 8.625 0.717 1.00 83.06 763 PRO A CA 1
ATOM 6106 C C . PRO A 1 763 ? -1.295 7.656 1.382 1.00 83.06 763 PRO A C 1
ATOM 6108 O O . PRO A 1 763 ? -2.349 8.080 1.844 1.00 83.06 763 PRO A O 1
ATOM 6111 N N . GLN A 1 764 ? -0.948 6.367 1.485 1.00 85.12 764 GLN A N 1
ATOM 6112 C CA . GLN A 1 764 ? -1.820 5.371 2.113 1.00 85.12 764 GLN A CA 1
ATOM 6113 C C . GLN A 1 764 ? -2.021 5.678 3.604 1.00 85.12 764 GLN A C 1
ATOM 6115 O O . GLN A 1 764 ? -3.152 5.680 4.092 1.00 85.12 764 GLN A O 1
ATOM 6120 N N . ILE A 1 765 ? -0.933 5.988 4.316 1.00 86.94 765 ILE A N 1
ATOM 6121 C CA . ILE A 1 765 ? -0.983 6.382 5.726 1.00 86.94 765 ILE A CA 1
ATOM 6122 C C . ILE A 1 765 ? -1.719 7.715 5.892 1.00 86.94 765 ILE A C 1
ATOM 6124 O O . ILE A 1 765 ? -2.595 7.802 6.746 1.00 86.94 765 ILE A O 1
ATOM 6128 N N . TYR A 1 766 ? -1.419 8.720 5.065 1.00 87.06 766 TYR A N 1
ATOM 6129 C CA . TYR A 1 766 ? -2.096 10.019 5.108 1.00 87.06 766 TYR A CA 1
ATOM 6130 C C . TYR A 1 766 ? -3.618 9.874 4.954 1.00 87.06 766 TYR A C 1
ATOM 6132 O O . TYR A 1 766 ? -4.382 10.397 5.766 1.00 87.06 766 TYR A O 1
ATOM 6140 N N . ASN A 1 767 ? -4.064 9.118 3.946 1.00 85.00 767 ASN A N 1
ATOM 6141 C CA . ASN A 1 767 ? -5.485 8.891 3.690 1.00 85.00 767 ASN A CA 1
ATOM 6142 C C . ASN A 1 767 ? -6.146 8.132 4.844 1.00 85.00 767 ASN A C 1
ATOM 6144 O O . ASN A 1 767 ? -7.204 8.543 5.310 1.00 85.00 767 ASN A O 1
ATOM 6148 N N . THR A 1 768 ? -5.479 7.104 5.376 1.00 88.19 768 THR A N 1
ATOM 6149 C CA . THR A 1 768 ? -5.938 6.382 6.574 1.00 88.19 768 THR A CA 1
ATOM 6150 C C . THR A 1 768 ? -6.095 7.333 7.766 1.00 88.19 768 THR A C 1
ATOM 6152 O O . THR A 1 768 ? -7.092 7.282 8.480 1.00 88.19 768 THR A O 1
ATOM 6155 N N . PHE A 1 769 ? -5.140 8.240 7.971 1.00 88.00 769 PHE A N 1
ATOM 6156 C CA . PHE A 1 769 ? -5.173 9.222 9.053 1.00 88.00 769 PHE A CA 1
ATOM 6157 C C . PHE A 1 769 ? -6.344 10.203 8.903 1.00 88.00 769 PHE A C 1
ATOM 6159 O O . PHE A 1 769 ? -7.036 10.507 9.876 1.00 88.00 769 PHE A O 1
ATOM 6166 N N . LYS A 1 770 ? -6.605 10.660 7.672 1.00 86.44 770 LYS A N 1
ATOM 6167 C CA . LYS A 1 770 ? -7.743 11.525 7.327 1.00 86.44 770 LYS A CA 1
ATOM 6168 C C . LYS A 1 770 ? -9.078 10.806 7.539 1.00 86.44 770 LYS A C 1
ATOM 6170 O O . LYS A 1 770 ? -9.995 11.391 8.106 1.00 86.44 770 LYS A O 1
ATOM 6175 N N . GLU A 1 771 ? -9.184 9.542 7.133 1.00 88.50 771 GLU A N 1
ATOM 6176 C CA . GLU A 1 771 ? -10.372 8.707 7.357 1.00 88.50 771 GLU A CA 1
ATOM 6177 C C . GLU A 1 771 ? -10.653 8.500 8.844 1.00 88.50 771 GLU A C 1
ATOM 6179 O O . GLU A 1 771 ? -11.788 8.677 9.283 1.00 88.50 771 GLU A O 1
ATOM 6184 N N . ILE A 1 772 ? -9.618 8.205 9.629 1.00 90.38 772 ILE A N 1
ATOM 6185 C CA . ILE A 1 772 ? -9.725 8.096 11.081 1.00 90.38 772 ILE A CA 1
ATOM 6186 C C . ILE A 1 772 ? -10.180 9.423 11.696 1.00 90.38 772 ILE A C 1
ATOM 6188 O O . ILE A 1 772 ? -11.115 9.430 12.491 1.00 90.38 772 ILE A O 1
ATOM 6192 N N . GLY A 1 773 ? -9.558 10.546 11.323 1.00 87.50 773 GLY A N 1
ATOM 6193 C CA . GLY A 1 773 ? -9.942 11.866 11.827 1.00 87.50 773 GLY A CA 1
ATOM 6194 C C . GLY A 1 773 ? -11.397 12.217 11.507 1.00 87.50 773 GLY A C 1
ATOM 6195 O O . GLY A 1 773 ? -12.125 12.684 12.379 1.00 87.50 773 GLY A O 1
ATOM 6196 N N . ASN A 1 774 ? -11.849 11.914 10.287 1.00 86.50 774 ASN A N 1
ATOM 6197 C CA . ASN A 1 774 ? -13.247 12.084 9.893 1.00 86.50 774 ASN A CA 1
ATOM 6198 C C . ASN A 1 774 ? -14.185 11.173 10.696 1.00 86.50 774 ASN A C 1
ATOM 6200 O O . ASN A 1 774 ? -15.255 11.619 11.096 1.00 86.50 774 ASN A O 1
ATOM 6204 N N . SER A 1 775 ? -13.788 9.919 10.936 1.00 89.25 775 SER A N 1
ATOM 6205 C CA . SER A 1 775 ? -14.553 8.958 11.739 1.00 89.25 775 SER A CA 1
ATOM 6206 C C . SER A 1 775 ? -14.698 9.424 13.188 1.00 89.25 775 SER A C 1
ATOM 6208 O O . SER A 1 775 ? -15.791 9.362 13.736 1.00 89.25 775 SER A O 1
ATOM 6210 N N . LEU A 1 776 ? -13.625 9.943 13.793 1.00 85.88 776 LEU A N 1
ATOM 6211 C CA . LEU A 1 776 ? -13.649 10.500 15.149 1.00 85.88 776 LEU A CA 1
ATOM 6212 C C . LEU A 1 776 ? -14.582 11.711 15.261 1.00 85.88 776 LEU A C 1
ATOM 6214 O O . LEU A 1 776 ? -15.312 11.822 16.236 1.00 85.88 776 LEU A O 1
ATOM 6218 N N . ALA A 1 777 ? -14.598 12.590 14.255 1.00 79.25 777 ALA A N 1
ATOM 6219 C CA . ALA A 1 777 ? -15.433 13.792 14.266 1.00 79.25 777 ALA A CA 1
ATOM 6220 C C . ALA A 1 777 ? -16.946 13.505 14.228 1.00 79.25 777 ALA A C 1
ATOM 6222 O O . ALA A 1 777 ? -17.735 14.369 14.597 1.00 79.25 777 ALA A O 1
ATOM 6223 N N . VAL A 1 778 ? -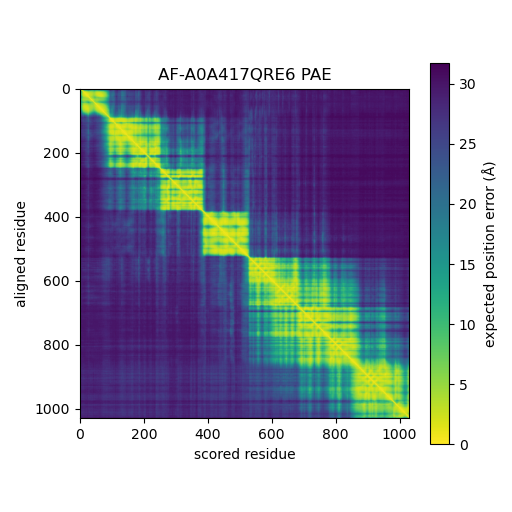17.351 12.323 13.755 1.00 78.94 778 VAL A N 1
ATOM 6224 C CA . VAL A 1 778 ? -18.765 11.922 13.648 1.00 78.94 778 VAL A C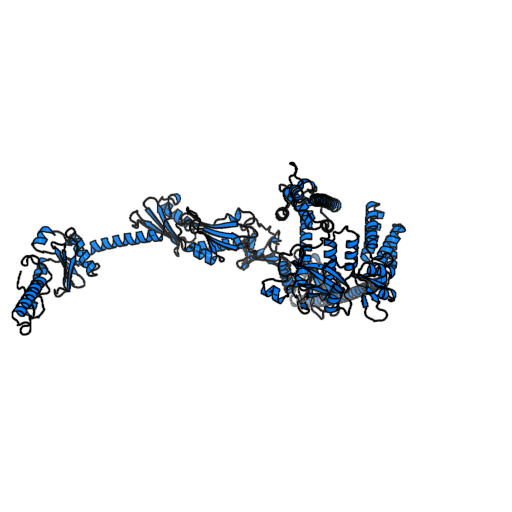A 1
ATOM 6225 C C . VAL A 1 778 ? -19.159 10.834 14.646 1.00 78.94 778 VAL A C 1
ATOM 6227 O O . VAL A 1 778 ? -20.289 10.357 14.597 1.00 78.94 778 VAL A O 1
ATOM 6230 N N . HIS A 1 779 ? -18.233 10.388 15.496 1.00 82.69 779 HIS A N 1
ATOM 6231 C CA . HIS A 1 779 ? -18.482 9.303 16.434 1.00 82.69 779 HIS A CA 1
ATOM 6232 C C . HIS A 1 779 ? -19.092 9.838 17.734 1.00 82.69 779 HIS A C 1
ATOM 6234 O O . HIS A 1 779 ? -18.458 10.610 18.458 1.00 82.69 779 HIS A O 1
ATOM 6240 N N . ASP A 1 780 ? -20.289 9.356 18.067 1.00 80.56 780 ASP A N 1
ATOM 6241 C CA . ASP A 1 780 ? -20.965 9.685 19.323 1.00 80.56 780 ASP A CA 1
ATOM 6242 C C . ASP A 1 780 ? -20.139 9.195 20.514 1.00 80.56 780 ASP A C 1
ATOM 6244 O O . ASP A 1 780 ? -19.815 8.013 20.625 1.00 80.56 780 ASP A O 1
ATOM 6248 N N . THR A 1 781 ? -19.753 10.109 21.399 1.00 81.12 781 THR A N 1
ATOM 6249 C CA . THR A 1 781 ? -18.862 9.790 22.516 1.00 81.12 781 THR A CA 1
ATOM 6250 C C . THR A 1 781 ? -19.577 10.036 23.833 1.00 81.12 781 THR A C 1
ATOM 6252 O O . THR A 1 781 ? -20.142 11.106 24.032 1.00 81.12 781 THR A O 1
ATOM 6255 N N . GLU A 1 782 ? -19.511 9.059 24.735 1.00 89.06 782 GLU A N 1
ATOM 6256 C CA . GLU A 1 782 ? -20.026 9.132 26.104 1.00 89.06 782 GLU A CA 1
ATOM 6257 C C . GLU A 1 782 ? -18.843 9.045 27.073 1.00 89.06 782 GLU A C 1
ATOM 6259 O O . GLU A 1 782 ? -18.005 8.136 26.976 1.00 89.06 782 GLU A O 1
ATOM 6264 N N . ILE A 1 783 ? -18.728 10.016 27.981 1.00 91.19 783 ILE A N 1
ATOM 6265 C CA . ILE A 1 783 ? -17.616 10.081 28.930 1.00 91.19 783 ILE A CA 1
ATOM 6266 C C . ILE A 1 783 ? -18.129 10.421 30.326 1.00 91.19 783 ILE A C 1
ATOM 6268 O O . ILE A 1 783 ? -18.951 11.317 30.510 1.00 91.19 783 ILE A O 1
ATOM 6272 N N . ALA A 1 784 ? -17.600 9.704 31.315 1.00 93.50 784 ALA A N 1
ATOM 6273 C CA . ALA A 1 784 ? -17.831 9.924 32.734 1.00 93.50 784 ALA A CA 1
ATOM 6274 C C . ALA A 1 784 ? -16.510 10.249 33.440 1.00 93.50 784 ALA A C 1
ATOM 6276 O O . ALA A 1 784 ? -15.486 9.618 33.173 1.00 93.50 784 ALA A O 1
ATOM 6277 N N . TYR A 1 785 ? -16.540 11.194 34.375 1.00 94.00 785 TYR A N 1
ATOM 6278 C CA . TYR A 1 785 ? -15.390 11.640 35.152 1.00 94.00 785 TYR A CA 1
ATOM 6279 C C . TYR A 1 785 ? -15.704 11.713 36.645 1.00 94.00 785 TYR A C 1
ATOM 6281 O O . TYR A 1 785 ? -16.765 12.183 37.053 1.00 94.00 785 TYR A O 1
ATOM 6289 N N . GLN A 1 786 ? -14.720 11.341 37.462 1.00 93.12 786 GLN A N 1
ATOM 6290 C CA . GLN A 1 786 ? -14.654 11.673 38.880 1.00 93.12 786 GLN A CA 1
ATOM 6291 C C . GLN A 1 786 ? -13.819 12.934 39.083 1.00 93.12 786 GLN A C 1
ATOM 6293 O O . GLN A 1 786 ? -12.657 12.970 38.672 1.00 93.12 786 GLN A O 1
ATOM 6298 N N . ILE A 1 787 ? -14.368 13.929 39.781 1.00 92.06 787 ILE A N 1
ATOM 6299 C CA . ILE A 1 787 ? -13.671 15.172 40.131 1.00 92.06 787 ILE A CA 1
ATOM 6300 C C . ILE A 1 787 ? -13.822 15.401 41.639 1.00 92.06 787 ILE A C 1
ATOM 6302 O O . ILE A 1 787 ? -14.820 15.929 42.130 1.00 92.06 787 ILE A O 1
ATOM 6306 N N . GLY A 1 788 ? -12.832 14.951 42.414 1.00 87.56 788 GLY A N 1
ATOM 6307 C CA . GLY A 1 788 ? -12.917 14.961 43.878 1.00 87.56 788 GLY A CA 1
ATOM 6308 C C . GLY A 1 788 ? -14.049 14.065 44.405 1.00 87.56 788 GLY A C 1
ATOM 6309 O O . GLY A 1 788 ? -13.994 12.850 44.237 1.00 87.56 788 GLY A O 1
ATOM 6310 N N . ASP A 1 789 ? -15.048 14.673 45.057 1.00 88.12 789 ASP A N 1
ATOM 6311 C CA . ASP A 1 789 ? -16.247 13.997 45.596 1.00 88.12 789 ASP A CA 1
ATOM 6312 C C . ASP A 1 789 ? -17.481 14.145 44.670 1.00 88.12 789 ASP A C 1
ATOM 6314 O O . ASP A 1 789 ? -18.595 13.817 45.076 1.00 88.12 789 ASP A O 1
ATOM 6318 N N . GLN A 1 790 ? -17.312 14.698 43.466 1.00 91.81 790 GLN A N 1
ATOM 6319 C CA . GLN A 1 790 ? -18.373 14.913 42.477 1.00 91.81 790 GLN A CA 1
ATOM 6320 C C . GLN A 1 790 ? -18.120 14.080 41.223 1.00 91.81 790 GLN A C 1
ATOM 6322 O O . GLN A 1 790 ? -16.992 13.638 40.972 1.00 91.81 790 GLN A O 1
ATOM 6327 N N . TYR A 1 791 ? -19.166 13.918 40.419 1.00 93.88 791 TYR A N 1
ATOM 6328 C CA . TYR A 1 791 ? -19.079 13.252 39.128 1.00 93.88 791 TYR A CA 1
ATOM 6329 C C . TYR A 1 791 ? -19.585 14.154 38.006 1.00 93.88 791 TYR A C 1
ATOM 6331 O O . TYR A 1 791 ? -20.469 14.983 38.213 1.00 93.88 791 TYR A O 1
ATOM 6339 N N . PHE A 1 792 ? -19.019 13.984 36.819 1.00 94.44 792 PHE A N 1
ATOM 6340 C CA . PHE A 1 792 ? -19.337 14.761 35.629 1.00 94.44 792 PHE A CA 1
ATOM 6341 C C . PHE A 1 792 ? -19.514 13.816 34.444 1.00 94.44 792 PHE A C 1
ATOM 6343 O O . PHE A 1 792 ? -18.691 12.927 34.234 1.00 94.44 792 PHE A O 1
ATOM 6350 N N . THR A 1 793 ? -20.577 14.008 33.675 1.00 94.19 793 THR A N 1
ATOM 6351 C CA . THR A 1 793 ? -20.834 13.265 32.437 1.00 94.19 793 THR A CA 1
ATOM 6352 C C . THR A 1 793 ? -20.990 14.231 31.282 1.00 94.19 793 THR A C 1
ATOM 6354 O O . THR A 1 793 ? -21.518 15.328 31.464 1.00 94.19 793 THR A O 1
ATOM 6357 N N . ILE A 1 794 ? -20.528 13.817 30.107 1.00 92.44 794 ILE A N 1
ATOM 6358 C CA . ILE A 1 794 ? -20.696 14.547 28.855 1.00 92.44 794 ILE A CA 1
ATOM 6359 C C . ILE A 1 794 ? -20.921 13.556 27.713 1.00 92.44 794 ILE A C 1
ATOM 6361 O O . ILE A 1 794 ? -20.256 12.518 27.646 1.00 92.44 794 ILE A O 1
ATOM 6365 N N . GLN A 1 795 ? -21.862 13.876 26.830 1.00 91.31 795 GLN A N 1
ATOM 6366 C CA . GLN A 1 795 ? -22.207 13.064 25.668 1.00 91.31 795 GLN A CA 1
ATOM 6367 C C . GLN A 1 795 ? -22.499 13.919 24.431 1.00 91.31 795 GLN A C 1
ATOM 6369 O O . GLN A 1 795 ? -23.003 15.039 24.533 1.00 91.31 795 GLN A O 1
ATOM 6374 N N . THR A 1 796 ? -22.186 13.394 23.248 1.00 88.56 796 THR A N 1
ATOM 6375 C CA . THR A 1 796 ? -22.493 14.046 21.965 1.00 88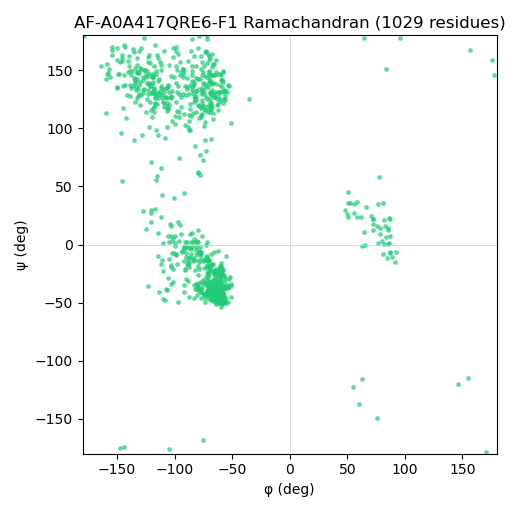.56 796 THR A CA 1
ATOM 6376 C C . THR A 1 796 ? -24.001 14.019 21.676 1.00 88.56 796 THR A C 1
ATOM 6378 O O . THR A 1 796 ? -24.646 12.984 21.828 1.00 88.56 796 THR A O 1
ATOM 6381 N N . VAL A 1 797 ? -24.569 15.144 21.227 1.00 88.94 797 VAL A N 1
ATOM 6382 C CA . VAL A 1 797 ? -25.971 15.267 20.774 1.00 88.94 797 VAL A CA 1
ATOM 6383 C C . VAL A 1 797 ? -26.060 16.081 19.473 1.00 88.94 797 VAL A C 1
ATOM 6385 O O . VAL A 1 797 ? -25.091 16.712 19.066 1.00 88.94 797 VAL A O 1
ATOM 6388 N N . GLU A 1 798 ? -27.224 16.090 18.805 1.00 82.25 798 GLU A N 1
ATOM 6389 C CA . GLU A 1 798 ? -27.406 16.715 17.473 1.00 82.25 798 GLU A CA 1
ATOM 6390 C C . GLU A 1 798 ? -26.955 18.190 17.410 1.00 82.25 798 GLU A C 1
ATOM 6392 O O . GLU A 1 798 ? -26.371 18.610 16.410 1.00 82.25 798 GLU A O 1
ATOM 6397 N N . ASP A 1 799 ? -27.184 18.954 18.483 1.00 82.12 799 ASP A N 1
ATOM 6398 C CA . ASP A 1 799 ? -26.897 20.393 18.558 1.00 82.12 799 ASP A CA 1
ATOM 6399 C C . ASP A 1 799 ? -25.624 20.739 19.369 1.00 82.12 799 ASP A C 1
ATOM 6401 O O . ASP A 1 799 ? -25.347 21.919 19.587 1.00 82.12 799 ASP A O 1
ATOM 6405 N N . GLY A 1 800 ? -24.822 19.751 19.795 1.00 87.75 800 GLY A N 1
ATOM 6406 C CA . GLY A 1 800 ? -23.598 19.982 20.574 1.00 87.75 800 GLY A CA 1
ATOM 6407 C C . GLY A 1 800 ? -23.311 18.886 21.601 1.00 87.75 800 GLY A C 1
ATOM 6408 O O . GLY A 1 800 ? -23.139 17.723 21.233 1.00 87.75 800 GLY A O 1
ATOM 6409 N N . TYR A 1 801 ? -23.248 19.248 22.886 1.00 92.00 801 TYR A N 1
ATOM 6410 C CA . TYR A 1 801 ? -22.880 18.319 23.963 1.00 92.00 801 TYR A CA 1
ATOM 6411 C C . TYR A 1 801 ? -23.815 18.428 25.164 1.00 92.00 801 TYR A C 1
ATOM 6413 O O . TYR A 1 801 ? -23.940 19.497 25.756 1.00 92.00 801 TYR A O 1
ATOM 6421 N N . ASP A 1 802 ? -24.450 17.326 25.544 1.00 93.81 802 ASP A N 1
ATOM 6422 C CA . ASP A 1 802 ? -25.264 17.241 26.756 1.00 93.81 802 ASP A CA 1
ATOM 6423 C C . ASP A 1 802 ? -24.369 16.851 27.933 1.00 93.81 802 ASP A C 1
ATOM 6425 O O . ASP A 1 802 ? -23.569 15.918 27.828 1.00 93.81 802 ASP A O 1
ATOM 6429 N N . TYR A 1 803 ? -24.453 17.596 29.030 1.00 94.56 803 TYR A N 1
ATOM 6430 C CA . TYR A 1 803 ? -23.601 17.401 30.196 1.00 94.56 803 TYR A CA 1
ATOM 6431 C C . TYR A 1 803 ? -24.404 17.422 31.490 1.00 94.56 803 TYR A C 1
ATOM 6433 O O . TYR A 1 803 ? -25.445 18.073 31.604 1.00 94.56 803 TYR A O 1
ATOM 6441 N N . THR A 1 804 ? -23.914 16.715 32.504 1.00 95.06 804 THR A N 1
ATOM 6442 C CA . THR A 1 804 ? -24.541 16.693 33.831 1.00 95.06 804 THR A CA 1
ATOM 6443 C C . THR A 1 804 ? -23.506 16.484 34.932 1.00 95.06 804 THR A C 1
ATOM 6445 O O . THR A 1 804 ? -22.641 15.609 34.835 1.00 95.06 804 THR A O 1
ATOM 6448 N N . PHE A 1 805 ? -23.618 17.280 35.993 1.00 94.50 805 PHE A N 1
ATOM 6449 C CA . PHE A 1 805 ? -22.883 17.163 37.245 1.00 94.50 805 PHE A CA 1
ATOM 6450 C C . PHE A 1 805 ? -23.725 16.462 38.308 1.00 94.50 805 PHE A C 1
ATOM 6452 O O . PHE A 1 805 ? -24.900 16.776 38.507 1.00 94.50 805 PHE A O 1
ATOM 6459 N N . TYR A 1 806 ? -23.085 15.579 39.066 1.00 93.88 806 TYR A N 1
ATOM 6460 C CA . TYR A 1 806 ? -23.691 14.826 40.158 1.00 93.88 806 TYR A CA 1
ATOM 6461 C C . TYR A 1 806 ? -22.901 15.004 41.455 1.00 93.88 806 TYR A C 1
ATOM 6463 O O . TYR A 1 806 ? -21.678 15.187 41.451 1.00 93.88 806 TYR A O 1
ATOM 6471 N N . ASP A 1 807 ? -23.598 14.925 42.587 1.00 91.81 807 ASP A N 1
ATOM 6472 C CA . ASP A 1 807 ? -22.956 14.839 43.895 1.00 91.81 807 ASP A CA 1
ATOM 6473 C C . ASP A 1 807 ? -22.442 13.420 44.200 1.00 91.81 807 ASP A C 1
ATOM 6475 O O . ASP A 1 807 ? -22.600 12.480 43.423 1.00 91.81 807 ASP A O 1
ATOM 6479 N N . LYS A 1 808 ? -21.821 13.255 45.370 1.00 91.19 808 LYS A N 1
ATOM 6480 C CA . LYS A 1 808 ? -21.288 11.969 45.849 1.00 91.19 808 LYS A CA 1
ATOM 6481 C C . LYS A 1 808 ? -22.330 10.844 45.976 1.00 91.19 808 LYS A C 1
ATOM 6483 O O . LYS A 1 808 ? -21.934 9.688 46.104 1.00 91.19 808 LYS A O 1
ATOM 6488 N N . ASP A 1 809 ? -23.614 11.193 46.055 1.00 89.56 809 ASP A N 1
ATOM 6489 C CA . ASP A 1 809 ? -24.745 10.280 46.219 1.00 89.56 809 ASP A CA 1
ATOM 6490 C C . ASP A 1 809 ? -25.475 10.090 44.862 1.00 89.56 809 ASP A C 1
ATOM 6492 O O . ASP A 1 809 ? -26.598 9.591 44.837 1.00 89.56 809 ASP A O 1
ATOM 6496 N N . TYR A 1 810 ? -24.829 10.475 43.746 1.00 90.50 810 TYR A N 1
ATOM 6497 C CA . TYR A 1 810 ? -25.309 10.395 42.357 1.00 90.50 810 TYR A CA 1
ATOM 6498 C C . TYR A 1 810 ? -26.575 11.209 42.065 1.00 90.50 810 TYR A C 1
ATOM 6500 O O . TYR A 1 810 ? -27.300 10.935 41.110 1.00 90.50 810 TYR A O 1
ATOM 6508 N N . LEU A 1 811 ? -26.846 12.243 42.865 1.00 88.31 811 LEU A N 1
ATOM 6509 C CA . LEU A 1 811 ? -27.959 13.152 42.617 1.00 88.31 811 LEU A CA 1
ATOM 6510 C C . LEU A 1 811 ? -27.516 14.310 41.726 1.00 88.31 811 LEU A C 1
ATOM 6512 O O . LEU A 1 811 ? -26.484 14.933 41.972 1.00 88.31 811 LEU A O 1
ATOM 6516 N N . GLU A 1 812 ? -28.333 14.611 40.716 1.00 91.38 812 GLU A N 1
ATOM 6517 C CA . GLU A 1 812 ? -28.119 15.721 39.785 1.00 91.38 812 GLU A CA 1
ATOM 6518 C C . GLU A 1 812 ? -27.980 17.056 40.537 1.00 91.38 812 GLU A C 1
ATOM 6520 O O . GLU A 1 812 ? -28.854 17.450 41.323 1.00 91.38 812 GLU A O 1
ATOM 6525 N N . LEU A 1 813 ? -26.863 17.742 40.294 1.00 90.69 813 LEU A N 1
ATOM 6526 C CA . LEU A 1 813 ? -26.566 19.080 40.801 1.00 90.69 813 LEU A CA 1
ATOM 6527 C C . LEU A 1 813 ? -26.903 20.149 39.766 1.00 90.69 813 LEU A C 1
ATOM 6529 O O . LEU A 1 813 ? -27.565 21.134 40.103 1.00 90.69 813 LEU A O 1
ATOM 6533 N N . ASP A 1 814 ? -26.426 19.946 38.541 1.00 91.00 814 ASP A N 1
ATOM 6534 C CA . ASP A 1 814 ? -26.617 20.837 37.402 1.00 91.00 814 ASP A CA 1
ATOM 6535 C C . ASP A 1 814 ? -26.456 20.057 36.095 1.00 91.00 814 ASP A C 1
ATOM 6537 O O . ASP A 1 814 ? -25.704 19.084 36.044 1.00 91.00 814 ASP A O 1
ATOM 6541 N N . GLY A 1 815 ? -27.138 20.482 35.039 1.00 90.75 815 GLY A N 1
ATOM 6542 C CA . GLY A 1 815 ? -27.085 19.828 33.737 1.00 90.75 815 GLY A CA 1
ATOM 6543 C C . GLY A 1 815 ? -27.629 20.720 32.631 1.00 90.75 815 GLY A C 1
ATOM 6544 O O . GLY A 1 815 ? -28.446 21.618 32.868 1.00 90.75 815 GLY A O 1
ATOM 6545 N N . GLY A 1 816 ? -27.166 20.493 31.409 1.00 92.06 816 GLY A N 1
ATOM 6546 C CA . GLY A 1 816 ? -27.537 21.320 30.271 1.00 92.06 816 GLY A CA 1
ATOM 6547 C C . GLY A 1 816 ? -26.922 20.856 28.961 1.00 92.06 816 GLY A C 1
ATOM 6548 O O . GLY A 1 816 ? -26.163 19.895 28.911 1.00 92.06 816 GLY A O 1
ATOM 6549 N N . VAL A 1 817 ? -27.244 21.590 27.895 1.00 92.75 817 VAL A N 1
ATOM 6550 C CA . VAL A 1 817 ? -26.686 21.365 26.561 1.00 92.75 817 VAL A CA 1
ATOM 6551 C C . VAL A 1 817 ? -25.766 22.525 26.209 1.00 92.75 817 VAL A C 1
ATOM 6553 O O . VAL A 1 817 ? -26.146 23.696 26.294 1.00 92.75 817 VAL A O 1
ATOM 6556 N N . TYR A 1 818 ? -24.537 22.192 25.837 1.00 91.38 818 TYR A N 1
ATOM 6557 C CA . TYR A 1 818 ? -23.576 23.113 25.263 1.00 91.38 818 TYR A CA 1
ATOM 6558 C C . TYR A 1 818 ? -23.798 23.179 23.747 1.00 91.38 818 TYR A C 1
ATOM 6560 O O . TYR A 1 818 ? -23.344 22.306 23.006 1.00 91.38 818 TYR A O 1
ATOM 6568 N N . ASP A 1 819 ? -24.517 24.213 23.305 1.00 89.44 819 ASP A N 1
ATOM 6569 C CA . ASP A 1 819 ? -24.998 24.392 21.925 1.00 89.44 819 ASP A CA 1
ATOM 6570 C C . ASP A 1 819 ? -23.908 24.926 20.965 1.00 89.44 819 ASP A C 1
ATOM 6572 O O . ASP A 1 819 ? -24.022 26.027 20.411 1.00 89.44 819 ASP A O 1
ATOM 6576 N N . ASP A 1 820 ? -22.826 24.173 20.768 1.00 86.50 820 ASP A N 1
ATOM 6577 C CA . ASP A 1 820 ? -21.852 24.439 19.702 1.00 86.50 820 ASP A CA 1
ATOM 6578 C C . ASP A 1 820 ? -21.245 23.128 19.168 1.00 86.50 820 ASP A C 1
ATOM 6580 O O . ASP A 1 820 ? -20.272 22.616 19.727 1.00 86.50 820 ASP A O 1
ATOM 6584 N N . PRO A 1 821 ? -21.774 22.576 18.062 1.00 80.25 821 PRO A N 1
ATOM 6585 C CA . PRO A 1 821 ? -21.249 21.348 17.472 1.00 80.25 821 PRO A CA 1
ATOM 6586 C C . PRO A 1 821 ? -19.963 21.584 16.662 1.00 80.25 821 PRO A C 1
ATOM 6588 O O . PRO A 1 821 ? -19.423 20.645 16.081 1.00 80.25 821 PRO A O 1
ATOM 6591 N N . THR A 1 822 ? -19.490 22.833 16.540 1.00 83.50 822 THR A N 1
ATOM 6592 C CA . THR A 1 822 ? -18.302 23.161 15.734 1.00 83.50 822 THR A CA 1
ATOM 6593 C C . THR A 1 822 ? -16.996 23.049 16.508 1.00 83.50 822 THR A C 1
ATOM 6595 O O . THR A 1 822 ? -15.935 22.970 15.885 1.00 83.50 822 THR A O 1
ATOM 6598 N N . ILE A 1 823 ? -17.071 23.024 17.840 1.00 86.81 823 ILE A N 1
ATOM 6599 C CA . ILE A 1 823 ? -15.923 22.815 18.722 1.00 86.81 823 ILE A CA 1
ATOM 6600 C C . ILE A 1 823 ? -15.799 21.342 19.112 1.00 86.81 823 ILE A C 1
ATOM 6602 O O . ILE A 1 823 ? -16.768 20.581 19.070 1.00 86.81 823 ILE A O 1
ATOM 6606 N N . SER A 1 824 ? -14.596 20.931 19.502 1.00 85.12 824 SER A N 1
ATOM 6607 C CA . SER A 1 824 ? -14.349 19.562 19.966 1.00 85.12 824 SER A CA 1
ATOM 6608 C C . SER A 1 824 ? -14.959 19.299 21.349 1.00 85.12 824 SER A C 1
ATOM 6610 O O . SER A 1 824 ? -15.109 20.219 22.153 1.00 85.12 824 SER A O 1
ATOM 6612 N N . ILE A 1 825 ? -15.240 18.029 21.669 1.00 86.38 825 ILE A N 1
ATOM 6613 C CA . ILE A 1 825 ? -15.722 17.628 23.005 1.00 86.38 825 ILE A CA 1
ATOM 6614 C C . ILE A 1 825 ? -14.753 18.050 24.119 1.00 86.38 825 ILE A C 1
ATOM 6616 O O . ILE A 1 825 ? -15.181 18.408 25.212 1.00 86.38 825 ILE A O 1
ATOM 6620 N N . THR A 1 826 ? -13.448 18.069 23.827 1.00 86.69 826 THR A N 1
ATOM 6621 C CA . THR A 1 826 ? -12.404 18.547 24.741 1.00 86.69 826 THR A CA 1
ATOM 6622 C C . THR A 1 826 ? -12.569 20.032 25.043 1.00 86.69 826 THR A C 1
ATOM 6624 O O . THR A 1 826 ? -12.603 20.410 26.208 1.00 86.69 826 THR A O 1
ATOM 6627 N N . GLU A 1 827 ? -12.722 20.868 24.012 1.00 87.94 827 GLU A N 1
ATOM 6628 C CA . GLU A 1 827 ? -12.940 22.311 24.183 1.00 87.94 827 GLU A CA 1
ATOM 6629 C C . GLU A 1 827 ? -14.271 22.596 24.891 1.00 87.94 827 GLU A C 1
ATOM 6631 O O . GLU A 1 827 ? -14.333 23.465 25.760 1.00 87.94 827 GLU A O 1
ATOM 6636 N N . ALA A 1 828 ? -15.334 21.853 24.562 1.00 90.12 828 ALA A N 1
ATOM 6637 C CA . ALA A 1 828 ? -16.622 21.969 25.242 1.00 90.12 828 ALA A CA 1
ATOM 6638 C C . ALA A 1 828 ? -16.487 21.646 26.737 1.00 90.12 828 ALA A C 1
ATOM 6640 O O . ALA A 1 828 ? -16.912 22.430 27.582 1.00 90.12 828 ALA A O 1
ATOM 6641 N N . MET A 1 829 ? -15.833 20.533 27.069 1.00 89.94 829 MET A N 1
ATOM 6642 C CA . MET A 1 829 ? -15.595 20.112 28.447 1.00 89.94 829 MET A CA 1
ATOM 6643 C C . MET A 1 829 ? -14.714 21.097 29.224 1.00 89.94 829 MET A C 1
ATOM 6645 O O . MET A 1 829 ? -15.027 21.394 30.373 1.00 89.94 829 MET A O 1
ATOM 6649 N N . GLU A 1 830 ? -13.643 21.627 28.626 1.00 89.94 830 GLU A N 1
ATOM 6650 C CA . GLU A 1 830 ? -12.804 22.654 29.260 1.00 89.94 830 GLU A CA 1
ATOM 6651 C C . GLU A 1 830 ? -13.623 23.898 29.621 1.00 89.94 830 GLU A C 1
ATOM 6653 O O . GLU A 1 830 ? -13.543 24.365 30.757 1.00 89.94 830 GLU A O 1
ATOM 6658 N N . ASN A 1 831 ? -14.470 24.377 28.703 1.00 91.69 831 ASN A N 1
ATOM 6659 C CA . ASN A 1 831 ? -15.348 25.521 28.954 1.00 91.69 831 ASN A CA 1
ATOM 6660 C C . ASN A 1 831 ? -16.374 25.230 30.066 1.00 91.69 831 ASN A C 1
ATOM 6662 O O . ASN A 1 831 ? -16.551 26.052 30.964 1.00 91.69 831 ASN A O 1
ATOM 6666 N N . ILE A 1 832 ? -17.025 24.059 30.029 1.00 92.69 832 ILE A N 1
ATOM 6667 C CA . ILE A 1 832 ? -18.029 23.650 31.028 1.00 92.69 832 ILE A CA 1
ATOM 6668 C C . ILE A 1 832 ? -17.398 23.536 32.424 1.00 92.69 832 ILE A C 1
ATOM 6670 O O . ILE A 1 832 ? -17.963 24.011 33.408 1.00 92.69 832 ILE A O 1
ATOM 6674 N N . LEU A 1 833 ? -16.216 22.923 32.526 1.00 90.94 833 LEU A N 1
ATOM 6675 C CA . LEU A 1 833 ? -15.514 22.767 33.800 1.00 90.94 833 LEU A CA 1
ATOM 6676 C C . LEU A 1 833 ? -14.975 24.105 34.326 1.00 90.94 833 LEU A C 1
ATOM 6678 O O . LEU A 1 833 ? -15.051 24.346 35.532 1.00 90.94 833 LEU A O 1
ATOM 6682 N N . GLU A 1 834 ? -14.470 24.987 33.454 1.00 90.81 834 GLU A N 1
ATOM 6683 C CA . GLU A 1 834 ? -13.965 26.309 33.849 1.00 90.81 834 GLU A CA 1
ATOM 6684 C C . GLU A 1 834 ? -15.077 27.192 34.442 1.00 90.81 834 GLU A C 1
ATOM 6686 O O . GLU A 1 834 ? -14.835 27.882 35.440 1.00 90.81 834 GLU A O 1
ATOM 6691 N N . ASP A 1 835 ? -16.298 27.120 33.901 1.00 88.62 835 ASP A N 1
ATOM 6692 C CA . ASP A 1 835 ? -17.466 27.848 34.418 1.00 88.62 835 ASP A CA 1
ATOM 6693 C C . ASP A 1 835 ? -17.832 27.430 35.858 1.00 88.62 835 ASP A C 1
ATOM 6695 O O . ASP A 1 835 ? -18.184 28.282 36.683 1.00 88.62 835 ASP A O 1
ATOM 6699 N N . GLU A 1 836 ? -17.642 26.153 36.203 1.00 85.62 836 GLU A N 1
ATOM 6700 C CA . GLU A 1 836 ? -17.809 25.614 37.563 1.00 85.62 836 GLU A CA 1
ATOM 6701 C C . GLU A 1 836 ? -16.550 25.773 38.447 1.00 85.62 836 GLU A C 1
ATOM 6703 O O . GLU A 1 836 ? -16.547 25.439 39.637 1.00 85.62 836 GLU A O 1
ATOM 6708 N N . GLY A 1 837 ? -15.462 26.328 37.901 1.00 85.81 837 GLY A N 1
ATOM 6709 C CA . GLY A 1 837 ? -14.185 26.499 38.600 1.00 85.81 837 GLY A CA 1
ATOM 6710 C C . GLY A 1 837 ? -13.434 25.187 38.853 1.00 85.81 837 GLY A C 1
ATOM 6711 O O . GLY A 1 837 ? -12.632 25.111 39.791 1.00 85.81 837 GLY A O 1
ATOM 6712 N N . LEU A 1 838 ? -13.705 24.167 38.040 1.00 88.19 838 LEU A N 1
ATOM 6713 C CA . LEU A 1 838 ? -13.059 22.859 38.037 1.00 88.19 838 LEU A CA 1
ATOM 6714 C C . LEU A 1 838 ? -12.023 22.776 36.906 1.00 88.19 838 LEU A C 1
ATOM 6716 O O . LEU A 1 838 ? -12.027 23.567 35.968 1.00 88.19 838 LEU A O 1
ATOM 6720 N N . SER A 1 839 ? -11.103 21.819 37.011 1.00 85.94 839 SER A N 1
ATOM 6721 C CA . SER A 1 839 ? -10.081 21.563 35.994 1.00 85.94 839 SER A CA 1
ATOM 6722 C C . SER A 1 839 ? -10.150 20.116 35.537 1.00 85.94 839 SER A C 1
ATOM 6724 O O . SER A 1 839 ? -10.254 19.204 36.360 1.00 85.94 839 SER A O 1
ATOM 6726 N N . ILE A 1 840 ? -10.009 19.900 34.231 1.00 82.75 840 ILE A N 1
ATOM 6727 C CA . ILE A 1 840 ? -9.896 18.562 33.644 1.00 82.75 840 ILE A CA 1
ATOM 6728 C C . ILE A 1 840 ? -8.651 17.808 34.135 1.00 82.75 840 ILE A C 1
ATOM 6730 O O . ILE A 1 840 ? -8.641 16.581 34.178 1.00 82.75 840 ILE A O 1
ATOM 6734 N N . GLU A 1 841 ? -7.606 18.524 34.558 1.00 83.31 841 GLU A N 1
ATOM 6735 C CA . GLU A 1 841 ? -6.383 17.915 35.098 1.00 83.31 841 GLU A CA 1
ATOM 6736 C C . GLU A 1 841 ? -6.629 17.169 36.421 1.00 83.31 841 GLU A C 1
ATOM 6738 O O . GLU A 1 841 ? -5.897 16.233 36.748 1.00 83.31 841 GLU A O 1
ATOM 6743 N N . ASP A 1 842 ? -7.666 17.565 37.165 1.00 86.00 842 ASP A N 1
ATOM 6744 C CA . ASP A 1 842 ? -8.078 16.934 38.421 1.00 86.00 842 ASP A CA 1
ATOM 6745 C C . ASP A 1 842 ? -9.135 15.830 38.204 1.00 86.00 842 ASP A C 1
ATOM 6747 O O . ASP A 1 842 ? -9.546 15.169 39.163 1.00 86.00 842 ASP A O 1
ATOM 6751 N N . ALA A 1 843 ? -9.569 15.619 36.955 1.00 87.88 843 ALA A N 1
ATOM 6752 C CA . ALA A 1 843 ? -10.609 14.674 36.580 1.00 87.88 843 ALA A CA 1
ATOM 6753 C C . ALA A 1 843 ? -10.028 13.305 36.193 1.00 87.88 843 ALA A C 1
ATOM 6755 O O . ALA A 1 843 ? -9.144 13.197 35.340 1.00 87.88 843 ALA A O 1
ATOM 6756 N N . SER A 1 844 ? -10.568 12.235 36.778 1.00 90.00 844 SER A N 1
ATOM 6757 C CA . SER A 1 844 ? -10.247 10.854 36.401 1.00 90.00 844 SER A CA 1
ATOM 6758 C C . SER A 1 844 ? -11.406 10.248 35.630 1.00 90.00 844 SER A C 1
ATOM 6760 O O . SER A 1 844 ? -12.507 10.163 36.170 1.00 90.00 844 SER A O 1
ATOM 6762 N N . VAL A 1 845 ? -11.161 9.788 34.403 1.00 92.56 845 VAL A N 1
ATOM 6763 C CA . VAL A 1 845 ? -12.181 9.069 33.630 1.00 92.56 845 VAL A CA 1
ATOM 6764 C C . VAL A 1 845 ? -12.659 7.820 34.383 1.00 92.56 845 VAL A C 1
ATOM 6766 O O . VAL A 1 845 ? -11.876 7.130 35.043 1.00 92.56 845 VAL A O 1
ATOM 6769 N N . MET A 1 846 ? -13.955 7.550 34.285 1.00 91.81 846 MET A N 1
ATOM 6770 C CA . MET A 1 846 ? -14.660 6.430 34.896 1.00 91.81 846 MET A CA 1
ATOM 6771 C C . MET A 1 846 ? -15.368 5.580 33.846 1.00 91.81 846 MET A C 1
ATOM 6773 O O . MET A 1 846 ? -15.592 6.013 32.715 1.00 91.81 846 MET A O 1
ATOM 6777 N N . ASP A 1 847 ? -15.745 4.365 34.239 1.00 91.25 847 ASP A N 1
ATOM 6778 C CA . ASP A 1 847 ? -16.655 3.547 33.450 1.00 91.25 847 ASP A CA 1
ATOM 6779 C C . ASP A 1 847 ? -18.048 4.195 33.421 1.00 91.25 847 ASP A C 1
ATOM 6781 O O . ASP A 1 847 ? -18.708 4.323 34.453 1.00 91.25 847 ASP A O 1
ATOM 6785 N N . TYR A 1 848 ? -18.455 4.651 32.234 1.00 89.75 848 TYR A N 1
ATOM 6786 C CA . TYR A 1 848 ? -19.726 5.335 32.022 1.00 89.75 848 TYR A CA 1
ATOM 6787 C C . TYR A 1 848 ? -20.919 4.415 32.298 1.00 89.75 848 TYR A C 1
ATOM 6789 O O . TYR A 1 848 ? -21.858 4.844 32.961 1.00 89.75 848 TYR A O 1
ATOM 6797 N N . GLU A 1 849 ? -20.876 3.146 31.871 1.00 87.88 849 GLU A N 1
ATOM 6798 C CA . GLU A 1 849 ? -21.983 2.207 32.098 1.00 87.88 849 GLU A CA 1
ATOM 6799 C C . GLU A 1 849 ? -22.142 1.891 33.591 1.00 87.88 849 GLU A C 1
ATOM 6801 O O . GLU A 1 849 ? -23.259 1.865 34.110 1.00 87.88 849 GLU A O 1
ATOM 6806 N N . GLU A 1 850 ? -21.024 1.693 34.299 1.00 88.31 850 GLU A N 1
ATOM 6807 C CA . GLU A 1 850 ? -21.034 1.478 35.752 1.00 88.31 850 GLU A CA 1
ATOM 6808 C C . GLU A 1 850 ? -21.571 2.715 36.487 1.00 88.31 850 GLU A C 1
ATOM 6810 O O . GLU A 1 850 ? -22.411 2.588 37.375 1.00 88.31 850 GLU A O 1
ATOM 6815 N N . MET A 1 851 ? -21.152 3.918 36.080 1.00 88.88 851 MET A N 1
ATOM 6816 C CA . MET A 1 851 ? -21.654 5.166 36.657 1.00 88.88 851 MET A CA 1
ATOM 6817 C C . MET A 1 851 ? -23.148 5.372 36.392 1.00 88.88 851 MET A C 1
ATOM 6819 O O . MET A 1 851 ? -23.881 5.763 37.300 1.00 88.88 851 MET A O 1
ATOM 6823 N N . TYR A 1 852 ? -23.614 5.102 35.173 1.00 87.25 852 TYR A N 1
ATOM 6824 C CA . TYR A 1 852 ? -25.019 5.255 34.808 1.00 87.25 852 TYR A CA 1
ATOM 6825 C C . TYR A 1 852 ? -25.913 4.301 35.607 1.00 87.25 852 TYR A C 1
ATOM 6827 O O . TYR A 1 852 ? -26.981 4.701 36.067 1.00 87.25 852 TYR A O 1
ATOM 6835 N N . ALA A 1 853 ? -25.453 3.070 35.851 1.00 88.25 853 ALA A N 1
ATOM 6836 C CA . ALA A 1 853 ? -26.161 2.118 36.703 1.00 88.25 853 ALA A CA 1
ATOM 6837 C C . ALA A 1 853 ? -26.309 2.622 38.153 1.00 88.25 853 ALA A C 1
ATOM 6839 O O . ALA A 1 853 ? -27.366 2.444 38.762 1.00 88.25 853 ALA A O 1
ATOM 6840 N N . GLU A 1 854 ? -25.284 3.279 38.706 1.00 89.69 854 GLU A N 1
ATOM 6841 C CA . GLU A 1 854 ? -25.357 3.892 40.040 1.00 89.69 854 GLU A CA 1
ATOM 6842 C C . GLU A 1 854 ? -26.302 5.107 40.069 1.00 89.69 854 GLU A C 1
ATOM 6844 O O . GLU A 1 854 ? -27.063 5.265 41.027 1.00 89.69 854 GLU A O 1
ATOM 6849 N N . ILE A 1 855 ? -26.320 5.929 39.011 1.00 89.19 855 ILE A N 1
ATOM 6850 C CA . ILE A 1 855 ? -27.275 7.043 38.857 1.00 89.19 855 ILE A CA 1
ATOM 6851 C C . ILE A 1 855 ? -28.715 6.522 38.805 1.00 89.19 855 ILE A C 1
ATOM 6853 O O . ILE A 1 855 ? -29.577 7.024 39.528 1.00 89.19 855 ILE A O 1
ATOM 6857 N N . GLU A 1 856 ? -28.982 5.512 37.974 1.00 85.94 856 GLU A N 1
ATOM 6858 C CA . GLU A 1 856 ? -30.311 4.910 37.843 1.00 85.94 856 GLU A CA 1
ATOM 6859 C C . GLU A 1 856 ? -30.779 4.342 39.189 1.00 85.94 856 GLU A C 1
ATOM 6861 O O . GLU A 1 856 ? -31.890 4.637 39.630 1.00 85.94 856 GLU A O 1
ATOM 6866 N N . TYR A 1 857 ? -29.902 3.630 39.903 1.00 84.38 857 TYR A N 1
ATOM 6867 C CA . TYR A 1 857 ? -30.196 3.114 41.239 1.00 84.38 857 TYR A CA 1
ATOM 6868 C C . TYR A 1 857 ? -30.500 4.230 42.256 1.00 84.38 857 TYR A C 1
ATOM 6870 O O . TYR A 1 857 ? -31.462 4.129 43.025 1.00 84.38 857 TYR A O 1
ATOM 6878 N N . ALA A 1 858 ? -29.710 5.308 42.270 1.00 86.06 858 ALA A N 1
ATOM 6879 C CA . ALA A 1 858 ? -29.913 6.432 43.183 1.00 86.06 858 ALA A CA 1
ATOM 6880 C C . ALA A 1 858 ? -31.232 7.177 42.909 1.00 86.06 858 ALA A C 1
ATOM 6882 O O . ALA A 1 858 ? -31.952 7.543 43.849 1.00 86.06 858 ALA A O 1
ATOM 6883 N N . GLU A 1 859 ? -31.585 7.371 41.637 1.00 83.00 859 GLU A N 1
ATOM 6884 C CA . GLU A 1 859 ? -32.847 8.004 41.254 1.00 83.00 859 GLU A CA 1
ATOM 6885 C C . GLU A 1 859 ? -34.046 7.082 41.530 1.00 83.00 859 GLU A C 1
ATOM 6887 O O . GLU A 1 859 ? -35.057 7.551 42.058 1.00 83.00 859 GLU A O 1
ATOM 6892 N N . GLU A 1 860 ? -33.934 5.768 41.303 1.00 82.00 860 GLU A N 1
ATOM 6893 C CA . GLU A 1 860 ? -34.950 4.791 41.719 1.00 82.00 860 GLU A CA 1
ATOM 6894 C C . GLU A 1 860 ? -35.188 4.825 43.237 1.00 82.00 860 GLU A C 1
ATOM 6896 O O . GLU A 1 860 ? -36.340 4.907 43.680 1.00 82.00 860 GLU A O 1
ATOM 6901 N N . GLU A 1 861 ? -34.126 4.835 44.053 1.00 81.12 861 GLU A N 1
ATOM 6902 C CA . GLU A 1 861 ? -34.242 4.914 45.515 1.00 81.12 861 GLU A CA 1
ATOM 6903 C C . GLU A 1 861 ? -34.927 6.223 45.946 1.00 81.12 861 GLU A C 1
ATOM 6905 O O . GLU A 1 861 ? -35.797 6.247 46.832 1.00 81.12 861 GLU A O 1
ATOM 6910 N N . ARG A 1 862 ? -34.577 7.338 45.297 1.00 82.44 862 ARG A N 1
ATOM 6911 C CA . ARG A 1 862 ? -35.191 8.644 45.546 1.00 82.44 862 ARG A CA 1
ATOM 6912 C C . ARG A 1 862 ? -36.670 8.652 45.165 1.00 82.44 862 ARG A C 1
ATOM 6914 O O . ARG A 1 862 ? -37.487 9.144 45.955 1.00 82.44 862 ARG A O 1
ATOM 6921 N N . LEU A 1 863 ? -37.027 8.120 43.999 1.00 82.75 863 LEU A N 1
ATOM 6922 C CA . LEU A 1 863 ? -38.408 8.016 43.532 1.00 82.75 863 LEU A CA 1
ATOM 6923 C C . LEU A 1 863 ? -39.226 7.108 44.447 1.00 82.75 863 LEU A C 1
ATOM 6925 O O . LEU A 1 863 ? -40.319 7.505 44.856 1.00 82.75 863 LEU A O 1
ATOM 6929 N N . GLU A 1 864 ? -38.689 5.960 44.866 1.00 79.12 864 GLU A N 1
ATOM 6930 C CA . GLU A 1 864 ? -39.351 5.066 45.820 1.00 79.12 864 GLU A CA 1
ATOM 6931 C C . GLU A 1 864 ? -39.580 5.771 47.163 1.00 79.12 864 GLU A C 1
ATOM 6933 O O . GLU A 1 864 ? -40.651 5.649 47.761 1.00 79.12 864 GLU A O 1
ATOM 6938 N N . LYS A 1 865 ? -38.629 6.587 47.623 1.00 81.19 865 LYS A N 1
ATOM 6939 C CA . LYS A 1 865 ? -38.778 7.382 48.849 1.00 81.19 865 LYS A CA 1
ATOM 6940 C C . LYS A 1 865 ? -39.833 8.483 48.718 1.00 81.19 865 LYS A C 1
ATOM 6942 O O . LYS A 1 865 ? -40.616 8.687 49.650 1.00 81.19 865 LYS A O 1
ATOM 6947 N N . ILE A 1 866 ? -39.883 9.182 47.584 1.00 84.25 866 ILE A N 1
ATOM 6948 C CA . ILE A 1 866 ? -40.920 10.186 47.291 1.00 84.25 866 ILE A CA 1
ATOM 6949 C C . ILE A 1 866 ? -42.291 9.509 47.225 1.00 84.25 866 ILE A C 1
ATOM 6951 O O . ILE A 1 866 ? -43.253 10.002 47.818 1.00 84.25 866 ILE A O 1
ATOM 6955 N N . GLN A 1 867 ? -42.374 8.364 46.553 1.00 80.81 867 GLN A N 1
ATOM 6956 C CA . GLN A 1 867 ? -43.583 7.564 46.425 1.00 80.81 867 GLN A CA 1
ATOM 6957 C C . GLN A 1 867 ? -44.071 7.060 47.785 1.00 80.81 867 GLN A C 1
ATOM 6959 O O . GLN A 1 867 ? -45.241 7.234 48.128 1.00 80.81 867 GLN A O 1
ATOM 6964 N N . PHE A 1 868 ? -43.165 6.523 48.601 1.00 82.50 868 PHE A N 1
ATOM 6965 C CA . PHE A 1 868 ? -43.412 6.125 49.982 1.00 82.50 868 PHE A CA 1
ATOM 6966 C C . PHE A 1 868 ? -44.018 7.267 50.806 1.00 82.50 868 PHE A C 1
ATOM 6968 O O . PHE A 1 868 ? -45.046 7.082 51.466 1.00 82.50 868 PHE A O 1
ATOM 6975 N N . GLU A 1 869 ? -43.428 8.466 50.749 1.00 82.81 869 GLU A N 1
ATOM 6976 C CA . GLU A 1 869 ? -43.933 9.628 51.489 1.00 82.81 869 GLU A CA 1
ATOM 6977 C C . GLU A 1 869 ? -45.243 10.193 50.911 1.00 82.81 869 GLU A C 1
ATOM 6979 O O . GLU A 1 869 ? -46.071 10.701 51.675 1.00 82.81 869 GLU A O 1
ATOM 6984 N N . ARG A 1 870 ? -45.471 10.079 49.596 1.00 84.44 870 ARG A N 1
ATOM 6985 C CA . ARG A 1 870 ? -46.699 10.517 48.913 1.00 84.44 870 ARG A CA 1
ATOM 6986 C C . ARG A 1 870 ? -47.882 9.593 49.200 1.00 84.44 870 ARG A C 1
ATOM 6988 O O . ARG A 1 870 ? -48.959 10.079 49.547 1.00 84.44 870 ARG A O 1
ATOM 6995 N N . THR A 1 871 ? -47.694 8.283 49.053 1.00 84.38 871 THR A N 1
ATOM 6996 C CA . THR A 1 871 ? -48.748 7.271 49.210 1.00 84.38 871 THR A CA 1
ATOM 6997 C C . THR A 1 871 ? -49.064 7.016 50.683 1.00 84.38 871 THR A C 1
ATOM 6999 O O . THR A 1 871 ? -50.234 6.889 51.055 1.00 84.38 871 THR A O 1
ATOM 7002 N N . CYS A 1 872 ? -48.042 7.019 51.547 1.00 86.69 872 CYS A N 1
ATOM 7003 C CA . CYS A 1 872 ? -48.180 6.849 52.994 1.00 86.69 872 CYS A CA 1
ATOM 7004 C C . CYS A 1 872 ? -47.621 8.060 53.771 1.00 86.69 872 CYS A C 1
ATOM 7006 O O . CYS A 1 872 ? -46.600 7.929 54.456 1.00 86.69 872 CYS A O 1
ATOM 7008 N N . PRO A 1 873 ? -48.279 9.238 53.741 1.00 88.06 873 PRO A N 1
ATOM 7009 C CA . PRO A 1 873 ? -47.815 10.415 54.469 1.00 88.06 873 PRO A CA 1
ATOM 7010 C C . PRO A 1 873 ? -47.714 10.161 55.974 1.00 88.06 873 PRO A C 1
ATOM 7012 O O . PRO A 1 873 ? -48.611 9.563 56.570 1.00 88.06 873 PRO A O 1
ATOM 7015 N N . LYS A 1 874 ? -46.681 10.714 56.626 1.00 85.88 874 LYS A N 1
ATOM 7016 C CA . LYS A 1 874 ? -46.472 10.588 58.087 1.00 85.88 874 LYS A CA 1
ATOM 7017 C C . LYS A 1 874 ? -47.718 10.964 58.903 1.00 85.88 874 LYS A C 1
ATOM 7019 O O . LYS A 1 874 ? -48.023 10.300 59.887 1.00 85.88 874 LYS A O 1
ATOM 7024 N N . ALA A 1 875 ? -48.495 11.938 58.421 1.00 86.00 875 ALA A N 1
ATOM 7025 C CA . ALA A 1 875 ? -49.750 12.381 59.031 1.00 86.00 875 ALA A CA 1
ATOM 7026 C C . ALA A 1 875 ? -50.809 11.268 59.194 1.00 86.00 875 ALA A C 1
ATOM 7028 O O . ALA A 1 875 ? -51.659 11.341 60.083 1.00 86.00 875 ALA A O 1
ATOM 7029 N N . PHE A 1 876 ? -50.783 10.210 58.370 1.00 88.50 876 PHE A N 1
ATOM 7030 C CA . PHE A 1 876 ? -51.695 9.074 58.545 1.00 88.50 876 PHE A CA 1
ATOM 7031 C C . PHE A 1 876 ? -51.431 8.314 59.846 1.00 88.50 876 PHE A C 1
ATOM 7033 O O . PHE A 1 876 ? -52.341 7.712 60.414 1.00 88.50 876 PHE A O 1
ATOM 7040 N N . PHE A 1 877 ? -50.216 8.387 60.366 1.00 88.88 877 PHE A N 1
ATOM 7041 C CA . PHE A 1 877 ? -49.771 7.603 61.511 1.00 88.88 877 PHE A CA 1
ATOM 7042 C C . PHE A 1 877 ? -49.690 8.446 62.791 1.00 88.88 877 PHE A C 1
ATOM 7044 O O . PHE A 1 877 ? -49.348 7.929 63.853 1.00 88.88 877 PHE A O 1
ATOM 7051 N N . ASP A 1 878 ? -50.069 9.728 62.724 1.00 84.12 878 ASP A N 1
ATOM 7052 C CA . ASP A 1 878 ? -50.116 10.620 63.881 1.00 84.12 878 ASP A CA 1
ATOM 7053 C C . ASP A 1 878 ? -51.026 10.051 64.981 1.00 84.12 878 ASP A C 1
ATOM 7055 O O . ASP A 1 878 ? -52.203 9.746 64.755 1.00 84.12 878 ASP A O 1
ATOM 7059 N N . GLY A 1 879 ? -50.470 9.925 66.189 1.00 81.38 879 GLY A N 1
ATOM 7060 C CA . GLY A 1 879 ? -51.168 9.399 67.365 1.00 81.38 879 GLY A CA 1
ATOM 7061 C C . GLY A 1 879 ? -51.260 7.872 67.443 1.00 81.38 879 GLY A C 1
ATOM 7062 O O . GLY A 1 879 ? -51.870 7.372 68.387 1.00 81.38 879 GLY A O 1
ATOM 7063 N N . TYR A 1 880 ? -50.666 7.133 66.500 1.00 87.31 880 TYR A N 1
ATOM 7064 C CA . TYR A 1 880 ? -50.584 5.675 66.574 1.00 87.31 880 TYR A CA 1
ATOM 7065 C C . TYR A 1 880 ? -49.547 5.226 67.610 1.00 87.31 880 TYR A C 1
ATOM 7067 O O . TYR A 1 880 ? -48.395 5.657 67.577 1.00 87.31 880 TYR A O 1
ATOM 7075 N N . ASP A 1 881 ? -49.956 4.326 68.503 1.00 88.44 881 ASP A N 1
ATOM 7076 C CA . ASP A 1 881 ? -49.088 3.681 69.488 1.00 88.44 881 ASP A CA 1
ATOM 7077 C C . ASP A 1 881 ? -49.202 2.159 69.361 1.00 88.44 881 ASP A C 1
ATOM 7079 O O . ASP A 1 881 ? -50.260 1.584 69.629 1.00 88.44 881 ASP A O 1
ATOM 7083 N N . ARG A 1 882 ? -48.109 1.499 68.958 1.00 87.81 882 ARG A N 1
ATOM 7084 C CA . ARG A 1 882 ? -48.091 0.053 68.689 1.00 87.81 882 ARG A CA 1
ATOM 7085 C C . ARG A 1 882 ? -48.421 -0.768 69.936 1.00 87.81 882 ARG A C 1
ATOM 7087 O O . ARG A 1 882 ? -49.131 -1.763 69.821 1.00 87.81 882 ARG A O 1
ATOM 7094 N N . GLU A 1 883 ? -47.928 -0.376 71.112 1.00 86.88 883 GLU A N 1
ATOM 7095 C CA . GLU A 1 883 ? -48.154 -1.132 72.352 1.00 86.88 883 GLU A CA 1
ATOM 7096 C C . GLU A 1 883 ? -49.621 -1.098 72.797 1.00 86.88 883 GLU A C 1
ATOM 7098 O O . GLU A 1 883 ? -50.157 -2.109 73.265 1.00 86.88 883 GLU A O 1
ATOM 7103 N N . ALA A 1 884 ? -50.288 0.053 72.665 1.00 87.06 884 ALA A N 1
ATOM 7104 C CA . ALA A 1 884 ? -51.725 0.157 72.883 1.00 87.06 884 ALA A CA 1
ATOM 7105 C C . ALA A 1 884 ? -52.510 -0.611 71.811 1.00 87.06 884 ALA A C 1
ATOM 7107 O O . ALA A 1 884 ? -53.413 -1.379 72.153 1.00 87.06 884 ALA A O 1
ATOM 7108 N N . ALA A 1 885 ? -52.130 -0.448 70.543 1.00 86.94 885 ALA A N 1
ATOM 7109 C CA . ALA A 1 885 ? -52.797 -1.060 69.403 1.00 86.94 885 ALA A CA 1
ATOM 7110 C C . ALA A 1 885 ? -52.700 -2.596 69.407 1.00 86.94 885 ALA A C 1
ATOM 7112 O O . ALA A 1 885 ? -53.676 -3.255 69.081 1.00 86.94 885 ALA A O 1
ATOM 7113 N N . LEU A 1 886 ? -51.597 -3.190 69.877 1.00 87.00 886 LEU A N 1
ATOM 7114 C CA . LEU A 1 886 ? -51.457 -4.645 70.069 1.00 87.00 886 LEU A CA 1
ATOM 7115 C C . LEU A 1 886 ? -52.472 -5.240 71.053 1.00 87.00 886 LEU A C 1
ATOM 7117 O O . LEU A 1 886 ? -52.843 -6.403 70.938 1.00 87.00 886 LEU A O 1
ATOM 7121 N N . LYS A 1 887 ? -52.924 -4.461 72.043 1.00 85.56 887 LYS A N 1
ATOM 7122 C CA . LYS A 1 887 ? -53.908 -4.930 73.034 1.00 85.56 887 LYS A CA 1
ATOM 7123 C C . LYS A 1 887 ? -55.331 -4.884 72.482 1.00 85.56 887 LYS A C 1
ATOM 7125 O O . LYS A 1 887 ? -56.163 -5.712 72.856 1.00 85.56 887 LYS A O 1
ATOM 7130 N N . SER A 1 888 ? -55.625 -3.903 71.632 1.00 83.69 888 SER A N 1
ATOM 7131 C CA . SER A 1 888 ? -56.948 -3.678 71.035 1.00 83.69 888 SER A CA 1
ATOM 7132 C C . SER A 1 888 ? -57.089 -4.224 69.606 1.00 83.69 888 SER A C 1
ATOM 7134 O O . SER A 1 888 ? -58.195 -4.214 69.059 1.00 83.69 888 SER A O 1
ATOM 7136 N N . TYR A 1 889 ? -55.983 -4.665 69.001 1.00 81.81 889 TYR A N 1
ATOM 7137 C CA . TYR A 1 889 ? -55.824 -4.932 67.569 1.00 81.81 889 TYR A CA 1
ATOM 7138 C C . TYR A 1 889 ? -56.302 -3.767 66.678 1.00 81.81 889 TYR A C 1
ATOM 7140 O O . TYR A 1 889 ? -56.740 -3.969 65.547 1.00 81.81 889 TYR A O 1
ATOM 7148 N N . GLU A 1 890 ? -56.286 -2.527 67.186 1.00 84.69 890 GLU A N 1
ATOM 7149 C CA . GLU A 1 890 ? -56.666 -1.342 66.404 1.00 84.69 890 GLU A CA 1
ATOM 7150 C C . GLU A 1 890 ? -55.622 -1.079 65.313 1.00 84.69 890 GLU A C 1
ATOM 7152 O O . GLU A 1 890 ? -54.421 -1.050 65.579 1.00 84.69 890 GLU A O 1
ATOM 7157 N N . GLY A 1 891 ? -56.089 -0.929 64.076 1.00 88.00 891 GLY A N 1
ATOM 7158 C CA . GLY A 1 891 ? -55.232 -0.729 62.917 1.00 88.00 891 GLY A CA 1
ATOM 7159 C C . GLY A 1 891 ? -55.246 0.711 62.425 1.00 88.00 891 GLY A C 1
ATOM 7160 O O . GLY A 1 891 ? -55.878 1.599 63.001 1.00 88.00 891 GLY A O 1
ATOM 7161 N N . ILE A 1 892 ? -54.553 0.933 61.316 1.00 92.06 892 ILE A N 1
ATOM 7162 C CA . ILE A 1 892 ? -54.752 2.112 60.481 1.00 92.06 892 ILE A CA 1
ATOM 7163 C C . ILE A 1 892 ? -55.462 1.670 59.218 1.00 92.06 892 ILE A C 1
ATOM 7165 O O . ILE A 1 892 ? -55.010 0.755 58.534 1.00 92.06 892 ILE A O 1
ATOM 7169 N N . THR A 1 893 ? -56.568 2.346 58.923 1.00 92.56 893 THR A N 1
ATOM 7170 C CA . THR A 1 893 ? -57.351 2.108 57.718 1.00 92.56 893 THR A CA 1
ATOM 7171 C C . THR A 1 893 ? -57.255 3.308 56.784 1.00 92.56 893 THR A C 1
ATOM 7173 O O . THR A 1 893 ? -57.410 4.464 57.197 1.00 92.56 893 THR A O 1
ATOM 7176 N N . VAL A 1 894 ? -57.037 3.033 55.503 1.00 93.25 894 VAL A N 1
ATOM 7177 C CA . VAL A 1 894 ? -57.148 4.013 54.424 1.00 93.25 894 VAL A CA 1
ATOM 7178 C C . VAL A 1 894 ? -58.169 3.576 53.390 1.00 93.25 894 VAL A C 1
ATOM 7180 O O . VAL A 1 894 ? -58.452 2.392 53.238 1.00 93.25 894 VAL A O 1
ATOM 7183 N N . GLN A 1 895 ? -58.702 4.553 52.666 1.00 93.75 895 GLN A N 1
ATOM 7184 C CA . GLN A 1 895 ? -59.540 4.342 51.499 1.00 93.75 895 GLN A CA 1
ATOM 7185 C C . GLN A 1 895 ? -58.808 4.800 50.237 1.00 93.75 895 GLN A C 1
ATOM 7187 O O . GLN A 1 895 ? -58.223 5.887 50.211 1.00 93.75 895 GLN A O 1
ATOM 7192 N N . PHE A 1 896 ? -58.880 4.005 49.177 1.00 92.88 896 PHE A N 1
ATOM 7193 C CA . PHE A 1 896 ? -58.355 4.347 47.860 1.00 92.88 896 PHE A CA 1
ATOM 7194 C C . PHE A 1 896 ? -59.294 5.336 47.162 1.00 92.88 896 PHE A C 1
ATOM 7196 O O . PHE A 1 896 ? -60.483 5.061 46.992 1.00 92.88 896 PHE A O 1
ATOM 7203 N N . LYS A 1 897 ? -58.785 6.499 46.735 1.00 88.31 897 LYS A N 1
ATOM 7204 C CA . LYS A 1 897 ? -59.632 7.591 46.213 1.00 88.31 897 LYS A CA 1
ATOM 7205 C C . LYS A 1 897 ? -60.407 7.223 44.948 1.00 88.31 897 LYS A C 1
ATOM 7207 O O . LYS A 1 897 ? -61.555 7.633 44.806 1.00 88.31 897 LYS A O 1
ATOM 7212 N N . MET A 1 898 ? -59.775 6.504 44.019 1.00 86.56 898 MET A N 1
ATOM 7213 C CA . MET A 1 898 ? -60.378 6.171 42.720 1.00 86.56 898 MET A CA 1
ATOM 7214 C C . MET A 1 898 ? -61.292 4.951 42.796 1.00 86.56 898 MET A C 1
ATOM 7216 O O . MET A 1 898 ? -62.395 4.970 42.258 1.00 86.56 898 MET A O 1
ATOM 7220 N N . SER A 1 899 ? -60.826 3.888 43.449 1.00 88.00 899 SER A N 1
ATOM 7221 C CA . SER A 1 899 ? -61.528 2.610 43.503 1.00 88.00 899 SER A CA 1
ATOM 7222 C C . SER A 1 899 ? -62.417 2.464 44.726 1.00 88.00 899 SER A C 1
ATOM 7224 O O . SER A 1 899 ? -63.097 1.457 44.809 1.00 88.00 899 SER A O 1
ATOM 7226 N N . GLY A 1 900 ? -62.417 3.388 45.690 1.00 88.38 900 GLY A N 1
ATOM 7227 C CA . GLY A 1 900 ? -63.265 3.336 46.888 1.00 88.38 900 GLY A CA 1
ATOM 7228 C C . GLY A 1 900 ? -63.020 2.148 47.830 1.00 88.38 900 GLY A C 1
ATOM 7229 O O . GLY A 1 900 ? -63.691 2.077 48.857 1.00 88.38 900 GLY A O 1
ATOM 7230 N N . MET A 1 901 ? -62.086 1.254 47.492 1.00 92.44 901 MET A N 1
ATOM 7231 C CA . MET A 1 901 ? -61.653 0.107 48.291 1.00 92.44 901 MET A CA 1
ATOM 7232 C C . MET A 1 901 ? -60.921 0.572 49.551 1.00 92.44 901 MET A C 1
ATOM 7234 O O . MET A 1 901 ? -60.480 1.723 49.633 1.00 92.44 901 MET A O 1
ATOM 7238 N N . TYR A 1 902 ? -60.768 -0.321 50.520 1.00 92.56 902 TYR A N 1
ATOM 7239 C CA . TYR A 1 902 ? -60.107 -0.031 51.787 1.00 92.56 902 TYR A CA 1
ATOM 7240 C C . TYR A 1 902 ? -58.908 -0.945 52.010 1.00 92.56 902 TYR A C 1
ATOM 7242 O O . TYR A 1 902 ? -58.938 -2.110 51.638 1.00 92.56 902 TYR A O 1
ATOM 7250 N N . LEU A 1 903 ? -57.878 -0.422 52.667 1.00 93.00 903 LEU A N 1
ATOM 7251 C CA . LEU A 1 903 ? -56.762 -1.198 53.199 1.00 93.00 903 LEU A CA 1
ATOM 7252 C C . LEU A 1 903 ? -56.656 -0.910 54.692 1.00 93.00 903 LEU A C 1
ATOM 7254 O O . LEU A 1 903 ? -56.520 0.248 55.092 1.00 93.00 903 LEU A O 1
ATOM 7258 N N . THR A 1 904 ? -56.677 -1.960 55.503 1.00 92.25 904 THR A N 1
ATOM 7259 C CA . THR A 1 904 ? -56.449 -1.894 56.947 1.00 92.25 904 THR A CA 1
ATOM 7260 C C . THR A 1 904 ? -55.163 -2.625 57.290 1.00 92.25 904 THR A C 1
ATOM 7262 O O . THR A 1 904 ? -54.993 -3.771 56.896 1.00 92.25 904 THR A O 1
ATOM 7265 N N . VAL A 1 905 ? -54.288 -1.998 58.075 1.00 92.88 905 VAL A N 1
ATOM 7266 C CA . VAL A 1 905 ? -53.063 -2.612 58.609 1.00 92.88 905 VAL A CA 1
ATOM 7267 C C . VAL A 1 905 ? -53.149 -2.630 60.129 1.00 92.88 905 VAL A C 1
ATOM 7269 O O . VAL A 1 905 ? -53.251 -1.576 60.758 1.00 92.88 905 VAL A O 1
ATOM 7272 N N . GLN A 1 906 ? -53.125 -3.820 60.724 1.00 91.06 906 GLN A N 1
ATOM 7273 C CA . GLN A 1 906 ? -53.244 -4.046 62.167 1.00 91.06 906 GLN A CA 1
ATOM 7274 C C . GLN A 1 906 ? -51.963 -4.675 62.738 1.00 91.06 906 GLN A C 1
ATOM 7276 O O . GLN A 1 906 ? -51.305 -5.463 62.057 1.00 91.06 906 GLN A O 1
ATOM 7281 N N . PRO A 1 907 ? -51.587 -4.353 63.984 1.00 91.62 907 PRO A N 1
ATOM 7282 C CA . PRO A 1 907 ? -50.439 -4.974 64.629 1.00 91.62 907 PRO A CA 1
ATOM 7283 C C . PRO A 1 907 ? -50.728 -6.417 65.063 1.00 91.62 907 PRO A C 1
ATOM 7285 O O . PRO A 1 907 ? -51.808 -6.714 65.570 1.00 91.62 907 PRO A O 1
ATOM 7288 N N . THR A 1 908 ? -49.719 -7.281 64.975 1.00 88.75 908 THR A N 1
ATOM 7289 C CA . THR A 1 908 ? -49.711 -8.640 65.544 1.00 88.75 908 THR A CA 1
ATOM 7290 C C . THR A 1 908 ? -48.444 -8.855 66.382 1.00 88.75 908 THR A C 1
ATOM 7292 O O . THR A 1 908 ? -47.527 -8.022 66.359 1.00 88.75 908 THR A O 1
ATOM 7295 N N . GLU A 1 909 ? -48.377 -9.944 67.156 1.00 86.00 909 GLU A N 1
ATOM 7296 C CA . GLU A 1 909 ? -47.167 -10.290 67.927 1.00 86.00 909 GLU A CA 1
ATOM 7297 C C . GLU A 1 909 ? -45.949 -10.505 67.014 1.00 86.00 909 GLU A C 1
ATOM 7299 O O . GLU A 1 909 ? -44.838 -10.111 67.365 1.00 86.00 909 GLU A O 1
ATOM 7304 N N . GLU A 1 910 ? -46.173 -11.056 65.819 1.00 86.06 910 GLU A N 1
ATOM 7305 C CA . GLU A 1 910 ? -45.126 -11.379 64.844 1.00 86.06 910 GLU A CA 1
ATOM 7306 C C . GLU A 1 910 ? -44.809 -10.232 63.868 1.00 86.06 910 GLU A C 1
ATOM 7308 O O . GLU A 1 910 ? -43.829 -10.311 63.137 1.00 86.06 910 GLU A O 1
ATOM 7313 N N . GLY A 1 911 ? -45.572 -9.133 63.884 1.00 90.44 911 GLY A N 1
ATOM 7314 C CA . GLY A 1 911 ? -45.359 -7.989 62.995 1.00 90.44 911 GLY A CA 1
ATOM 7315 C C . GLY A 1 911 ? -46.643 -7.196 62.785 1.00 90.44 911 GLY A C 1
ATOM 7316 O O . GLY A 1 911 ? -47.183 -6.606 63.729 1.00 90.44 911 GLY A O 1
ATOM 7317 N N . TYR A 1 912 ? -47.128 -7.189 61.547 1.00 91.94 912 TYR A N 1
ATOM 7318 C CA . TYR A 1 912 ? -48.413 -6.620 61.160 1.00 91.94 912 TYR A CA 1
ATOM 7319 C C . TYR A 1 912 ? -49.176 -7.601 60.265 1.00 91.94 912 TYR A C 1
ATOM 7321 O O . TYR A 1 912 ? -48.600 -8.512 59.678 1.00 91.94 912 TYR A O 1
ATOM 7329 N N . LYS A 1 913 ? -50.487 -7.410 60.161 1.00 90.62 913 LYS A N 1
ATOM 7330 C CA . LYS A 1 913 ? -51.359 -8.088 59.200 1.00 90.62 913 LYS A CA 1
ATOM 7331 C C . LYS A 1 913 ? -52.134 -7.020 58.451 1.00 90.62 913 LYS A C 1
ATOM 7333 O O . LYS A 1 913 ? -52.654 -6.099 59.086 1.00 90.62 913 LYS A O 1
ATOM 7338 N N . TYR A 1 914 ? -52.210 -7.129 57.135 1.00 92.44 914 TYR A N 1
ATOM 7339 C CA . TYR A 1 914 ? -53.010 -6.224 56.322 1.00 92.44 914 TYR A CA 1
ATOM 7340 C C . TYR A 1 914 ? -54.206 -6.944 55.710 1.00 92.44 914 TYR A C 1
ATOM 7342 O O . TYR A 1 914 ? -54.194 -8.163 55.559 1.00 92.44 914 TYR A O 1
ATOM 7350 N N . LEU A 1 915 ? -55.255 -6.180 55.420 1.00 90.88 915 LEU A N 1
ATOM 7351 C CA . LEU A 1 915 ? -56.517 -6.654 54.861 1.00 90.88 915 LEU A CA 1
ATOM 7352 C C . LEU A 1 915 ? -57.016 -5.629 53.845 1.00 90.88 915 LEU A C 1
ATOM 7354 O O . LEU A 1 915 ? -57.116 -4.441 54.170 1.00 90.88 915 LEU A O 1
ATOM 7358 N N . VAL A 1 916 ? -57.346 -6.085 52.642 1.00 90.56 916 VAL A N 1
ATOM 7359 C CA . VAL A 1 916 ? -57.927 -5.281 51.566 1.00 90.56 916 VAL A CA 1
ATOM 7360 C C . VAL A 1 916 ? -59.410 -5.604 51.452 1.00 90.56 916 VAL A C 1
ATOM 7362 O O . VAL A 1 916 ? -59.795 -6.769 51.365 1.00 90.56 916 VAL A O 1
ATOM 7365 N N . TYR A 1 917 ? -60.242 -4.569 51.408 1.00 89.44 917 TYR A N 1
ATOM 7366 C CA . TYR A 1 917 ? -61.686 -4.679 51.240 1.00 89.44 917 TYR A CA 1
ATOM 7367 C C . TYR A 1 917 ? -62.147 -3.971 49.968 1.00 89.44 917 TYR A C 1
ATOM 7369 O O . TYR A 1 917 ? -61.643 -2.895 49.639 1.00 89.44 917 TYR A O 1
ATOM 7377 N N . ASP A 1 918 ? -63.150 -4.519 49.285 1.00 89.12 918 ASP A N 1
ATOM 7378 C CA . ASP A 1 918 ? -63.797 -3.849 48.158 1.00 89.12 918 ASP A CA 1
ATOM 7379 C C . ASP A 1 918 ? -64.671 -2.658 48.615 1.00 89.12 918 ASP A C 1
ATOM 7381 O O . ASP A 1 918 ? -64.783 -2.335 49.801 1.00 89.12 918 ASP A O 1
ATOM 7385 N N . GLN A 1 919 ? -65.305 -1.966 47.662 1.00 89.00 919 GLN A N 1
ATOM 7386 C CA . GLN A 1 919 ? -66.234 -0.863 47.959 1.00 89.00 919 GLN A CA 1
ATOM 7387 C C . GLN A 1 919 ? -67.475 -1.307 48.752 1.00 89.00 919 GLN A C 1
ATOM 7389 O O . GLN A 1 919 ? -68.130 -0.476 49.386 1.00 89.00 919 GLN A O 1
ATOM 7394 N N . GLU A 1 920 ? -67.827 -2.591 48.679 1.00 84.88 920 GLU A N 1
ATOM 7395 C CA . GLU A 1 920 ? -68.974 -3.202 49.352 1.00 84.88 920 GLU A CA 1
ATOM 7396 C C . GLU A 1 920 ? -68.610 -3.755 50.741 1.00 84.88 920 GLU A C 1
ATOM 7398 O O . GLU A 1 920 ? -69.497 -4.235 51.441 1.00 84.88 920 GLU A O 1
ATOM 7403 N N . LEU A 1 921 ? -67.355 -3.579 51.184 1.00 84.81 921 LEU A N 1
ATOM 7404 C CA . LEU A 1 921 ? -66.795 -4.054 52.454 1.00 84.81 921 LEU A CA 1
ATOM 7405 C C . LEU A 1 921 ? -66.569 -5.573 52.521 1.00 84.81 921 LEU A C 1
ATOM 7407 O O . LEU A 1 921 ? -66.466 -6.119 53.623 1.00 84.81 921 LEU A O 1
ATOM 7411 N N . HIS A 1 922 ? -66.453 -6.254 51.380 1.00 82.69 922 HIS A N 1
ATOM 7412 C CA . HIS A 1 922 ? -65.973 -7.633 51.340 1.00 82.69 922 HIS A CA 1
ATOM 7413 C C . HIS A 1 922 ? -64.452 -7.663 51.391 1.00 82.69 922 HIS A C 1
ATOM 7415 O O . HIS A 1 922 ? -63.793 -6.959 50.630 1.00 82.69 922 HIS A O 1
ATOM 7421 N N . GLU A 1 923 ? -63.902 -8.506 52.260 1.00 85.50 923 GLU A N 1
ATOM 7422 C CA . GLU A 1 923 ? -62.474 -8.803 52.266 1.00 85.50 923 GLU A CA 1
ATOM 7423 C C . GLU A 1 923 ? -62.096 -9.546 50.978 1.00 85.50 923 GLU A C 1
ATOM 7425 O O . GLU A 1 923 ? -62.730 -10.538 50.613 1.00 85.50 923 GLU A O 1
ATOM 7430 N N . ILE A 1 924 ? -61.089 -9.038 50.272 1.00 85.94 924 ILE A N 1
ATOM 7431 C CA . ILE A 1 924 ? -60.619 -9.592 48.996 1.00 85.94 924 ILE A CA 1
ATOM 7432 C C . ILE A 1 924 ? -59.268 -10.285 49.176 1.00 85.94 924 ILE A C 1
ATOM 7434 O O . ILE A 1 924 ? -59.019 -11.324 48.563 1.00 85.94 924 ILE A O 1
ATOM 7438 N N . SER A 1 925 ? -58.395 -9.710 50.003 1.00 86.31 925 SER A N 1
ATOM 7439 C CA . SER A 1 925 ? -57.062 -10.236 50.275 1.00 86.31 925 SER A CA 1
ATOM 7440 C C . SER A 1 925 ? -56.554 -9.786 51.641 1.00 86.31 925 SER A C 1
ATOM 7442 O O . SER A 1 925 ? -57.068 -8.844 52.248 1.00 86.31 925 SER A O 1
ATOM 7444 N N . GLY A 1 926 ? -55.531 -10.475 52.128 1.00 86.44 926 GLY A N 1
ATOM 7445 C CA . GLY A 1 926 ? -54.832 -10.108 53.344 1.00 86.44 926 GLY A CA 1
ATOM 7446 C C . GLY A 1 926 ? -53.746 -11.109 53.688 1.00 86.44 926 GLY A C 1
ATOM 7447 O O . GLY A 1 926 ? -53.889 -12.305 53.433 1.00 86.44 926 GLY A O 1
ATOM 7448 N N . ASP A 1 927 ? -52.659 -10.614 54.267 1.00 87.25 927 ASP A N 1
ATOM 7449 C CA . ASP A 1 927 ? -51.516 -11.431 54.664 1.00 87.25 927 ASP A CA 1
ATOM 7450 C C . ASP A 1 927 ? -50.742 -10.766 55.814 1.00 87.25 927 ASP A C 1
ATOM 7452 O O . ASP A 1 927 ? -50.987 -9.609 56.186 1.00 87.25 927 ASP A O 1
ATOM 7456 N N . ALA A 1 928 ? -49.802 -11.497 56.404 1.00 88.56 928 ALA A N 1
ATOM 7457 C CA . ALA A 1 928 ? -48.819 -10.932 57.313 1.00 88.56 928 ALA A CA 1
ATOM 7458 C C . ALA A 1 928 ? -47.828 -10.042 56.542 1.00 88.56 928 ALA A C 1
ATOM 7460 O O . ALA A 1 928 ? -47.397 -10.362 55.434 1.00 88.56 928 ALA A O 1
ATOM 7461 N N . CYS A 1 929 ? -47.438 -8.914 57.131 1.00 85.56 929 CYS A N 1
ATOM 7462 C CA . CYS A 1 929 ? -46.466 -7.999 56.545 1.00 85.56 929 CYS A CA 1
ATOM 7463 C C . CYS A 1 929 ? -45.562 -7.368 57.607 1.00 85.56 929 CYS A C 1
ATOM 7465 O O . CYS A 1 929 ? -46.001 -7.026 58.707 1.00 85.56 929 CYS A O 1
ATOM 7467 N N . GLY A 1 930 ? -44.305 -7.131 57.230 1.00 83.25 930 GLY A N 1
ATOM 7468 C CA . GLY A 1 930 ? -43.319 -6.480 58.088 1.00 83.25 930 GLY A CA 1
ATOM 7469 C C . GLY A 1 930 ? -42.961 -7.274 59.348 1.00 83.25 930 GLY A C 1
ATOM 7470 O O . GLY A 1 930 ? -43.497 -8.343 59.630 1.00 83.25 930 GLY A O 1
ATOM 7471 N N . ASN A 1 931 ? -42.029 -6.721 60.113 1.00 87.25 931 ASN A N 1
ATOM 7472 C CA . ASN A 1 931 ? -41.531 -7.267 61.370 1.00 87.25 931 ASN A CA 1
ATOM 7473 C C . ASN A 1 931 ? -42.018 -6.424 62.562 1.00 87.25 931 ASN A C 1
ATOM 7475 O O . ASN A 1 931 ? -42.442 -5.279 62.383 1.00 87.25 931 ASN A O 1
ATOM 7479 N N . PRO A 1 932 ? -41.903 -6.916 63.811 1.00 85.50 932 PRO A N 1
ATOM 7480 C CA . PRO A 1 932 ? -42.345 -6.170 64.991 1.00 85.50 932 PRO A CA 1
ATOM 7481 C C . PRO A 1 932 ? -41.646 -4.819 65.194 1.00 85.50 932 PRO A C 1
ATOM 7483 O O . PRO A 1 932 ? -42.245 -3.935 65.810 1.00 85.50 932 PRO A O 1
ATOM 7486 N N . GLU A 1 933 ? -40.418 -4.684 64.682 1.00 85.38 933 GLU A N 1
ATOM 7487 C CA . GLU A 1 933 ? -39.575 -3.479 64.741 1.00 85.38 933 GLU A CA 1
ATOM 7488 C C . GLU A 1 933 ? -39.881 -2.465 63.623 1.00 85.38 933 GLU A C 1
ATOM 7490 O O . GLU A 1 933 ? -39.429 -1.319 63.682 1.00 85.38 933 GLU A O 1
ATOM 7495 N N . ASP A 1 934 ? -40.645 -2.859 62.597 1.00 86.06 934 ASP A N 1
ATOM 7496 C CA . ASP A 1 934 ? -41.009 -1.953 61.512 1.00 86.06 934 ASP A CA 1
ATOM 7497 C C . ASP A 1 934 ? -42.025 -0.914 61.995 1.00 86.06 934 ASP A C 1
ATOM 7499 O O . ASP A 1 934 ? -42.927 -1.194 62.793 1.00 86.06 934 ASP A O 1
ATOM 7503 N N . SER A 1 935 ? -41.915 0.314 61.481 1.00 88.44 935 SER A N 1
ATOM 7504 C CA . SER A 1 935 ? -42.970 1.302 61.686 1.00 88.44 935 SER A CA 1
ATOM 7505 C C . SER A 1 935 ? -44.220 0.881 60.914 1.00 88.44 935 SER A C 1
ATOM 7507 O O . SER A 1 935 ? -44.131 0.354 59.805 1.00 88.44 935 SER A O 1
ATOM 7509 N N . ILE A 1 936 ? -45.404 1.179 61.453 1.00 89.44 936 ILE A N 1
ATOM 7510 C CA . ILE A 1 936 ? -46.664 0.910 60.746 1.00 89.44 936 ILE A CA 1
ATOM 7511 C C . ILE A 1 936 ? -46.728 1.621 59.378 1.00 89.44 936 ILE A C 1
ATOM 7513 O O . ILE A 1 936 ? -47.369 1.123 58.462 1.00 89.44 936 ILE A O 1
ATOM 7517 N N . GLN A 1 937 ? -46.005 2.736 59.206 1.00 90.56 937 GLN A N 1
ATOM 7518 C CA . GLN A 1 937 ? -45.859 3.418 57.917 1.00 90.56 937 GLN A CA 1
ATOM 7519 C C . GLN A 1 937 ? -45.134 2.542 56.888 1.00 90.56 937 GLN A C 1
ATOM 7521 O O . GLN A 1 937 ? -45.614 2.394 55.766 1.00 90.56 937 GLN A O 1
ATOM 7526 N N . LYS A 1 938 ? -44.006 1.928 57.274 1.00 87.88 938 LYS A N 1
ATOM 7527 C CA . LYS A 1 938 ? -43.278 0.978 56.420 1.00 87.88 938 LYS A CA 1
ATOM 7528 C C . LYS A 1 938 ? -44.110 -0.267 56.133 1.00 87.88 938 LYS A C 1
ATOM 7530 O O . LYS A 1 938 ? -44.195 -0.674 54.980 1.00 87.88 938 LYS A O 1
ATOM 7535 N N . ALA A 1 939 ? -44.763 -0.825 57.154 1.00 90.06 939 ALA A N 1
ATOM 7536 C CA . ALA A 1 939 ? -45.627 -1.995 56.998 1.00 90.06 939 ALA A CA 1
ATOM 7537 C C . ALA A 1 939 ? -46.790 -1.722 56.030 1.00 90.06 939 ALA A C 1
ATOM 7539 O O . ALA A 1 939 ? -47.100 -2.552 55.178 1.00 90.06 939 ALA A O 1
ATOM 7540 N N . MET A 1 940 ? -47.391 -0.533 56.107 1.00 90.56 940 MET A N 1
ATOM 7541 C CA . MET A 1 940 ? -48.476 -0.135 55.219 1.00 90.56 940 MET A CA 1
ATOM 7542 C C . MET A 1 940 ? -48.025 0.047 53.768 1.00 90.56 940 MET A C 1
ATOM 7544 O O . MET A 1 940 ? -48.706 -0.440 52.868 1.00 90.56 940 MET A O 1
ATOM 7548 N N . TYR A 1 941 ? -46.878 0.682 53.522 1.00 90.12 941 TYR A N 1
ATOM 7549 C CA . TYR A 1 941 ? -46.350 0.784 52.159 1.00 90.12 941 TYR A CA 1
ATOM 7550 C C . TYR A 1 941 ? -45.957 -0.582 51.585 1.00 90.12 941 TYR A C 1
ATOM 7552 O O . TYR A 1 941 ? -46.283 -0.880 50.441 1.00 90.12 941 TYR A O 1
ATOM 7560 N N . ALA A 1 942 ? -45.342 -1.450 52.395 1.00 88.00 942 ALA A N 1
ATOM 7561 C CA . ALA A 1 942 ? -45.047 -2.824 51.996 1.00 88.00 942 ALA A CA 1
ATOM 7562 C C . ALA A 1 942 ? -46.325 -3.612 51.652 1.00 88.00 942 ALA A C 1
ATOM 7564 O O . ALA A 1 942 ? -46.332 -4.368 50.688 1.00 88.00 942 ALA A O 1
ATOM 7565 N N . SER A 1 943 ? -47.418 -3.392 52.393 1.00 90.31 943 SER A N 1
ATOM 7566 C CA . SER A 1 943 ? -48.727 -3.993 52.097 1.00 90.31 943 SER A CA 1
ATOM 7567 C C . SER A 1 943 ? -49.263 -3.541 50.736 1.00 90.31 943 SER A C 1
ATOM 7569 O O . SER A 1 943 ? -49.739 -4.361 49.961 1.00 90.31 943 SER A O 1
ATOM 7571 N N . LEU A 1 944 ? -49.149 -2.246 50.420 1.00 89.62 944 LEU A N 1
ATOM 7572 C CA . LEU A 1 944 ? -49.547 -1.712 49.115 1.00 89.62 944 LEU A CA 1
ATOM 7573 C C . LEU A 1 944 ? -48.697 -2.291 47.980 1.00 89.62 944 LEU A C 1
ATOM 7575 O O . LEU A 1 944 ? -49.259 -2.698 46.971 1.00 89.62 944 LEU A O 1
ATOM 7579 N N . LYS A 1 945 ? -47.375 -2.388 48.168 1.00 87.44 945 LYS A N 1
ATOM 7580 C CA . LYS A 1 945 ? -46.448 -2.977 47.188 1.00 87.44 945 LYS A CA 1
ATOM 7581 C C . LYS A 1 945 ? -46.730 -4.464 46.944 1.00 87.44 945 LYS A C 1
ATOM 7583 O O . LYS A 1 945 ? -46.708 -4.914 45.805 1.00 87.44 945 LYS A O 1
ATOM 7588 N N . ASN A 1 946 ? -47.053 -5.225 47.994 1.00 87.19 946 ASN A N 1
ATOM 7589 C CA . ASN A 1 946 ? -47.431 -6.640 47.872 1.00 87.19 946 ASN A CA 1
ATOM 7590 C C . ASN A 1 946 ? -48.694 -6.845 47.020 1.00 87.19 946 ASN A C 1
ATOM 7592 O O . ASN A 1 946 ? -48.818 -7.862 46.344 1.00 87.19 946 ASN A O 1
ATOM 7596 N N . GLU A 1 947 ? -49.607 -5.875 47.043 1.00 88.56 947 GLU A N 1
ATOM 7597 C CA . GLU A 1 947 ? -50.855 -5.893 46.276 1.00 88.56 947 GLU A CA 1
ATOM 7598 C C . GLU A 1 947 ? -50.726 -5.229 44.890 1.00 88.56 947 GLU A C 1
ATOM 7600 O O . GLU A 1 947 ? -51.690 -5.213 44.124 1.00 88.56 947 GLU A O 1
ATOM 7605 N N . GLY A 1 948 ? -49.555 -4.678 44.539 1.00 86.69 948 GLY A N 1
ATOM 7606 C CA . GLY A 1 948 ? -49.352 -3.911 43.302 1.00 86.69 948 GLY A CA 1
ATOM 7607 C C . GLY A 1 948 ? -50.130 -2.587 43.274 1.00 86.69 948 GLY A C 1
ATOM 7608 O O . GLY A 1 948 ? -50.640 -2.178 42.228 1.00 86.69 948 GLY A O 1
ATOM 7609 N N . LEU A 1 949 ? -50.313 -1.960 44.441 1.00 87.19 949 LEU A N 1
ATOM 7610 C CA . LEU A 1 949 ? -51.114 -0.750 44.669 1.00 87.19 949 LEU A CA 1
ATOM 7611 C C . LEU A 1 949 ? -50.289 0.419 45.247 1.00 87.19 949 LEU A C 1
ATOM 7613 O O . LEU A 1 949 ? -50.854 1.362 45.805 1.00 87.19 949 LEU A O 1
ATOM 7617 N N . GLU A 1 950 ? -48.964 0.393 45.118 1.00 83.75 950 GLU A N 1
ATOM 7618 C CA . GLU A 1 950 ? -48.022 1.416 45.602 1.00 83.75 950 GLU A CA 1
ATOM 7619 C C . GLU A 1 950 ? -48.257 2.820 45.002 1.00 83.75 950 GLU A C 1
ATOM 7621 O O . GLU A 1 950 ? -47.923 3.837 45.626 1.00 83.75 950 GLU A O 1
ATOM 7626 N N . ASP A 1 951 ? -48.908 2.886 43.836 1.00 84.25 951 ASP A N 1
ATOM 7627 C CA . ASP A 1 951 ? -49.266 4.115 43.114 1.00 84.25 951 ASP A CA 1
ATOM 7628 C C . ASP A 1 951 ? -50.652 4.684 43.428 1.00 84.25 951 ASP A C 1
ATOM 7630 O O . ASP A 1 951 ? -51.029 5.750 42.931 1.00 84.25 951 ASP A O 1
ATOM 7634 N N . VAL A 1 952 ? -51.433 4.010 44.271 1.00 85.88 952 VAL A N 1
ATOM 7635 C CA . VAL A 1 952 ? -52.819 4.404 44.529 1.00 85.88 952 VAL A CA 1
ATOM 7636 C C . VAL A 1 952 ? -52.899 5.511 45.577 1.00 85.88 952 VAL A C 1
ATOM 7638 O O . VAL A 1 952 ? -52.507 5.346 46.731 1.00 85.88 952 VAL A O 1
ATOM 7641 N N . GLU A 1 953 ? -53.515 6.641 45.217 1.00 87.38 953 GLU A N 1
ATOM 7642 C CA . GLU A 1 953 ? -53.786 7.700 46.190 1.00 87.38 953 GLU A CA 1
ATOM 7643 C C . GLU A 1 953 ? -54.753 7.233 47.290 1.00 87.38 953 GLU A C 1
ATOM 7645 O O . GLU A 1 953 ? -55.924 6.915 47.043 1.00 87.38 953 GLU A O 1
ATOM 7650 N N . CYS A 1 954 ? -54.268 7.285 48.528 1.00 88.62 954 CYS A N 1
ATOM 7651 C CA . CYS A 1 954 ? -54.990 6.882 49.725 1.00 88.62 954 CYS A CA 1
ATOM 7652 C C . CYS A 1 954 ? -55.476 8.094 50.538 1.00 88.62 954 CYS A C 1
ATOM 7654 O O . CYS A 1 954 ? -54.891 9.179 50.501 1.00 88.62 954 CYS A O 1
ATOM 7656 N N . VAL A 1 955 ? -56.542 7.914 51.318 1.00 90.75 955 VAL A N 1
ATOM 7657 C CA . VAL A 1 955 ? -56.987 8.863 52.350 1.00 90.75 955 VAL A CA 1
ATOM 7658 C C . VAL A 1 955 ? -57.224 8.101 53.644 1.00 90.75 955 VAL A C 1
ATOM 7660 O O . VAL A 1 955 ? -57.945 7.106 53.649 1.00 90.75 955 VAL A O 1
ATOM 7663 N N . LYS A 1 956 ? -56.653 8.579 54.754 1.00 91.31 956 LYS A N 1
ATOM 7664 C CA . LYS A 1 956 ? -56.933 8.026 56.084 1.00 91.31 956 LYS A CA 1
ATOM 7665 C C . LYS A 1 956 ? -58.412 8.156 56.431 1.00 91.31 956 LYS A C 1
ATOM 7667 O O . LYS A 1 956 ? -58.983 9.244 56.342 1.00 91.31 956 LYS A O 1
ATOM 7672 N N . VAL A 1 957 ? -58.995 7.057 56.889 1.00 91.00 957 VAL A N 1
ATOM 7673 C CA . VAL A 1 957 ? -60.344 7.012 57.459 1.00 91.00 957 VAL A CA 1
ATOM 7674 C C . VAL A 1 957 ? -60.263 6.647 58.939 1.00 91.00 957 VAL A C 1
ATOM 7676 O O . VAL A 1 957 ? -59.241 6.148 59.414 1.00 91.00 957 VAL A O 1
ATOM 7679 N N . ASP A 1 958 ? -61.320 6.937 59.695 1.00 89.75 958 ASP A N 1
ATOM 7680 C CA . ASP A 1 958 ? -61.385 6.515 61.091 1.00 89.75 958 ASP A CA 1
ATOM 7681 C C . ASP A 1 958 ? -61.535 4.988 61.158 1.00 89.75 958 ASP A C 1
ATOM 7683 O O . ASP A 1 958 ? -62.524 4.425 60.685 1.00 89.75 958 ASP A O 1
ATOM 7687 N N . ASP A 1 959 ? -60.524 4.318 61.716 1.00 86.31 959 ASP A N 1
ATOM 7688 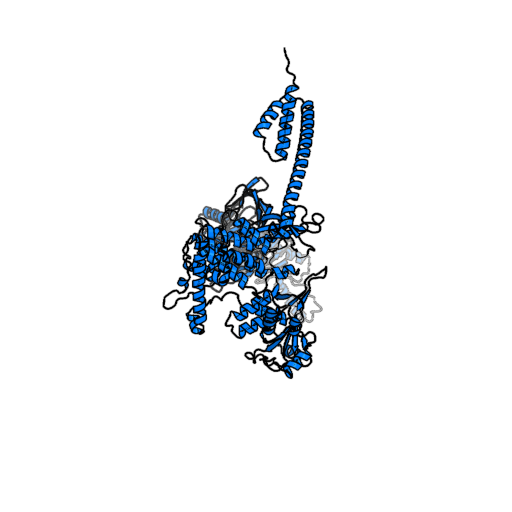C CA . ASP A 1 959 ? -60.479 2.856 61.805 1.00 86.31 959 ASP A CA 1
ATOM 7689 C C . ASP A 1 959 ? -61.665 2.300 62.598 1.00 86.31 959 ASP A C 1
ATOM 7691 O O . ASP A 1 959 ? -62.254 1.296 62.212 1.00 86.31 959 ASP A O 1
ATOM 7695 N N . ARG A 1 960 ? -62.075 2.962 63.685 1.00 85.00 960 ARG A N 1
ATOM 7696 C CA . ARG A 1 960 ? -63.190 2.488 64.510 1.00 85.00 960 ARG A CA 1
ATOM 7697 C C . ARG A 1 960 ? -64.510 2.577 63.754 1.00 85.00 960 ARG A C 1
ATOM 7699 O O . ARG A 1 960 ? -65.261 1.605 63.754 1.00 85.00 960 ARG A O 1
ATOM 7706 N N . GLU A 1 961 ? -64.773 3.693 63.082 1.00 87.62 961 GLU A N 1
ATOM 7707 C CA . GLU A 1 961 ? -65.960 3.831 62.235 1.00 87.62 961 GLU A CA 1
ATOM 7708 C C . GLU A 1 961 ? -65.960 2.821 61.083 1.00 87.62 961 GLU A C 1
ATOM 7710 O O . GLU A 1 961 ? -67.007 2.259 60.758 1.00 87.62 961 GLU A O 1
ATOM 7715 N N . PHE A 1 962 ? -64.803 2.571 60.463 1.00 88.06 962 PHE A N 1
ATOM 7716 C CA . PHE A 1 962 ? -64.675 1.552 59.424 1.00 88.06 962 PHE A CA 1
ATOM 7717 C C . PHE A 1 962 ? -64.982 0.151 59.968 1.00 88.06 962 PHE A C 1
ATOM 7719 O O . PHE A 1 962 ? -65.805 -0.563 59.396 1.00 88.06 962 PHE A O 1
ATOM 7726 N N . ARG A 1 963 ? -64.415 -0.216 61.120 1.00 83.06 963 ARG A N 1
ATOM 7727 C CA . ARG A 1 963 ? -64.698 -1.495 61.785 1.00 83.06 963 ARG A CA 1
ATOM 7728 C C . ARG A 1 963 ? -66.172 -1.664 62.110 1.00 83.06 963 ARG A C 1
ATOM 7730 O O . ARG A 1 963 ? -66.732 -2.724 61.845 1.00 83.06 963 ARG A O 1
ATOM 7737 N N . ASP A 1 964 ? -66.818 -0.627 62.634 1.00 83.81 964 ASP A N 1
ATOM 7738 C CA . ASP A 1 964 ? -68.251 -0.665 62.922 1.00 83.81 964 ASP A CA 1
ATOM 7739 C C . ASP A 1 964 ? -69.075 -0.895 61.644 1.00 83.81 964 ASP A C 1
ATOM 7741 O O . ASP A 1 964 ? -70.063 -1.637 61.681 1.00 83.81 964 ASP A O 1
ATOM 7745 N N . LYS A 1 965 ? -68.656 -0.330 60.500 1.00 85.06 965 LYS A N 1
ATOM 7746 C CA . LYS A 1 965 ? -69.278 -0.587 59.188 1.00 85.06 965 LYS A CA 1
ATOM 7747 C C . LYS A 1 965 ? -69.077 -2.029 58.732 1.00 85.06 965 LYS A C 1
ATOM 7749 O O . LYS A 1 965 ? -70.066 -2.670 58.394 1.00 85.06 965 LYS A O 1
ATOM 7754 N N . VAL A 1 966 ? -67.855 -2.560 58.783 1.00 81.44 966 VAL A N 1
ATOM 7755 C CA . VAL A 1 966 ? -67.546 -3.954 58.402 1.00 81.44 966 VAL A CA 1
ATOM 7756 C C . VAL A 1 966 ? -68.305 -4.953 59.293 1.00 81.44 966 VAL A C 1
ATOM 7758 O O . VAL A 1 966 ? -68.925 -5.907 58.816 1.00 81.44 966 VAL A O 1
ATOM 7761 N N . ILE A 1 967 ? -68.364 -4.702 60.604 1.00 77.38 967 ILE A N 1
ATOM 7762 C CA . ILE A 1 967 ? -69.127 -5.525 61.557 1.00 77.38 967 ILE A CA 1
ATOM 7763 C C . ILE A 1 967 ? -70.637 -5.424 61.297 1.00 77.38 967 ILE A C 1
ATOM 7765 O O . ILE A 1 967 ? -71.362 -6.407 61.453 1.00 77.38 967 ILE A O 1
ATOM 7769 N N . SER A 1 968 ? -71.144 -4.249 60.930 1.00 80.75 968 SER A N 1
ATOM 7770 C CA . SER A 1 968 ? -72.566 -4.079 60.613 1.00 80.75 968 SER A CA 1
ATOM 7771 C C . SER A 1 968 ? -72.927 -4.762 59.295 1.00 80.75 968 SER A C 1
ATOM 7773 O O . SER A 1 968 ? -73.909 -5.499 59.252 1.00 80.75 968 SER A O 1
ATOM 7775 N N . HIS A 1 969 ? -72.094 -4.608 58.266 1.00 79.75 969 HIS A N 1
ATOM 7776 C CA . HIS A 1 969 ? -72.263 -5.263 56.973 1.00 79.75 969 HIS A CA 1
ATOM 7777 C C . HIS A 1 969 ? -72.249 -6.791 57.108 1.00 79.75 969 HIS A C 1
ATOM 7779 O O . HIS A 1 969 ? -73.176 -7.457 56.654 1.00 79.75 969 HIS A O 1
ATOM 7785 N N . SER A 1 970 ? -71.287 -7.360 57.842 1.00 72.81 970 SER A N 1
ATOM 7786 C CA . SER A 1 970 ? -71.256 -8.812 58.087 1.00 72.81 970 SER A CA 1
ATOM 7787 C C . SER A 1 970 ? -72.514 -9.330 58.803 1.00 72.81 970 SER A C 1
ATOM 7789 O O . SER A 1 970 ? -73.004 -10.416 58.488 1.00 72.81 970 SER A O 1
ATOM 7791 N N . LYS A 1 971 ? -73.111 -8.547 59.717 1.00 74.62 971 LYS A N 1
ATOM 7792 C CA . LYS A 1 971 ? -74.412 -8.881 60.332 1.00 74.62 971 LYS A CA 1
ATOM 7793 C C . LYS A 1 971 ? -75.567 -8.841 59.328 1.00 74.62 971 LYS A C 1
ATOM 7795 O O . LYS A 1 971 ? -76.492 -9.645 59.449 1.00 74.62 971 LYS A O 1
ATOM 7800 N N . GLU A 1 972 ? -75.540 -7.928 58.363 1.00 76.12 972 GLU A N 1
ATOM 7801 C CA . GLU A 1 972 ? -76.555 -7.818 57.308 1.00 76.12 972 GLU A CA 1
ATOM 7802 C C . GLU A 1 972 ? -76.456 -8.961 56.290 1.00 76.12 972 GLU A C 1
ATOM 7804 O O . GLU A 1 972 ? -77.478 -9.577 55.982 1.00 76.12 972 GLU A O 1
ATOM 7809 N N . VAL A 1 973 ? -75.245 -9.305 55.839 1.00 71.88 973 VAL A N 1
ATOM 7810 C CA . VAL A 1 973 ? -74.976 -10.472 54.972 1.00 71.88 973 VAL A CA 1
ATOM 7811 C C . VAL A 1 973 ? -75.437 -11.765 55.649 1.00 71.88 973 VAL A C 1
ATOM 7813 O O . VAL A 1 973 ? -76.063 -12.628 55.036 1.00 71.88 973 VAL A O 1
ATOM 7816 N N . LEU A 1 974 ? -75.216 -11.879 56.958 1.00 66.12 974 LEU A N 1
ATOM 7817 C CA . LEU A 1 974 ? -75.727 -13.000 57.737 1.00 66.12 974 LEU A CA 1
ATOM 7818 C C . LEU A 1 974 ? -77.267 -13.028 57.786 1.00 66.12 974 LEU A C 1
ATOM 7820 O O . LEU A 1 974 ? -77.872 -14.094 57.670 1.00 66.12 974 LEU A O 1
ATOM 7824 N N . ALA A 1 975 ? -77.916 -11.873 57.959 1.00 71.44 975 ALA A N 1
ATOM 7825 C CA . ALA A 1 975 ? -79.375 -11.765 58.012 1.00 71.44 975 ALA A CA 1
ATOM 7826 C C . ALA A 1 975 ? -80.058 -12.005 56.652 1.00 71.44 975 ALA A C 1
ATOM 7828 O O . ALA A 1 975 ? -81.217 -12.429 56.627 1.00 71.44 975 ALA A O 1
ATOM 7829 N N . SER A 1 976 ? -79.366 -11.760 55.535 1.00 71.31 976 SER A N 1
ATOM 7830 C CA . SER A 1 976 ? -79.873 -12.018 54.181 1.00 71.31 976 SER A CA 1
ATOM 7831 C C . SER A 1 976 ? -79.859 -13.507 53.802 1.00 71.31 976 SER A C 1
ATOM 7833 O O . SER A 1 976 ? -80.558 -13.902 52.868 1.00 71.31 976 SER A O 1
ATOM 7835 N N . GLY A 1 977 ? -79.145 -14.339 54.571 1.00 64.06 977 GLY A N 1
ATOM 7836 C CA . GLY A 1 977 ? -79.077 -15.788 54.386 1.00 64.06 977 GLY A CA 1
ATOM 7837 C C . GLY A 1 977 ? -78.004 -16.253 53.400 1.00 64.06 977 GLY A C 1
ATOM 7838 O O . GLY A 1 977 ? -78.130 -17.357 52.874 1.00 64.06 977 GLY A O 1
ATOM 7839 N N . ASP A 1 978 ? -76.973 -15.442 53.142 1.00 66.50 978 ASP A N 1
ATOM 7840 C CA . ASP A 1 978 ? -75.861 -15.816 52.262 1.00 66.50 978 ASP A CA 1
ATOM 7841 C C . ASP A 1 978 ? -74.981 -16.913 52.909 1.00 66.50 978 ASP A C 1
ATOM 7843 O O . ASP A 1 978 ? -74.447 -16.760 54.016 1.00 66.50 978 ASP A O 1
ATOM 7847 N N . VAL A 1 979 ? -74.874 -18.072 52.249 1.00 60.16 979 VAL A N 1
ATOM 7848 C CA . VAL A 1 979 ? -74.313 -19.311 52.823 1.00 60.16 979 VAL A CA 1
ATOM 7849 C C . VAL A 1 979 ? -72.840 -19.458 52.435 1.00 60.16 979 VAL A C 1
ATOM 7851 O O . VAL A 1 979 ? -72.488 -20.270 51.582 1.00 60.16 979 VAL A O 1
ATOM 7854 N N . ARG A 1 980 ? -71.965 -18.662 53.056 1.00 63.88 980 ARG A N 1
ATOM 7855 C CA . ARG A 1 980 ? -70.498 -18.813 52.929 1.00 63.88 980 ARG A CA 1
ATOM 7856 C C . ARG A 1 980 ? -69.926 -19.788 53.966 1.00 63.88 980 ARG A C 1
ATOM 7858 O O . ARG A 1 980 ? -70.548 -20.022 55.002 1.00 63.88 980 ARG A O 1
ATOM 7865 N N . PHE A 1 981 ? -68.751 -20.366 53.731 1.00 58.16 981 PHE A N 1
ATOM 7866 C CA . PHE A 1 981 ? -68.184 -21.374 54.642 1.00 58.16 981 PHE A CA 1
ATOM 7867 C C . PHE A 1 981 ? -67.705 -20.753 55.971 1.00 58.16 981 PHE A C 1
ATOM 7869 O O . PHE A 1 981 ? -67.996 -21.287 57.042 1.00 58.16 981 PHE A O 1
ATOM 7876 N N . THR A 1 982 ? -67.109 -19.562 55.916 1.00 65.69 982 THR A N 1
ATOM 7877 C CA . THR A 1 982 ? -66.746 -18.708 57.062 1.00 65.69 982 THR A CA 1
ATOM 7878 C C . THR A 1 982 ? -67.331 -17.300 56.864 1.00 65.69 982 THR A C 1
ATOM 7880 O O . THR A 1 982 ? -68.028 -17.034 55.883 1.00 65.69 982 THR A O 1
ATOM 7883 N N . SER A 1 983 ? -67.125 -16.419 57.834 1.00 67.19 983 SER A N 1
ATOM 7884 C CA . SER A 1 983 ? -67.477 -15.001 57.823 1.00 67.19 983 SER A CA 1
ATOM 7885 C C . SER A 1 983 ? -66.519 -14.152 56.989 1.00 67.19 983 SER A C 1
ATOM 7887 O O . SER A 1 983 ? -66.836 -12.986 56.777 1.00 67.19 983 SER A O 1
ATOM 7889 N N . GLU A 1 984 ? -65.400 -14.727 56.516 1.00 66.06 984 GLU A N 1
ATOM 7890 C CA . GLU A 1 984 ? -64.387 -14.057 55.677 1.00 66.06 984 GLU A CA 1
ATOM 7891 C C . GLU A 1 984 ? -63.924 -12.717 56.278 1.00 66.06 984 GLU A C 1
ATOM 7893 O O . GLU A 1 984 ? -63.695 -11.744 55.574 1.00 66.06 984 GLU A O 1
ATOM 7898 N N . LEU A 1 985 ? -63.836 -12.670 57.612 1.00 75.06 985 LEU A N 1
ATOM 7899 C CA . LEU A 1 985 ? -63.303 -11.547 58.377 1.00 75.06 985 LEU A CA 1
ATOM 7900 C C . LEU A 1 985 ? -61.947 -11.955 58.955 1.00 75.06 985 LEU A C 1
ATOM 7902 O O . LEU A 1 985 ? -61.885 -12.498 60.060 1.00 75.06 985 LEU A O 1
ATOM 7906 N N . GLY A 1 986 ? -60.879 -11.668 58.216 1.00 74.06 986 GLY A N 1
ATOM 7907 C CA . GLY A 1 986 ? -59.473 -11.918 58.541 1.00 74.06 986 GLY A CA 1
ATOM 7908 C C . GLY A 1 986 ? -58.876 -10.941 59.563 1.00 74.06 986 GLY A C 1
ATOM 7909 O O . GLY A 1 986 ? -57.668 -10.948 59.829 1.00 74.06 986 GLY A O 1
ATOM 7910 N N . ARG A 1 987 ? -59.707 -10.081 60.167 1.00 80.69 987 ARG A N 1
ATOM 7911 C CA . ARG A 1 987 ? -59.297 -9.120 61.199 1.00 80.69 987 ARG A CA 1
ATOM 7912 C C . ARG A 1 987 ? -59.140 -9.773 62.570 1.00 80.69 987 ARG A C 1
ATOM 7914 O O . ARG A 1 987 ? -60.040 -10.460 63.040 1.00 80.69 987 ARG A O 1
ATOM 7921 N N . CYS A 1 988 ? -58.039 -9.458 63.254 1.00 84.06 988 CYS A N 1
ATOM 7922 C CA . CYS A 1 988 ? -57.756 -9.951 64.596 1.00 84.06 988 CYS A CA 1
ATOM 7923 C C . CYS A 1 988 ? -58.628 -9.217 65.620 1.00 84.06 988 CYS A C 1
ATOM 7925 O O . CYS A 1 988 ? -58.822 -7.995 65.557 1.00 84.06 988 CYS A O 1
ATOM 7927 N N . GLU A 1 989 ? -59.155 -9.955 66.594 1.00 82.38 989 GLU A N 1
ATOM 7928 C CA . GLU A 1 989 ? -60.051 -9.398 67.604 1.00 82.38 989 GLU A CA 1
ATOM 7929 C C . GLU A 1 989 ? -59.570 -9.733 69.018 1.00 82.38 989 GLU A C 1
ATOM 7931 O O . GLU A 1 989 ? -59.269 -10.879 69.353 1.00 82.38 989 GLU A O 1
ATOM 7936 N N . THR A 1 990 ? -59.550 -8.729 69.902 1.00 81.81 990 THR A N 1
ATOM 7937 C CA . THR A 1 990 ? -59.160 -8.924 71.308 1.00 81.81 990 THR A CA 1
ATOM 7938 C C . THR A 1 990 ? -60.046 -9.956 72.008 1.00 81.81 990 THR A C 1
ATOM 7940 O O . THR A 1 990 ? -59.552 -10.764 72.790 1.00 81.81 990 THR A O 1
ATOM 7943 N N . ALA A 1 991 ? -61.352 -9.961 71.720 1.00 81.81 991 ALA A N 1
ATOM 7944 C CA . ALA A 1 991 ? -62.294 -10.922 72.298 1.00 81.81 991 ALA A CA 1
ATOM 7945 C C . ALA A 1 991 ? -62.010 -12.374 71.877 1.00 81.81 991 ALA A C 1
ATOM 7947 O O . ALA A 1 991 ? -62.418 -13.307 72.567 1.00 81.81 991 ALA A O 1
ATOM 7948 N N . LEU A 1 992 ? -61.290 -12.545 70.770 1.00 82.00 992 LEU A N 1
ATOM 7949 C CA . LEU A 1 992 ? -60.907 -13.816 70.169 1.00 82.00 992 LEU A CA 1
ATOM 7950 C C . LEU A 1 992 ? -59.435 -14.158 70.442 1.00 82.00 992 LEU A C 1
ATOM 7952 O O . LEU A 1 992 ? -58.852 -15.007 69.779 1.00 82.00 992 LEU A O 1
ATOM 7956 N N . ASN A 1 993 ? -58.826 -13.502 71.435 1.00 80.38 993 ASN A N 1
ATOM 7957 C CA . ASN A 1 993 ? -57.430 -13.701 71.817 1.00 80.38 993 ASN A CA 1
ATOM 7958 C C . ASN A 1 993 ? -56.440 -13.492 70.650 1.00 80.38 993 ASN A C 1
ATOM 7960 O O . ASN A 1 993 ? -55.422 -14.171 70.577 1.00 80.38 993 ASN A O 1
ATOM 7964 N N . GLY A 1 994 ? -56.741 -12.551 69.748 1.00 78.19 994 GLY A N 1
ATOM 7965 C CA . GLY A 1 994 ? -55.879 -12.210 68.614 1.00 78.19 994 GLY A CA 1
ATOM 7966 C C . GLY A 1 994 ? -56.075 -13.051 67.360 1.00 78.19 994 GLY A C 1
ATOM 7967 O O . GLY A 1 994 ? -55.512 -12.701 66.328 1.00 78.19 994 GLY A O 1
ATOM 7968 N N . MET A 1 995 ? -56.900 -14.096 67.421 1.00 81.56 995 MET A N 1
ATOM 7969 C CA . MET A 1 995 ? -57.346 -14.813 66.228 1.00 81.56 995 MET A CA 1
ATOM 7970 C C . MET A 1 995 ? -58.390 -13.996 65.476 1.00 81.56 995 MET A C 1
ATOM 7972 O O . MET A 1 995 ? -59.106 -13.170 66.065 1.00 81.56 995 MET A O 1
ATOM 7976 N N . ASP A 1 996 ? -58.476 -14.230 64.173 1.00 82.50 996 ASP A N 1
ATOM 7977 C CA . ASP A 1 996 ? -59.577 -13.713 63.377 1.00 82.50 996 ASP A CA 1
ATOM 7978 C C . ASP A 1 996 ? -60.796 -14.650 63.404 1.00 82.50 996 ASP A C 1
ATOM 7980 O O . ASP A 1 996 ? -60.761 -15.782 63.906 1.00 82.50 996 ASP A O 1
ATOM 7984 N N . ARG A 1 997 ? -61.942 -14.145 62.936 1.00 81.88 997 ARG A N 1
ATOM 7985 C CA . ARG A 1 997 ? -63.189 -14.920 62.982 1.00 81.88 997 ARG A CA 1
ATOM 7986 C C . ARG A 1 997 ? -63.149 -16.095 62.025 1.00 81.88 997 ARG A C 1
ATOM 7988 O O . ARG A 1 997 ? -63.707 -17.138 62.359 1.00 81.88 997 ARG A O 1
ATOM 7995 N N . ALA A 1 998 ? -62.518 -15.935 60.866 1.00 78.88 998 ALA A N 1
ATOM 7996 C CA . ALA A 1 998 ? -62.434 -16.986 59.868 1.00 78.88 998 ALA A CA 1
ATOM 7997 C C . ALA A 1 998 ? -61.598 -18.167 60.381 1.00 78.88 998 ALA A C 1
ATOM 7999 O O . ALA A 1 998 ? -62.031 -19.308 60.235 1.00 78.88 998 ALA A O 1
ATOM 8000 N N . GLU A 1 999 ? -60.472 -17.905 61.044 1.00 81.81 999 GLU A N 1
ATOM 8001 C CA . GLU A 1 999 ? -59.624 -18.893 61.713 1.00 81.81 999 GLU A CA 1
ATOM 8002 C C . GLU A 1 999 ? -60.413 -19.668 62.770 1.00 81.81 999 GLU A C 1
ATOM 8004 O O . GLU A 1 999 ? -60.456 -20.898 62.731 1.00 81.81 999 GLU A O 1
ATOM 8009 N N . ILE A 1 1000 ? -61.123 -18.970 63.663 1.00 84.56 1000 ILE A N 1
ATOM 8010 C CA . ILE A 1 1000 ? -61.934 -19.626 64.699 1.00 84.56 1000 ILE A CA 1
ATOM 8011 C C . ILE A 1 1000 ? -63.075 -20.435 64.092 1.00 84.56 1000 ILE A C 1
ATOM 8013 O O . ILE A 1 1000 ? -63.341 -21.556 64.519 1.00 84.56 1000 ILE A O 1
ATOM 8017 N N . GLU A 1 1001 ? -63.778 -19.895 63.103 1.00 84.88 1001 GLU A N 1
ATOM 8018 C CA . GLU A 1 1001 ? -64.861 -20.609 62.431 1.00 84.88 1001 GLU A CA 1
ATOM 8019 C C . GLU A 1 1001 ? -64.341 -21.836 61.689 1.00 84.88 1001 GLU A C 1
ATOM 8021 O O . GLU A 1 1001 ? -64.993 -22.880 61.714 1.00 84.88 1001 GLU A O 1
ATOM 8026 N N . TYR A 1 1002 ? -63.160 -21.741 61.081 1.00 83.69 1002 TYR A N 1
ATOM 8027 C CA . TYR A 1 1002 ? -62.501 -22.858 60.426 1.00 83.69 1002 TYR A CA 1
ATOM 8028 C C . TYR A 1 1002 ? -62.096 -23.937 61.434 1.00 83.69 1002 TYR A C 1
ATOM 8030 O O . TYR A 1 1002 ? -62.409 -25.109 61.219 1.00 83.69 1002 TYR A O 1
ATOM 8038 N N . GLU A 1 1003 ? -61.487 -23.565 62.563 1.00 85.12 1003 GLU A N 1
ATOM 8039 C CA . GLU A 1 1003 ? -61.176 -24.505 63.646 1.00 85.12 1003 GLU A CA 1
ATOM 8040 C C . GLU A 1 1003 ? -62.441 -25.165 64.203 1.00 85.12 1003 GLU A C 1
ATOM 8042 O O . GLU A 1 1003 ? -62.476 -26.381 64.400 1.00 85.12 1003 GLU A O 1
ATOM 8047 N N . VAL A 1 1004 ? -63.514 -24.395 64.399 1.00 85.50 1004 VAL A N 1
ATOM 8048 C CA . VAL A 1 1004 ? -64.810 -24.911 64.853 1.00 85.50 1004 VAL A CA 1
ATOM 8049 C C . VAL A 1 1004 ? -65.413 -25.864 63.823 1.00 85.50 1004 VAL A C 1
ATOM 8051 O O . VAL A 1 1004 ? -65.942 -26.904 64.212 1.00 85.50 1004 VAL A O 1
ATOM 8054 N N . LEU A 1 1005 ? -65.327 -25.564 62.525 1.00 85.44 1005 LEU A N 1
ATOM 8055 C CA . LEU A 1 1005 ? -65.800 -26.456 61.461 1.00 85.44 1005 LEU A CA 1
ATOM 8056 C C . LEU A 1 1005 ? -64.987 -27.736 61.397 1.00 85.44 1005 LEU A C 1
ATOM 8058 O O . LEU A 1 1005 ? -65.563 -28.816 61.270 1.00 85.44 1005 LEU A O 1
ATOM 8062 N N . PHE A 1 1006 ? -63.666 -27.625 61.503 1.00 85.31 1006 PHE A N 1
ATOM 8063 C CA . PHE A 1 1006 ? -62.770 -28.769 61.523 1.00 85.31 1006 PHE A CA 1
ATOM 8064 C C . PHE A 1 1006 ? -63.061 -29.659 62.733 1.00 85.31 1006 PHE A C 1
ATOM 8066 O O . PHE A 1 1006 ? -63.222 -30.872 62.592 1.00 85.31 1006 PHE A O 1
ATOM 8073 N N . HIS A 1 1007 ? -63.233 -29.053 63.908 1.00 89.44 1007 HIS A N 1
ATOM 8074 C CA . HIS A 1 1007 ? -63.620 -29.754 65.123 1.00 89.44 1007 HIS A CA 1
ATOM 8075 C C . HIS A 1 1007 ? -65.000 -30.411 64.988 1.00 89.44 1007 HIS A C 1
ATOM 8077 O O . HIS A 1 1007 ? -65.151 -31.594 65.284 1.00 89.44 1007 HIS A O 1
ATOM 8083 N N . ALA A 1 1008 ? -66.004 -29.688 64.489 1.00 87.00 1008 ALA A N 1
ATOM 8084 C CA . ALA A 1 1008 ? -67.348 -30.220 64.278 1.00 87.00 1008 ALA A CA 1
ATOM 8085 C C . ALA A 1 1008 ? -67.355 -31.377 63.269 1.00 87.00 1008 ALA A C 1
ATOM 8087 O O . ALA A 1 1008 ? -68.068 -32.359 63.470 1.00 87.00 1008 ALA A O 1
ATOM 8088 N N . ARG A 1 1009 ? -66.541 -31.297 62.211 1.00 86.75 1009 ARG A N 1
ATOM 8089 C CA . ARG A 1 1009 ? -66.367 -32.377 61.237 1.00 86.75 1009 ARG A CA 1
ATOM 8090 C C . ARG A 1 1009 ? -65.740 -33.610 61.878 1.00 86.75 1009 ARG A C 1
ATOM 8092 O O . ARG A 1 1009 ? -66.272 -34.699 61.693 1.00 86.75 1009 ARG A O 1
ATOM 8099 N N . ALA A 1 1010 ? -64.683 -33.433 62.671 1.00 88.81 1010 ALA A N 1
ATOM 8100 C CA . ALA A 1 1010 ? -64.067 -34.526 63.420 1.00 88.81 1010 ALA A CA 1
ATOM 8101 C C . ALA A 1 1010 ? -65.081 -35.210 64.358 1.00 88.81 1010 ALA A C 1
ATOM 8103 O O . ALA A 1 1010 ? -65.160 -36.434 64.396 1.00 88.81 1010 ALA A O 1
ATOM 8104 N N . VAL A 1 1011 ? -65.928 -34.432 65.044 1.00 90.88 1011 VAL A N 1
ATOM 8105 C CA . VAL A 1 1011 ? -67.003 -34.968 65.897 1.00 90.88 1011 VAL A CA 1
ATOM 8106 C C . VAL A 1 1011 ? -68.057 -35.733 65.082 1.00 90.88 1011 VAL A C 1
ATOM 8108 O O . VAL A 1 1011 ? -68.512 -36.790 65.514 1.00 90.88 1011 VAL A O 1
ATOM 8111 N N . LEU A 1 1012 ? -68.453 -35.243 63.901 1.00 90.12 1012 LEU A N 1
ATOM 8112 C CA . LEU A 1 1012 ? -69.410 -35.946 63.032 1.00 90.12 1012 LEU A CA 1
ATOM 8113 C C . LEU A 1 1012 ? -68.853 -37.271 62.498 1.00 90.12 1012 LEU A C 1
ATOM 8115 O O . LEU A 1 1012 ? -69.595 -38.254 62.466 1.00 90.12 1012 LEU A O 1
ATOM 8119 N N . GLU A 1 1013 ? -67.571 -37.301 62.128 1.00 89.12 1013 GLU A N 1
ATOM 8120 C CA . GLU A 1 1013 ? -66.859 -38.517 61.714 1.00 89.12 1013 GLU A CA 1
ATOM 8121 C C . GLU A 1 1013 ? -66.771 -39.534 62.868 1.00 89.12 1013 GLU A C 1
ATOM 8123 O O . GLU A 1 1013 ? -67.031 -40.721 62.672 1.00 89.12 1013 GLU A O 1
ATOM 8128 N N . GLU A 1 1014 ? -66.504 -39.091 64.104 1.00 91.88 1014 GLU A N 1
ATOM 8129 C CA . GLU A 1 1014 ? -66.540 -39.965 65.290 1.00 91.88 1014 GLU A CA 1
ATOM 8130 C C . GLU A 1 1014 ? -67.937 -40.549 65.563 1.00 91.88 1014 GLU A C 1
ATOM 8132 O O . GLU A 1 1014 ? -68.066 -41.664 66.078 1.00 91.88 1014 GLU A O 1
ATOM 8137 N N . MET A 1 1015 ? -68.994 -39.811 65.216 1.00 92.00 1015 MET A N 1
ATOM 8138 C CA . MET A 1 1015 ? -70.387 -40.231 65.385 1.00 92.00 1015 MET A CA 1
ATOM 8139 C C . MET A 1 1015 ? -70.927 -41.076 64.215 1.00 92.00 1015 MET A C 1
ATOM 8141 O O . MET A 1 1015 ? -72.031 -41.614 64.340 1.00 92.00 1015 MET A O 1
ATOM 8145 N N . GLY A 1 1016 ? -70.183 -41.217 63.110 1.00 88.81 1016 GLY A N 1
ATOM 8146 C CA . GLY A 1 1016 ? -70.608 -41.938 61.902 1.00 88.81 1016 GLY A CA 1
ATOM 8147 C C . GLY A 1 1016 ? -71.684 -41.214 61.079 1.00 88.81 1016 GLY A C 1
ATOM 8148 O O . GLY A 1 1016 ? -72.454 -41.863 60.369 1.00 88.81 1016 GLY A O 1
ATOM 8149 N N . LEU A 1 1017 ? -71.802 -39.890 61.231 1.00 90.88 1017 LEU A N 1
ATOM 8150 C CA . LEU A 1 1017 ? -72.827 -39.049 60.593 1.00 90.88 1017 LEU A CA 1
ATOM 8151 C C . LEU A 1 1017 ? -72.277 -38.201 59.436 1.00 90.88 1017 LEU A C 1
ATOM 8153 O O . LEU A 1 1017 ? -73.000 -37.368 58.886 1.00 90.88 1017 LEU A O 1
ATOM 8157 N N . GLU A 1 1018 ? -71.026 -38.407 59.031 1.00 82.44 1018 GLU A N 1
ATOM 8158 C CA . GLU A 1 1018 ? -70.324 -37.606 58.022 1.00 82.44 1018 GLU A CA 1
ATOM 8159 C C . GLU A 1 1018 ? -70.978 -37.633 56.628 1.00 82.44 1018 GLU A C 1
ATOM 8161 O O . GLU A 1 1018 ? -70.782 -36.716 55.833 1.00 82.44 1018 GLU A O 1
ATOM 8166 N N . ASN A 1 1019 ? -71.800 -38.651 56.343 1.00 84.19 1019 ASN A N 1
ATOM 8167 C CA . ASN A 1 1019 ? -72.567 -38.773 55.097 1.00 84.19 1019 ASN A CA 1
ATOM 8168 C C . ASN A 1 1019 ? -74.044 -38.349 55.238 1.00 84.19 1019 ASN A C 1
ATOM 8170 O O . ASN A 1 1019 ? -74.762 -38.297 54.239 1.00 84.19 1019 ASN A O 1
ATOM 8174 N N . GLU A 1 1020 ? -74.511 -38.071 56.459 1.00 86.69 1020 GLU A N 1
ATOM 8175 C CA . GLU A 1 1020 ? -75.904 -37.701 56.758 1.00 86.69 1020 GLU A CA 1
ATOM 8176 C C . GLU A 1 1020 ? -76.063 -36.208 57.078 1.00 86.69 1020 GLU A C 1
ATOM 8178 O O . GLU A 1 1020 ? -77.119 -35.627 56.821 1.00 86.69 1020 GLU A O 1
ATOM 8183 N N . VAL A 1 1021 ? -75.018 -35.576 57.620 1.00 86.50 1021 VAL A N 1
ATOM 8184 C CA . VAL A 1 1021 ? -75.015 -34.167 58.025 1.00 86.50 1021 VAL A CA 1
ATOM 8185 C C . VAL A 1 1021 ? -73.962 -33.405 57.227 1.00 86.50 1021 VAL A C 1
ATOM 8187 O O . VAL A 1 1021 ? -72.768 -33.658 57.347 1.00 86.50 1021 VAL A O 1
ATOM 8190 N N . THR A 1 1022 ? -74.397 -32.425 56.437 1.00 80.75 1022 THR A N 1
ATOM 8191 C CA . THR A 1 1022 ? -73.494 -31.498 55.742 1.00 80.75 1022 THR A CA 1
ATOM 8192 C C . THR A 1 1022 ? -73.313 -30.234 56.575 1.00 80.75 1022 THR A C 1
ATOM 8194 O O . THR A 1 1022 ? -74.274 -29.503 56.819 1.00 80.75 1022 THR A O 1
ATOM 8197 N N . LEU A 1 1023 ? -72.078 -29.960 56.998 1.00 80.38 1023 LEU A N 1
ATOM 8198 C CA . LEU A 1 1023 ? -71.721 -28.677 57.597 1.00 80.38 1023 LEU A CA 1
ATOM 8199 C C . LEU A 1 1023 ? -71.662 -27.616 56.495 1.00 80.38 1023 LEU A C 1
ATOM 8201 O O . LEU A 1 1023 ? -70.842 -27.704 55.586 1.00 80.38 1023 LEU A O 1
ATOM 8205 N N . ILE A 1 1024 ? -72.556 -26.634 56.578 1.00 74.06 1024 ILE A N 1
ATOM 8206 C CA . ILE A 1 1024 ? -72.657 -25.537 55.603 1.00 74.06 1024 ILE A CA 1
ATOM 8207 C C . ILE A 1 1024 ? -71.743 -24.347 55.940 1.00 74.06 1024 ILE A C 1
ATOM 8209 O O . ILE A 1 1024 ? -71.447 -23.546 55.062 1.00 74.06 1024 ILE A O 1
ATOM 8213 N N . GLY A 1 1025 ? -71.288 -24.242 57.191 1.00 74.19 1025 GLY A N 1
ATOM 8214 C CA . GLY A 1 1025 ? -70.390 -23.194 57.680 1.00 74.19 1025 GLY A CA 1
ATOM 8215 C C . GLY A 1 1025 ? -70.502 -23.006 59.196 1.00 74.19 1025 GLY A C 1
ATOM 8216 O O . GLY A 1 1025 ? -71.423 -23.535 59.825 1.00 74.19 1025 GLY A O 1
ATOM 8217 N N . ALA A 1 1026 ? -69.562 -22.272 59.790 1.00 76.62 1026 ALA A N 1
ATOM 8218 C CA . ALA A 1 1026 ? -69.607 -21.828 61.185 1.00 76.62 1026 ALA A CA 1
ATOM 8219 C C . ALA A 1 1026 ? -69.628 -20.303 61.232 1.00 76.62 1026 ALA A C 1
ATOM 8221 O O . ALA A 1 1026 ? -69.202 -19.641 60.283 1.00 76.62 1026 ALA A O 1
ATOM 8222 N N . ARG A 1 1027 ? -70.197 -19.758 62.313 1.00 75.06 1027 ARG A N 1
ATOM 8223 C CA . ARG A 1 1027 ? -70.377 -18.317 62.494 1.00 75.06 1027 ARG A CA 1
ATOM 8224 C C . ARG A 1 1027 ? -70.078 -17.873 63.920 1.00 75.06 1027 ARG A C 1
ATOM 8226 O O . ARG A 1 1027 ? -70.678 -18.381 64.871 1.00 75.06 1027 ARG A O 1
ATOM 8233 N N . VAL A 1 1028 ? -69.212 -16.875 64.054 1.00 74.81 1028 VAL A N 1
ATOM 8234 C CA . VAL A 1 1028 ? -68.942 -16.135 65.288 1.00 74.81 1028 VAL A CA 1
ATOM 8235 C C . VAL A 1 1028 ? -69.865 -14.918 65.327 1.00 74.81 1028 VAL A C 1
ATOM 8237 O O . VAL A 1 1028 ? -69.765 -13.989 64.531 1.00 74.81 1028 VAL A O 1
ATOM 8240 N N . HIS A 1 1029 ? -70.815 -14.930 66.265 1.00 61.75 1029 HIS A N 1
ATOM 8241 C CA . HIS A 1 1029 ? -71.883 -13.925 66.352 1.00 61.75 1029 HIS A CA 1
ATOM 8242 C C . HIS A 1 1029 ? -71.506 -12.653 67.131 1.00 61.75 1029 HIS A C 1
ATOM 8244 O O . HIS A 1 1029 ? -72.348 -11.765 67.299 1.00 61.75 1029 HIS A O 1
ATOM 8250 N N . GLY A 1 1030 ? -70.266 -12.537 67.607 1.00 57.69 1030 GLY A N 1
ATOM 8251 C CA . GLY A 1 1030 ? -69.794 -11.330 68.271 1.00 57.69 1030 GLY A CA 1
ATOM 8252 C C . GLY A 1 1030 ? -68.386 -11.437 68.841 1.00 57.69 1030 GLY A C 1
ATOM 8253 O O . GLY A 1 1030 ? -67.905 -12.530 69.134 1.00 57.69 1030 GLY A O 1
ATOM 8254 N N . SER A 1 1031 ? -67.804 -10.254 69.024 1.00 52.69 1031 SER A N 1
ATOM 8255 C CA . SER A 1 1031 ? -66.540 -9.951 69.691 1.00 52.69 1031 SER A CA 1
ATOM 8256 C C . SER A 1 1031 ? -66.711 -8.708 70.545 1.00 52.69 1031 SER A C 1
ATOM 8258 O O . SER A 1 1031 ? -67.247 -7.722 69.977 1.00 52.69 1031 SER A O 1
#

Solvent-accessible surface area (backbone atoms only — not comparable to full-atom values): 57689 Å² total; per-residue (Å²): 138,82,86,82,61,86,69,74,66,50,59,59,52,40,51,46,54,21,49,47,52,40,35,49,75,73,71,42,89,50,62,88,69,44,48,64,56,52,57,62,65,59,64,92,63,59,74,69,62,51,50,57,46,51,55,49,28,55,53,53,26,52,53,51,44,50,56,51,52,56,52,50,52,52,54,51,50,58,49,50,55,57,54,48,63,55,50,61,66,60,67,78,51,52,50,46,57,48,38,51,50,51,52,49,63,74,30,72,92,48,90,75,73,52,74,66,53,50,50,46,46,31,48,46,12,35,41,62,51,40,68,66,64,36,48,52,52,51,51,54,45,47,52,28,56,74,72,65,38,65,64,59,40,52,47,57,51,49,56,53,49,51,59,57,66,66,48,96,28,90,89,49,25,40,39,63,40,44,74,42,58,46,83,57,90,56,55,40,44,30,48,71,70,56,42,49,54,40,44,75,73,70,44,74,33,28,41,37,43,55,43,74,88,87,48,76,71,44,79,41,79,46,88,44,70,69,48,58,75,68,53,94,54,52,31,29,33,40,49,69,58,48,52,54,52,50,56,64,71,78,47,97,67,54,75,65,58,58,47,50,54,52,48,49,52,43,75,73,33,65,52,41,19,34,35,37,29,39,67,43,81,92,53,74,84,72,78,47,81,63,32,34,70,66,57,25,46,75,72,73,47,77,95,51,42,87,54,42,40,78,46,42,71,50,77,50,57,98,85,67,46,72,67,56,50,51,46,32,47,64,74,62,58,61,92,84,58,75,61,77,67,74,44,42,52,26,36,38,38,39,18,66,53,68,49,72,52,31,31,36,31,32,87,76,65,70,44,78,38,85,62,40,55,58,46,46,50,50,58,44,68,78,60,58,87,64,97,34,79,72,71,60,82,66,40,70,69,53,22,57,74,71,71,41,46,64,58,45,53,53,28,52,51,50,42,36,52,48,29,52,48,52,49,47,36,51,64,75,35,43,79,86,84,52,69,50,86,67,50,42,52,68,53,35,75,66,41,27,61,69,43,52,50,50,38,52,23,50,28,42,64,78,44,63,86,50,84,61,47,54,68,70,58,48,56,56,25,68,78,49,92,74,71,86,33,68,55,97,90,41,62,61,68,65,74,29,46,62,89,58,61,54,61,59,46,35,55,46,49,55,49,38,54,49,53,51,50,51,54,51,48,50,68,74,64,72,65,77,92,45,74,52,48,82,81,39,60,73,41,73,52,89,98,52,90,65,35,24,26,42,76,48,76,50,74,57,99,87,44,47,37,31,37,30,33,38,69,88,57,40,85,81,46,60,25,33,32,28,34,37,70,55,47,84,54,41,72,78,33,83,70,64,86,39,70,70,46,29,52,35,49,23,51,53,40,42,77,73,68,48,33,51,82,77,50,66,50,49,55,46,65,17,41,36,30,30,72,90,67,51,53,28,37,24,77,57,66,42,78,62,57,80,88,52,79,62,59,79,43,67,27,28,36,92,84,69,49,80,49,68,40,28,64,61,43,46,37,33,38,32,44,80,88,60,40,49,30,39,46,76,92,63,78,60,72,70,28,34,36,33,33,66,34,74,77,55,95,55,86,72,59,72,48,78,29,84,43,67,70,61,38,49,53,55,51,69,73,47,67,45,54,33,40,24,34,37,26,40,34,21,78,47,97,65,65,48,71,50,56,44,32,39,26,56,80,44,41,80,37,78,43,65,60,52,78,76,40,90,86,51,68,46,43,60,55,51,51,51,52,51,52,49,52,55,50,58,76,71,51,83,50,75,42,25,30,38,45,87,69,30,34,40,39,42,30,60,47,99,61,17,34,41,35,40,33,25,42,77,74,45,44,80,73,50,69,51,70,49,79,52,67,86,57,52,73,66,59,52,48,51,54,58,31,48,77,74,73,47,57,74,89,64,41,42,45,35,58,46,70,64,51,50,54,50,30,54,51,37,49,49,52,49,50,53,50,51,41,45,49,66,43,49,38,71,77,73,54,66,92,69,51,68,77,64,20,54,65,58,34,51,46,54,28,32,32,33,70,86,72,55,21,34,42,35,37,24,47,47,93,75,15,28,37,36,39,32,25,44,71,87,59,48,62,77,48,68,50,80,34,64,46,68,86,52,52,70,61,58,31,46,48,51,49,27,50,77,71,75,42,56,85,50,57,55,43,76,50,64,40,66,64,49,49,53,48,45,57,50,48,55,53,49,49,56,72,72,64,65,83,49,60,43,75,62,38,84,58,46,31,52,78,55,78,57,42,23,53,27,60,52,20,48,52,50,43,52,49,52,48,54,52,31,52,76,69,73,35,60,91,78,55,82,85,66,54,35,81,78,91,77,117

Secondary structure (DSSP, 8-state):
-----TTTTHHHHHHHHHHHHHHHHTT---HHHHHHHHHHHHTT--HHHHHHHHHHHHHHHHHHHHHHHHHHHHHHHHHHHHHHHHHHHHHSS-HHHHHHHHHHHHTSSS--S-HHHHHHHHHHHHHH--HHHHHHHHHHHHHHHHTT-HHHHHHHHHHHHHHHHTSS-TT--HHHHHHTT---TTEEEE-HHHHHHHHHTT---EEEE---SSPPPEEEE--SHHHHHH--SEEEEEHHHHHHHHHHHHS---HHHHHHHHHHHHHT-SS-EEEEEEE-GGGGGGS-TT--HHHHHHTT----GGGEEEEEEEEPPTT--HHHHHHHHHHS--TT--SPPP-TT-EEEEESSS-EEEEEE-SSSEEE-TTHHHHHHHHHHTS---SSPPP--S-HHHHHHTT-HHHHHHHHHHHHHHHHHHHHHHHHHB-SS-BPTTTTHHHHHHH-HHHHHHHHHHHHHHTTT-TTS-HHHHHHHHTS-----EETTEEGGGGG---S-HHHHHHHHHHHHHHHHHHHHHHHHT-------TT--SB--TT--S-EEEEEEEEETTEEEEEEEETTTBTTS-EEEEETTS-EEEEEESSSS-HHHHHHHHHHHHHTT--GGG-SEEPTT-EEEETTS-EEE--S-EE--SS--S--EEEEETTS-EEEE-GGGEEEEE-TTS-EEEPP-----SEEEEES-TT-SSS--EEEESSHHHHHHHHHTS-TTS--EEEEEE-SSS-EEEEEEEEETTEEEE--GGGTSTT---HHHHHHHHHHHHHHHTS--EEEEEETTEEEEEEEETTEEEEEEE-TTS-EEEEEEE--TTS-HHHHHHHHHHHTT--GGGEEEE-HHHHHHHHHHHHHHHHHHHHHHHHS-GGGGTT--HHHHHHHT--EEEEETTT--EEEEEEETTEEEEEEE-TTS-EEEEEEES-TTS-HHHHHHHHHHHTT-TT--EEEE-HHHHHHHHHHHHHHHHHHT---SS-----B-GGGTT-BHHHHHHHHHHHHHHHHHHHT-TTT-----------